Protein 7CFC (pdb70)

Solvent-accessible surface area: 41969 Å² total; per-residue (Å²): 227,122,28,97,82,17,174,27,48,108,91,18,63,87,125,62,2,0,83,118,10,110,33,71,16,87,22,3,66,110,104,55,76,15,63,0,0,0,2,8,17,27,36,74,81,102,10,0,5,0,0,52,6,50,151,82,0,61,88,3,29,73,1,3,48,108,103,42,127,33,115,111,33,108,39,2,29,50,28,32,65,25,2,0,10,38,25,75,170,28,86,1,8,3,0,0,0,0,2,16,56,27,121,83,37,26,26,48,0,0,4,0,1,1,5,46,45,55,97,2,79,3,60,45,48,0,20,102,4,46,80,72,0,73,161,35,33,5,17,0,3,51,0,66,11,16,17,17,61,10,5,47,14,22,56,94,32,5,36,86,20,115,0,58,0,34,101,34,106,112,34,33,0,33,0,6,30,64,231,51,15,97,20,17,144,26,48,110,85,26,84,101,171,62,1,0,61,90,6,15,3,43,1,18,24,3,65,62,80,53,96,19,58,0,0,0,2,10,19,38,72,131,69,98,10,0,5,0,0,52,4,64,156,76,0,54,71,4,32,76,0,3,52,113,105,27,70,26,50,105,27,114,41,2,29,52,30,29,61,30,3,0,10,38,24,84,168,24,86,2,10,4,1,0,0,0,1,19,53,25,93,35,0,4,4,44,1,0,2,0,2,1,5,44,45,50,87,1,66,0,54,46,48,0,21,100,5,22,50,65,0,81,95,34,21,5,19,0,2,57,0,69,19,54,120,42,82,20,52,90,12,94,93,91,29,7,39,86,24,107,0,103,0,44,102,15,76,7,25,35,0,35,0,24,30,100,249,133,26,104,75,20,140,32,49,107,89,29,83,149,155,61,6,4,52,129,13,117,25,74,9,78,12,2,34,68,40,0,7,0,54,0,0,0,3,10,25,44,88,128,86,107,0,0,7,0,0,38,2,38,96,80,2,44,94,2,34,89,2,0,59,132,132,34,126,33,113,106,28,111,57,1,30,48,29,31,66,29,3,0,11,46,19,79,162,39,89,2,10,3,1,0,0,1,2,18,51,25,120,80,40,22,29,44,0,0,4,0,1,2,5,44,61,52,94,2,79,3,68,42,62,0,30,113,6,45,64,72,0,70,168,41,35,5,21,0,3,44,0,56,21,21,17,25,54,18,59,93,12,94,98,84,40,10,47,96,21,64,0,45,0,56,99,33,104,119,29,18,0,29,0,9,38,18,160,238,59,18,86,30,18,180,27,46,107,89,37,76,62,142,60,5,9,74,118,17,116,23,77,7,81,22,3,62,79,121,47,99,27,47,0,0,0,3,10,25,31,13,19,47,94,0,0,7,0,0,95,5,52,142,79,1,28,85,1,16,80,2,1,41,128,67,46,123,37,106,113,34,109,40,2,27,56,29,33,60,33,3,0,11,44,19,65,110,14,59,2,12,3,1,0,0,0,3,16,45,25,77,21,6,6,8,49,0,0,4,1,1,2,3,48,39,47,29,2,66,0,74,42,51,0,24,110,5,44,69,75,0,68,156,40,35,4,21,0,3,65,0,51,20,68,123,42,81,24,61,97,11,55,100,81,36,5,47,41,19,116,0,101,0,59,99,33,105,113,30,28,0,31,0,38,35,46,222,230,140,18,116,84,20,172,31,47,112,97,35,98,49,206,66,2,24,67,108,26,100,13,54,65,58,75,5,69,91,102,47,89,22,64,3,38,0,6,7,27,25,27,52,86,75,4,0,18,0,25,155,62,109,107,16,122,47,0,19,50,26,22,69,28,2,0,8,63,34,95,105,92,134,74,68,13,15,0,0,0,2,20,50,18,68,43,39,23,23,32,0,3,20,1,28,43,6,71,17,47,26,2,56,0,64,45,49,0,3,90,12,102,88,113,96,52,168,87,48,4,103,1,4,52,0,36,12,5,103,41,84,4,16,104,19,47,94,93,43,107,54,164,28,112,0,68,0,22,13,35,52,119,0,33,0,5,0,48,31,104,196,23,47,30,107,1,20,68,30,20,165,180,38,52,31,72,1,39,93,34,16,209,74,51,163,3,39,106,43,45,50,53,18,58,2,34,25,13,2,48

InterPro domains:
  IPR000571 Zinc finger, CCCH-type [PS50103] (511-540)
  IPR002999 Tudor domain [PF00567] (612-675)
  IPR002999 Tudor domain [PS50304] (613-670)
  IPR002999 Tudor domain [SM00333] (612-668)
  IPR035437 SNase-like, OB-fold superfamily [G3DSA:2.40.50.90] (576-742)
  IPR050621 Tudor domain-containing [PTHR22948] (572-661)
  IPR056482 Krimper, first tudor domain [PF24047] (336-426)

Radius of gyration: 34.86 Å; Cα contacts (8 Å, |Δi|>4): 2169; chains: 9; bounding box: 103×78×78 Å

GO terms:
  GO:0043186 P granule (C, IDA)
  GO:0048471 perinuclear region of cytoplasm (C, IDA)
  GO:0140965 secondary piRNA processing (P, IMP)
  GO:0141009 transposable element silencing by piRNA-mediated mRNA destabilization (P, IMP)
  GO:0030717 oocyte karyosome formation (P, IMP)
  GO:0007310 oocyte dorsal/ventral axis specification (P, IMP)
  GO:0007319 negative regulation of oskar mRNA translation (P, IMP)
  GO:0140965 secondary piRNA processing (P, IPI)
  GO:0005737 cytoplasm (C, EXP)

Structure (mmCIF, N/CA/C/O backbone):
data_7CFC
#
_entry.id   7CFC
#
_cell.length_a   88.464
_cell.length_b   88.464
_cell.length_c   181.704
_cell.angle_alpha   90.000
_cell.angle_beta   90.000
_cell.angle_gamma   120.000
#
_symmetry.space_group_name_H-M   'P 31'
#
loop_
_entity.id
_entity.type
_entity.pdbx_description
1 polymer FI20010p1
2 polymer 'Protein argonaute-3'
3 water water
#
loop_
_atom_site.group_PDB
_atom_site.id
_atom_site.type_symbol
_atom_site.label_atom_id
_atom_site.label_alt_id
_atom_site.label_comp_id
_atom_site.label_asym_id
_atom_site.label_entity_id
_atom_site.label_seq_id
_atom_site.pdbx_PDB_ins_code
_atom_site.Cartn_x
_atom_site.Cartn_y
_atom_site.Cartn_z
_atom_site.occupancy
_atom_site.B_iso_or_equiv
_atom_site.auth_seq_id
_atom_site.auth_comp_id
_atom_site.auth_asym_id
_atom_site.auth_atom_id
_atom_site.pdbx_PDB_model_num
ATOM 1 N N . ARG A 1 17 ? 2.962 1.414 6.598 1.00 61.07 287 ARG A N 1
ATOM 2 C CA . ARG A 1 17 ? 4.223 0.991 6.000 1.00 56.26 287 ARG A CA 1
ATOM 3 C C . ARG A 1 17 ? 5.200 2.157 5.888 1.00 51.22 287 ARG A C 1
ATOM 4 O O . ARG A 1 17 ? 6.411 1.956 5.812 1.00 56.00 287 ARG A O 1
ATOM 12 N N . PHE A 1 18 ? 4.669 3.376 5.880 1.00 46.31 288 PHE A N 1
ATOM 13 C CA . PHE A 1 18 ? 5.477 4.585 5.827 1.00 46.53 288 PHE A CA 1
ATOM 14 C C . PHE A 1 18 ? 5.392 5.320 7.157 1.00 48.69 288 PHE A C 1
ATOM 15 O O . PHE A 1 18 ? 4.328 5.377 7.781 1.00 50.05 288 PHE A O 1
ATOM 23 N N . LEU A 1 19 ? 6.520 5.882 7.584 1.00 45.99 289 LEU A N 1
ATOM 24 C CA . LEU A 1 19 ? 6.595 6.523 8.888 1.00 42.91 289 LEU A CA 1
ATOM 25 C C . LEU A 1 19 ? 5.869 7.862 8.880 1.00 51.09 289 LEU A C 1
ATOM 26 O O . LEU A 1 19 ? 5.707 8.505 7.839 1.00 47.88 289 LEU A O 1
ATOM 31 N N . LEU A 1 20 ? 5.428 8.280 10.062 1.00 46.89 290 LEU A N 1
ATOM 32 C CA . LEU A 1 20 ? 4.843 9.602 10.201 1.00 48.85 290 LEU A CA 1
ATOM 33 C C . LEU A 1 20 ? 5.942 10.661 10.133 1.00 49.30 290 LEU A C 1
ATOM 34 O O . LEU A 1 20 ? 7.003 10.495 10.744 1.00 45.94 290 LEU A O 1
ATOM 39 N N . PRO A 1 21 ? 5.721 11.750 9.402 1.00 44.49 291 PRO A N 1
ATOM 40 C CA . PRO A 1 21 ? 6.798 12.719 9.143 1.00 41.01 291 PRO A CA 1
ATOM 41 C C . PRO A 1 21 ? 7.223 13.431 10.415 1.00 48.54 291 PRO A C 1
ATOM 42 O O . PRO A 1 21 ? 6.512 13.385 11.429 1.00 53.11 291 PRO A O 1
ATOM 46 N N . PRO A 1 22 ? 8.382 14.094 10.403 1.00 48.06 292 PRO A N 1
ATOM 47 C CA . PRO A 1 22 ? 8.846 14.790 11.611 1.00 49.35 292 PRO A CA 1
ATOM 48 C C . PRO A 1 22 ? 7.873 15.879 12.036 1.00 51.48 292 PRO A C 1
ATOM 49 O O . PRO A 1 22 ? 7.405 16.675 11.219 1.00 51.94 292 PRO A O 1
ATOM 53 N N . LYS A 1 23 ? 7.571 15.909 13.336 1.00 54.23 293 LYS A N 1
ATOM 54 C CA . LYS A 1 23 ? 6.623 16.891 13.851 1.00 54.83 293 LYS A CA 1
ATOM 55 C C . LYS A 1 23 ? 7.250 18.273 13.969 1.00 55.59 293 LYS A C 1
ATOM 56 O O . LYS A 1 23 ? 6.536 19.281 13.918 1.00 57.23 293 LYS A O 1
ATOM 62 N N . GLY A 1 24 ? 8.569 18.346 14.120 1.00 52.14 294 GLY A N 1
ATOM 63 C CA . GLY A 1 24 ? 9.232 19.629 14.242 1.00 51.51 294 GLY A CA 1
ATOM 64 C C . GLY A 1 24 ? 10.657 19.628 13.730 1.00 53.26 294 GLY A C 1
ATOM 65 O O . GLY A 1 24 ? 11.075 18.702 13.028 1.00 51.82 294 GLY A O 1
ATOM 66 N N . GLY A 1 25 ? 11.408 20.660 14.075 1.00 48.84 295 GLY A N 1
ATOM 67 C CA . GLY A 1 25 ? 12.792 20.772 13.665 1.00 42.87 295 GLY A CA 1
ATOM 68 C C . GLY A 1 25 ? 12.960 21.671 12.456 1.00 46.46 295 GLY A C 1
ATOM 69 O O . GLY A 1 25 ? 12.050 21.840 11.636 1.00 50.51 295 GLY A O 1
ATOM 70 N N . THR A 1 26 ? 14.145 22.263 12.341 1.00 42.56 296 THR A N 1
ATOM 71 C CA . THR A 1 26 ? 14.470 23.146 11.229 1.00 50.98 296 THR A CA 1
ATOM 72 C C . THR A 1 26 ? 15.158 22.342 10.132 1.00 52.29 296 THR A C 1
ATOM 73 O O . THR A 1 26 ? 16.167 21.675 10.385 1.00 52.27 296 THR A O 1
ATOM 77 N N . GLU A 1 27 ? 14.614 22.406 8.920 1.00 52.91 297 GLU A N 1
ATOM 78 C CA . GLU A 1 27 ? 15.240 21.739 7.788 1.00 45.56 297 GLU A CA 1
ATOM 79 C C . GLU A 1 27 ? 16.522 22.462 7.393 1.00 46.62 297 GLU A C 1
ATOM 80 O O . GLU A 1 27 ? 16.575 23.694 7.360 1.00 50.02 297 GLU A O 1
ATOM 86 N N . THR A 1 28 ? 17.562 21.687 7.096 1.00 46.54 298 THR A N 1
ATOM 87 C CA . THR A 1 28 ? 18.871 22.235 6.776 1.00 45.93 298 THR A CA 1
ATOM 88 C C . THR A 1 28 ? 19.434 21.561 5.533 1.00 47.34 298 THR A C 1
ATOM 89 O O . THR A 1 28 ? 18.948 20.519 5.085 1.00 50.30 298 THR A O 1
ATOM 93 N N . THR A 1 29 ? 20.477 22.175 4.986 1.00 46.36 299 THR A N 1
ATOM 94 C CA . THR A 1 29 ? 21.150 21.660 3.807 1.00 50.71 299 THR A CA 1
ATOM 95 C C . THR A 1 29 ? 22.123 20.546 4.191 1.00 50.01 299 THR A C 1
ATOM 96 O O . THR A 1 29 ? 22.320 20.234 5.369 1.00 46.13 299 THR A O 1
ATOM 100 N N . ARG A 1 30 ? 22.737 19.936 3.172 1.00 55.75 300 ARG A N 1
ATOM 101 C CA . ARG A 1 30 ? 23.724 18.889 3.424 1.00 54.88 300 ARG A CA 1
ATOM 102 C C . ARG A 1 30 ? 24.899 19.425 4.228 1.00 53.38 300 ARG A C 1
ATOM 103 O O . ARG A 1 30 ? 25.458 18.722 5.078 1.00 53.07 300 ARG A O 1
ATOM 111 N N . ARG A 1 31 ? 25.341 20.635 3.867 1.00 59.31 301 ARG A N 1
ATOM 112 C CA . ARG A 1 31 ? 26.480 21.333 4.529 1.00 57.94 301 ARG A CA 1
ATOM 113 C C . ARG A 1 31 ? 26.150 21.761 5.968 1.00 52.35 301 ARG A C 1
ATOM 114 O O . ARG A 1 31 ? 27.031 21.614 6.838 1.00 57.05 301 ARG A O 1
ATOM 122 N N . ASP A 1 32 ? 24.934 22.269 6.204 1.00 51.92 302 ASP A N 1
ATOM 123 C CA . ASP A 1 32 ? 24.544 22.797 7.505 1.00 51.47 302 ASP A CA 1
ATOM 124 C C . ASP A 1 32 ? 24.277 21.689 8.517 1.00 47.08 302 ASP A C 1
ATOM 125 O O . ASP A 1 32 ? 24.516 21.882 9.716 1.00 49.35 302 ASP A O 1
ATOM 130 N N . ILE A 1 33 ? 23.793 20.528 8.064 1.00 41.91 303 ILE A N 1
ATOM 131 C CA . ILE A 1 33 ? 23.572 19.429 8.999 1.00 39.31 303 ILE A CA 1
ATOM 132 C C . ILE A 1 33 ? 24.899 18.917 9.545 1.00 37.70 303 ILE A C 1
ATOM 133 O O . ILE A 1 33 ? 24.976 18.497 10.706 1.00 43.65 303 ILE A O 1
ATOM 138 N N . TYR A 1 34 ? 25.962 18.952 8.738 1.00 35.48 304 TYR A N 1
ATOM 139 C CA . TYR A 1 34 ? 27.277 18.590 9.256 1.00 42.64 304 TYR A CA 1
ATOM 140 C C . TYR A 1 34 ? 27.709 19.552 10.352 1.00 42.24 304 TYR A C 1
ATOM 141 O O . TYR A 1 34 ? 28.301 19.139 11.356 1.00 39.69 304 TYR A O 1
ATOM 150 N N . ASN A 1 35 ? 27.414 20.840 10.181 1.00 44.37 305 ASN A N 1
ATOM 151 C CA . ASN A 1 35 ? 27.841 21.846 11.143 1.00 43.56 305 ASN A CA 1
ATOM 152 C C . ASN A 1 35 ? 26.957 21.899 12.380 1.00 42.25 305 ASN A C 1
ATOM 153 O O . ASN A 1 35 ? 27.373 22.474 13.392 1.00 47.72 305 ASN A O 1
ATOM 158 N N . GLN A 1 36 ? 25.755 21.326 12.330 1.00 43.99 306 GLN A N 1
ATOM 159 C CA . GLN A 1 36 ? 24.845 21.410 13.465 1.00 44.99 306 GLN A CA 1
ATOM 160 C C . GLN A 1 36 ? 24.823 20.162 14.341 1.00 45.91 306 GLN A C 1
ATOM 161 O O . GLN A 1 36 ? 24.266 20.215 15.443 1.00 48.67 306 GLN A O 1
ATOM 167 N N . ILE A 1 37 ? 25.406 19.050 13.898 1.00 41.12 307 ILE A N 1
ATOM 168 C CA . ILE A 1 37 ? 25.561 17.903 14.784 1.00 36.14 307 ILE A CA 1
ATOM 169 C C . ILE A 1 37 ? 26.809 18.088 15.640 1.00 41.60 307 ILE A C 1
ATOM 170 O O . ILE A 1 37 ? 27.722 18.849 15.307 1.00 42.77 307 ILE A O 1
ATOM 175 N N . LEU A 1 38 ? 26.847 17.378 16.764 1.00 35.87 308 LEU A N 1
ATOM 176 C CA . LEU A 1 38 ? 27.955 17.501 17.701 1.00 32.08 308 LEU A CA 1
ATOM 177 C C . LEU A 1 38 ? 29.166 16.736 17.179 1.00 41.64 308 LEU A C 1
ATOM 178 O O . LEU A 1 38 ? 29.088 15.526 16.939 1.00 36.75 308 LEU A O 1
ATOM 183 N N . LYS A 1 39 ? 30.279 17.443 16.999 1.00 38.47 309 LYS A N 1
ATOM 184 C CA . LYS A 1 39 ? 31.552 16.841 16.629 1.00 38.41 309 LYS A CA 1
ATOM 185 C C . LYS A 1 39 ? 32.594 17.178 17.685 1.00 42.11 309 LYS A C 1
ATOM 186 O O . LYS A 1 39 ? 32.636 18.303 18.194 1.00 38.85 309 LYS A O 1
ATOM 192 N N . ASP A 1 40 ? 33.433 16.198 18.011 1.00 35.91 310 ASP A N 1
ATOM 193 C CA . ASP A 1 40 ? 34.551 16.385 18.933 1.00 38.74 310 ASP A CA 1
ATOM 194 C C . ASP A 1 40 ? 35.801 16.614 18.090 1.00 39.38 310 ASP A C 1
ATOM 195 O O . ASP A 1 40 ? 36.455 15.661 17.658 1.00 39.81 310 ASP A O 1
ATOM 200 N N . MET A 1 41 ? 36.131 17.884 17.856 1.00 37.61 311 MET A N 1
ATOM 201 C CA . MET A 1 41 ? 37.312 18.228 17.076 1.00 38.40 311 MET A CA 1
ATOM 202 C C . MET A 1 41 ? 38.599 18.165 17.887 1.00 36.76 311 MET A C 1
ATOM 203 O O . MET A 1 41 ? 39.683 18.166 17.294 1.00 39.80 311 MET A O 1
ATOM 208 N N . ALA A 1 42 ? 38.510 18.108 19.218 1.00 34.44 312 ALA A N 1
ATOM 209 C CA . ALA A 1 42 ? 39.702 18.007 20.050 1.00 36.68 312 ALA A CA 1
ATOM 210 C C . ALA A 1 42 ? 40.417 16.672 19.899 1.00 37.65 312 ALA A C 1
ATOM 211 O O . ALA A 1 42 ? 41.565 16.552 20.340 1.00 39.38 312 ALA A O 1
ATOM 213 N N . ALA A 1 43 ? 39.774 15.671 19.293 1.00 38.84 313 ALA A N 1
ATOM 214 C CA . ALA A 1 43 ? 40.412 14.376 19.099 1.00 34.54 313 ALA A CA 1
ATOM 215 C C . ALA A 1 43 ? 41.435 14.386 17.972 1.00 41.25 313 ALA A C 1
ATOM 216 O O . ALA A 1 43 ? 42.156 13.396 17.806 1.00 39.79 313 ALA A O 1
ATOM 218 N N . PHE A 1 44 ? 41.519 15.473 17.201 1.00 38.14 314 PHE A N 1
ATOM 219 C CA . PHE A 1 44 ? 42.452 15.598 16.085 1.00 39.45 314 PHE A CA 1
ATOM 220 C C . PHE A 1 44 ? 43.308 16.840 16.312 1.00 39.73 314 PHE A C 1
ATOM 221 O O . PHE A 1 44 ? 43.066 17.894 15.704 1.00 35.83 314 PHE A O 1
ATOM 229 N N . PRO A 1 45 ? 44.314 16.755 17.181 1.00 37.67 315 PRO A N 1
ATOM 230 C CA . PRO A 1 45 ? 45.176 17.919 17.420 1.00 40.53 315 PRO A CA 1
ATOM 231 C C . PRO A 1 45 ? 46.040 18.215 16.206 1.00 40.05 315 PRO A C 1
ATOM 232 O O . PRO A 1 45 ? 46.516 17.306 15.522 1.00 46.57 315 PRO A O 1
ATOM 236 N N . GLU A 1 46 ? 46.236 19.504 15.940 1.00 46.82 316 GLU A N 1
ATOM 237 C CA . GLU A 1 46 ? 46.989 19.917 14.765 1.00 47.64 316 GLU A CA 1
ATOM 238 C C . GLU A 1 46 ? 48.458 19.529 14.898 1.00 47.47 316 GLU A C 1
ATOM 239 O O . GLU A 1 46 ? 49.005 19.441 16.002 1.00 47.75 316 GLU A O 1
ATOM 245 N N . ASN A 1 47 ? 49.090 19.284 13.750 1.00 48.01 317 ASN A N 1
ATOM 246 C CA . ASN A 1 47 ? 50.492 18.869 13.677 1.00 48.16 317 ASN A CA 1
ATOM 247 C C . ASN A 1 47 ? 50.746 17.644 14.555 1.00 50.30 317 ASN A C 1
ATOM 248 O O . ASN A 1 47 ? 51.711 17.575 15.320 1.00 54.63 317 ASN A O 1
ATOM 253 N N . THR A 1 48 ? 49.851 16.665 14.431 1.00 47.84 318 THR A N 1
ATOM 254 C CA . THR A 1 48 ? 49.912 15.416 15.174 1.00 47.20 318 THR A CA 1
ATOM 255 C C . THR A 1 48 ? 49.431 14.295 14.264 1.00 44.09 318 THR A C 1
ATOM 256 O O . THR A 1 48 ? 48.545 14.495 13.431 1.00 48.22 318 THR A O 1
ATOM 260 N N . ILE A 1 49 ? 50.029 13.118 14.413 1.00 44.82 319 ILE A N 1
ATOM 261 C CA . ILE A 1 49 ? 49.613 11.933 13.672 1.00 44.09 319 ILE A CA 1
ATOM 262 C C . ILE A 1 49 ? 48.674 11.121 14.552 1.00 46.05 319 ILE A C 1
ATOM 263 O O . ILE A 1 49 ? 49.027 10.754 15.680 1.00 51.83 319 ILE A O 1
ATOM 268 N N . VAL A 1 50 ? 47.472 10.849 14.042 1.00 42.97 320 VAL A N 1
ATOM 269 C CA . VAL A 1 50 ? 46.453 10.117 14.780 1.00 42.63 320 VAL A CA 1
ATOM 270 C C . VAL A 1 50 ? 45.958 8.948 13.938 1.00 43.19 320 VAL A C 1
ATOM 271 O O . VAL A 1 50 ? 46.037 8.951 12.707 1.00 43.60 320 VAL A O 1
ATOM 275 N N . THR A 1 51 ? 45.435 7.940 14.631 1.00 42.88 321 THR A N 1
ATOM 276 C CA . THR A 1 51 ? 44.886 6.747 14.004 1.00 46.82 321 THR A CA 1
ATOM 277 C C . THR A 1 51 ? 43.366 6.844 13.982 1.00 47.16 321 THR A C 1
ATOM 278 O O . THR A 1 51 ? 42.742 7.106 15.016 1.00 47.26 321 THR A O 1
ATOM 282 N N . ALA A 1 52 ? 42.776 6.633 12.807 1.00 45.71 322 ALA A N 1
ATOM 283 C CA . ALA A 1 52 ? 41.331 6.746 12.666 1.00 44.49 322 ALA A CA 1
ATOM 284 C C . ALA A 1 52 ? 40.874 5.939 11.460 1.00 41.58 322 ALA A C 1
ATOM 285 O O . ALA A 1 52 ? 41.635 5.722 10.517 1.00 39.66 322 ALA A O 1
ATOM 287 N N . VAL A 1 53 ? 39.621 5.489 11.511 1.00 36.62 323 VAL A N 1
ATOM 288 C CA . VAL A 1 53 ? 39.020 4.789 10.385 1.00 41.14 323 VAL A CA 1
ATOM 289 C C . VAL A 1 53 ? 38.744 5.775 9.259 1.00 42.80 323 VAL A C 1
ATOM 290 O O . VAL A 1 53 ? 38.236 6.881 9.489 1.00 44.03 323 VAL A O 1
ATOM 294 N N . LEU A 1 54 ? 39.084 5.382 8.031 1.00 42.94 324 LEU A N 1
ATOM 295 C CA . LEU A 1 54 ? 38.626 6.122 6.863 1.00 44.23 324 LEU A CA 1
ATOM 296 C C . LEU A 1 54 ? 37.136 5.867 6.681 1.00 49.19 324 LEU A C 1
ATOM 297 O O . LEU A 1 54 ? 36.739 4.892 6.035 1.00 49.72 324 LEU A O 1
ATOM 302 N N . ALA A 1 55 ? 36.310 6.740 7.261 1.00 47.28 325 ALA A N 1
ATOM 303 C CA . ALA A 1 55 ? 34.871 6.502 7.316 1.00 47.89 325 ALA A CA 1
ATOM 304 C C . ALA A 1 55 ? 34.263 6.433 5.921 1.00 45.65 325 ALA A C 1
ATOM 305 O O . ALA A 1 55 ? 33.493 5.515 5.613 1.00 55.00 325 ALA A O 1
ATOM 307 N N . SER A 1 56 ? 34.590 7.397 5.063 1.00 47.06 326 SER A N 1
ATOM 308 C CA . SER A 1 56 ? 34.038 7.414 3.716 1.00 46.60 326 SER A CA 1
ATOM 309 C C . SER A 1 56 ? 34.858 8.350 2.842 1.00 44.25 326 SER A C 1
ATOM 310 O O . SER A 1 56 ? 35.632 9.177 3.333 1.00 48.64 326 SER A O 1
ATOM 313 N N . VAL A 1 57 ? 34.666 8.207 1.534 1.00 47.13 327 VAL A N 1
ATOM 314 C CA . VAL A 1 57 ? 35.344 9.015 0.529 1.00 50.81 327 VAL A CA 1
ATOM 315 C C . VAL A 1 57 ? 34.293 9.618 -0.392 1.00 51.20 327 VAL A C 1
ATOM 316 O O . VAL A 1 57 ? 33.367 8.925 -0.830 1.00 56.62 327 VAL A O 1
ATOM 320 N N . ASP A 1 58 ? 34.434 10.915 -0.683 1.00 51.69 328 ASP A N 1
ATOM 321 C CA . ASP A 1 58 ? 33.492 11.659 -1.524 1.00 55.06 328 ASP A CA 1
ATOM 322 C C . ASP A 1 58 ? 34.302 12.422 -2.574 1.00 57.52 328 ASP A C 1
ATOM 323 O O . ASP A 1 58 ? 34.605 13.605 -2.404 1.00 55.32 328 ASP A O 1
ATOM 328 N N . VAL A 1 59 ? 34.640 11.734 -3.669 1.00 61.11 329 VAL A N 1
ATOM 329 C CA . VAL A 1 59 ? 35.486 12.327 -4.704 1.00 64.49 329 VAL A CA 1
ATOM 330 C C . VAL A 1 59 ? 34.797 13.512 -5.368 1.00 61.79 329 VAL A C 1
ATOM 331 O O . VAL A 1 59 ? 35.459 14.474 -5.777 1.00 68.38 329 VAL A O 1
ATOM 335 N N . THR A 1 60 ? 33.468 13.470 -5.482 1.00 62.67 330 THR A N 1
ATOM 336 C CA . THR A 1 60 ? 32.751 14.561 -6.137 1.00 63.97 330 THR A CA 1
ATOM 337 C C . THR A 1 60 ? 32.873 15.859 -5.348 1.00 62.60 330 THR A C 1
ATOM 338 O O . THR A 1 60 ? 32.952 16.944 -5.937 1.00 63.17 330 THR A O 1
ATOM 342 N N . ASP A 1 61 ? 32.887 15.771 -4.022 1.00 63.58 331 ASP A N 1
ATOM 343 C CA . ASP A 1 61 ? 33.123 16.929 -3.172 1.00 62.99 331 ASP A CA 1
ATOM 344 C C . ASP A 1 61 ? 34.596 17.125 -2.842 1.00 58.95 331 ASP A C 1
ATOM 345 O O . ASP A 1 61 ? 34.935 18.085 -2.143 1.00 59.75 331 ASP A O 1
ATOM 350 N N . ASN A 1 62 ? 35.471 16.241 -3.330 1.00 56.09 332 ASN A N 1
ATOM 351 C CA . ASN A 1 62 ? 36.913 16.322 -3.088 1.00 58.98 332 ASN A CA 1
ATOM 352 C C . ASN A 1 62 ? 37.217 16.368 -1.590 1.00 61.21 332 ASN A C 1
ATOM 353 O O . ASN A 1 62 ? 38.014 17.179 -1.114 1.00 61.48 332 ASN A O 1
ATOM 358 N N . CYS A 1 63 ? 36.565 15.482 -0.842 1.00 56.65 333 CYS A N 1
ATOM 359 C CA . CYS A 1 63 ? 36.745 15.424 0.599 1.00 49.27 333 CYS A CA 1
ATOM 360 C C . CYS A 1 63 ? 36.606 13.981 1.056 1.00 50.10 333 CYS A C 1
ATOM 361 O O . CYS A 1 63 ? 36.075 13.130 0.338 1.00 49.61 333 CYS A O 1
ATOM 364 N N . ALA A 1 64 ? 37.096 13.713 2.263 1.00 48.71 334 ALA A N 1
ATOM 365 C CA . ALA A 1 64 ? 36.950 12.404 2.883 1.00 43.34 334 ALA A CA 1
ATOM 366 C C . ALA A 1 64 ? 36.475 12.594 4.317 1.00 46.45 334 ALA A C 1
ATOM 367 O O . ALA A 1 64 ? 36.251 13.716 4.775 1.00 44.20 334 ALA A O 1
ATOM 369 N N . TYR A 1 65 ? 36.319 11.487 5.035 1.00 38.32 335 TYR A N 1
ATOM 370 C CA . TYR A 1 65 ? 35.898 11.536 6.426 1.00 39.75 335 TYR A CA 1
ATOM 371 C C . TYR A 1 65 ? 36.729 10.555 7.236 1.00 39.33 335 TYR A C 1
ATOM 372 O O . TYR A 1 65 ? 37.037 9.458 6.766 1.00 37.85 335 TYR A O 1
ATOM 381 N N . VAL A 1 66 ? 37.088 10.955 8.453 1.00 37.69 336 VAL A N 1
ATOM 382 C CA . VAL A 1 66 ? 37.828 10.092 9.367 1.00 37.00 336 VAL A CA 1
ATOM 383 C C . VAL A 1 66 ? 37.064 9.996 10.680 1.00 38.69 336 VAL A C 1
ATOM 384 O O . VAL A 1 66 ? 36.373 10.932 11.089 1.00 41.66 336 VAL A O 1
ATOM 388 N N . ALA A 1 67 ? 37.186 8.850 11.343 1.00 38.59 337 ALA A N 1
ATOM 389 C CA . ALA A 1 67 ? 36.440 8.605 12.571 1.00 39.21 337 ALA A CA 1
ATOM 390 C C . ALA A 1 67 ? 37.341 7.949 13.603 1.00 41.93 337 ALA A C 1
ATOM 391 O O . ALA A 1 67 ? 37.947 6.912 13.328 1.00 42.14 337 ALA A O 1
ATOM 393 N N . LYS A 1 68 ? 37.423 8.553 14.791 1.00 43.98 338 LYS A N 1
ATOM 394 C CA . LYS A 1 68 ? 38.274 7.998 15.839 1.00 42.07 338 LYS A CA 1
ATOM 395 C C . LYS A 1 68 ? 37.796 6.617 16.269 1.00 40.39 338 LYS A C 1
ATOM 396 O O . LYS A 1 68 ? 38.606 5.696 16.430 1.00 48.96 338 LYS A O 1
ATOM 402 N N . TRP A 1 69 ? 36.485 6.453 16.443 1.00 38.62 339 TRP A N 1
ATOM 403 C CA . TRP A 1 69 ? 35.888 5.226 16.969 1.00 43.85 339 TRP A CA 1
ATOM 404 C C . TRP A 1 69 ? 36.573 4.818 18.274 1.00 45.82 339 TRP A C 1
ATOM 405 O O . TRP A 1 69 ? 37.109 3.718 18.424 1.00 43.78 339 TRP A O 1
ATOM 416 N N . ASP A 1 70 ? 36.540 5.750 19.223 1.00 48.78 340 ASP A N 1
ATOM 417 C CA . ASP A 1 70 ? 37.221 5.598 20.498 1.00 51.73 340 ASP A CA 1
ATOM 418 C C . ASP A 1 70 ? 36.554 4.516 21.343 1.00 51.12 340 ASP A C 1
ATOM 419 O O . ASP A 1 70 ? 35.541 3.919 20.968 1.00 58.52 340 ASP A O 1
ATOM 424 N N . GLU A 1 71 ? 37.146 4.268 22.513 1.00 54.09 341 GLU A N 1
ATOM 425 C CA . GLU A 1 71 ? 36.474 3.457 23.520 1.00 57.29 341 GLU A CA 1
ATOM 426 C C . GLU A 1 71 ? 35.225 4.156 24.037 1.00 52.92 341 GLU A C 1
ATOM 427 O O . GLU A 1 71 ? 34.283 3.495 24.488 1.00 55.75 341 GLU A O 1
ATOM 433 N N . SER A 1 72 ? 35.197 5.490 23.973 1.00 50.34 342 SER A N 1
ATOM 434 C CA . SER A 1 72 ? 34.015 6.242 24.377 1.00 52.67 342 SER A CA 1
ATOM 435 C C . SER A 1 72 ? 32.849 6.048 23.416 1.00 52.72 342 SER A C 1
ATOM 436 O O . SER A 1 72 ? 31.699 6.282 23.802 1.00 52.38 342 SER A O 1
ATOM 439 N N . SER A 1 73 ? 33.119 5.634 22.178 1.00 45.86 343 SER A N 1
ATOM 440 C CA . SER A 1 73 ? 32.084 5.349 21.195 1.00 45.08 343 SER A CA 1
ATOM 441 C C . SER A 1 73 ? 31.648 3.888 21.213 1.00 46.57 343 SER A C 1
ATOM 442 O O . SER A 1 73 ? 31.044 3.419 20.242 1.00 45.79 343 SER A O 1
ATOM 445 N N . ASP A 1 74 ? 31.935 3.170 22.302 1.00 49.07 344 ASP A N 1
ATOM 446 C CA . ASP A 1 74 ? 31.714 1.726 22.337 1.00 51.97 344 ASP A CA 1
ATOM 447 C C . ASP A 1 74 ? 30.243 1.374 22.156 1.00 45.06 344 ASP A C 1
ATOM 448 O O . ASP A 1 74 ? 29.911 0.380 21.497 1.00 43.52 344 ASP A O 1
ATOM 453 N N . ARG A 1 75 ? 29.347 2.169 22.742 1.00 44.57 345 ARG A N 1
ATOM 454 C CA . ARG A 1 75 ? 27.922 1.880 22.632 1.00 46.23 345 ARG A CA 1
ATOM 455 C C . ARG A 1 75 ? 27.436 1.993 21.191 1.00 44.89 345 ARG A C 1
ATOM 456 O O . ARG A 1 75 ? 26.559 1.227 20.768 1.00 50.17 345 ARG A O 1
ATOM 464 N N . ILE A 1 76 ? 28.001 2.927 20.422 1.00 44.18 346 ILE A N 1
ATOM 465 C CA . ILE A 1 76 ? 27.672 3.013 19.002 1.00 46.60 346 ILE A CA 1
ATOM 466 C C . ILE A 1 76 ? 28.109 1.746 18.280 1.00 43.62 346 ILE A C 1
ATOM 467 O O . ILE A 1 76 ? 27.413 1.256 17.385 1.00 42.87 346 ILE A O 1
ATOM 472 N N . LYS A 1 77 ? 29.269 1.198 18.655 1.00 45.07 347 LYS A N 1
ATOM 473 C CA . LYS A 1 77 ? 29.708 -0.069 18.078 1.00 44.45 347 LYS A CA 1
ATOM 474 C C . LYS A 1 77 ? 28.744 -1.193 18.430 1.00 46.38 347 LYS A C 1
ATOM 475 O O . LYS A 1 77 ? 28.425 -2.036 17.583 1.00 47.47 347 LYS A O 1
ATOM 481 N N . LYS A 1 78 ? 28.285 -1.229 19.684 1.00 46.28 348 LYS A N 1
ATOM 482 C CA . LYS A 1 78 ? 27.311 -2.238 20.092 1.00 45.59 348 LYS A CA 1
ATOM 483 C C . LYS A 1 78 ? 26.050 -2.150 19.244 1.00 49.22 348 LYS A C 1
ATOM 484 O O . LYS A 1 78 ? 25.521 -3.169 18.785 1.00 48.91 348 LYS A O 1
ATOM 490 N N . VAL A 1 79 ? 25.554 -0.930 19.025 1.00 44.88 349 VAL A N 1
ATOM 491 C CA . VAL A 1 79 ? 24.374 -0.750 18.183 1.00 41.13 349 VAL A CA 1
ATOM 492 C C . VAL A 1 79 ? 24.672 -1.176 16.749 1.00 42.90 349 VAL A C 1
ATOM 493 O O . VAL A 1 79 ? 23.827 -1.777 16.073 1.00 43.01 349 VAL A O 1
ATOM 497 N N . LEU A 1 80 ? 25.885 -0.890 16.272 1.00 42.79 350 LEU A N 1
ATOM 498 C CA . LEU A 1 80 ? 26.256 -1.217 14.898 1.00 44.68 350 LEU A CA 1
ATOM 499 C C . LEU A 1 80 ? 26.260 -2.723 14.668 1.00 48.89 350 LEU A C 1
ATOM 500 O O . LEU A 1 80 ? 25.831 -3.198 13.610 1.00 50.26 350 LEU A O 1
ATOM 505 N N . GLN A 1 81 ? 26.741 -3.488 15.644 1.00 49.46 351 GLN A N 1
ATOM 506 C CA . GLN A 1 81 ? 26.801 -4.939 15.547 1.00 49.99 351 GLN A CA 1
ATOM 507 C C . GLN A 1 81 ? 25.498 -5.612 15.960 1.00 50.89 351 GLN A C 1
ATOM 508 O O . GLN A 1 81 ? 25.471 -6.838 16.111 1.00 54.13 351 GLN A O 1
ATOM 514 N N . ARG A 1 82 ? 24.426 -4.839 16.149 1.00 48.70 352 ARG A N 1
ATOM 515 C CA . ARG A 1 82 ? 23.118 -5.364 16.544 1.00 49.51 352 ARG A CA 1
ATOM 516 C C . ARG A 1 82 ? 23.188 -6.146 17.854 1.00 51.72 352 ARG A C 1
ATOM 517 O O . ARG A 1 82 ? 22.443 -7.108 18.056 1.00 54.37 352 ARG A O 1
ATOM 525 N N . GLN A 1 83 ? 24.082 -5.740 18.752 1.00 48.16 353 GLN A N 1
ATOM 526 C CA . GLN A 1 83 ? 24.231 -6.377 20.053 1.00 45.30 353 GLN A CA 1
ATOM 527 C C . GLN A 1 83 ? 23.421 -5.687 21.143 1.00 48.43 353 GLN A C 1
ATOM 528 O O . GLN A 1 83 ? 23.551 -6.050 22.317 1.00 53.34 353 GLN A O 1
ATOM 534 N N . LEU A 1 84 ? 22.594 -4.706 20.786 1.00 44.91 354 LEU A N 1
ATOM 535 C CA . LEU A 1 84 ? 21.823 -3.944 21.756 1.00 46.38 354 LEU A CA 1
ATOM 536 C C . LEU A 1 84 ? 20.380 -3.861 21.299 1.00 46.73 354 LEU A C 1
ATOM 537 O O . LEU A 1 84 ? 20.111 -3.497 20.137 1.00 52.64 354 LEU A O 1
ATOM 542 N N . PRO A 1 85 ? 19.411 -4.188 22.156 1.00 38.77 355 PRO A N 1
ATOM 543 C CA . PRO A 1 85 ? 18.005 -4.037 21.774 1.00 37.66 355 PRO A CA 1
ATOM 544 C C . PRO A 1 85 ? 17.609 -2.570 21.719 1.00 41.69 355 PRO A C 1
ATOM 545 O O . PRO A 1 85 ? 18.028 -1.763 22.552 1.00 45.30 355 PRO A O 1
ATOM 549 N N . LEU A 1 86 ? 16.795 -2.228 20.723 1.00 41.75 356 LEU A N 1
ATOM 550 C CA . LEU A 1 86 ? 16.329 -0.864 20.528 1.00 43.36 356 LEU A CA 1
ATOM 551 C C . LEU A 1 86 ? 14.821 -0.862 20.323 1.00 44.73 356 LEU A C 1
ATOM 552 O O . LEU A 1 86 ? 14.245 -1.832 19.823 1.00 46.87 356 LEU A O 1
ATOM 557 N N . GLN A 1 87 ? 14.186 0.240 20.715 1.00 43.48 357 GLN A N 1
ATOM 558 C CA . GLN A 1 87 ? 12.745 0.388 20.559 1.00 39.87 357 GLN A CA 1
ATOM 559 C C . GLN A 1 87 ? 12.431 0.891 19.156 1.00 43.77 357 GLN A C 1
ATOM 560 O O . GLN A 1 87 ? 12.838 1.995 18.783 1.00 42.48 357 GLN A O 1
ATOM 566 N N . GLU A 1 88 ? 11.703 0.089 18.384 1.00 41.75 358 GLU A N 1
ATOM 567 C CA . GLU A 1 88 ? 11.317 0.496 17.041 1.00 41.89 358 GLU A CA 1
ATOM 568 C C . GLU A 1 88 ? 10.392 1.708 17.095 1.00 47.41 358 GLU A C 1
ATOM 569 O O . GLU A 1 88 ? 9.595 1.868 18.023 1.00 46.72 358 GLU A O 1
ATOM 575 N N . LEU A 1 89 ? 10.509 2.570 16.089 1.00 50.08 359 LEU A N 1
ATOM 576 C CA . LEU A 1 89 ? 9.722 3.792 16.008 1.00 43.01 359 LEU A CA 1
ATOM 577 C C . LEU A 1 89 ? 8.783 3.737 14.811 1.00 48.91 359 LEU A C 1
ATOM 578 O O . LEU A 1 89 ? 9.149 3.232 13.745 1.00 48.46 359 LEU A O 1
ATOM 583 N N . ASP A 1 90 ? 7.571 4.258 14.994 1.00 44.04 360 ASP A N 1
ATOM 584 C CA . ASP A 1 90 ? 6.653 4.487 13.889 1.00 46.09 360 ASP A CA 1
ATOM 585 C C . ASP A 1 90 ? 6.542 5.962 13.531 1.00 46.20 360 ASP A C 1
ATOM 586 O O . ASP A 1 90 ? 5.819 6.308 12.590 1.00 50.43 360 ASP A O 1
ATOM 591 N N . GLN A 1 91 ? 7.240 6.832 14.256 1.00 50.51 361 GLN A N 1
ATOM 592 C CA . GLN A 1 91 ? 7.199 8.271 14.042 1.00 49.42 361 GLN A CA 1
ATOM 593 C C . GLN A 1 91 ? 8.621 8.787 13.889 1.00 44.55 361 GLN A C 1
ATOM 594 O O . GLN A 1 91 ? 9.490 8.472 14.708 1.00 46.45 361 GLN A O 1
ATOM 600 N N . LEU A 1 92 ? 8.854 9.574 12.845 1.00 47.40 362 LEU A N 1
ATOM 601 C CA . LEU A 1 92 ? 10.187 10.100 12.600 1.00 40.90 362 LEU A CA 1
ATOM 602 C C . LEU A 1 92 ? 10.508 11.209 13.600 1.00 47.13 362 LEU A C 1
ATOM 603 O O . LEU A 1 92 ? 9.666 12.074 13.861 1.00 47.20 362 LEU A O 1
ATOM 608 N N . PRO A 1 93 ? 11.707 11.208 14.179 1.00 44.43 363 PRO A N 1
ATOM 609 C CA . PRO A 1 93 ? 12.104 12.314 15.058 1.00 42.13 363 PRO A CA 1
ATOM 610 C C . PRO A 1 93 ? 12.207 13.620 14.285 1.00 44.86 363 PRO A C 1
ATOM 611 O O . PRO A 1 93 ? 12.184 13.657 13.052 1.00 47.15 363 PRO A O 1
ATOM 615 N N . ASP A 1 94 ? 12.318 14.712 15.039 1.00 47.35 364 ASP A N 1
ATOM 616 C CA . ASP A 1 94 ? 12.434 16.034 14.439 1.00 47.90 364 ASP A CA 1
ATOM 617 C C . ASP A 1 94 ? 13.655 16.108 13.529 1.00 44.25 364 ASP A C 1
ATOM 618 O O . ASP A 1 94 ? 14.627 15.366 13.695 1.00 46.32 364 ASP A O 1
ATOM 623 N N . TYR A 1 95 ? 13.592 17.011 12.550 1.00 40.52 365 TYR A N 1
ATOM 624 C CA . TYR A 1 95 ? 14.751 17.275 11.710 1.00 40.29 365 TYR A CA 1
ATOM 625 C C . TYR A 1 95 ? 15.931 17.689 12.579 1.00 45.36 365 TYR A C 1
ATOM 626 O O . TYR A 1 95 ? 15.802 18.556 13.448 1.00 47.37 365 TYR A O 1
ATOM 635 N N . GLY A 1 96 ? 17.081 17.059 12.353 1.00 40.43 366 GLY A N 1
ATOM 636 C CA . GLY A 1 96 ? 18.267 17.340 13.129 1.00 42.97 366 GLY A CA 1
ATOM 637 C C . GLY A 1 96 ? 18.447 16.480 14.360 1.00 43.42 366 GLY A C 1
ATOM 638 O O . GLY A 1 96 ? 19.549 16.460 14.925 1.00 43.07 366 GLY A O 1
ATOM 639 N N . ASP A 1 97 ? 17.406 15.780 14.803 1.00 37.92 367 ASP A N 1
ATOM 640 C CA . ASP A 1 97 ? 17.541 14.847 15.911 1.00 37.48 367 ASP A CA 1
ATOM 641 C C . ASP A 1 97 ? 18.171 13.547 15.427 1.00 38.32 367 ASP A C 1
ATOM 642 O O . ASP A 1 97 ? 18.023 13.152 14.266 1.00 38.46 367 ASP A O 1
ATOM 647 N N . ILE A 1 98 ? 18.879 12.878 16.332 1.00 35.32 368 ILE A N 1
ATOM 648 C CA . ILE A 1 98 ? 19.665 11.696 16.001 1.00 35.42 368 ILE A CA 1
ATOM 649 C C . ILE A 1 98 ? 18.925 10.455 16.479 1.00 34.32 368 ILE A C 1
ATOM 650 O O . ILE A 1 98 ? 18.511 10.377 17.642 1.00 39.66 368 ILE A O 1
ATOM 655 N N . PHE A 1 99 ? 18.753 9.489 15.583 1.00 32.48 369 PHE A N 1
ATOM 656 C CA . PHE A 1 99 ? 18.130 8.214 15.923 1.00 33.58 369 PHE A CA 1
ATOM 657 C C . PHE A 1 99 ? 18.909 7.125 15.192 1.00 36.36 369 PHE A C 1
ATOM 658 O O . PHE A 1 99 ? 20.046 7.334 14.757 1.00 37.03 369 PHE A O 1
ATOM 666 N N . ALA A 1 100 ? 18.314 5.945 15.050 1.00 38.37 370 ALA A N 1
ATOM 667 C CA . ALA A 1 100 ? 18.992 4.819 14.426 1.00 33.34 370 ALA A CA 1
ATOM 668 C C . ALA A 1 100 ? 18.147 4.261 13.291 1.00 36.95 370 ALA A C 1
ATOM 669 O O . ALA A 1 100 ? 16.916 4.327 13.320 1.00 36.74 370 ALA A O 1
ATOM 671 N N . VAL A 1 101 ? 18.826 3.708 12.288 1.00 35.45 371 VAL A N 1
ATOM 672 C CA . VAL A 1 101 ? 18.176 3.098 11.135 1.00 34.19 371 VAL A CA 1
ATOM 673 C C . VAL A 1 101 ? 18.845 1.760 10.847 1.00 38.02 371 VAL A C 1
ATOM 674 O O . VAL A 1 101 ? 20.058 1.603 11.040 1.00 36.78 371 VAL A O 1
ATOM 678 N N . LEU A 1 102 ? 18.048 0.794 10.396 1.00 38.86 372 LEU A N 1
ATOM 679 C CA . LEU A 1 102 ? 18.540 -0.538 10.067 1.00 41.12 372 LEU A CA 1
ATOM 680 C C . LEU A 1 102 ? 18.903 -0.600 8.588 1.00 40.03 372 LEU A C 1
ATOM 681 O O . LEU A 1 102 ? 18.047 -0.394 7.721 1.00 44.81 372 LEU A O 1
ATOM 686 N N . ASP A 1 103 ? 20.176 -0.873 8.308 1.00 39.59 373 ASP A N 1
ATOM 687 C CA . ASP A 1 103 ? 20.682 -1.140 6.964 1.00 47.45 373 ASP A CA 1
ATOM 688 C C . ASP A 1 103 ? 20.809 -2.657 6.861 1.00 52.81 373 ASP A C 1
ATOM 689 O O . ASP A 1 103 ? 21.821 -3.242 7.251 1.00 52.81 373 ASP A O 1
ATOM 694 N N . SER A 1 104 ? 19.764 -3.303 6.338 1.00 53.30 374 SER A N 1
ATOM 695 C CA . SER A 1 104 ? 19.762 -4.758 6.247 1.00 61.17 374 SER A CA 1
ATOM 696 C C . SER A 1 104 ? 20.540 -5.275 5.045 1.00 63.48 374 SER A C 1
ATOM 697 O O . SER A 1 104 ? 20.862 -6.468 5.004 1.00 65.51 374 SER A O 1
ATOM 700 N N . ILE A 1 105 ? 20.839 -4.416 4.068 1.00 60.08 375 ILE A N 1
ATOM 701 C CA . ILE A 1 105 ? 21.791 -4.787 3.024 1.00 59.72 375 ILE A CA 1
ATOM 702 C C . ILE A 1 105 ? 23.120 -5.178 3.657 1.00 59.91 375 ILE A C 1
ATOM 703 O O . ILE A 1 105 ? 23.725 -6.198 3.305 1.00 62.18 375 ILE A O 1
ATOM 708 N N . ASN A 1 106 ? 23.579 -4.380 4.618 1.00 58.49 376 ASN A N 1
ATOM 709 C CA . ASN A 1 106 ? 24.786 -4.664 5.380 1.00 58.81 376 ASN A CA 1
ATOM 710 C C . ASN A 1 106 ? 24.490 -5.257 6.750 1.00 54.19 376 ASN A C 1
ATOM 711 O O . ASN A 1 106 ? 25.427 -5.632 7.462 1.00 54.37 376 ASN A O 1
ATOM 716 N N . ASN A 1 107 ? 23.215 -5.346 7.130 1.00 55.08 377 ASN A N 1
ATOM 717 C CA . ASN A 1 107 ? 22.789 -5.906 8.413 1.00 57.89 377 ASN A CA 1
ATOM 718 C C . ASN A 1 107 ? 23.486 -5.215 9.584 1.00 54.79 377 ASN A C 1
ATOM 719 O O . ASN A 1 107 ? 24.035 -5.854 10.484 1.00 57.17 377 ASN A O 1
ATOM 724 N N . ILE A 1 108 ? 23.461 -3.885 9.563 1.00 51.73 378 ILE A N 1
ATOM 725 C CA . ILE A 1 108 ? 23.954 -3.075 10.666 1.00 48.60 378 ILE A CA 1
ATOM 726 C C . ILE A 1 108 ? 22.851 -2.104 11.061 1.00 44.89 378 ILE A C 1
ATOM 727 O O . ILE A 1 108 ? 21.851 -1.944 10.360 1.00 44.00 378 ILE A O 1
ATOM 732 N N . ILE A 1 109 ? 23.027 -1.473 12.215 1.00 39.66 379 ILE A N 1
ATOM 733 C CA . ILE A 1 109 ? 22.141 -0.407 12.666 1.00 40.65 379 ILE A CA 1
ATOM 734 C C . ILE A 1 109 ? 23.007 0.813 12.924 1.00 39.56 379 ILE A C 1
ATOM 735 O O . ILE A 1 109 ? 23.910 0.772 13.769 1.00 37.75 379 ILE A O 1
ATOM 740 N N . THR A 1 110 ? 22.743 1.890 12.193 1.00 35.36 380 THR A N 1
ATOM 741 C CA . THR A 1 110 ? 23.618 3.051 12.213 1.00 39.82 380 THR A CA 1
ATOM 742 C C . THR A 1 110 ? 22.859 4.299 12.637 1.00 35.16 380 THR A C 1
ATOM 743 O O . THR A 1 110 ? 21.645 4.416 12.437 1.00 37.81 380 THR A O 1
ATOM 747 N N . ARG A 1 111 ? 23.597 5.232 13.232 1.00 35.20 381 ARG A N 1
ATOM 748 C CA . ARG A 1 111 ? 23.013 6.493 13.659 1.00 32.05 381 ARG A CA 1
ATOM 749 C C . ARG A 1 111 ? 22.754 7.386 12.453 1.00 30.15 381 ARG A C 1
ATOM 750 O O . ARG A 1 111 ? 23.554 7.445 11.515 1.00 34.03 381 ARG A O 1
ATOM 758 N N . ILE A 1 112 ? 21.624 8.086 12.488 1.00 34.17 382 ILE A N 1
ATOM 759 C CA . ILE A 1 112 ? 21.100 8.790 11.327 1.00 32.20 382 ILE A CA 1
ATOM 760 C C . ILE A 1 112 ? 20.366 10.030 11.811 1.00 37.77 382 ILE A C 1
ATOM 761 O O . ILE A 1 112 ? 19.854 10.076 12.935 1.00 37.81 382 ILE A O 1
ATOM 766 N N . THR A 1 113 ? 20.338 11.054 10.961 1.00 35.72 383 THR A N 1
ATOM 767 C CA . THR A 1 113 ? 19.479 12.205 11.191 1.00 32.07 383 THR A CA 1
ATOM 768 C C . THR A 1 113 ? 18.846 12.623 9.872 1.00 37.28 383 THR A C 1
ATOM 769 O O . THR A 1 113 ? 19.436 12.461 8.803 1.00 36.21 383 THR A O 1
ATOM 773 N N . ILE A 1 114 ? 17.625 13.138 9.954 1.00 37.16 384 ILE A N 1
ATOM 774 C CA . ILE A 1 114 ? 16.911 13.664 8.796 1.00 37.36 384 ILE A CA 1
ATOM 775 C C . ILE A 1 114 ? 17.137 15.167 8.764 1.00 39.33 384 ILE A C 1
ATOM 776 O O . ILE A 1 114 ? 16.761 15.873 9.707 1.00 43.53 384 ILE A O 1
ATOM 781 N N . ASN A 1 115 ? 17.755 15.673 7.694 1.00 39.50 385 ASN A N 1
ATOM 782 C CA . ASN A 1 115 ? 18.042 17.100 7.658 1.00 42.97 385 ASN A CA 1
ATOM 783 C C . ASN A 1 115 ? 17.068 17.902 6.806 1.00 45.10 385 ASN A C 1
ATOM 784 O O . ASN A 1 115 ? 16.934 19.109 7.033 1.00 46.88 385 ASN A O 1
ATOM 789 N N . SER A 1 116 ? 16.376 17.279 5.855 1.00 44.36 386 SER A N 1
ATOM 790 C CA . SER A 1 116 ? 15.460 18.040 5.016 1.00 50.52 386 SER A CA 1
ATOM 791 C C . SER A 1 116 ? 14.552 17.093 4.247 1.00 47.29 386 SER A C 1
ATOM 792 O O . SER A 1 116 ? 14.860 15.911 4.066 1.00 48.27 386 SER A O 1
ATOM 795 N N . SER A 1 117 ? 13.426 17.640 3.799 1.00 50.53 387 SER A N 1
ATOM 796 C CA . SER A 1 117 ? 12.609 16.978 2.798 1.00 45.04 387 SER A CA 1
ATOM 797 C C . SER A 1 117 ? 13.337 16.979 1.457 1.00 50.10 387 SER A C 1
ATOM 798 O O . SER A 1 117 ? 14.208 17.814 1.192 1.00 47.32 387 SER A O 1
ATOM 801 N N . SER A 1 118 ? 12.973 16.028 0.605 1.00 48.34 388 SER A N 1
ATOM 802 C CA . SER A 1 118 ? 13.578 15.890 -0.711 1.00 44.55 388 SER A CA 1
ATOM 803 C C . SER A 1 118 ? 12.590 16.330 -1.783 1.00 53.20 388 SER A C 1
ATOM 804 O O . SER A 1 118 ? 11.392 16.037 -1.697 1.00 52.59 388 SER A O 1
ATOM 807 N N . ALA A 1 119 ? 13.102 17.034 -2.795 1.00 53.25 389 ALA A N 1
ATOM 808 C CA . ALA A 1 119 ? 12.253 17.571 -3.853 1.00 53.67 389 ALA A CA 1
ATOM 809 C C . ALA A 1 119 ? 11.598 16.481 -4.691 1.00 53.79 389 ALA A C 1
ATOM 810 O O . ALA A 1 119 ? 10.530 16.718 -5.266 1.00 54.19 389 ALA A O 1
ATOM 812 N N . GLY A 1 120 ? 12.208 15.303 -4.782 1.00 47.46 390 GLY A N 1
ATOM 813 C CA . GLY A 1 120 ? 11.606 14.210 -5.518 1.00 49.00 390 GLY A CA 1
ATOM 814 C C . GLY A 1 120 ? 10.877 13.235 -4.619 1.00 46.41 390 GLY A C 1
ATOM 815 O O . GLY A 1 120 ? 10.609 12.098 -5.014 1.00 51.83 390 GLY A O 1
ATOM 816 N N . GLY A 1 121 ? 10.546 13.669 -3.410 1.00 48.26 391 GLY A N 1
ATOM 817 C CA . GLY A 1 121 ? 9.930 12.797 -2.436 1.00 48.28 391 GLY A CA 1
ATOM 818 C C . GLY A 1 121 ? 10.948 12.163 -1.504 1.00 49.40 391 GLY A C 1
ATOM 819 O O . GLY A 1 121 ? 12.131 12.032 -1.814 1.00 45.51 391 GLY A O 1
ATOM 820 N N . GLY A 1 122 ? 10.463 11.760 -0.336 1.00 49.26 392 GLY A N 1
ATOM 821 C CA . GLY A 1 122 ? 11.339 11.227 0.681 1.00 42.18 392 GLY A CA 1
ATOM 822 C C . GLY A 1 122 ? 12.047 12.330 1.449 1.00 45.57 392 GLY A C 1
ATOM 823 O O . GLY A 1 122 ? 11.564 13.460 1.579 1.00 48.05 392 GLY A O 1
ATOM 824 N N . TYR A 1 123 ? 13.230 11.986 1.952 1.00 47.27 393 TYR A N 1
ATOM 825 C CA . TYR A 1 123 ? 13.989 12.867 2.823 1.00 43.67 393 TYR A CA 1
ATOM 826 C C . TYR A 1 123 ? 15.469 12.789 2.482 1.00 39.57 393 TYR A C 1
ATOM 827 O O . TYR A 1 123 ? 15.959 11.770 1.987 1.00 41.03 393 TYR A O 1
ATOM 836 N N . ASP A 1 124 ? 16.175 13.880 2.763 1.00 41.07 394 ASP A N 1
ATOM 837 C CA . ASP A 1 124 ? 17.631 13.886 2.777 1.00 41.64 394 ASP A CA 1
ATOM 838 C C . ASP A 1 124 ? 18.090 13.517 4.183 1.00 43.55 394 ASP A C 1
ATOM 839 O O . ASP A 1 124 ? 17.682 14.159 5.162 1.00 43.65 394 ASP A O 1
ATOM 844 N N . ALA A 1 125 ? 18.911 12.473 4.292 1.00 36.22 395 ALA A N 1
ATOM 845 C CA . ALA A 1 125 ? 19.375 11.998 5.584 1.00 37.83 395 ALA A CA 1
ATOM 846 C C . ALA A 1 125 ? 20.896 11.974 5.602 1.00 42.48 395 ALA A C 1
ATOM 847 O O . ALA A 1 125 ? 21.552 11.917 4.561 1.00 40.10 395 ALA A O 1
ATOM 849 N N . TYR A 1 126 ? 21.447 12.015 6.811 1.00 38.95 396 TYR A N 1
ATOM 850 C CA . TYR A 1 126 ? 22.885 12.023 7.026 1.00 33.84 396 TYR A CA 1
ATOM 851 C C . TYR A 1 126 ? 23.236 10.950 8.045 1.00 33.71 396 TYR A C 1
ATOM 852 O O . TYR A 1 126 ? 22.664 10.920 9.142 1.00 31.29 396 TYR A O 1
ATOM 861 N N . LEU A 1 127 ? 24.156 10.063 7.668 1.00 32.35 397 LEU A N 1
ATOM 862 C CA . LEU A 1 127 ? 24.693 9.047 8.570 1.00 37.78 397 LEU A CA 1
ATOM 863 C C . LEU A 1 127 ? 25.900 9.664 9.265 1.00 36.17 397 LEU A C 1
ATOM 864 O O . LEU A 1 127 ? 26.983 9.764 8.684 1.00 38.63 397 LEU A O 1
ATOM 869 N N . ILE A 1 128 ? 25.710 10.080 10.519 1.00 33.84 398 ILE A N 1
ATOM 870 C CA . ILE A 1 128 ? 26.678 10.947 11.180 1.00 37.45 398 ILE A CA 1
ATOM 871 C C . ILE A 1 128 ? 28.001 10.249 11.468 1.00 36.80 398 ILE A C 1
ATOM 872 O O . ILE A 1 128 ? 29.030 10.920 11.604 1.00 37.57 398 ILE A O 1
ATOM 877 N N . ASP A 1 129 ? 28.012 8.920 11.561 1.00 35.28 399 ASP A N 1
ATOM 878 C CA . ASP A 1 129 ? 29.237 8.192 11.867 1.00 36.15 399 ASP A CA 1
ATOM 879 C C . ASP A 1 129 ? 29.987 7.731 10.625 1.00 38.97 399 ASP A C 1
ATOM 880 O O . ASP A 1 129 ? 31.112 7.232 10.749 1.00 37.78 399 ASP A O 1
ATOM 885 N N . PHE A 1 130 ? 29.399 7.886 9.437 1.00 39.24 400 PHE A N 1
ATOM 886 C CA . PHE A 1 130 ? 30.069 7.559 8.188 1.00 39.96 400 PHE A CA 1
ATOM 887 C C . PHE A 1 130 ? 30.409 8.777 7.345 1.00 41.63 400 PHE A C 1
ATOM 888 O O . PHE A 1 130 ? 31.306 8.689 6.501 1.00 44.36 400 PHE A O 1
ATOM 896 N N . GLY A 1 131 ? 29.730 9.901 7.554 1.00 39.10 401 GLY A N 1
ATOM 897 C CA . GLY A 1 131 ? 29.910 11.048 6.689 1.00 38.14 401 GLY A CA 1
ATOM 898 C C . GLY A 1 131 ? 29.206 10.916 5.360 1.00 40.67 401 GLY A C 1
ATOM 899 O O . GLY A 1 131 ? 29.629 11.533 4.377 1.00 47.09 401 GLY A O 1
ATOM 900 N N . GLU A 1 132 ? 28.139 10.126 5.303 1.00 37.88 402 GLU A N 1
ATOM 901 C CA . GLU A 1 132 ? 27.434 9.828 4.064 1.00 41.01 402 GLU A CA 1
ATOM 902 C C . GLU A 1 132 ? 26.073 10.508 4.061 1.00 42.24 402 GLU A C 1
ATOM 903 O O . GLU A 1 132 ? 25.288 10.349 5.003 1.00 39.20 402 GLU A O 1
ATOM 909 N N . HIS A 1 133 ? 25.794 11.254 2.998 1.00 43.98 403 HIS A N 1
ATOM 910 C CA . HIS A 1 133 ? 24.463 11.796 2.764 1.00 40.82 403 HIS A CA 1
ATOM 911 C C . HIS A 1 133 ? 23.700 10.827 1.870 1.00 42.45 403 HIS A C 1
ATOM 912 O O . HIS A 1 133 ? 24.154 10.502 0.768 1.00 50.66 403 HIS A O 1
ATOM 919 N N . ILE A 1 134 ? 22.552 10.357 2.354 1.00 38.00 404 ILE A N 1
ATOM 920 C CA . ILE A 1 134 ? 21.768 9.333 1.681 1.00 38.89 404 ILE A CA 1
ATOM 921 C C . ILE A 1 134 ? 20.342 9.836 1.498 1.00 41.96 404 ILE A C 1
ATOM 922 O O . ILE A 1 134 ? 19.933 10.856 2.060 1.00 42.31 404 ILE A O 1
ATOM 927 N N . HIS A 1 135 ? 19.585 9.099 0.692 1.00 39.06 405 HIS A N 1
ATOM 928 C CA . HIS A 1 135 ? 18.158 9.329 0.534 1.00 41.27 405 HIS A CA 1
ATOM 929 C C . HIS A 1 135 ? 17.390 8.378 1.441 1.00 38.36 405 HIS A C 1
ATOM 930 O O . HIS A 1 135 ? 17.747 7.203 1.573 1.00 37.75 405 HIS A O 1
ATOM 937 N N . PHE A 1 136 ? 16.335 8.895 2.062 1.00 37.95 406 PHE A N 1
ATOM 938 C CA . PHE A 1 136 ? 15.544 8.169 3.049 1.00 41.28 406 PHE A CA 1
ATOM 939 C C . PHE A 1 136 ? 14.102 8.147 2.557 1.00 43.12 406 PHE A C 1
ATOM 940 O O . PHE A 1 136 ? 13.433 9.184 2.542 1.00 40.88 406 PHE A O 1
ATOM 948 N N . ASP A 1 137 ? 13.624 6.968 2.154 1.00 42.54 407 ASP A N 1
ATOM 949 C CA . ASP A 1 137 ? 12.316 6.890 1.509 1.00 46.16 407 ASP A CA 1
ATOM 950 C C . ASP A 1 137 ? 11.189 7.224 2.479 1.00 44.54 407 ASP A C 1
ATOM 951 O O . ASP A 1 137 ? 10.221 7.896 2.105 1.00 49.44 407 ASP A O 1
ATOM 956 N N . GLY A 1 138 ? 11.295 6.771 3.723 1.00 45.13 408 GLY A N 1
ATOM 957 C CA . GLY A 1 138 ? 10.245 6.943 4.710 1.00 41.13 408 GLY A CA 1
ATOM 958 C C . GLY A 1 138 ? 9.618 5.651 5.184 1.00 39.81 408 GLY A C 1
ATOM 959 O O . GLY A 1 138 ? 8.827 5.677 6.139 1.00 43.36 408 GLY A O 1
ATOM 960 N N . ASN A 1 139 ? 9.931 4.519 4.556 1.00 38.56 409 ASN A N 1
ATOM 961 C CA . ASN A 1 139 ? 9.429 3.218 4.974 1.00 43.65 409 ASN A CA 1
ATOM 962 C C . ASN A 1 139 ? 10.512 2.356 5.609 1.00 43.80 409 ASN A C 1
ATOM 963 O O . ASN A 1 139 ? 10.299 1.155 5.808 1.00 47.43 409 ASN A O 1
ATOM 968 N N . GLU A 1 140 ? 11.665 2.938 5.928 1.00 39.40 410 GLU A N 1
ATOM 969 C CA . GLU A 1 140 ? 12.750 2.187 6.536 1.00 35.56 410 GLU A CA 1
ATOM 970 C C . GLU A 1 140 ? 12.407 1.806 7.973 1.00 39.59 410 GLU A C 1
ATOM 971 O O . GLU A 1 140 ? 11.490 2.355 8.592 1.00 38.83 410 GLU A O 1
ATOM 977 N N . THR A 1 141 ? 13.162 0.848 8.501 1.00 34.43 411 THR A N 1
ATOM 978 C CA . THR A 1 141 ? 13.036 0.433 9.892 1.00 37.52 411 THR A CA 1
ATOM 979 C C . THR A 1 141 ? 13.957 1.298 10.745 1.00 39.11 411 THR A C 1
ATOM 980 O O . THR A 1 141 ? 15.180 1.264 10.574 1.00 39.42 411 THR A O 1
ATOM 984 N N . ILE A 1 142 ? 13.371 2.072 11.656 1.00 40.57 412 ILE A N 1
ATOM 985 C CA . ILE A 1 142 ? 14.121 3.024 12.465 1.00 37.61 412 ILE A CA 1
ATOM 986 C C . ILE A 1 142 ? 13.873 2.748 13.941 1.00 39.49 412 ILE A C 1
ATOM 987 O O . ILE A 1 142 ? 12.817 2.240 14.334 1.00 39.10 412 ILE A O 1
ATOM 992 N N . PHE A 1 143 ? 14.856 3.106 14.765 1.00 38.08 413 PHE A N 1
ATOM 993 C CA . PHE A 1 143 ? 14.805 2.851 16.195 1.00 36.50 413 PHE A CA 1
ATOM 994 C C . PHE A 1 143 ? 15.136 4.113 16.977 1.00 40.79 413 PHE A C 1
ATOM 995 O O . PHE A 1 143 ? 15.834 5.008 16.490 1.00 40.61 413 PHE A O 1
ATOM 1003 N N . LYS A 1 144 ? 14.623 4.165 18.201 1.00 44.30 414 LYS A N 1
ATOM 1004 C CA . LYS A 1 144 ? 14.993 5.194 19.158 1.00 41.04 414 LYS A CA 1
ATOM 1005 C C . LYS A 1 144 ? 16.284 4.798 19.861 1.00 40.23 414 LYS A C 1
ATOM 1006 O O . LYS A 1 144 ? 16.456 3.646 20.270 1.00 41.49 414 LYS A O 1
ATOM 1012 N N . LEU A 1 145 ? 17.190 5.749 19.990 1.00 37.92 415 LEU A N 1
ATOM 1013 C CA . LEU A 1 145 ? 18.418 5.410 20.690 1.00 40.89 415 LEU A CA 1
ATOM 1014 C C . LEU A 1 145 ? 18.307 5.767 22.168 1.00 37.41 415 LEU A C 1
ATOM 1015 O O . LEU A 1 145 ? 17.611 6.720 22.532 1.00 43.23 415 LEU A O 1
ATOM 1020 N N . PRO A 1 146 ? 18.969 5.013 23.044 1.00 40.20 416 PRO A N 1
ATOM 1021 C CA . PRO A 1 146 ? 19.090 5.457 24.435 1.00 45.35 416 PRO A CA 1
ATOM 1022 C C . PRO A 1 146 ? 19.826 6.787 24.498 1.00 45.06 416 PRO A C 1
ATOM 1023 O O . PRO A 1 146 ? 20.645 7.108 23.634 1.00 46.14 416 PRO A O 1
ATOM 1027 N N . ASP A 1 147 ? 19.516 7.566 25.537 1.00 40.56 417 ASP A N 1
ATOM 1028 C CA . ASP A 1 147 ? 19.956 8.957 25.576 1.00 46.03 417 ASP A CA 1
ATOM 1029 C C . ASP A 1 147 ? 21.474 9.085 25.549 1.00 46.30 417 ASP A C 1
ATOM 1030 O O . ASP A 1 147 ? 22.002 10.047 24.980 1.00 44.84 417 ASP A O 1
ATOM 1035 N N . ASP A 1 148 ? 22.195 8.132 26.145 1.00 44.90 418 ASP A N 1
ATOM 1036 C CA . ASP A 1 148 ? 23.651 8.236 26.169 1.00 36.20 418 ASP A CA 1
ATOM 1037 C C . ASP A 1 148 ? 24.261 7.977 24.796 1.00 40.93 418 ASP A C 1
ATOM 1038 O O . ASP A 1 148 ? 25.276 8.590 24.448 1.00 46.10 418 ASP A O 1
ATOM 1043 N N . ILE A 1 149 ? 23.665 7.082 24.006 1.00 45.81 419 ILE A N 1
ATOM 1044 C CA . ILE A 1 149 ? 24.169 6.842 22.658 1.00 41.27 419 ILE A CA 1
ATOM 1045 C C . ILE A 1 149 ? 23.767 7.973 21.720 1.00 42.83 419 ILE A C 1
ATOM 1046 O O . ILE A 1 149 ? 24.516 8.318 20.798 1.00 44.30 419 ILE A O 1
ATOM 1051 N N . LYS A 1 150 ? 22.591 8.565 21.937 1.00 33.75 420 LYS A N 1
ATOM 1052 C CA . LYS A 1 150 ? 22.138 9.667 21.097 1.00 34.93 420 LYS A CA 1
ATOM 1053 C C . LYS A 1 150 ? 23.008 10.906 21.273 1.00 36.18 420 LYS A C 1
ATOM 1054 O O . LYS A 1 15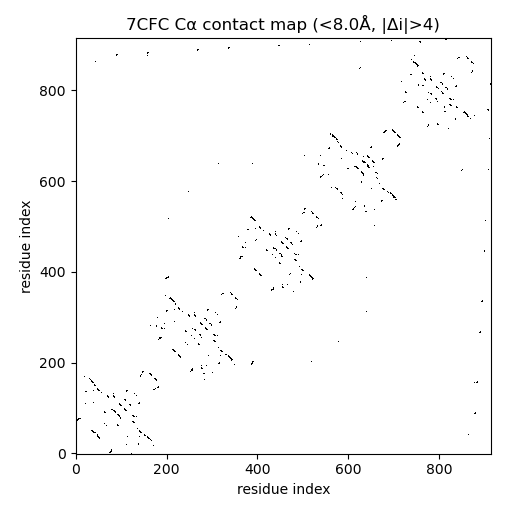0 ? 23.238 11.644 20.308 1.00 36.81 420 LYS A O 1
ATOM 1060 N N . ARG A 1 151 ? 23.511 11.143 22.486 1.00 39.40 421 ARG A N 1
ATOM 1061 C CA . ARG A 1 151 ? 24.291 12.340 22.776 1.00 38.26 421 ARG A CA 1
ATOM 1062 C C . ARG A 1 151 ? 25.757 12.216 22.386 1.00 36.55 421 ARG A C 1
ATOM 1063 O O . ARG A 1 151 ? 26.482 13.215 22.454 1.00 38.08 421 ARG A O 1
ATOM 1071 N N . LEU A 1 152 ? 26.213 11.033 21.993 1.00 39.13 422 LEU A N 1
ATOM 1072 C CA . LEU A 1 152 ? 27.609 10.870 21.623 1.00 34.91 422 LEU A CA 1
ATOM 1073 C C . LEU A 1 152 ? 27.906 11.646 20.341 1.00 38.78 422 LEU A C 1
ATOM 1074 O O . LEU A 1 152 ? 27.067 11.696 19.435 1.00 37.72 422 LEU A O 1
ATOM 1079 N N . PRO A 1 153 ? 29.078 12.267 20.239 1.00 41.63 423 PRO A N 1
ATOM 1080 C CA . PRO A 1 153 ? 29.382 13.073 19.053 1.00 39.06 423 PRO A CA 1
ATOM 1081 C C . PRO A 1 153 ? 29.494 12.220 17.801 1.00 37.29 423 PRO A C 1
ATOM 1082 O O . PRO A 1 153 ? 29.838 11.036 17.851 1.00 35.28 423 PRO A O 1
ATOM 1086 N N . ALA A 1 154 ? 29.186 12.844 16.665 1.00 38.71 424 ALA A N 1
ATOM 1087 C CA . ALA A 1 154 ? 29.316 12.174 15.379 1.00 33.90 424 ALA A CA 1
ATOM 1088 C C . ALA A 1 154 ? 30.769 11.796 15.129 1.00 34.41 424 ALA A C 1
ATOM 1089 O O . ALA A 1 154 ? 31.671 12.631 15.248 1.00 38.95 424 ALA A O 1
ATOM 1091 N N . GLN A 1 155 ? 30.995 10.529 14.779 1.00 38.28 425 GLN A N 1
ATOM 1092 C CA . GLN A 1 155 ? 32.361 10.036 14.646 1.00 34.85 425 GLN A CA 1
ATOM 1093 C C . GLN A 1 155 ? 33.046 10.576 13.397 1.00 35.20 425 GLN A C 1
ATOM 1094 O O . GLN A 1 155 ? 34.270 10.743 13.391 1.00 38.91 425 GLN A O 1
ATOM 1100 N N . ALA A 1 156 ? 32.286 10.868 12.344 1.00 36.09 426 ALA A N 1
ATOM 1101 C CA . ALA A 1 156 ? 32.854 11.209 11.045 1.00 40.25 426 ALA A CA 1
ATOM 1102 C C . ALA A 1 156 ? 33.188 12.696 10.984 1.00 39.03 426 ALA A C 1
ATOM 1103 O O . ALA A 1 156 ? 32.304 13.546 11.143 1.00 38.95 426 ALA A O 1
ATOM 1105 N N . ILE A 1 157 ? 34.459 13.002 10.736 1.00 36.31 427 ILE A N 1
ATOM 1106 C CA . ILE A 1 157 ? 34.959 14.365 10.607 1.00 37.77 427 ILE A CA 1
ATOM 1107 C C . ILE A 1 157 ? 35.433 14.558 9.174 1.00 40.75 427 ILE A C 1
ATOM 1108 O O . ILE A 1 157 ? 36.190 13.731 8.649 1.00 38.93 427 ILE A O 1
ATOM 1113 N N . ARG A 1 158 ? 34.989 15.646 8.547 1.00 37.20 428 ARG A N 1
ATOM 1114 C CA . ARG A 1 158 ? 35.332 15.933 7.161 1.00 42.06 428 ARG A CA 1
ATOM 1115 C C . ARG A 1 158 ? 36.772 16.418 7.055 1.00 43.67 428 ARG A C 1
ATOM 1116 O O . ARG A 1 158 ? 37.268 17.135 7.928 1.00 45.36 428 ARG A O 1
ATOM 1124 N N . CYS A 1 159 ? 37.442 16.024 5.973 1.00 44.98 429 CYS A N 1
ATOM 1125 C CA . CYS A 1 159 ? 38.852 16.335 5.783 1.00 46.56 429 CYS A CA 1
ATOM 1126 C C . CYS A 1 159 ? 39.149 16.629 4.322 1.00 47.21 429 CYS A C 1
ATOM 1127 O O . CYS A 1 159 ? 38.709 15.897 3.428 1.00 52.20 429 CYS A O 1
ATOM 1130 N N . ASP A 1 160 ? 39.892 17.711 4.098 1.00 48.44 430 ASP A N 1
ATOM 1131 C CA . ASP A 1 160 ? 40.633 17.911 2.861 1.00 48.21 430 ASP A CA 1
ATOM 1132 C C . ASP A 1 160 ? 41.924 17.107 2.957 1.00 52.72 430 ASP A C 1
ATOM 1133 O O . ASP A 1 160 ? 42.711 17.300 3.890 1.00 55.73 430 ASP A O 1
ATOM 1138 N N . LEU A 1 161 ? 42.139 16.204 2.008 1.00 53.24 431 LEU A N 1
ATOM 1139 C CA . LEU A 1 161 ? 43.279 15.297 2.044 1.00 56.87 431 LEU A CA 1
ATOM 1140 C C . LEU A 1 161 ? 44.340 15.776 1.061 1.00 59.72 431 LEU A C 1
ATOM 1141 O O . LEU A 1 161 ? 44.060 15.939 -0.132 1.00 67.07 431 LEU A O 1
ATOM 1146 N N . ILE A 1 162 ? 45.549 16.003 1.567 1.00 52.41 432 ILE A N 1
ATOM 1147 C CA . ILE A 1 162 ? 46.660 16.494 0.767 1.00 48.10 432 ILE A CA 1
ATOM 1148 C C . ILE A 1 162 ? 47.695 15.385 0.628 1.00 50.77 432 ILE A C 1
ATOM 1149 O O . ILE A 1 162 ? 47.724 14.423 1.403 1.00 49.08 432 ILE A O 1
ATOM 1154 N N . ASN A 1 163 ? 48.566 15.539 -0.372 1.00 51.92 433 ASN A N 1
ATOM 1155 C CA . ASN A 1 163 ? 49.514 14.495 -0.760 1.00 48.45 433 ASN A CA 1
ATOM 1156 C C . ASN A 1 163 ? 48.781 13.173 -0.961 1.00 48.07 433 ASN A C 1
ATOM 1157 O O . ASN A 1 163 ? 49.214 12.109 -0.513 1.00 47.57 433 ASN A O 1
ATOM 1162 N N . CYS A 1 164 ? 47.645 13.256 -1.647 1.00 53.31 434 CYS A N 1
ATOM 1163 C CA . CYS A 1 164 ? 46.689 12.161 -1.678 1.00 56.22 434 CYS A CA 1
ATOM 1164 C C . CYS A 1 164 ? 45.863 12.231 -2.951 1.00 55.58 434 CYS A C 1
ATOM 1165 O O . CYS A 1 164 ? 45.377 13.304 -3.320 1.00 60.90 434 CYS A O 1
ATOM 1168 N N . ASP A 1 165 ? 45.713 11.089 -3.617 1.00 53.26 435 ASP A N 1
ATOM 1169 C CA . ASP A 1 165 ? 44.717 10.934 -4.674 1.00 61.44 435 ASP A CA 1
ATOM 1170 C C . ASP A 1 165 ? 43.469 10.366 -4.013 1.00 58.73 435 ASP A C 1
ATOM 1171 O O . ASP A 1 165 ? 43.411 9.179 -3.684 1.00 55.58 435 ASP A O 1
ATOM 1176 N N . ILE A 1 166 ? 42.474 11.231 -3.799 1.00 59.00 436 ILE A N 1
ATOM 1177 C CA . ILE A 1 166 ? 41.263 10.831 -3.090 1.00 59.27 436 ILE A CA 1
ATOM 1178 C C . ILE A 1 166 ? 40.571 9.677 -3.804 1.00 60.73 436 ILE A C 1
ATOM 1179 O O . ILE A 1 166 ? 40.016 8.778 -3.157 1.00 60.53 436 ILE A O 1
ATOM 1184 N N . ALA A 1 167 ? 40.619 9.662 -5.139 1.00 58.79 437 ALA A N 1
ATOM 1185 C CA . ALA A 1 167 ? 40.017 8.568 -5.894 1.00 61.68 437 ALA A CA 1
ATOM 1186 C C . ALA A 1 167 ? 40.622 7.223 -5.508 1.00 61.63 437 ALA A C 1
ATOM 1187 O O . ALA A 1 167 ? 39.915 6.211 -5.447 1.00 67.23 437 ALA A O 1
ATOM 1189 N N . ASN A 1 168 ? 41.930 7.192 -5.235 1.00 61.25 438 ASN A N 1
ATOM 1190 C CA . ASN A 1 168 ? 42.576 5.946 -4.840 1.00 59.68 438 ASN A CA 1
ATOM 1191 C C . ASN A 1 168 ? 42.191 5.503 -3.435 1.00 59.85 438 ASN A C 1
ATOM 1192 O O . ASN A 1 168 ? 42.422 4.342 -3.084 1.00 57.30 438 ASN A O 1
ATOM 1197 N N . MET A 1 169 ? 41.611 6.392 -2.627 1.00 56.52 439 MET A N 1
ATOM 1198 C CA . MET A 1 169 ? 41.412 6.103 -1.212 1.00 53.65 439 MET A CA 1
ATOM 1199 C C . MET A 1 169 ? 40.216 5.203 -0.935 1.00 60.28 439 MET A C 1
ATOM 1200 O O . MET A 1 169 ? 40.055 4.760 0.209 1.00 55.50 439 MET A O 1
ATOM 1205 N N . HIS A 1 170 ? 39.385 4.913 -1.940 1.00 58.33 440 HIS A N 1
ATOM 1206 C CA . HIS A 1 170 ? 38.237 4.037 -1.728 1.00 55.85 440 HIS A CA 1
ATOM 1207 C C . HIS A 1 170 ? 38.643 2.666 -1.204 1.00 54.96 440 HIS A C 1
ATOM 1208 O O . HIS A 1 170 ? 37.824 1.988 -0.574 1.00 60.17 440 HIS A O 1
ATOM 1215 N N . CYS A 1 171 ? 39.888 2.248 -1.438 1.00 60.01 441 CYS A N 1
ATOM 1216 C CA . CYS A 1 171 ? 40.341 0.945 -0.968 1.00 54.52 441 CYS A CA 1
ATOM 1217 C C . CYS A 1 171 ? 40.554 0.910 0.540 1.00 57.78 441 CYS A C 1
ATOM 1218 O O . CYS A 1 171 ? 40.666 -0.181 1.109 1.00 58.95 441 CYS A O 1
ATOM 1221 N N . PHE A 1 172 ? 40.610 2.068 1.200 1.00 56.95 442 PHE A N 1
ATOM 1222 C CA . PHE A 1 172 ? 40.863 2.132 2.634 1.00 53.87 442 PHE A CA 1
ATOM 1223 C C . PHE A 1 172 ? 39.619 2.482 3.441 1.00 49.13 442 PHE A C 1
ATOM 1224 O O . PHE A 1 172 ? 39.723 2.701 4.652 1.00 50.61 442 PHE A O 1
ATOM 1232 N N . VAL A 1 173 ? 38.447 2.542 2.803 1.00 47.04 443 VAL A N 1
ATOM 1233 C CA . VAL A 1 173 ? 37.223 2.856 3.530 1.00 52.04 443 VAL A CA 1
ATOM 1234 C C . VAL A 1 173 ? 36.926 1.746 4.529 1.00 53.82 443 VAL A C 1
ATOM 1235 O O . VAL A 1 173 ? 37.159 0.560 4.258 1.00 58.14 443 VAL A O 1
ATOM 1239 N N . ASN A 1 174 ? 36.431 2.135 5.707 1.00 55.87 444 ASN A N 1
ATOM 1240 C CA . ASN A 1 174 ? 36.136 1.227 6.816 1.00 53.70 444 ASN A CA 1
ATOM 1241 C C . ASN A 1 174 ? 37.389 0.541 7.350 1.00 51.49 444 ASN A C 1
ATOM 1242 O O . ASN A 1 174 ? 37.303 -0.526 7.965 1.00 59.67 444 ASN A O 1
ATOM 1247 N N . THR A 1 175 ? 38.555 1.143 7.132 1.00 55.95 445 THR A N 1
ATOM 1248 C CA . THR A 1 175 ? 39.832 0.599 7.568 1.00 56.94 445 THR A CA 1
ATOM 1249 C C . THR A 1 175 ? 40.572 1.647 8.389 1.00 53.23 445 THR A C 1
ATOM 1250 O O . THR A 1 175 ? 40.533 2.839 8.068 1.00 49.35 445 THR A O 1
ATOM 1254 N N . TYR A 1 176 ? 41.226 1.202 9.461 1.00 47.63 446 TYR A N 1
ATOM 1255 C CA . TYR A 1 176 ? 42.066 2.093 10.250 1.00 46.69 446 TYR A CA 1
ATOM 1256 C C . TYR A 1 176 ? 43.264 2.550 9.427 1.00 49.29 446 TYR A C 1
ATOM 1257 O O . TYR A 1 176 ? 43.969 1.731 8.828 1.00 49.80 446 TYR A O 1
ATOM 1266 N N . ILE A 1 177 ? 43.494 3.862 9.396 1.00 49.87 447 ILE A N 1
ATOM 1267 C CA . ILE A 1 177 ? 44.664 4.454 8.770 1.00 45.59 447 ILE A CA 1
ATOM 1268 C C . ILE A 1 177 ? 45.268 5.450 9.751 1.00 46.62 447 ILE A C 1
ATOM 1269 O O . ILE A 1 177 ? 44.709 5.734 10.812 1.00 45.24 447 ILE A O 1
ATOM 1274 N N . LYS A 1 178 ? 46.434 5.972 9.385 1.00 47.66 448 LYS A N 1
ATOM 1275 C CA . LYS A 1 178 ? 47.104 7.022 10.137 1.00 44.26 448 LYS A CA 1
ATOM 1276 C C . LYS A 1 178 ? 47.112 8.291 9.299 1.00 45.71 448 LYS A C 1
ATOM 1277 O O . LYS A 1 178 ? 47.458 8.253 8.114 1.00 43.80 448 LYS A O 1
ATOM 1283 N N . ILE A 1 179 ? 46.721 9.409 9.909 1.00 44.03 449 ILE A N 1
ATOM 1284 C CA . ILE A 1 179 ? 46.696 10.691 9.219 1.00 42.96 449 ILE A CA 1
ATOM 1285 C C . ILE A 1 179 ? 47.466 11.715 10.038 1.00 45.58 449 ILE A C 1
ATOM 1286 O O . ILE A 1 179 ? 47.456 11.691 11.273 1.00 43.27 449 ILE A O 1
ATOM 1291 N N . ARG A 1 180 ? 48.138 12.622 9.338 1.00 42.50 450 ARG A N 1
ATOM 1292 C CA . ARG A 1 180 ? 48.814 13.751 9.960 1.00 45.00 450 ARG A CA 1
ATOM 1293 C C . ARG A 1 180 ? 47.925 14.980 9.823 1.00 40.51 450 ARG A C 1
ATOM 1294 O O . ARG A 1 180 ? 47.641 15.422 8.705 1.00 43.22 450 ARG A O 1
ATOM 1302 N N . VAL A 1 181 ? 47.490 15.527 10.956 1.00 43.66 451 VAL A N 1
ATOM 1303 C CA . VAL A 1 181 ? 46.564 16.656 10.983 1.00 42.80 451 VAL A CA 1
ATOM 1304 C C . VAL A 1 181 ? 47.376 17.924 10.740 1.00 42.59 451 VAL A C 1
ATOM 1305 O O . VAL A 1 181 ? 48.063 18.416 11.636 1.00 46.77 451 VAL A O 1
ATOM 1309 N N . HIS A 1 182 ? 47.301 18.459 9.520 1.00 45.89 452 HIS A N 1
ATOM 1310 C CA . HIS A 1 182 ? 47.975 19.720 9.229 1.00 42.76 452 HIS A CA 1
ATOM 1311 C C . HIS A 1 182 ? 47.218 20.893 9.838 1.00 42.98 452 HIS A C 1
ATOM 1312 O O . HIS A 1 182 ? 47.818 21.777 10.461 1.00 45.42 452 HIS A O 1
ATOM 1319 N N . GLU A 1 183 ? 45.899 20.922 9.661 1.00 42.39 453 GLU A N 1
ATOM 1320 C CA . GLU A 1 183 ? 45.083 22.035 10.129 1.00 40.79 453 GLU A CA 1
ATOM 1321 C C . GLU A 1 183 ? 43.781 21.517 10.721 1.00 45.94 453 GLU A C 1
ATOM 1322 O O . GLU A 1 183 ? 43.212 20.540 10.230 1.00 41.57 453 GLU A O 1
ATOM 1328 N N . ASN A 1 184 ? 43.304 22.198 11.765 1.00 44.12 454 ASN A N 1
ATOM 1329 C CA . ASN A 1 184 ? 42.036 21.871 12.424 1.00 38.48 454 ASN A CA 1
ATOM 1330 C C . ASN A 1 184 ? 41.319 23.192 12.702 1.00 38.40 454 ASN A C 1
ATOM 1331 O O . ASN A 1 184 ? 41.542 23.822 13.739 1.00 38.15 454 ASN A O 1
ATOM 1336 N N . ASN A 1 185 ? 40.455 23.607 11.771 1.00 40.70 455 ASN A N 1
ATOM 1337 C CA . ASN A 1 185 ? 39.664 24.818 11.961 1.00 41.73 455 ASN A CA 1
ATOM 1338 C C . ASN A 1 185 ? 38.421 24.582 12.815 1.00 41.73 455 ASN A C 1
ATOM 1339 O O . ASN A 1 185 ? 37.503 25.411 12.799 1.00 42.40 455 ASN A O 1
ATOM 1344 N N . ASN A 1 186 ? 38.383 23.463 13.541 1.00 44.32 456 ASN A N 1
ATOM 1345 C CA . ASN A 1 186 ? 37.301 23.054 14.432 1.00 43.23 456 ASN A CA 1
ATOM 1346 C C . ASN A 1 186 ? 35.992 22.798 13.697 1.00 41.58 456 ASN A C 1
ATOM 1347 O O . ASN A 1 186 ? 34.936 22.712 14.337 1.00 46.08 456 ASN A O 1
ATOM 1352 N N . SER A 1 187 ? 36.030 22.669 12.372 1.00 40.79 457 SER A N 1
ATOM 1353 C CA . SER A 1 187 ? 34.877 22.222 11.603 1.00 43.16 457 SER A CA 1
ATOM 1354 C C . SER A 1 187 ? 35.304 21.085 10.685 1.00 43.96 457 SER A C 1
ATOM 1355 O O . SER A 1 187 ? 34.708 20.003 10.701 1.00 41.79 457 SER A O 1
ATOM 1358 N N . THR A 1 188 ? 36.341 21.325 9.887 1.00 42.17 458 THR A N 1
ATOM 1359 C CA . THR A 1 188 ? 36.920 20.318 9.013 1.00 41.66 458 THR A CA 1
ATOM 1360 C C . THR A 1 188 ? 38.427 20.281 9.223 1.00 39.29 458 THR A C 1
ATOM 1361 O O . THR A 1 188 ? 39.024 21.214 9.767 1.00 45.21 458 THR A O 1
ATOM 1365 N N . LEU A 1 189 ? 39.043 19.192 8.780 1.00 41.80 459 LEU A N 1
ATOM 1366 C CA . LEU A 1 189 ? 40.478 19.005 8.913 1.00 38.68 459 LEU A CA 1
ATOM 1367 C C . LEU A 1 189 ? 41.171 19.167 7.568 1.00 39.88 459 LEU A C 1
ATOM 1368 O O . LEU A 1 189 ? 40.579 18.949 6.508 1.00 39.68 459 LEU A O 1
ATOM 1373 N N . VAL A 1 190 ? 42.433 19.572 7.631 1.00 40.86 460 VAL A N 1
ATOM 1374 C CA . VAL A 1 190 ? 43.382 19.409 6.539 1.00 38.84 460 VAL A CA 1
ATOM 1375 C C . VAL A 1 190 ? 44.388 18.379 7.024 1.00 41.37 460 VAL A C 1
ATOM 1376 O O . VAL A 1 190 ? 45.186 18.662 7.927 1.00 42.91 460 VAL A O 1
ATOM 1380 N N . ALA A 1 191 ? 44.329 17.179 6.450 1.00 41.13 461 ALA A N 1
ATOM 1381 C CA . ALA A 1 191 ? 45.108 16.050 6.930 1.00 46.63 461 ALA A CA 1
ATOM 1382 C C . ALA A 1 191 ? 45.719 15.310 5.750 1.00 46.71 461 ALA A C 1
ATOM 1383 O O . ALA A 1 191 ? 45.292 15.462 4.603 1.00 50.13 461 ALA A O 1
ATOM 1385 N N . GLU A 1 192 ? 46.728 14.497 6.052 1.00 44.66 462 GLU A N 1
ATOM 1386 C CA . GLU A 1 192 ? 47.440 13.721 5.044 1.00 43.09 462 GLU A CA 1
ATOM 1387 C C . GLU A 1 192 ? 47.564 12.285 5.536 1.00 39.66 462 GLU A C 1
ATOM 1388 O O . GLU A 1 192 ? 48.073 12.058 6.653 1.00 41.40 462 GLU A O 1
ATOM 1394 N N . PRO A 1 193 ? 47.113 11.297 4.767 1.00 44.89 463 PRO A N 1
ATOM 1395 C CA . PRO A 1 193 ? 47.366 9.902 5.147 1.00 46.34 463 PRO A CA 1
ATOM 1396 C C . PRO A 1 193 ? 48.846 9.575 5.045 1.00 50.88 463 PRO A C 1
ATOM 1397 O O . PRO A 1 193 ? 49.521 9.956 4.086 1.00 53.51 463 PRO A O 1
ATOM 1401 N N . VAL A 1 194 ? 49.349 8.870 6.052 1.00 47.02 464 VAL A N 1
ATOM 1402 C CA . VAL A 1 194 ? 50.758 8.501 6.098 1.00 50.49 464 VAL A CA 1
ATOM 1403 C C . VAL A 1 194 ? 50.903 6.989 6.220 1.00 61.86 464 VAL A C 1
ATOM 1404 O O . VAL A 1 194 ? 49.919 6.276 6.413 1.00 58.70 464 VAL A O 1
ATOM 1408 N N . ARG B 1 17 ? 47.618 24.511 -3.702 1.00 54.21 287 ARG B N 1
ATOM 1409 C CA . ARG B 1 17 ? 48.505 24.593 -2.548 1.00 54.00 287 ARG B CA 1
ATOM 1410 C C . ARG B 1 17 ? 49.471 23.414 -2.510 1.00 51.12 287 ARG B C 1
ATOM 1411 O O . ARG B 1 17 ? 50.688 23.598 -2.530 1.00 53.66 287 ARG B O 1
ATOM 1419 N N . PHE B 1 18 ? 48.924 22.203 -2.459 1.00 48.97 288 PHE B N 1
ATOM 1420 C CA . PHE B 1 18 ? 49.715 20.984 -2.390 1.00 46.91 288 PHE B CA 1
ATOM 1421 C C . PHE B 1 18 ? 49.648 20.241 -3.717 1.00 49.44 288 PHE B C 1
ATOM 1422 O O . PHE B 1 18 ? 48.580 20.136 -4.329 1.00 50.95 288 PHE B O 1
ATOM 1430 N N . LEU B 1 19 ? 50.794 19.725 -4.152 1.00 44.25 289 LEU B N 1
ATOM 1431 C CA . LEU B 1 19 ? 50.884 19.061 -5.443 1.00 46.69 289 LEU B CA 1
ATOM 1432 C C . LEU B 1 19 ? 50.164 17.718 -5.417 1.00 53.48 289 LEU B C 1
ATOM 1433 O O . LEU B 1 19 ? 50.003 17.090 -4.367 1.00 53.54 289 LEU B O 1
ATOM 1438 N N . LEU B 1 20 ? 49.730 17.281 -6.594 1.00 48.46 290 LEU B N 1
ATOM 1439 C CA . LEU B 1 20 ? 49.140 15.958 -6.714 1.00 50.32 290 LEU B CA 1
ATOM 1440 C C . LEU B 1 20 ? 50.228 14.895 -6.571 1.00 47.96 290 LEU B C 1
ATOM 1441 O O . LEU B 1 20 ? 51.328 15.055 -7.110 1.00 43.60 290 LEU B O 1
ATOM 1446 N N . PRO B 1 21 ? 49.958 13.811 -5.850 1.00 45.07 291 PRO B N 1
ATOM 1447 C CA . PRO B 1 21 ? 51.003 12.816 -5.567 1.00 46.07 291 PRO B CA 1
ATOM 1448 C C . PRO B 1 21 ? 51.421 12.080 -6.826 1.00 47.94 291 PRO B C 1
ATOM 1449 O O . PRO B 1 21 ? 50.705 12.109 -7.839 1.00 53.48 291 PRO B O 1
ATOM 1453 N N . PRO B 1 22 ? 52.578 11.415 -6.807 1.00 48.65 292 PRO B N 1
ATOM 1454 C CA . PRO B 1 22 ? 53.029 10.688 -8.001 1.00 49.04 292 PRO B CA 1
ATOM 1455 C C . PRO B 1 22 ? 52.049 9.593 -8.395 1.00 51.23 292 PRO B C 1
ATOM 1456 O O . PRO B 1 22 ? 51.552 8.843 -7.553 1.00 50.64 292 PRO B O 1
ATOM 1460 N N . LYS B 1 23 ? 51.775 9.509 -9.697 1.00 53.10 293 LYS B N 1
ATOM 1461 C CA . LYS B 1 23 ? 50.857 8.495 -10.199 1.00 54.66 293 LYS B CA 1
ATOM 1462 C C . LYS B 1 23 ? 51.515 7.126 -10.298 1.00 58.20 293 LYS B C 1
ATOM 1463 O O . LYS B 1 23 ? 50.841 6.105 -10.121 1.00 54.56 293 LYS B O 1
ATOM 1469 N N . GLY B 1 24 ? 52.816 7.081 -10.572 1.00 54.45 294 GLY B N 1
ATOM 1470 C CA . GLY B 1 24 ? 53.510 5.815 -10.699 1.00 49.52 294 GLY B CA 1
ATOM 1471 C C . GLY B 1 24 ? 54.936 5.851 -10.191 1.00 53.79 294 GLY B C 1
ATOM 1472 O O . GLY B 1 24 ? 55.329 6.782 -9.480 1.00 52.09 294 GLY B O 1
ATOM 1473 N N . GLY B 1 25 ? 55.717 4.848 -10.552 1.00 43.54 295 GLY B N 1
ATOM 1474 C CA . GLY B 1 25 ? 57.090 4.752 -10.104 1.00 43.30 295 GLY B CA 1
ATOM 1475 C C . GLY B 1 25 ? 57.227 3.867 -8.881 1.00 48.99 295 GLY B C 1
ATOM 1476 O O . GLY B 1 25 ? 56.296 3.704 -8.084 1.00 50.02 295 GLY B O 1
ATOM 1477 N N . THR B 1 26 ? 58.411 3.280 -8.726 1.00 47.19 296 THR B N 1
ATOM 1478 C CA . THR B 1 26 ? 58.706 2.390 -7.611 1.00 51.04 296 THR B CA 1
ATOM 1479 C C . THR B 1 26 ? 59.404 3.179 -6.511 1.00 51.66 296 THR B C 1
ATOM 1480 O O . THR B 1 26 ? 60.470 3.760 -6.739 1.00 54.43 296 THR B O 1
ATOM 1484 N N . GLU B 1 27 ? 58.800 3.199 -5.324 1.00 48.26 297 GLU B N 1
ATOM 1485 C CA . GLU B 1 27 ? 59.429 3.851 -4.184 1.00 43.87 297 GLU B CA 1
ATOM 1486 C C . GLU B 1 27 ? 60.704 3.112 -3.800 1.00 48.65 297 GLU B C 1
ATOM 1487 O O . GLU B 1 27 ? 60.720 1.882 -3.704 1.00 51.33 297 GLU B O 1
ATOM 1493 N N . THR B 1 28 ? 61.778 3.868 -3.588 1.00 44.35 298 THR B N 1
ATOM 1494 C CA . THR B 1 28 ? 63.078 3.300 -3.273 1.00 43.92 298 THR B CA 1
ATOM 1495 C C . THR B 1 28 ? 63.626 3.941 -2.007 1.00 43.94 298 THR B C 1
ATOM 1496 O O . THR B 1 28 ? 63.156 4.990 -1.560 1.00 48.07 298 THR B O 1
ATOM 1500 N N . THR B 1 29 ? 64.635 3.293 -1.436 1.00 47.55 299 THR B N 1
ATOM 1501 C CA . THR B 1 29 ? 65.283 3.811 -0.245 1.00 45.03 299 THR B CA 1
ATOM 1502 C C . THR B 1 29 ? 66.243 4.941 -0.605 1.00 45.32 299 THR B C 1
ATOM 1503 O O . THR B 1 29 ? 66.592 5.148 -1.771 1.00 42.15 299 THR B O 1
ATOM 1507 N N . ARG B 1 30 ? 66.765 5.596 0.417 1.00 47.94 300 ARG B N 1
ATOM 1508 C CA . ARG B 1 30 ? 67.721 6.701 0.240 1.00 46.12 300 ARG B CA 1
ATOM 1509 C C . ARG B 1 30 ? 68.937 6.114 -0.445 1.00 54.18 300 ARG B C 1
ATOM 1510 O O . ARG B 1 30 ? 69.539 6.756 -1.270 1.00 55.47 300 ARG B O 1
ATOM 1518 N N . ARG B 1 31 ? 69.263 4.896 -0.078 1.00 54.25 301 ARG B N 1
ATOM 1519 C CA . ARG B 1 31 ? 70.464 4.266 -0.598 1.00 59.42 301 ARG B CA 1
ATOM 1520 C C . ARG B 1 31 ? 70.272 3.692 -1.998 1.00 51.86 301 ARG B C 1
ATOM 1521 O O . ARG B 1 31 ? 71.256 3.551 -2.732 1.00 60.42 301 ARG B O 1
ATOM 1529 N N . ASP B 1 32 ? 69.036 3.382 -2.394 1.00 53.09 302 ASP B N 1
ATOM 1530 C CA . ASP B 1 32 ? 68.773 2.819 -3.716 1.00 51.77 302 ASP B CA 1
ATOM 1531 C C . ASP B 1 32 ? 68.562 3.883 -4.787 1.00 46.31 302 ASP B C 1
ATOM 1532 O O . ASP B 1 32 ? 68.868 3.639 -5.964 1.00 48.86 302 ASP B O 1
ATOM 1537 N N . ILE B 1 33 ? 68.037 5.053 -4.412 1.00 44.20 303 ILE B N 1
ATOM 1538 C CA . ILE B 1 33 ? 67.810 6.107 -5.396 1.00 41.88 303 ILE B CA 1
ATOM 1539 C C . ILE B 1 33 ? 69.130 6.596 -5.974 1.00 39.09 303 ILE B C 1
ATOM 1540 O O . ILE B 1 33 ? 69.192 7.002 -7.141 1.00 44.95 303 ILE B O 1
ATOM 1545 N N . TYR B 1 34 ? 70.206 6.557 -5.182 1.00 37.42 304 TYR B N 1
ATOM 1546 C CA . TYR B 1 34 ? 71.518 6.902 -5.717 1.00 44.09 304 TYR B CA 1
ATOM 1547 C C . TYR B 1 34 ? 71.931 5.926 -6.809 1.00 42.62 304 TYR B C 1
ATOM 1548 O O . TYR B 1 34 ? 72.533 6.323 -7.814 1.00 41.45 304 TYR B O 1
ATOM 1557 N N . ASN B 1 35 ? 71.608 4.644 -6.634 1.00 46.41 305 ASN B N 1
ATOM 1558 C CA . ASN B 1 35 ? 71.963 3.631 -7.618 1.00 43.05 305 ASN B CA 1
ATOM 1559 C C . ASN B 1 35 ? 71.042 3.635 -8.829 1.00 46.38 305 ASN B C 1
ATOM 1560 O O . ASN B 1 35 ? 71.432 3.128 -9.887 1.00 45.68 305 ASN B O 1
ATOM 1565 N N . GLN B 1 36 ? 69.833 4.182 -8.703 1.00 43.27 306 GLN B N 1
ATOM 1566 C CA . GLN B 1 36 ? 68.885 4.141 -9.811 1.00 42.35 306 GLN B CA 1
ATOM 1567 C C . GLN B 1 36 ? 69.021 5.317 -10.773 1.00 43.46 306 GLN B C 1
ATOM 1568 O O . GLN B 1 36 ? 68.617 5.198 -11.937 1.00 45.72 306 GLN B O 1
ATOM 1574 N N . ILE B 1 37 ? 69.578 6.444 -10.331 1.00 43.82 307 ILE B N 1
ATOM 1575 C CA . ILE B 1 37 ? 69.756 7.584 -11.222 1.00 38.19 307 ILE B CA 1
ATOM 1576 C C . ILE B 1 37 ? 71.011 7.390 -12.067 1.00 41.69 307 ILE B C 1
ATOM 1577 O O . ILE B 1 37 ? 71.911 6.615 -11.732 1.00 45.00 307 ILE B O 1
ATOM 1582 N N . LEU B 1 38 ? 71.071 8.116 -13.181 1.00 37.61 308 LEU B N 1
ATOM 1583 C CA . LEU B 1 38 ? 72.185 7.998 -14.114 1.00 37.69 308 LEU B CA 1
ATOM 1584 C C . LEU B 1 38 ? 73.384 8.788 -13.601 1.00 43.24 308 LEU B C 1
ATOM 1585 O O . LEU B 1 38 ? 73.281 9.994 -13.349 1.00 38.31 308 LEU B O 1
ATOM 1590 N N . LYS B 1 39 ? 74.519 8.110 -13.452 1.00 41.79 309 LYS B N 1
ATOM 1591 C CA . LYS B 1 39 ? 75.780 8.743 -13.094 1.00 39.20 309 LYS B CA 1
ATOM 1592 C C . LYS B 1 39 ? 76.825 8.433 -14.155 1.00 43.08 309 LYS B C 1
ATOM 1593 O O . LYS B 1 39 ? 76.844 7.335 -14.721 1.00 41.20 309 LYS B O 1
ATOM 1599 N N . ASP B 1 40 ? 77.693 9.407 -14.421 1.00 36.87 310 ASP B N 1
ATOM 1600 C CA . ASP B 1 40 ? 78.804 9.247 -15.359 1.00 39.76 310 ASP B CA 1
ATOM 1601 C C . ASP B 1 40 ? 80.057 8.983 -14.531 1.00 39.87 310 ASP B C 1
ATOM 1602 O O . ASP B 1 40 ? 80.753 9.907 -14.108 1.00 39.73 310 ASP B O 1
ATOM 1607 N N . MET B 1 41 ? 80.344 7.702 -14.299 1.00 38.72 311 MET B N 1
ATOM 1608 C CA . MET B 1 41 ? 81.519 7.326 -13.524 1.00 38.81 311 MET B CA 1
ATOM 1609 C C . MET B 1 41 ? 82.806 7.395 -14.334 1.00 42.27 311 MET B C 1
ATOM 1610 O O . MET B 1 41 ? 83.892 7.377 -13.745 1.00 41.81 311 MET B O 1
ATOM 1615 N N . ALA B 1 42 ? 82.712 7.476 -15.664 1.00 42.63 312 ALA B N 1
ATOM 1616 C CA . ALA B 1 42 ? 83.909 7.549 -16.492 1.00 36.32 312 ALA B CA 1
ATOM 1617 C C . ALA B 1 42 ? 84.654 8.865 -16.322 1.00 38.57 312 ALA B C 1
ATOM 1618 O O . ALA B 1 42 ? 85.822 8.956 -16.715 1.00 42.93 312 ALA B O 1
ATOM 1620 N N . ALA B 1 43 ? 84.011 9.884 -15.750 1.00 41.31 313 ALA B N 1
ATOM 1621 C CA . ALA B 1 43 ? 84.666 11.169 -15.543 1.00 33.48 313 ALA B CA 1
ATOM 1622 C C . ALA B 1 43 ? 85.690 11.135 -14.417 1.00 43.66 313 ALA B C 1
ATOM 1623 O O . ALA B 1 43 ? 86.437 12.106 -14.254 1.00 43.99 313 ALA B O 1
ATOM 1625 N N . PHE B 1 44 ? 85.748 10.047 -13.644 1.00 40.85 314 PHE B N 1
ATOM 1626 C CA . PHE B 1 44 ? 86.669 9.906 -12.518 1.00 40.02 314 PHE B CA 1
ATOM 1627 C C . PHE B 1 44 ? 87.521 8.661 -12.743 1.00 42.18 314 PHE B C 1
ATOM 1628 O O . PHE B 1 44 ? 87.248 7.595 -12.171 1.00 40.23 314 PHE B O 1
ATOM 1636 N N . PRO B 1 45 ? 88.559 8.758 -13.573 1.00 37.78 315 PRO B N 1
ATOM 1637 C CA . PRO B 1 45 ? 89.414 7.591 -13.818 1.00 37.62 315 PRO B CA 1
ATOM 1638 C C . PRO B 1 45 ? 90.274 7.275 -12.604 1.00 41.35 315 PRO B C 1
ATOM 1639 O O . PRO B 1 45 ? 90.729 8.172 -11.892 1.00 43.71 315 PRO B O 1
ATOM 1643 N N . GLU B 1 46 ? 90.494 5.983 -12.376 1.00 47.56 316 GLU B N 1
ATOM 1644 C CA . GLU B 1 46 ? 91.261 5.550 -11.218 1.00 48.01 316 GLU B CA 1
ATOM 1645 C C . GLU B 1 46 ? 92.728 5.946 -11.364 1.00 46.08 316 GLU B C 1
ATOM 1646 O O . GLU B 1 46 ? 93.271 6.015 -12.471 1.00 47.47 316 GLU B O 1
ATOM 1652 N N . ASN B 1 47 ? 93.362 6.224 -10.221 1.00 43.96 317 ASN B N 1
ATOM 1653 C CA . ASN B 1 47 ? 94.764 6.644 -10.163 1.00 43.62 317 ASN B CA 1
ATOM 1654 C C . ASN B 1 47 ? 95.007 7.878 -11.032 1.00 45.14 317 ASN B C 1
ATOM 1655 O O . ASN B 1 47 ? 95.959 7.946 -11.812 1.00 47.86 317 ASN B O 1
ATOM 1660 N N . THR B 1 48 ? 94.125 8.865 -10.884 1.00 42.81 318 THR B N 1
ATOM 1661 C CA . THR B 1 48 ? 94.178 10.105 -11.643 1.00 43.75 318 THR B CA 1
ATOM 1662 C C . THR B 1 48 ? 93.723 11.241 -10.740 1.00 44.57 318 THR B C 1
ATOM 1663 O O . THR B 1 48 ? 92.816 11.064 -9.923 1.00 48.32 318 THR B O 1
ATOM 1667 N N . ILE B 1 49 ? 94.367 12.395 -10.867 1.00 43.00 319 ILE B N 1
ATOM 1668 C CA . ILE B 1 49 ? 93.963 13.588 -10.133 1.00 45.63 319 ILE B CA 1
ATOM 1669 C C . ILE B 1 49 ? 92.993 14.380 -10.997 1.00 45.14 319 ILE B C 1
ATOM 1670 O O . ILE B 1 49 ? 93.304 14.723 -12.144 1.00 48.90 319 ILE B O 1
ATOM 1675 N N . VAL B 1 50 ? 91.814 14.668 -10.451 1.00 46.27 320 VAL B N 1
ATOM 1676 C CA . VAL B 1 50 ? 90.747 15.319 -11.198 1.00 43.14 320 VAL B CA 1
ATOM 1677 C C . VAL B 1 50 ? 90.184 16.475 -10.381 1.00 44.11 320 VAL B C 1
ATOM 1678 O O . VAL B 1 50 ? 90.229 16.477 -9.145 1.00 44.59 320 VAL B O 1
ATOM 1682 N N . THR B 1 51 ? 89.653 17.467 -11.090 1.00 41.77 321 THR B N 1
ATOM 1683 C CA . THR B 1 51 ? 89.110 18.678 -10.489 1.00 44.98 321 THR B CA 1
ATOM 1684 C C . THR B 1 51 ? 87.591 18.590 -10.441 1.00 44.92 321 THR B C 1
ATOM 1685 O O . THR B 1 51 ? 86.948 18.348 -11.468 1.00 45.74 321 THR B O 1
ATOM 1689 N N . ALA B 1 52 ? 87.020 18.799 -9.256 1.00 41.22 322 ALA B N 1
ATOM 1690 C CA . ALA B 1 52 ? 85.576 18.711 -9.096 1.00 42.84 322 ALA B CA 1
ATOM 1691 C C . ALA B 1 52 ? 85.139 19.552 -7.906 1.00 43.84 322 ALA B C 1
ATOM 1692 O O . ALA B 1 52 ? 85.915 19.815 -6.987 1.00 43.67 322 ALA B O 1
ATOM 1694 N N . VAL B 1 53 ? 83.885 19.986 -7.946 1.00 39.86 323 VAL B N 1
ATOM 1695 C CA . VAL B 1 53 ? 83.275 20.714 -6.841 1.00 44.38 323 VAL B CA 1
ATOM 1696 C C . VAL B 1 53 ? 82.941 19.733 -5.726 1.00 42.67 323 VAL B C 1
ATOM 1697 O O . VAL B 1 53 ? 82.375 18.661 -5.976 1.00 42.58 323 VAL B O 1
ATOM 1701 N N . LEU B 1 54 ? 83.292 20.094 -4.494 1.00 44.14 324 LEU B N 1
ATOM 1702 C CA . LEU B 1 54 ? 82.835 19.356 -3.320 1.00 44.07 324 LEU B CA 1
ATOM 1703 C C . LEU B 1 54 ? 81.355 19.655 -3.124 1.00 47.24 324 LEU B C 1
ATOM 1704 O O . LEU B 1 54 ? 80.984 20.661 -2.514 1.00 47.15 324 LEU B O 1
ATOM 1709 N N . ALA B 1 55 ? 80.501 18.775 -3.652 1.00 46.37 325 ALA B N 1
ATOM 1710 C CA . ALA B 1 55 ? 79.066 19.039 -3.684 1.00 42.84 325 ALA B CA 1
ATOM 1711 C C . ALA B 1 55 ? 78.474 19.089 -2.281 1.00 42.70 325 ALA B C 1
ATOM 1712 O O . ALA B 1 55 ? 77.706 20.001 -1.955 1.00 51.15 325 ALA B O 1
ATOM 1714 N N . SER B 1 56 ? 78.811 18.115 -1.440 1.00 45.56 326 SER B N 1
ATOM 1715 C CA . SER B 1 56 ? 78.258 18.065 -0.093 1.00 46.61 326 SER B CA 1
ATOM 1716 C C . SER B 1 56 ? 79.093 17.118 0.754 1.00 42.12 326 SER B C 1
ATOM 1717 O O . SER B 1 56 ? 79.866 16.307 0.237 1.00 44.54 326 SER B O 1
ATOM 1720 N N . VAL B 1 57 ? 78.917 17.235 2.068 1.00 46.55 327 VAL B N 1
ATOM 1721 C CA . VAL B 1 57 ? 79.599 16.403 3.049 1.00 48.33 327 VAL B CA 1
ATOM 1722 C C . VAL B 1 57 ? 78.555 15.843 4.004 1.00 50.71 327 VAL B C 1
ATOM 1723 O O . VAL B 1 57 ? 77.706 16.587 4.508 1.00 55.00 327 VAL B O 1
ATOM 1727 N N . ASP B 1 58 ? 78.615 14.534 4.248 1.00 52.54 328 ASP B N 1
ATOM 1728 C CA . ASP B 1 58 ? 77.686 13.834 5.137 1.00 53.51 328 ASP B CA 1
ATOM 1729 C C . ASP B 1 58 ? 78.534 13.055 6.139 1.00 57.10 328 ASP B C 1
ATOM 1730 O O . ASP B 1 58 ? 78.810 11.868 5.945 1.00 58.06 328 ASP B O 1
ATOM 1735 N N . VAL B 1 59 ? 78.945 13.737 7.211 1.00 56.96 329 VAL B N 1
ATOM 1736 C CA . VAL B 1 59 ? 79.769 13.105 8.235 1.00 61.28 329 VAL B CA 1
ATOM 1737 C C . VAL B 1 59 ? 78.989 12.017 8.963 1.00 64.42 329 VAL B C 1
ATOM 1738 O O . VAL B 1 59 ? 79.572 11.023 9.417 1.00 70.95 329 VAL B O 1
ATOM 1742 N N . THR B 1 60 ? 77.666 12.170 9.073 1.00 61.68 330 THR B N 1
ATOM 1743 C CA . THR B 1 60 ? 76.849 11.135 9.697 1.00 62.73 330 THR B CA 1
ATOM 1744 C C . THR B 1 60 ? 77.031 9.794 8.995 1.00 63.25 330 THR B C 1
ATOM 1745 O O . THR B 1 60 ? 77.146 8.751 9.650 1.00 67.79 330 THR B O 1
ATOM 1749 N N . ASP B 1 61 ? 77.074 9.804 7.665 1.00 61.44 331 ASP B N 1
ATOM 1750 C CA . ASP B 1 61 ? 77.293 8.595 6.882 1.00 63.08 331 ASP B CA 1
ATOM 1751 C C . ASP B 1 61 ? 78.748 8.412 6.469 1.00 61.33 331 ASP B C 1
ATOM 1752 O O . ASP B 1 61 ? 79.051 7.483 5.712 1.00 53.49 331 ASP B O 1
ATOM 1757 N N . ASN B 1 62 ? 79.647 9.280 6.937 1.00 57.10 332 ASN B N 1
ATOM 1758 C CA . ASN B 1 62 ? 81.077 9.188 6.643 1.00 59.58 332 ASN B CA 1
ATOM 1759 C C . ASN B 1 62 ? 81.328 9.158 5.137 1.00 59.45 332 ASN B C 1
ATOM 1760 O O . ASN B 1 62 ? 82.077 8.326 4.619 1.00 57.48 332 ASN B O 1
ATOM 1765 N N . CYS B 1 63 ? 80.684 10.081 4.426 1.00 54.82 333 CYS B N 1
ATOM 1766 C CA . CYS B 1 63 ? 80.782 10.138 2.976 1.00 49.99 333 CYS B CA 1
ATOM 1767 C C . CYS B 1 63 ? 80.815 11.588 2.521 1.00 50.55 333 CYS B C 1
ATOM 1768 O O . CYS B 1 63 ? 80.439 12.506 3.255 1.00 49.29 333 CYS B O 1
ATOM 1771 N N . ALA B 1 64 ? 81.273 11.787 1.287 1.00 43.76 334 ALA B N 1
ATOM 1772 C CA . ALA B 1 64 ? 81.232 13.092 0.647 1.00 39.82 334 ALA B CA 1
ATOM 1773 C C . ALA B 1 64 ? 80.727 12.905 -0.775 1.00 42.07 334 ALA B C 1
ATOM 1774 O O . ALA B 1 64 ? 80.463 11.784 -1.217 1.00 39.27 334 ALA B O 1
ATOM 1776 N N . TYR B 1 65 ? 80.593 14.009 -1.501 1.00 39.83 335 TYR B N 1
ATOM 1777 C CA . TYR B 1 65 ? 80.154 13.956 -2.887 1.00 39.74 335 TYR B CA 1
ATOM 1778 C C . TYR B 1 65 ? 80.971 14.941 -3.706 1.00 41.07 335 TYR B C 1
ATOM 1779 O O . TYR B 1 65 ? 81.263 16.047 -3.248 1.00 37.82 335 TYR B O 1
ATOM 1788 N N . VAL B 1 66 ? 81.334 14.534 -4.919 1.00 39.66 336 VAL B N 1
ATOM 1789 C CA . VAL B 1 66 ? 82.057 15.400 -5.841 1.00 38.15 336 VAL B CA 1
ATOM 1790 C C . VAL B 1 66 ? 81.288 15.480 -7.152 1.00 41.12 336 VAL B C 1
ATOM 1791 O O . VAL B 1 66 ? 80.636 14.523 -7.574 1.00 39.29 336 VAL B O 1
ATOM 1795 N N . ALA B 1 67 ? 81.362 16.641 -7.795 1.00 40.70 337 ALA B N 1
ATOM 1796 C CA . ALA B 1 67 ? 80.644 16.876 -9.042 1.00 40.95 337 ALA B CA 1
ATOM 1797 C C . ALA B 1 67 ? 81.563 17.594 -10.020 1.00 42.12 337 ALA B C 1
ATOM 1798 O O . ALA B 1 67 ? 82.112 18.643 -9.690 1.00 45.47 337 ALA B O 1
ATOM 1800 N N . LYS B 1 68 ? 81.726 17.030 -11.220 1.00 38.90 338 LYS B N 1
ATOM 1801 C CA . LYS B 1 68 ? 82.660 17.617 -12.182 1.00 46.39 338 LYS B CA 1
ATOM 1802 C C . LYS B 1 68 ? 82.150 18.952 -12.703 1.00 43.15 338 LYS B C 1
ATOM 1803 O O . LYS B 1 68 ? 82.929 19.901 -12.879 1.00 51.30 338 LYS B O 1
ATOM 1809 N N . TRP B 1 69 ? 80.847 19.041 -12.977 1.00 41.86 339 TRP B N 1
ATOM 1810 C CA . TRP B 1 69 ? 80.205 20.269 -13.444 1.00 46.27 339 TRP B CA 1
ATOM 1811 C C . TRP B 1 69 ? 80.906 20.826 -14.683 1.00 46.73 339 TRP B C 1
ATOM 1812 O O . TRP B 1 69 ? 81.255 22.005 -14.750 1.00 42.80 339 TRP B O 1
ATOM 1823 N N . ASP B 1 70 ? 81.120 19.965 -15.674 1.00 43.90 340 ASP B N 1
ATOM 1824 C CA . ASP B 1 70 ? 81.868 20.370 -16.855 1.00 47.68 340 ASP B CA 1
ATOM 1825 C C . ASP B 1 70 ? 80.928 21.009 -17.881 1.00 52.07 340 ASP B C 1
ATOM 1826 O O . ASP B 1 70 ? 79.773 21.328 -17.587 1.00 55.98 340 ASP B O 1
ATOM 1831 N N . GLU B 1 71 ? 81.427 21.200 -19.106 1.00 54.46 341 GLU B N 1
ATOM 1832 C CA . GLU B 1 71 ? 80.654 21.895 -20.131 1.00 57.07 341 GLU B CA 1
ATOM 1833 C C . GLU B 1 71 ? 79.363 21.154 -20.457 1.00 53.98 341 GLU B C 1
ATOM 1834 O O . GLU B 1 71 ? 78.330 21.782 -20.723 1.00 56.40 341 GLU B O 1
ATOM 1840 N N . SER B 1 72 ? 79.398 19.819 -20.428 1.00 51.75 342 SER B N 1
ATOM 1841 C CA . SER B 1 72 ? 78.209 19.035 -20.752 1.00 51.18 342 SER B CA 1
ATOM 1842 C C . SER B 1 72 ? 77.049 19.349 -19.817 1.00 48.78 342 SER B C 1
ATOM 1843 O O . SER B 1 72 ? 75.883 19.204 -20.204 1.00 50.06 342 SER B O 1
ATOM 1846 N N . SER B 1 73 ? 77.342 19.783 -18.593 1.00 46.35 343 SER B N 1
ATOM 1847 C CA . SER B 1 73 ? 76.322 20.101 -17.604 1.00 50.68 343 SER B CA 1
ATOM 1848 C C . SER B 1 73 ? 75.877 21.558 -17.658 1.00 44.73 343 SER B C 1
ATOM 1849 O O . SER B 1 73 ? 75.110 21.987 -16.788 1.00 44.48 343 SER B O 1
ATOM 1852 N N . ASP B 1 74 ? 76.328 22.314 -18.665 1.00 49.42 344 ASP B N 1
ATOM 1853 C CA . ASP B 1 74 ? 76.113 23.760 -18.682 1.00 50.17 344 ASP B CA 1
ATOM 1854 C C . ASP B 1 74 ? 74.644 24.125 -18.517 1.00 47.53 344 ASP B C 1
ATOM 1855 O O . ASP B 1 74 ? 74.307 25.053 -17.771 1.00 46.09 344 ASP B O 1
ATOM 1860 N N . ARG B 1 75 ? 73.753 23.404 -19.203 1.00 47.68 345 ARG B N 1
ATOM 1861 C CA . ARG B 1 75 ? 72.332 23.723 -19.129 1.00 44.07 345 ARG B CA 1
ATOM 1862 C C . ARG B 1 75 ? 71.822 23.652 -17.695 1.00 43.21 345 ARG B C 1
ATOM 1863 O O . ARG B 1 75 ? 71.046 24.515 -17.264 1.00 46.34 345 ARG B O 1
ATOM 1871 N N . ILE B 1 76 ? 72.261 22.643 -16.935 1.00 42.20 346 ILE B N 1
ATOM 1872 C CA . ILE B 1 76 ? 71.894 22.567 -15.522 1.00 44.64 346 ILE B CA 1
ATOM 1873 C C . ILE B 1 76 ? 72.284 23.856 -14.814 1.00 43.74 346 ILE B C 1
ATOM 1874 O O . ILE B 1 76 ? 71.488 24.446 -14.072 1.00 42.72 346 ILE B O 1
ATOM 1879 N N . LYS B 1 77 ? 73.512 24.322 -15.058 1.00 41.79 347 LYS B N 1
ATOM 1880 C CA . LYS B 1 77 ? 73.961 25.590 -14.494 1.00 44.42 347 LYS B CA 1
ATOM 1881 C C . LYS B 1 77 ? 72.981 26.708 -14.820 1.00 46.65 347 LYS B C 1
ATOM 1882 O O . LYS B 1 77 ? 72.614 27.504 -13.948 1.00 49.71 347 LYS B O 1
ATOM 1888 N N . LYS B 1 78 ? 72.526 26.766 -16.075 1.00 41.12 348 LYS B N 1
ATOM 1889 C CA . LYS B 1 78 ? 71.596 27.818 -16.470 1.00 42.06 348 LYS B CA 1
ATOM 1890 C C . LYS B 1 78 ? 70.289 27.710 -15.699 1.00 46.93 348 LYS B C 1
ATOM 1891 O O . LYS B 1 78 ? 69.679 28.728 -15.350 1.00 48.59 348 LYS B O 1
ATOM 1897 N N . VAL B 1 79 ? 69.847 26.484 -15.412 1.00 43.75 349 VAL B N 1
ATOM 1898 C CA . VAL B 1 79 ? 68.660 26.312 -14.583 1.00 42.38 349 VAL B CA 1
ATOM 1899 C C . VAL B 1 79 ? 68.968 26.698 -13.143 1.00 43.01 349 VAL B C 1
ATOM 1900 O O . VAL B 1 79 ? 68.119 27.259 -12.439 1.00 41.91 349 VAL B O 1
ATOM 1904 N N . LEU B 1 80 ? 70.196 26.430 -12.693 1.00 45.05 350 LEU B N 1
ATOM 1905 C CA . LEU B 1 80 ? 70.569 26.743 -11.318 1.00 44.40 350 LEU B CA 1
ATOM 1906 C C . LEU B 1 80 ? 70.552 28.246 -11.070 1.00 48.40 350 LEU B C 1
ATOM 1907 O O . LEU B 1 80 ? 70.128 28.702 -10.001 1.00 49.05 350 LEU B O 1
ATOM 1912 N N . GLN B 1 81 ? 71.001 29.029 -12.046 1.00 49.49 351 GLN B N 1
ATOM 1913 C CA . GLN B 1 81 ? 71.035 30.480 -11.937 1.00 50.96 351 GLN B CA 1
ATOM 1914 C C . GLN B 1 81 ? 69.738 31.136 -12.398 1.00 50.62 351 GLN B C 1
ATOM 1915 O O . GLN B 1 81 ? 69.711 32.357 -12.587 1.00 50.88 351 GLN B O 1
ATOM 1921 N N . ARG B 1 82 ? 68.673 30.352 -12.586 1.00 46.98 352 ARG B N 1
ATOM 1922 C CA . ARG B 1 82 ? 67.350 30.869 -12.947 1.00 46.80 352 ARG B CA 1
ATOM 1923 C C . ARG B 1 82 ? 67.384 31.640 -14.265 1.00 48.28 352 ARG B C 1
ATOM 1924 O O . ARG B 1 82 ? 66.667 32.626 -14.446 1.00 59.37 352 ARG B O 1
ATOM 1932 N N . GLN B 1 83 ? 68.219 31.186 -15.197 1.00 44.80 353 GLN B N 1
ATOM 1933 C CA . GLN B 1 83 ? 68.352 31.825 -16.500 1.00 44.48 353 GLN B CA 1
ATOM 1934 C C . GLN B 1 83 ? 67.564 31.122 -17.595 1.00 47.93 353 GLN B C 1
ATOM 1935 O O . GLN B 1 83 ? 67.647 31.531 -18.757 1.00 52.86 353 GLN B O 1
ATOM 1941 N N . LEU B 1 84 ? 66.808 30.078 -17.263 1.00 49.76 354 LEU B N 1
ATOM 1942 C CA . LEU B 1 84 ? 66.018 29.344 -18.247 1.00 46.61 354 LEU B CA 1
ATOM 1943 C C . LEU B 1 84 ? 64.579 29.289 -17.768 1.00 42.03 354 LEU B C 1
ATOM 1944 O O . LEU B 1 84 ? 64.319 28.818 -16.640 1.00 47.51 354 LEU B O 1
ATOM 1949 N N . PRO B 1 85 ? 63.611 29.750 -18.560 1.00 40.78 355 PRO B N 1
ATOM 1950 C CA . PRO B 1 85 ? 62.208 29.621 -18.153 1.00 39.38 355 PRO B CA 1
ATOM 1951 C C . PRO B 1 85 ? 61.809 28.156 -18.105 1.00 41.03 355 PRO B C 1
ATOM 1952 O O . PRO B 1 85 ? 62.260 27.347 -18.917 1.00 43.60 355 PRO B O 1
ATOM 1956 N N . LEU B 1 86 ? 60.969 27.813 -17.133 1.00 42.88 356 LEU B N 1
ATOM 1957 C CA . LEU B 1 86 ? 60.517 26.442 -16.959 1.00 40.14 356 LEU B CA 1
ATOM 1958 C C . LEU B 1 86 ? 59.010 26.417 -16.749 1.00 42.91 356 LEU B C 1
ATOM 1959 O O . LEU B 1 86 ? 58.423 27.365 -16.220 1.00 42.57 356 LEU B O 1
ATOM 1964 N N . GLN B 1 87 ? 58.390 25.319 -17.172 1.00 41.50 357 GLN B N 1
ATOM 1965 C CA . GLN B 1 87 ? 56.950 25.147 -17.032 1.00 41.47 357 GLN B CA 1
ATOM 1966 C C . GLN B 1 87 ? 56.632 24.629 -15.634 1.00 42.60 357 GLN B C 1
ATOM 1967 O O . GLN B 1 87 ? 57.028 23.516 -15.275 1.00 44.27 357 GLN B O 1
ATOM 1973 N N . GLU B 1 88 ? 55.917 25.431 -14.849 1.00 45.59 358 GLU B N 1
ATOM 1974 C CA . GLU B 1 88 ? 55.560 25.024 -13.497 1.00 38.70 358 GLU B CA 1
ATOM 1975 C C . GLU B 1 88 ? 54.655 23.797 -13.530 1.00 47.37 358 GLU B C 1
ATOM 1976 O O . GLU B 1 88 ? 53.858 23.609 -14.453 1.00 46.53 358 GLU B O 1
ATOM 1982 N N . LEU B 1 89 ? 54.787 22.953 -12.510 1.00 48.63 359 LEU B N 1
ATOM 1983 C CA . LEU B 1 89 ? 54.031 21.714 -12.412 1.00 46.99 359 LEU B CA 1
ATOM 1984 C C . LEU B 1 89 ? 53.066 21.772 -11.236 1.00 51.82 359 LEU B C 1
ATOM 1985 O O . LEU B 1 89 ? 53.398 22.302 -10.171 1.00 50.37 359 LEU B O 1
ATOM 1990 N N . ASP B 1 90 ? 51.868 21.227 -11.442 1.00 49.91 360 ASP B N 1
ATOM 1991 C CA . ASP B 1 90 ? 50.913 21.003 -10.367 1.00 50.49 360 ASP B CA 1
ATOM 1992 C C . ASP B 1 90 ? 50.833 19.541 -9.958 1.00 51.29 360 ASP B C 1
ATOM 1993 O O . ASP B 1 90 ? 50.216 19.231 -8.933 1.00 55.00 360 ASP B O 1
ATOM 1998 N N . GLN B 1 91 ? 51.440 18.645 -10.730 1.00 49.54 361 GLN B N 1
ATOM 1999 C CA . GLN B 1 91 ? 51.409 17.212 -10.478 1.00 48.05 361 GLN B CA 1
ATOM 2000 C C . GLN B 1 91 ? 52.835 16.702 -10.334 1.00 47.02 361 GLN B C 1
ATOM 2001 O O . GLN B 1 91 ? 53.680 16.958 -11.199 1.00 48.69 361 GLN B O 1
ATOM 2007 N N . LEU B 1 92 ? 53.098 15.989 -9.245 1.00 43.95 362 LEU B N 1
ATOM 2008 C CA . LEU B 1 92 ? 54.429 15.451 -9.019 1.00 47.04 362 LEU B CA 1
ATOM 2009 C C . LEU B 1 92 ? 54.722 14.335 -10.020 1.00 49.31 362 LEU B C 1
ATOM 2010 O O . LEU B 1 92 ? 53.864 13.481 -10.268 1.00 47.66 362 LEU B O 1
ATOM 2015 N N . PRO B 1 93 ? 55.911 14.319 -10.614 1.00 43.82 363 PRO B N 1
ATOM 2016 C CA . PRO B 1 93 ? 56.276 13.220 -11.514 1.00 41.48 363 PRO B CA 1
ATOM 2017 C C . PRO B 1 93 ? 56.389 11.906 -10.754 1.00 47.36 363 PRO B C 1
ATOM 2018 O O . PRO B 1 93 ? 56.352 11.854 -9.523 1.00 46.25 363 PRO B O 1
ATOM 2022 N N . ASP B 1 94 ? 56.528 10.825 -11.521 1.00 48.56 364 ASP B N 1
ATOM 2023 C CA . ASP B 1 94 ? 56.639 9.497 -10.933 1.00 49.57 364 ASP B CA 1
ATOM 2024 C C . ASP B 1 94 ? 57.851 9.413 -10.013 1.00 45.64 364 ASP B C 1
ATOM 2025 O O . ASP B 1 94 ? 58.826 10.156 -10.162 1.00 42.35 364 ASP B O 1
ATOM 2030 N N . TYR B 1 95 ? 57.775 8.502 -9.044 1.00 44.06 365 TYR B N 1
ATOM 2031 C CA . TYR B 1 95 ? 58.916 8.234 -8.180 1.00 41.99 365 TYR B CA 1
ATOM 2032 C C . TYR B 1 95 ? 60.119 7.831 -9.022 1.00 43.02 365 TYR B C 1
ATOM 2033 O O . TYR B 1 95 ? 60.025 6.943 -9.875 1.00 43.79 365 TYR B O 1
ATOM 2042 N N . GLY B 1 96 ? 61.250 8.492 -8.789 1.00 39.26 366 GLY B N 1
ATOM 2043 C CA . GLY B 1 96 ? 62.463 8.208 -9.521 1.00 40.10 366 GLY B CA 1
ATOM 2044 C C . GLY B 1 96 ? 62.679 9.048 -10.761 1.00 43.83 366 GLY B C 1
ATOM 2045 O O . GLY B 1 96 ? 63.779 9.014 -11.327 1.00 42.46 366 GLY B O 1
ATOM 2046 N N . ASP B 1 97 ? 61.669 9.790 -11.207 1.00 41.61 367 ASP B N 1
ATOM 2047 C CA . ASP B 1 97 ? 61.844 10.695 -12.329 1.00 37.72 367 ASP B CA 1
ATOM 2048 C C . ASP B 1 97 ? 62.461 12.009 -11.856 1.00 40.32 367 ASP B C 1
ATOM 2049 O O . ASP B 1 97 ? 62.379 12.380 -10.682 1.00 40.57 367 ASP B O 1
ATOM 2054 N N . ILE B 1 98 ? 63.085 12.716 -12.793 1.00 37.07 368 ILE B N 1
ATOM 2055 C CA . ILE B 1 98 ? 63.891 13.893 -12.489 1.00 35.98 368 ILE B CA 1
ATOM 2056 C C . ILE B 1 98 ? 63.134 15.135 -12.938 1.00 36.56 368 ILE B C 1
ATOM 2057 O O . ILE B 1 98 ? 62.752 15.250 -14.109 1.00 37.99 368 ILE B O 1
ATOM 2062 N N . PHE B 1 99 ? 62.919 16.063 -12.008 1.00 35.26 369 PHE B N 1
ATOM 2063 C CA . PHE B 1 99 ? 62.295 17.344 -12.314 1.00 33.82 369 PHE B CA 1
ATOM 2064 C C . PHE B 1 99 ? 63.093 18.426 -11.593 1.00 37.53 369 PHE B C 1
ATOM 2065 O O . PHE B 1 99 ? 64.215 18.190 -11.138 1.00 40.60 369 PHE B O 1
ATOM 2073 N N . ALA B 1 100 ? 62.528 19.624 -11.491 1.00 36.67 370 ALA B N 1
ATOM 2074 C CA . ALA B 1 100 ? 63.218 20.746 -10.874 1.00 33.91 370 ALA B CA 1
ATOM 2075 C C . ALA B 1 100 ? 62.386 21.317 -9.735 1.00 34.43 370 ALA B C 1
ATOM 2076 O O . ALA B 1 100 ? 61.153 21.290 -9.772 1.00 37.70 370 ALA B O 1
ATOM 2078 N N . VAL B 1 101 ? 63.075 21.837 -8.720 1.00 36.75 371 VAL B N 1
ATOM 2079 C CA . VAL B 1 101 ? 62.434 22.445 -7.562 1.00 39.10 371 VAL B CA 1
ATOM 2080 C C . VAL B 1 101 ? 63.092 23.790 -7.284 1.00 40.06 371 VAL B C 1
ATOM 2081 O O . VAL B 1 101 ? 64.300 23.962 -7.493 1.00 39.99 371 VAL B O 1
ATOM 2085 N N . LEU B 1 102 ? 62.287 24.745 -6.822 1.00 39.23 372 LEU B N 1
ATOM 2086 C CA . LEU B 1 102 ? 62.760 26.082 -6.491 1.00 39.36 372 LEU B CA 1
ATOM 2087 C C . LEU B 1 102 ? 63.151 26.137 -5.019 1.00 43.67 372 LEU B C 1
ATOM 2088 O O . LEU B 1 102 ? 62.327 25.860 -4.140 1.00 43.92 372 LEU B O 1
ATOM 2093 N N . ASP B 1 103 ? 64.409 26.481 -4.760 1.00 46.55 373 ASP B N 1
ATOM 2094 C CA . ASP B 1 103 ? 64.922 26.758 -3.424 1.00 50.75 373 ASP B CA 1
ATOM 2095 C C . ASP B 1 103 ? 64.968 28.278 -3.295 1.00 56.16 373 ASP B C 1
ATOM 2096 O O . ASP B 1 103 ? 65.906 28.925 -3.770 1.00 54.92 373 ASP B O 1
ATOM 2101 N N . SER B 1 104 ? 63.940 28.850 -2.662 1.00 59.38 374 SER B N 1
ATOM 2102 C CA . SER B 1 104 ? 63.866 30.296 -2.494 1.00 62.41 374 SER B CA 1
ATOM 2103 C C . SER B 1 104 ? 64.746 30.802 -1.359 1.00 65.47 374 SER B C 1
ATOM 2104 O O . SER B 1 104 ? 65.034 32.003 -1.306 1.00 61.61 374 SER B O 1
ATOM 2107 N N . ILE B 1 105 ? 65.169 29.920 -0.450 1.00 63.61 375 ILE B N 1
ATOM 2108 C CA . ILE B 1 105 ? 66.151 30.309 0.559 1.00 60.54 375 ILE B CA 1
ATOM 2109 C C . ILE B 1 105 ? 67.457 30.709 -0.114 1.00 57.73 375 ILE B C 1
ATOM 2110 O O . ILE B 1 105 ? 68.058 31.740 0.211 1.00 63.57 375 ILE B O 1
ATOM 2115 N N . ASN B 1 106 ? 67.907 29.904 -1.074 1.00 57.93 376 ASN B N 1
ATOM 2116 C CA . ASN B 1 106 ? 69.108 30.189 -1.846 1.00 58.78 376 ASN B CA 1
ATOM 2117 C C . ASN B 1 106 ? 68.799 30.780 -3.215 1.00 54.80 376 ASN B C 1
ATOM 2118 O O . ASN B 1 106 ? 69.731 31.125 -3.949 1.00 54.79 376 ASN B O 1
ATOM 2123 N N . ASN B 1 107 ? 67.519 30.902 -3.569 1.00 54.33 377 ASN B N 1
ATOM 2124 C CA . ASN B 1 107 ? 67.081 31.472 -4.844 1.00 56.20 377 ASN B CA 1
ATOM 2125 C C . ASN B 1 107 ? 67.749 30.776 -6.028 1.00 55.25 377 ASN B C 1
ATOM 2126 O O . ASN B 1 107 ? 68.269 31.411 -6.948 1.00 55.42 377 ASN B O 1
ATOM 2131 N N . ILE B 1 108 ? 67.733 29.445 -5.998 1.00 49.80 378 ILE B N 1
ATOM 2132 C CA . ILE B 1 108 ? 68.219 28.636 -7.105 1.00 46.29 378 ILE B CA 1
ATOM 2133 C C . ILE B 1 108 ? 67.120 27.657 -7.492 1.00 44.66 378 ILE B C 1
ATOM 2134 O O . ILE B 1 108 ? 66.120 27.503 -6.794 1.00 45.53 378 ILE B O 1
ATOM 2139 N N . ILE B 1 109 ? 67.296 27.019 -8.642 1.00 42.17 379 ILE B N 1
ATOM 2140 C CA . ILE B 1 109 ? 66.407 25.953 -9.087 1.00 41.73 379 ILE B CA 1
ATOM 2141 C C . ILE B 1 109 ? 67.271 24.732 -9.346 1.00 39.42 379 ILE B C 1
ATOM 2142 O O . ILE B 1 109 ? 68.159 24.764 -10.207 1.00 34.42 379 ILE B O 1
ATOM 2147 N N . THR B 1 110 ? 67.021 23.663 -8.598 1.00 32.99 380 THR B N 1
ATOM 2148 C CA . THR B 1 110 ? 67.889 22.497 -8.627 1.00 39.00 380 THR B CA 1
ATOM 2149 C C . THR B 1 110 ? 67.109 21.252 -9.025 1.00 37.93 380 THR B C 1
ATOM 2150 O O . THR B 1 110 ? 65.897 21.156 -8.810 1.00 39.42 380 THR B O 1
ATOM 2154 N N . ARG B 1 111 ? 67.827 20.298 -9.609 1.00 33.34 381 ARG B N 1
ATOM 2155 C CA . ARG B 1 111 ? 67.221 19.051 -10.043 1.00 33.40 381 ARG B CA 1
ATOM 2156 C C . ARG B 1 111 ? 66.957 18.148 -8.846 1.00 34.10 381 ARG B C 1
ATOM 2157 O O . ARG B 1 111 ? 67.760 18.071 -7.912 1.00 33.61 381 ARG B O 1
ATOM 2165 N N . ILE B 1 112 ? 65.819 17.460 -8.888 1.00 32.90 382 ILE B N 1
ATOM 2166 C CA . ILE B 1 112 ? 65.289 16.744 -7.738 1.00 34.10 382 ILE B CA 1
ATOM 2167 C C . ILE B 1 112 ? 64.570 15.500 -8.238 1.00 39.57 382 ILE B C 1
ATOM 2168 O O . ILE B 1 112 ? 64.037 15.469 -9.353 1.00 36.16 382 ILE B O 1
ATOM 2173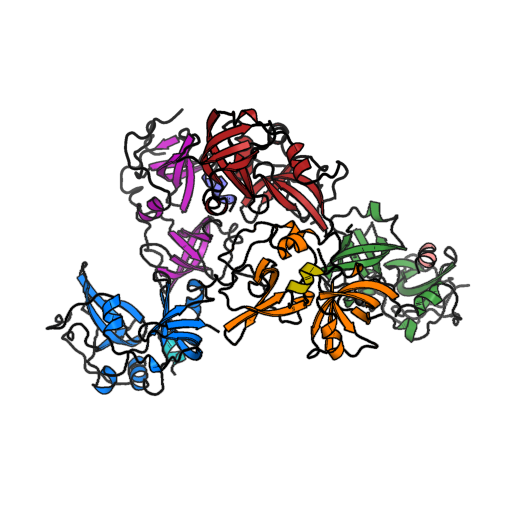 N N . THR B 1 113 ? 64.582 14.457 -7.412 1.00 35.59 383 THR B N 1
ATOM 2174 C CA . THR B 1 113 ? 63.745 13.290 -7.634 1.00 34.46 383 THR B CA 1
ATOM 2175 C C . THR B 1 113 ? 63.085 12.891 -6.322 1.00 37.49 383 THR B C 1
ATOM 2176 O O . THR B 1 113 ? 63.648 13.079 -5.242 1.00 36.93 383 THR B O 1
ATOM 2180 N N . ILE B 1 114 ? 61.868 12.367 -6.422 1.00 40.19 384 ILE B N 1
ATOM 2181 C CA . ILE B 1 114 ? 61.135 11.854 -5.271 1.00 37.66 384 ILE B CA 1
ATOM 2182 C C . ILE B 1 114 ? 61.354 10.351 -5.223 1.00 36.88 384 ILE B C 1
ATOM 2183 O O . ILE B 1 114 ? 60.981 9.637 -6.161 1.00 40.73 384 ILE B O 1
ATOM 2188 N N . ASN B 1 115 ? 61.966 9.856 -4.146 1.00 38.17 385 ASN B N 1
ATOM 2189 C CA . ASN B 1 115 ? 62.254 8.431 -4.082 1.00 38.11 385 ASN B CA 1
ATOM 2190 C C . ASN B 1 115 ? 61.286 7.649 -3.206 1.00 42.97 385 ASN B C 1
ATOM 2191 O O . ASN B 1 115 ? 61.169 6.433 -3.386 1.00 47.54 385 ASN B O 1
ATOM 2196 N N . SER B 1 116 ? 60.580 8.299 -2.284 1.00 44.35 386 SER B N 1
ATOM 2197 C CA . SER B 1 116 ? 59.672 7.556 -1.418 1.00 51.74 386 SER B CA 1
ATOM 2198 C C . SER B 1 116 ? 58.747 8.513 -0.686 1.00 46.93 386 SER B C 1
ATOM 2199 O O . SER B 1 116 ? 59.047 9.699 -0.520 1.00 47.64 386 SER B O 1
ATOM 2202 N N . SER B 1 117 ? 57.611 7.973 -0.253 1.00 47.13 387 SER B N 1
ATOM 2203 C CA . SER B 1 117 ? 56.826 8.613 0.787 1.00 45.95 387 SER B CA 1
ATOM 2204 C C . SER B 1 117 ? 57.561 8.491 2.116 1.00 42.50 387 SER B C 1
ATOM 2205 O O . SER B 1 117 ? 58.349 7.566 2.330 1.00 45.70 387 SER B O 1
ATOM 2208 N N . SER B 1 118 ? 57.305 9.437 3.013 1.00 40.19 388 SER B N 1
ATOM 2209 C CA . SER B 1 118 ? 57.950 9.464 4.316 1.00 43.33 388 SER B CA 1
ATOM 2210 C C . SER B 1 118 ? 56.926 9.179 5.407 1.00 48.22 388 SER B C 1
ATOM 2211 O O . SER B 1 118 ? 55.781 9.637 5.334 1.00 46.38 388 SER B O 1
ATOM 2214 N N . ALA B 1 119 ? 57.354 8.427 6.425 1.00 55.01 389 ALA B N 1
ATOM 2215 C CA . ALA B 1 119 ? 56.440 7.957 7.462 1.00 49.36 389 ALA B CA 1
ATOM 2216 C C . ALA B 1 119 ? 55.810 9.093 8.258 1.00 51.37 389 ALA B C 1
ATOM 2217 O O . ALA B 1 119 ? 54.724 8.912 8.818 1.00 56.04 389 ALA B O 1
ATOM 2219 N N . GLY B 1 120 ? 56.462 10.250 8.333 1.00 48.10 390 GLY B N 1
ATOM 2220 C CA . GLY B 1 120 ? 55.894 11.375 9.048 1.00 50.67 390 GLY B CA 1
ATOM 2221 C C . GLY B 1 120 ? 55.162 12.339 8.138 1.00 49.14 390 GLY B C 1
ATOM 2222 O O . GLY B 1 120 ? 54.971 13.509 8.484 1.00 54.24 390 GLY B O 1
ATOM 2223 N N . GLY B 1 121 ? 54.740 11.858 6.976 1.00 51.73 391 GLY B N 1
ATOM 2224 C CA . GLY B 1 121 ? 54.124 12.707 5.982 1.00 48.89 391 GLY B CA 1
ATOM 2225 C C . GLY B 1 121 ? 55.143 13.312 5.032 1.00 46.53 391 GLY B C 1
ATOM 2226 O O . GLY B 1 121 ? 56.338 13.392 5.315 1.00 47.20 391 GLY B O 1
ATOM 2227 N N . GLY B 1 122 ? 54.647 13.745 3.878 1.00 44.64 392 GLY B N 1
ATOM 2228 C CA . GLY B 1 122 ? 55.529 14.287 2.865 1.00 41.66 392 GLY B CA 1
ATOM 2229 C C . GLY B 1 122 ? 56.227 13.191 2.076 1.00 41.37 392 GLY B C 1
ATOM 2230 O O . GLY B 1 122 ? 55.694 12.101 1.863 1.00 42.00 392 GLY B O 1
ATOM 2231 N N . TYR B 1 123 ? 57.453 13.491 1.655 1.00 45.86 393 TYR B N 1
ATOM 2232 C CA . TYR B 1 123 ? 58.204 12.639 0.748 1.00 45.69 393 TYR B CA 1
ATOM 2233 C C . TYR B 1 123 ? 59.684 12.703 1.088 1.00 42.31 393 TYR B C 1
ATOM 2234 O O . TYR B 1 123 ? 60.175 13.699 1.626 1.00 41.83 393 TYR B O 1
ATOM 2243 N N . ASP B 1 124 ? 60.392 11.629 0.754 1.00 40.34 394 ASP B N 1
ATOM 2244 C CA . ASP B 1 124 ? 61.847 11.632 0.740 1.00 40.98 394 ASP B CA 1
ATOM 2245 C C . ASP B 1 124 ? 62.301 12.025 -0.661 1.00 41.11 394 ASP B C 1
ATOM 2246 O O . ASP B 1 124 ? 61.893 11.397 -1.648 1.00 41.13 394 ASP B O 1
ATOM 2251 N N . ALA B 1 125 ? 63.114 13.074 -0.756 1.00 33.18 395 ALA B N 1
ATOM 2252 C CA . ALA B 1 125 ? 63.592 13.562 -2.037 1.00 37.17 395 ALA B CA 1
ATOM 2253 C C . ALA B 1 125 ? 65.113 13.565 -2.052 1.00 41.33 395 ALA B C 1
ATOM 2254 O O . ALA B 1 125 ? 65.770 13.583 -1.008 1.00 40.65 395 ALA B O 1
ATOM 2256 N N . TYR B 1 126 ? 65.665 13.558 -3.260 1.00 39.06 396 TYR B N 1
ATOM 2257 C CA . TYR B 1 126 ? 67.103 13.531 -3.472 1.00 33.97 396 TYR B CA 1
ATOM 2258 C C . TYR B 1 126 ? 67.468 14.599 -4.491 1.00 35.10 396 TYR B C 1
ATOM 2259 O O . TYR B 1 126 ? 66.886 14.645 -5.582 1.00 34.92 396 TYR B O 1
ATOM 2268 N N . LEU B 1 127 ? 68.415 15.462 -4.125 1.00 34.98 397 LEU B N 1
ATOM 2269 C CA . LEU B 1 127 ? 68.945 16.478 -5.030 1.00 35.10 397 LEU B CA 1
ATOM 2270 C C . LEU B 1 127 ? 70.149 15.866 -5.735 1.00 37.15 397 LEU B C 1
ATOM 2271 O O . LEU B 1 127 ? 71.240 15.780 -5.167 1.00 37.77 397 LEU B O 1
ATOM 2276 N N . ILE B 1 128 ? 69.945 15.442 -6.984 1.00 34.45 398 ILE B N 1
ATOM 2277 C CA . ILE B 1 128 ? 70.913 14.590 -7.663 1.00 37.56 398 ILE B CA 1
ATOM 2278 C C . ILE B 1 128 ? 72.233 15.296 -7.940 1.00 39.26 398 ILE B C 1
ATOM 2279 O O . ILE B 1 128 ? 73.265 14.629 -8.086 1.00 36.87 398 ILE B O 1
ATOM 2284 N N . ASP B 1 129 ? 72.239 16.625 -8.015 1.00 36.39 399 ASP B N 1
ATOM 2285 C CA . ASP B 1 129 ? 73.457 17.362 -8.322 1.00 35.44 399 ASP B CA 1
ATOM 2286 C C . ASP B 1 129 ? 74.207 17.826 -7.081 1.00 39.57 399 ASP B C 1
ATOM 2287 O O . ASP B 1 129 ? 75.324 18.342 -7.207 1.00 38.47 399 ASP B O 1
ATOM 2292 N N . PHE B 1 130 ? 73.628 17.653 -5.891 1.00 38.86 400 PHE B N 1
ATOM 2293 C CA . PHE B 1 130 ? 74.303 17.976 -4.644 1.00 38.57 400 PHE B CA 1
ATOM 2294 C C . PHE B 1 130 ? 74.576 16.762 -3.771 1.00 37.81 400 PHE B C 1
ATOM 2295 O O . PHE B 1 130 ? 75.394 16.857 -2.851 1.00 40.66 400 PHE B O 1
ATOM 2303 N N . GLY B 1 131 ? 73.924 15.633 -4.034 1.00 36.64 401 GLY B N 1
ATOM 2304 C CA . GLY B 1 131 ? 74.071 14.479 -3.173 1.00 38.75 401 GLY B CA 1
ATOM 2305 C C . GLY B 1 131 ? 73.384 14.613 -1.837 1.00 37.74 401 GLY B C 1
ATOM 2306 O O . GLY B 1 131 ? 73.765 13.930 -0.883 1.00 42.85 401 GLY B O 1
ATOM 2307 N N . GLU B 1 132 ? 72.377 15.475 -1.741 1.00 40.02 402 GLU B N 1
ATOM 2308 C CA . GLU B 1 132 ? 71.678 15.733 -0.491 1.00 41.00 402 GLU B CA 1
ATOM 2309 C C . GLU B 1 132 ? 70.323 15.038 -0.493 1.00 39.04 402 GLU B C 1
ATOM 2310 O O . GLU B 1 132 ? 69.546 15.177 -1.446 1.00 35.74 402 GLU B O 1
ATOM 2316 N N . HIS B 1 133 ? 70.043 14.300 0.576 1.00 41.64 403 HIS B N 1
ATOM 2317 C CA . HIS B 1 133 ? 68.725 13.726 0.800 1.00 41.36 403 HIS B CA 1
ATOM 2318 C C . HIS B 1 133 ? 67.928 14.677 1.682 1.00 45.07 403 HIS B C 1
ATOM 2319 O O . HIS B 1 133 ? 68.324 14.957 2.819 1.00 53.13 403 HIS B O 1
ATOM 2326 N N . ILE B 1 134 ? 66.814 15.179 1.156 1.00 36.00 404 ILE B N 1
ATOM 2327 C CA . ILE B 1 134 ? 66.020 16.197 1.823 1.00 40.57 404 ILE B CA 1
ATOM 2328 C C . ILE B 1 134 ? 64.599 15.679 2.017 1.00 41.11 404 ILE B C 1
ATOM 2329 O O . ILE B 1 134 ? 64.197 14.653 1.461 1.00 41.19 404 ILE B O 1
ATOM 2334 N N . HIS B 1 135 ? 63.841 16.407 2.829 1.00 40.75 405 HIS B N 1
ATOM 2335 C CA . HIS B 1 135 ? 62.420 16.159 3.005 1.00 39.39 405 HIS B CA 1
ATOM 2336 C C . HIS B 1 135 ? 61.630 17.096 2.103 1.00 37.29 405 HIS B C 1
ATOM 2337 O O . HIS B 1 135 ? 61.985 18.267 1.941 1.00 36.95 405 HIS B O 1
ATOM 2344 N N . PHE B 1 136 ? 60.557 16.571 1.520 1.00 39.85 406 PHE B N 1
ATOM 2345 C CA . PHE B 1 136 ? 59.732 17.293 0.562 1.00 42.32 406 PHE B CA 1
ATOM 2346 C C . PHE B 1 136 ? 58.315 17.350 1.110 1.00 40.60 406 PHE B C 1
ATOM 2347 O O . PHE B 1 136 ? 57.678 16.310 1.294 1.00 43.24 406 PHE B O 1
ATOM 2355 N N . ASP B 1 137 ? 57.821 18.558 1.374 1.00 43.11 407 ASP B N 1
ATOM 2356 C CA . ASP B 1 137 ? 56.518 18.673 2.021 1.00 41.94 407 ASP B CA 1
ATOM 2357 C C . ASP B 1 137 ? 55.377 18.348 1.064 1.00 42.63 407 ASP B C 1
ATOM 2358 O O . ASP B 1 137 ? 54.376 17.748 1.472 1.00 45.73 407 ASP B O 1
ATOM 2363 N N . GLY B 1 138 ? 55.509 18.724 -0.204 1.00 43.61 408 GLY B N 1
ATOM 2364 C CA . GLY B 1 138 ? 54.461 18.531 -1.186 1.00 41.15 408 GLY B CA 1
ATOM 2365 C C . GLY B 1 138 ? 53.812 19.811 -1.659 1.00 41.75 408 GLY B C 1
ATOM 2366 O O . GLY B 1 138 ? 52.975 19.763 -2.569 1.00 48.32 408 GLY B O 1
ATOM 2367 N N . ASN B 1 139 ? 54.162 20.953 -1.068 1.00 41.07 409 ASN B N 1
ATOM 2368 C CA . ASN B 1 139 ? 53.657 22.249 -1.497 1.00 41.96 409 ASN B CA 1
ATOM 2369 C C . ASN B 1 139 ? 54.754 23.136 -2.070 1.00 42.99 409 ASN B C 1
ATOM 2370 O O . ASN B 1 139 ? 54.535 24.337 -2.255 1.00 46.94 409 ASN B O 1
ATOM 2375 N N . GLU B 1 140 ? 55.927 22.574 -2.349 1.00 41.30 410 GLU B N 1
ATOM 2376 C CA . GLU B 1 140 ? 57.011 23.341 -2.941 1.00 36.05 410 GLU B CA 1
ATOM 2377 C C . GLU B 1 140 ? 56.686 23.697 -4.389 1.00 40.89 410 GLU B C 1
ATOM 2378 O O . GLU B 1 140 ? 55.828 23.088 -5.035 1.00 42.91 410 GLU B O 1
ATOM 2384 N N . THR B 1 141 ? 57.389 24.706 -4.897 1.00 38.36 411 THR B N 1
ATOM 2385 C CA . THR B 1 141 ? 57.263 25.101 -6.295 1.00 39.38 411 THR B CA 1
ATOM 2386 C C . THR B 1 141 ? 58.184 24.232 -7.143 1.00 38.63 411 THR B C 1
ATOM 2387 O O . THR B 1 141 ? 59.403 24.223 -6.935 1.00 39.97 411 THR B O 1
ATOM 2391 N N . ILE B 1 142 ? 57.606 23.497 -8.094 1.00 40.47 412 ILE B N 1
ATOM 2392 C CA . ILE B 1 142 ? 58.352 22.545 -8.903 1.00 41.33 412 ILE B CA 1
ATOM 2393 C C . ILE B 1 142 ? 58.105 22.825 -10.380 1.00 42.33 412 ILE B C 1
ATOM 2394 O O . ILE B 1 142 ? 57.076 23.379 -10.772 1.00 42.72 412 ILE B O 1
ATOM 2399 N N . PHE B 1 143 ? 59.065 22.411 -11.205 1.00 40.02 413 PHE B N 1
ATOM 2400 C CA . PHE B 1 143 ? 59.027 22.673 -12.635 1.00 39.03 413 PHE B CA 1
ATOM 2401 C C . PHE B 1 143 ? 59.338 21.407 -13.421 1.00 41.17 413 PHE B C 1
ATOM 2402 O O . PHE B 1 143 ? 59.984 20.479 -12.928 1.00 41.90 413 PHE B O 1
ATOM 2410 N N . LYS B 1 144 ? 58.864 21.393 -14.663 1.00 43.02 414 LYS B N 1
ATOM 2411 C CA . LYS B 1 144 ? 59.219 20.356 -15.618 1.00 40.25 414 LYS B CA 1
ATOM 2412 C C . LYS B 1 144 ? 60.525 20.719 -16.310 1.00 38.75 414 LYS B C 1
ATOM 2413 O O . LYS B 1 144 ? 60.729 21.865 -16.721 1.00 41.05 414 LYS B O 1
ATOM 2419 N N . LEU B 1 145 ? 61.404 19.750 -16.429 1.00 36.03 415 LEU B N 1
ATOM 2420 C CA . LEU B 1 145 ? 62.642 20.081 -17.115 1.00 38.44 415 LEU B CA 1
ATOM 2421 C C . LEU B 1 145 ? 62.541 19.738 -18.596 1.00 36.49 415 LEU B C 1
ATOM 2422 O O . LEU B 1 145 ? 61.838 18.795 -18.975 1.00 42.04 415 LEU B O 1
ATOM 2427 N N . PRO B 1 146 ? 63.221 20.491 -19.459 1.00 38.46 416 PRO B N 1
ATOM 2428 C CA . PRO B 1 146 ? 63.354 20.055 -20.852 1.00 45.04 416 PRO B CA 1
ATOM 2429 C C . PRO B 1 146 ? 64.082 18.721 -20.913 1.00 46.90 416 PRO B C 1
ATOM 2430 O O . PRO B 1 146 ? 64.900 18.396 -20.049 1.00 45.15 416 PRO B O 1
ATOM 2434 N N . ASP B 1 147 ? 63.764 17.943 -21.950 1.00 44.64 417 ASP B N 1
ATOM 2435 C CA . ASP B 1 147 ? 64.213 16.555 -22.008 1.00 46.20 417 ASP B CA 1
ATOM 2436 C C . ASP B 1 147 ? 65.732 16.434 -21.960 1.00 45.25 417 ASP B C 1
ATOM 2437 O O . ASP B 1 147 ? 66.256 15.460 -21.409 1.00 47.74 417 ASP B O 1
ATOM 2442 N N . ASP B 1 148 ? 66.454 17.408 -22.518 1.00 45.16 418 ASP B N 1
ATOM 2443 C CA . ASP B 1 148 ? 67.910 17.306 -22.557 1.00 41.62 418 ASP B CA 1
ATOM 2444 C C . ASP B 1 148 ? 68.526 17.568 -21.186 1.00 46.57 418 ASP B C 1
ATOM 2445 O O . ASP B 1 148 ? 69.529 16.943 -20.822 1.00 44.94 418 ASP B O 1
ATOM 2450 N N . ILE B 1 149 ? 67.944 18.485 -20.411 1.00 43.01 419 ILE B N 1
ATOM 2451 C CA . ILE B 1 149 ? 68.442 18.724 -19.061 1.00 41.97 419 ILE B CA 1
ATOM 2452 C C . ILE B 1 149 ? 68.010 17.604 -18.123 1.00 43.86 419 ILE B C 1
ATOM 2453 O O . ILE B 1 149 ? 68.725 17.275 -17.169 1.00 44.30 419 ILE B O 1
ATOM 2458 N N . LYS B 1 150 ? 66.848 17.002 -18.379 1.00 34.80 420 LYS B N 1
ATOM 2459 C CA . LYS B 1 150 ? 66.361 15.914 -17.540 1.00 36.73 420 LYS B CA 1
ATOM 2460 C C . LYS B 1 150 ? 67.205 14.655 -17.705 1.00 42.29 420 LYS B C 1
ATOM 2461 O O . LYS B 1 150 ? 67.349 13.876 -16.755 1.00 40.78 420 LYS B O 1
ATOM 2467 N N . ARG B 1 151 ? 67.790 14.452 -18.884 1.00 42.93 421 ARG B N 1
ATOM 2468 C CA . ARG B 1 151 ? 68.556 13.248 -19.173 1.00 42.28 421 ARG B CA 1
ATOM 2469 C C . ARG B 1 151 ? 70.027 13.357 -18.797 1.00 35.24 421 ARG B C 1
ATOM 2470 O O . ARG B 1 151 ? 70.738 12.348 -18.858 1.00 37.34 421 ARG B O 1
ATOM 2478 N N . LEU B 1 152 ? 70.501 14.539 -18.421 1.00 37.06 422 LEU B N 1
ATOM 2479 C CA . LEU B 1 152 ? 71.906 14.691 -18.078 1.00 34.56 422 LEU B CA 1
ATOM 2480 C C . LEU B 1 152 ? 72.222 13.900 -16.807 1.00 38.91 422 LEU B C 1
ATOM 2481 O O . LEU B 1 152 ? 71.374 13.789 -15.918 1.00 39.84 422 LEU B O 1
ATOM 2486 N N . PRO B 1 153 ? 73.424 13.331 -16.706 1.00 39.76 423 PRO B N 1
ATOM 2487 C CA . PRO B 1 153 ? 73.747 12.518 -15.526 1.00 36.41 423 PRO B CA 1
ATOM 2488 C C . PRO B 1 153 ? 73.762 13.355 -14.259 1.00 34.79 423 PRO B C 1
ATOM 2489 O O . PRO B 1 153 ? 74.042 14.555 -14.281 1.00 33.60 423 PRO B O 1
ATOM 2493 N N . ALA B 1 154 ? 73.437 12.702 -13.144 1.00 33.13 424 ALA B N 1
ATOM 2494 C CA . ALA B 1 154 ? 73.539 13.347 -11.843 1.00 30.99 424 ALA B CA 1
ATOM 2495 C C . ALA B 1 154 ? 74.984 13.749 -11.582 1.00 34.83 424 ALA B C 1
ATOM 2496 O O . ALA B 1 154 ? 75.907 12.952 -11.770 1.00 39.00 424 ALA B O 1
ATOM 2498 N N . GLN B 1 155 ? 75.180 14.997 -11.154 1.00 38.01 425 GLN B N 1
ATOM 2499 C CA . GLN B 1 155 ? 76.537 15.514 -11.019 1.00 35.04 425 GLN B CA 1
ATOM 2500 C C . GLN B 1 155 ? 77.241 14.955 -9.789 1.00 36.62 425 GLN B C 1
ATOM 2501 O O . GLN B 1 155 ? 78.459 14.746 -9.819 1.00 38.83 425 GLN B O 1
ATOM 2507 N N . ALA B 1 156 ? 76.501 14.691 -8.716 1.00 34.42 426 ALA B N 1
ATOM 2508 C CA . ALA B 1 156 ? 77.091 14.327 -7.434 1.00 36.69 426 ALA B CA 1
ATOM 2509 C C . ALA B 1 156 ? 77.395 12.833 -7.392 1.00 36.69 426 ALA B C 1
ATOM 2510 O O . ALA B 1 156 ? 76.487 12.002 -7.506 1.00 35.88 426 ALA B O 1
ATOM 2512 N N . ILE B 1 157 ? 78.671 12.501 -7.214 1.00 36.66 427 ILE B N 1
ATOM 2513 C CA . ILE B 1 157 ? 79.146 11.130 -7.083 1.00 34.56 427 ILE B CA 1
ATOM 2514 C C . ILE B 1 157 ? 79.641 10.945 -5.656 1.00 39.26 427 ILE B C 1
ATOM 2515 O O . ILE B 1 157 ? 80.408 11.775 -5.150 1.00 35.33 427 ILE B O 1
ATOM 2520 N N . ARG B 1 158 ? 79.202 9.867 -5.012 1.00 33.67 428 ARG B N 1
ATOM 2521 C CA . ARG B 1 158 ? 79.581 9.598 -3.633 1.00 40.73 428 ARG B CA 1
ATOM 2522 C C . ARG B 1 158 ? 81.034 9.141 -3.553 1.00 39.34 428 ARG B C 1
ATOM 2523 O O . ARG B 1 158 ? 81.555 8.488 -4.462 1.00 40.87 428 ARG B O 1
ATOM 2531 N N . CYS B 1 159 ? 81.686 9.492 -2.445 1.00 43.46 429 CYS B N 1
ATOM 2532 C CA . CYS B 1 159 ? 83.096 9.193 -2.228 1.00 45.87 429 CYS B CA 1
ATOM 2533 C C . CYS B 1 159 ? 83.350 8.869 -0.761 1.00 48.10 429 CYS B C 1
ATOM 2534 O O . CYS B 1 159 ? 82.841 9.555 0.133 1.00 50.95 429 CYS B O 1
ATOM 2537 N N . ASP B 1 160 ? 84.128 7.809 -0.533 1.00 49.68 430 ASP B N 1
ATOM 2538 C CA . ASP B 1 160 ? 84.847 7.603 0.718 1.00 51.11 430 ASP B CA 1
ATOM 2539 C C . ASP B 1 160 ? 86.132 8.419 0.638 1.00 52.02 430 ASP B C 1
ATOM 2540 O O . ASP B 1 160 ? 86.948 8.207 -0.264 1.00 53.78 430 ASP B O 1
ATOM 2545 N N . LEU B 1 161 ? 86.305 9.360 1.562 1.00 50.87 431 LEU B N 1
ATOM 2546 C CA . LEU B 1 161 ? 87.449 10.264 1.548 1.00 53.18 431 LEU B CA 1
ATOM 2547 C C . LEU B 1 161 ? 88.528 9.728 2.481 1.00 58.78 431 LEU B C 1
ATOM 2548 O O . LEU B 1 161 ? 88.263 9.477 3.661 1.00 63.29 431 LEU B O 1
ATOM 2553 N N . ILE B 1 162 ? 89.737 9.555 1.953 1.00 51.43 432 ILE B N 1
ATOM 2554 C CA . ILE B 1 162 ? 90.861 9.047 2.726 1.00 46.93 432 ILE B CA 1
ATOM 2555 C C . ILE B 1 162 ? 91.888 10.159 2.901 1.00 48.43 432 ILE B C 1
ATOM 2556 O O . ILE B 1 162 ? 91.911 11.147 2.159 1.00 45.64 432 ILE B O 1
ATOM 2561 N N . ASN B 1 163 ? 92.757 9.981 3.901 1.00 49.32 433 ASN B N 1
ATOM 2562 C CA . ASN B 1 163 ? 93.731 11.001 4.295 1.00 46.26 433 ASN B CA 1
ATOM 2563 C C . ASN B 1 163 ? 93.038 12.335 4.545 1.00 48.93 433 ASN B C 1
ATOM 2564 O O . ASN B 1 163 ? 93.500 13.395 4.117 1.00 46.02 433 ASN B O 1
ATOM 2569 N N . CYS B 1 164 ? 91.913 12.277 5.252 1.00 50.44 434 CYS B N 1
ATOM 2570 C CA . CYS B 1 164 ? 91.022 13.423 5.335 1.00 52.73 434 CYS B CA 1
ATOM 2571 C C . CYS B 1 164 ? 90.161 13.305 6.581 1.00 54.45 434 CYS B C 1
ATOM 2572 O O . CYS B 1 164 ? 89.603 12.237 6.850 1.00 57.46 434 CYS B O 1
ATOM 2575 N N . ASP B 1 165 ? 90.066 14.395 7.339 1.00 53.76 435 ASP B N 1
ATOM 2576 C CA . ASP B 1 165 ? 89.048 14.531 8.374 1.00 57.01 435 ASP B CA 1
ATOM 2577 C C . ASP B 1 165 ? 87.802 15.093 7.703 1.00 55.64 435 ASP B C 1
ATOM 2578 O O . ASP B 1 165 ? 87.766 16.270 7.326 1.00 51.88 435 ASP B O 1
ATOM 2583 N N . ILE B 1 166 ? 86.789 14.241 7.547 1.00 54.23 436 ILE B N 1
ATOM 2584 C CA . ILE B 1 166 ? 85.610 14.602 6.765 1.00 56.26 436 ILE B CA 1
ATOM 2585 C C . ILE B 1 166 ? 84.868 15.760 7.416 1.00 60.57 436 ILE B C 1
ATOM 2586 O O . ILE B 1 166 ? 84.307 16.628 6.730 1.00 62.59 436 ILE B O 1
ATOM 2591 N N . ALA B 1 167 ? 84.873 15.810 8.751 1.00 57.34 437 ALA B N 1
ATOM 2592 C CA . ALA B 1 167 ? 84.244 16.911 9.468 1.00 59.36 437 ALA B CA 1
ATOM 2593 C C . ALA B 1 167 ? 84.866 18.247 9.085 1.00 58.67 437 ALA B C 1
ATOM 2594 O O . ALA B 1 167 ? 84.170 19.265 9.012 1.00 62.24 437 ALA B O 1
ATOM 2596 N N . ASN B 1 168 ? 86.176 18.262 8.830 1.00 58.79 438 ASN B N 1
ATOM 2597 C CA . ASN B 1 168 ? 86.846 19.494 8.433 1.00 57.08 438 ASN B CA 1
ATOM 2598 C C . ASN B 1 168 ? 86.494 19.936 7.019 1.00 59.53 438 ASN B C 1
ATOM 2599 O O . ASN B 1 168 ? 86.780 21.085 6.663 1.00 60.71 438 ASN B O 1
ATOM 2604 N N . MET B 1 169 ? 85.885 19.067 6.208 1.00 57.39 439 MET B N 1
ATOM 2605 C CA . MET B 1 169 ? 85.698 19.385 4.797 1.00 54.71 439 MET B CA 1
ATOM 2606 C C . MET B 1 169 ? 84.501 20.285 4.529 1.00 56.04 439 MET B C 1
ATOM 2607 O O . MET B 1 169 ? 84.347 20.750 3.394 1.00 53.86 439 MET B O 1
ATOM 2612 N N . HIS B 1 170 ? 83.662 20.546 5.536 1.00 56.59 440 HIS B N 1
ATOM 2613 C CA . HIS B 1 170 ? 82.508 21.417 5.334 1.00 52.02 440 HIS B CA 1
ATOM 2614 C C . HIS B 1 170 ? 82.918 22.781 4.794 1.00 54.33 440 HIS B C 1
ATOM 2615 O O . HIS B 1 170 ? 82.133 23.434 4.096 1.00 56.76 440 HIS B O 1
ATOM 2622 N N . CYS B 1 171 ? 84.143 23.220 5.089 1.00 55.14 441 CYS B N 1
ATOM 2623 C CA . CYS B 1 171 ? 84.601 24.530 4.642 1.00 53.53 441 CYS B CA 1
ATOM 2624 C C . CYS B 1 171 ? 84.803 24.597 3.133 1.00 54.20 441 CYS B C 1
ATOM 2625 O O . CYS B 1 171 ? 84.840 25.700 2.578 1.00 54.57 441 CYS B O 1
ATOM 2628 N N . PHE B 1 172 ? 84.933 23.455 2.459 1.00 59.46 442 PHE B N 1
ATOM 2629 C CA . PHE B 1 172 ? 85.183 23.424 1.024 1.00 55.71 442 PHE B CA 1
ATOM 2630 C C . PHE B 1 172 ? 83.937 23.091 0.212 1.00 52.88 442 PHE B C 1
ATOM 2631 O O . PHE B 1 172 ? 84.037 22.904 -1.005 1.00 55.34 442 PHE B O 1
ATOM 2639 N N . VAL B 1 173 ? 82.769 23.012 0.853 1.00 50.26 443 VAL B N 1
ATOM 2640 C CA . VAL B 1 173 ? 81.547 22.675 0.133 1.00 51.62 443 VAL B CA 1
ATOM 2641 C C . VAL B 1 173 ? 81.213 23.786 -0.856 1.00 49.58 443 VAL B C 1
ATOM 2642 O O . VAL B 1 173 ? 81.429 24.974 -0.583 1.00 55.39 443 VAL B O 1
ATOM 2646 N N . ASN B 1 174 ? 80.706 23.392 -2.028 1.00 52.18 444 ASN B N 1
ATOM 2647 C CA . ASN B 1 174 ? 80.367 24.289 -3.131 1.00 54.69 444 ASN B CA 1
ATOM 2648 C C . ASN B 1 174 ? 81.591 24.982 -3.717 1.00 52.17 444 ASN B C 1
ATOM 2649 O O . ASN B 1 174 ? 81.472 26.070 -4.290 1.00 61.46 444 ASN B O 1
ATOM 2654 N N . THR B 1 175 ? 82.765 24.366 -3.596 1.00 55.74 445 THR B N 1
ATOM 2655 C CA . THR B 1 175 ? 84.024 24.945 -4.043 1.00 55.14 445 THR B CA 1
ATOM 2656 C C . THR B 1 175 ? 84.799 23.906 -4.843 1.00 50.64 445 THR B C 1
ATOM 2657 O O . THR B 1 175 ? 84.775 22.717 -4.513 1.00 48.68 445 THR B O 1
ATOM 2661 N N . TYR B 1 176 ? 85.466 24.355 -5.906 1.00 49.63 446 TYR B N 1
ATOM 2662 C CA . TYR B 1 176 ? 86.309 23.464 -6.696 1.00 47.96 446 TYR B CA 1
ATOM 2663 C C . TYR B 1 176 ? 87.510 23.004 -5.878 1.00 51.90 446 TYR B C 1
ATOM 2664 O O . TYR B 1 176 ? 88.219 23.821 -5.281 1.00 54.54 446 TYR B O 1
ATOM 2673 N N . ILE B 1 177 ? 87.743 21.692 -5.854 1.00 50.35 447 ILE B N 1
ATOM 2674 C CA . ILE B 1 177 ? 88.919 21.099 -5.239 1.00 44.61 447 ILE B CA 1
ATOM 2675 C C . ILE B 1 177 ? 89.496 20.072 -6.205 1.00 45.67 447 ILE B C 1
ATOM 2676 O O . ILE B 1 177 ? 88.926 19.780 -7.259 1.00 47.25 447 ILE B O 1
ATOM 2681 N N . LYS B 1 178 ? 90.651 19.532 -5.832 1.00 49.71 448 LYS B N 1
ATOM 2682 C CA . LYS B 1 178 ? 91.309 18.461 -6.565 1.00 46.41 448 LYS B CA 1
ATOM 2683 C C . LYS B 1 178 ? 91.291 17.196 -5.720 1.00 47.50 448 LYS B C 1
ATOM 2684 O O . LYS B 1 178 ? 91.568 17.242 -4.517 1.00 44.97 448 LYS B O 1
ATOM 2690 N N . ILE B 1 179 ? 90.961 16.068 -6.344 1.00 44.67 449 ILE B N 1
ATOM 2691 C CA . ILE B 1 179 ? 90.944 14.785 -5.654 1.00 46.08 449 ILE B CA 1
ATOM 2692 C C . ILE B 1 179 ? 91.705 13.762 -6.483 1.00 46.25 449 ILE B C 1
ATOM 2693 O O . ILE B 1 179 ? 91.621 13.756 -7.716 1.00 43.96 449 ILE B O 1
ATOM 2698 N N . ARG B 1 180 ? 92.455 12.902 -5.802 1.00 41.71 450 ARG B N 1
ATOM 2699 C CA . ARG B 1 180 ? 93.106 11.764 -6.436 1.00 46.67 450 ARG B CA 1
ATOM 2700 C C . ARG B 1 180 ? 92.192 10.552 -6.307 1.00 41.54 450 ARG B C 1
ATOM 2701 O O . ARG B 1 180 ? 91.891 10.114 -5.192 1.00 44.19 450 ARG B O 1
ATOM 2709 N N . VAL B 1 181 ? 91.749 10.017 -7.443 1.00 44.57 451 VAL B N 1
ATOM 2710 C CA . VAL B 1 181 ? 90.807 8.901 -7.462 1.00 41.43 451 VAL B CA 1
ATOM 2711 C C . VAL B 1 181 ? 91.603 7.621 -7.222 1.00 40.51 451 VAL B C 1
ATOM 2712 O O . VAL B 1 181 ? 92.247 7.096 -8.131 1.00 45.13 451 VAL B O 1
ATOM 2716 N N . HIS B 1 182 ? 91.563 7.115 -5.988 1.00 41.45 452 HIS B N 1
ATOM 2717 C CA . HIS B 1 182 ? 92.236 5.856 -5.687 1.00 42.82 452 HIS B CA 1
ATOM 2718 C C . HIS B 1 182 ? 91.469 4.671 -6.260 1.00 44.13 452 HIS B C 1
ATOM 2719 O O . HIS B 1 182 ? 92.072 3.733 -6.795 1.00 47.59 452 HIS B O 1
ATOM 2726 N N . GLU B 1 183 ? 90.142 4.694 -6.156 1.00 43.12 453 GLU B N 1
ATOM 2727 C CA . GLU B 1 183 ? 89.312 3.575 -6.581 1.00 42.76 453 GLU B CA 1
ATOM 2728 C C . GLU B 1 183 ? 88.015 4.079 -7.194 1.00 44.83 453 GLU B C 1
ATOM 2729 O O . GLU B 1 183 ? 87.439 5.063 -6.723 1.00 39.99 453 GLU B O 1
ATOM 2735 N N . ASN B 1 184 ? 87.546 3.371 -8.221 1.00 44.37 454 ASN B N 1
ATOM 2736 C CA . ASN B 1 184 ? 86.258 3.647 -8.857 1.00 41.55 454 ASN B CA 1
ATOM 2737 C C . ASN B 1 184 ? 85.586 2.302 -9.118 1.00 40.20 454 ASN B C 1
ATOM 2738 O O . ASN B 1 184 ? 85.882 1.644 -10.120 1.00 38.71 454 ASN B O 1
ATOM 2743 N N . ASN B 1 185 ? 84.687 1.895 -8.221 1.00 44.14 455 ASN B N 1
ATOM 2744 C CA . ASN B 1 185 ? 83.919 0.672 -8.429 1.00 45.80 455 ASN B CA 1
ATOM 2745 C C . ASN B 1 185 ? 82.691 0.892 -9.305 1.00 42.80 455 ASN B C 1
ATOM 2746 O O . ASN B 1 185 ? 81.803 0.033 -9.330 1.00 42.97 455 ASN B O 1
ATOM 2751 N N . ASN B 1 186 ? 82.630 2.028 -10.004 1.00 43.19 456 ASN B N 1
ATOM 2752 C CA . ASN B 1 186 ? 81.537 2.411 -10.894 1.00 43.95 456 ASN B CA 1
ATOM 2753 C C . ASN B 1 186 ? 80.227 2.647 -10.153 1.00 42.97 456 ASN B C 1
ATOM 2754 O O . ASN B 1 186 ? 79.158 2.658 -10.770 1.00 46.72 456 ASN B O 1
ATOM 2759 N N . SER B 1 187 ? 80.290 2.844 -8.837 1.00 40.26 457 SER B N 1
ATOM 2760 C CA . SER B 1 187 ? 79.139 3.288 -8.062 1.00 43.05 457 SER B CA 1
ATOM 2761 C C . SER B 1 187 ? 79.567 4.414 -7.131 1.00 45.92 457 SER B C 1
ATOM 2762 O O . SER B 1 187 ? 78.980 5.500 -7.143 1.00 45.17 457 SER B O 1
ATOM 2765 N N . THR B 1 188 ? 80.595 4.159 -6.325 1.00 43.79 458 THR B N 1
ATOM 2766 C CA . THR B 1 188 ? 81.174 5.158 -5.442 1.00 41.72 458 THR B CA 1
ATOM 2767 C C . THR B 1 188 ? 82.677 5.219 -5.672 1.00 42.33 458 THR B C 1
ATOM 2768 O O . THR B 1 188 ? 83.280 4.303 -6.238 1.00 45.25 458 THR B O 1
ATOM 2772 N N . LEU B 1 189 ? 83.280 6.314 -5.224 1.00 43.36 459 LEU B N 1
ATOM 2773 C CA . LEU B 1 189 ? 84.710 6.529 -5.369 1.00 40.28 459 LEU B CA 1
ATOM 2774 C C . LEU B 1 189 ? 85.411 6.383 -4.026 1.00 40.96 459 LEU B C 1
ATOM 2775 O O . LEU B 1 189 ? 84.824 6.612 -2.966 1.00 41.54 459 LEU B O 1
ATOM 2780 N N . VAL B 1 190 ? 86.674 5.983 -4.089 1.00 44.29 460 VAL B N 1
ATOM 2781 C CA . VAL B 1 190 ? 87.619 6.148 -2.993 1.00 40.02 460 VAL B CA 1
ATOM 2782 C C . VAL B 1 190 ? 88.633 7.172 -3.474 1.00 42.07 460 VAL B C 1
ATOM 2783 O O . VAL B 1 190 ? 89.454 6.875 -4.351 1.00 43.06 460 VAL B O 1
ATOM 2787 N N . ALA B 1 191 ? 88.555 8.384 -2.931 1.00 42.21 461 ALA B N 1
ATOM 2788 C CA . ALA B 1 191 ? 89.380 9.491 -3.386 1.00 48.05 461 ALA B CA 1
ATOM 2789 C C . ALA B 1 191 ? 89.909 10.253 -2.182 1.00 50.29 461 ALA B C 1
ATOM 2790 O O . ALA B 1 191 ? 89.399 10.127 -1.067 1.00 52.17 461 ALA B O 1
ATOM 2792 N N . GLU B 1 192 ? 90.946 11.053 -2.423 1.00 46.10 462 GLU B N 1
ATOM 2793 C CA . GLU B 1 192 ? 91.561 11.846 -1.374 1.00 46.78 462 GLU B CA 1
ATOM 2794 C C . GLU B 1 192 ? 91.755 13.279 -1.880 1.00 43.78 462 GLU B C 1
ATOM 2795 O O . GLU B 1 192 ? 92.184 13.476 -3.030 1.00 41.47 462 GLU B O 1
ATOM 2801 N N . PRO B 1 193 ? 91.410 14.282 -1.079 1.00 45.70 463 PRO B N 1
ATOM 2802 C CA . PRO B 1 193 ? 91.650 15.668 -1.502 1.00 46.18 463 PRO B CA 1
ATOM 2803 C C . PRO B 1 193 ? 93.136 15.985 -1.518 1.00 50.33 463 PRO B C 1
ATOM 2804 O O . PRO B 1 193 ? 93.884 15.596 -0.619 1.00 50.37 463 PRO B O 1
ATOM 2808 N N . VAL B 1 194 ? 93.561 16.691 -2.562 1.00 48.39 464 VAL B N 1
ATOM 2809 C CA . VAL B 1 194 ? 94.953 17.105 -2.693 1.00 52.54 464 VAL B CA 1
ATOM 2810 C C . VAL B 1 194 ? 95.027 18.602 -2.966 1.00 55.66 464 VAL B C 1
ATOM 2811 O O . VAL B 1 194 ? 94.591 19.414 -2.150 1.00 60.37 464 VAL B O 1
ATOM 2815 N N . ARG C 1 17 ? 104.554 -34.296 -28.246 1.00 66.11 287 ARG C N 1
ATOM 2816 C CA . ARG C 1 17 ? 104.789 -33.551 -27.015 1.00 59.43 287 ARG C CA 1
ATOM 2817 C C . ARG C 1 17 ? 103.481 -32.987 -26.469 1.00 69.28 287 ARG C C 1
ATOM 2818 O O . ARG C 1 17 ? 103.346 -31.777 -26.284 1.00 68.17 287 ARG C O 1
ATOM 2826 N N . PHE C 1 18 ? 102.521 -33.869 -26.205 1.00 59.60 288 PHE C N 1
ATOM 2827 C CA . PHE C 1 18 ? 101.175 -33.475 -25.816 1.00 55.38 288 PHE C CA 1
ATOM 2828 C C . PHE C 1 18 ? 100.942 -33.744 -24.336 1.00 54.35 288 PHE C C 1
ATOM 2829 O O . PHE C 1 18 ? 101.441 -34.731 -23.786 1.00 54.58 288 PHE C O 1
ATOM 2837 N N . LEU C 1 19 ? 100.178 -32.860 -23.700 1.00 55.95 289 LEU C N 1
ATOM 2838 C CA . LEU C 1 19 ? 99.895 -32.979 -22.279 1.00 53.09 289 LEU C CA 1
ATOM 2839 C C . LEU C 1 19 ? 98.933 -34.135 -22.014 1.00 53.51 289 LEU C C 1
ATOM 2840 O O . LEU C 1 19 ? 98.205 -34.592 -22.899 1.00 57.21 289 LEU C O 1
ATOM 2845 N N . LEU C 1 20 ? 98.937 -34.603 -20.771 1.00 51.12 290 LEU C N 1
ATOM 2846 C CA . LEU C 1 20 ? 98.053 -35.697 -20.400 1.00 55.73 290 LEU C CA 1
ATOM 2847 C C . LEU C 1 20 ? 96.622 -35.184 -20.240 1.00 59.16 290 LEU C C 1
ATOM 2848 O O . LEU C 1 20 ? 96.415 -34.054 -19.790 1.00 56.70 290 LEU C O 1
ATOM 2853 N N . PRO C 1 21 ? 95.626 -35.987 -20.605 1.00 56.81 291 PRO C N 1
ATOM 2854 C CA . PRO C 1 21 ? 94.237 -35.505 -20.622 1.00 49.13 291 PRO C CA 1
ATOM 2855 C C . PRO C 1 21 ? 93.756 -35.149 -19.228 1.00 56.51 291 PRO C C 1
ATOM 2856 O O . PRO C 1 21 ? 94.344 -35.587 -18.227 1.00 61.74 291 PRO C O 1
ATOM 2860 N N . PRO C 1 22 ? 92.696 -34.345 -19.121 1.00 60.42 292 PRO C N 1
ATOM 2861 C CA . PRO C 1 22 ? 92.165 -33.993 -17.798 1.00 58.80 292 PRO C CA 1
ATOM 2862 C C . PRO C 1 22 ? 91.734 -35.229 -17.020 1.00 57.42 292 PRO C C 1
ATOM 2863 O O . PRO C 1 22 ? 91.146 -36.161 -17.572 1.00 57.10 292 PRO C O 1
ATOM 2867 N N . LYS C 1 23 ? 92.035 -35.227 -15.719 1.00 62.57 293 LYS C N 1
ATOM 2868 C CA . LYS C 1 23 ? 91.733 -36.385 -14.885 1.00 60.86 293 LYS C CA 1
ATOM 2869 C C . LYS C 1 23 ? 90.261 -36.460 -14.496 1.00 59.60 293 LYS C C 1
ATOM 2870 O O . LYS C 1 23 ? 89.723 -37.562 -14.350 1.00 65.51 293 LYS C O 1
ATOM 2876 N N . GLY C 1 24 ? 89.599 -35.324 -14.315 1.00 61.36 294 GLY C N 1
ATOM 2877 C CA . GLY C 1 24 ? 88.202 -35.305 -13.897 1.00 64.50 294 GLY C CA 1
ATOM 2878 C C . GLY C 1 24 ? 87.462 -34.124 -14.460 1.00 64.85 294 GLY C C 1
ATOM 2879 O O . GLY C 1 24 ? 87.700 -33.717 -15.603 1.00 67.22 294 GLY C O 1
ATOM 2880 N N . GLY C 1 25 ? 86.561 -33.568 -13.661 1.00 57.06 295 GLY C N 1
ATOM 2881 C CA . GLY C 1 25 ? 85.779 -32.424 -14.072 1.00 56.52 295 GLY C CA 1
ATOM 2882 C C . GLY C 1 25 ? 84.619 -32.804 -14.975 1.00 61.70 295 GLY C C 1
ATOM 2883 O O . GLY C 1 25 ? 84.613 -33.838 -15.643 1.00 71.09 295 GLY C O 1
ATOM 2884 N N . THR C 1 26 ? 83.612 -31.938 -14.985 1.00 59.32 296 THR C N 1
ATOM 2885 C CA . THR C 1 26 ? 82.430 -32.121 -15.815 1.00 65.30 296 THR C CA 1
ATOM 2886 C C . THR C 1 26 ? 82.562 -31.281 -17.077 1.00 64.15 296 THR C C 1
ATOM 2887 O O . THR C 1 26 ? 82.842 -30.080 -17.004 1.00 61.22 296 THR C O 1
ATOM 2891 N N . GLU C 1 27 ? 82.367 -31.916 -18.229 1.00 56.60 297 GLU C N 1
ATOM 2892 C CA . GLU C 1 27 ? 82.376 -31.188 -19.489 1.00 50.44 297 GLU C CA 1
ATOM 2893 C C . GLU C 1 27 ? 81.091 -30.383 -19.634 1.00 55.97 297 GLU C C 1
ATOM 2894 O O . GLU C 1 27 ? 80.000 -30.857 -19.306 1.00 63.72 297 GLU C O 1
ATOM 2900 N N . THR C 1 28 ? 81.227 -29.151 -20.121 1.00 55.27 298 THR C N 1
ATOM 2901 C CA . THR C 1 28 ? 80.126 -28.202 -20.176 1.00 53.58 298 THR C CA 1
ATOM 2902 C C . THR C 1 28 ? 80.063 -27.557 -21.555 1.00 50.05 298 THR C C 1
ATOM 2903 O O . THR C 1 28 ? 81.019 -27.610 -22.332 1.00 50.88 298 THR C O 1
ATOM 2907 N N . THR C 1 29 ? 78.921 -26.937 -21.848 1.00 53.79 299 THR C N 1
ATOM 2908 C CA . THR C 1 29 ? 78.766 -26.201 -23.095 1.00 57.90 299 THR C CA 1
ATOM 2909 C C . THR C 1 29 ? 79.584 -24.910 -23.042 1.00 49.34 299 THR C C 1
ATOM 2910 O O . THR C 1 29 ? 80.245 -24.593 -22.049 1.00 53.19 299 THR C O 1
ATOM 2914 N N . ARG C 1 30 ? 79.539 -24.154 -24.140 1.00 46.09 300 ARG C N 1
ATOM 2915 C CA . ARG C 1 30 ? 80.172 -22.839 -24.165 1.00 50.64 300 ARG C CA 1
ATOM 2916 C C . ARG C 1 30 ? 79.446 -21.876 -23.229 1.00 51.65 300 ARG C C 1
ATOM 2917 O O . ARG C 1 30 ? 80.064 -21.212 -22.380 1.00 50.67 300 ARG C O 1
ATOM 2925 N N . ARG C 1 31 ? 78.120 -21.812 -23.351 1.00 52.59 301 ARG C N 1
ATOM 2926 C CA . ARG C 1 31 ? 77.345 -20.910 -22.511 1.00 56.43 301 ARG C CA 1
ATOM 2927 C C . ARG C 1 31 ? 77.405 -21.320 -21.044 1.00 56.75 301 ARG C C 1
ATOM 2928 O O . ARG C 1 31 ? 77.455 -20.459 -20.161 1.00 61.52 301 ARG C O 1
ATOM 2936 N N . ASP C 1 32 ? 77.411 -22.623 -20.755 1.00 56.84 302 ASP C N 1
ATOM 2937 C CA . ASP C 1 32 ? 77.445 -23.029 -19.355 1.00 54.25 302 ASP C CA 1
ATOM 2938 C C . ASP C 1 32 ? 78.802 -22.743 -18.722 1.00 53.10 302 ASP C C 1
ATOM 2939 O O . ASP C 1 32 ? 78.862 -22.354 -17.549 1.00 54.14 302 ASP C O 1
ATOM 2944 N N . ILE C 1 33 ? 79.898 -22.908 -19.472 1.00 49.99 303 ILE C N 1
ATOM 2945 C CA . ILE C 1 33 ? 81.196 -22.570 -18.896 1.00 49.96 303 ILE C CA 1
ATOM 2946 C C . ILE C 1 33 ? 81.314 -21.065 -18.700 1.00 46.50 303 ILE C C 1
ATOM 2947 O O . ILE C 1 33 ? 81.947 -20.612 -17.738 1.00 45.34 303 ILE C O 1
ATOM 2952 N N . TYR C 1 34 ? 80.701 -20.259 -19.574 1.00 47.26 304 TYR C N 1
ATOM 2953 C CA . TYR C 1 34 ? 80.668 -18.830 -19.276 1.00 51.99 304 TYR C CA 1
ATOM 2954 C C . TYR C 1 34 ? 79.850 -18.548 -18.020 1.00 52.73 304 TYR C C 1
ATOM 2955 O O . TYR C 1 34 ? 80.263 -17.753 -17.168 1.00 54.23 304 TYR C O 1
ATOM 2964 N N . ASN C 1 35 ? 78.689 -19.195 -17.888 1.00 54.19 305 ASN C N 1
ATOM 2965 C CA . ASN C 1 35 ? 77.791 -18.906 -16.775 1.00 57.89 305 ASN C CA 1
ATOM 2966 C C . ASN C 1 35 ? 78.383 -19.320 -15.435 1.00 60.34 305 ASN C C 1
ATOM 2967 O O . ASN C 1 35 ? 78.107 -18.677 -14.416 1.00 66.10 305 ASN C O 1
ATOM 2972 N N . GLN C 1 36 ? 79.188 -20.380 -15.408 1.00 57.25 306 GLN C N 1
ATOM 2973 C CA . GLN C 1 36 ? 79.596 -20.954 -14.132 1.00 61.14 306 GLN C CA 1
ATOM 2974 C C . GLN C 1 36 ? 80.913 -20.406 -13.594 1.00 61.67 306 GLN C C 1
ATOM 2975 O O . GLN C 1 36 ? 81.148 -20.486 -12.381 1.00 67.03 306 GLN C O 1
ATOM 2981 N N . ILE C 1 37 ? 81.775 -19.842 -14.444 1.00 55.79 307 ILE C N 1
ATOM 2982 C CA . ILE C 1 37 ? 82.973 -19.191 -13.930 1.00 54.33 307 ILE C CA 1
ATOM 2983 C C . ILE C 1 37 ? 82.577 -17.903 -13.220 1.00 56.35 307 ILE C C 1
ATOM 2984 O O . ILE C 1 37 ? 81.543 -17.290 -13.519 1.00 59.70 307 ILE C O 1
ATOM 2989 N N . LEU C 1 38 ? 83.404 -17.486 -12.265 1.00 57.40 308 LEU C N 1
ATOM 2990 C CA . LEU C 1 38 ? 83.070 -16.342 -11.428 1.00 55.33 308 LEU C CA 1
ATOM 2991 C C . LEU C 1 38 ? 83.425 -15.037 -12.128 1.00 52.08 308 LEU C C 1
ATOM 2992 O O . LEU C 1 38 ? 84.560 -14.847 -12.578 1.00 47.01 308 LEU C O 1
ATOM 2997 N N . LYS C 1 39 ? 82.448 -14.139 -12.215 1.00 53.04 309 LYS C N 1
ATOM 2998 C CA . LYS C 1 39 ? 82.640 -12.803 -12.756 1.00 51.08 309 LYS C CA 1
ATOM 2999 C C . LYS C 1 39 ? 82.100 -11.785 -11.763 1.00 52.61 309 LYS C C 1
ATOM 3000 O O . LYS C 1 39 ? 81.121 -12.044 -11.058 1.00 50.38 309 LYS C O 1
ATOM 3006 N N . ASP C 1 40 ? 82.749 -10.623 -11.707 1.00 52.25 310 ASP C N 1
ATOM 3007 C CA . ASP C 1 40 ? 82.273 -9.524 -10.868 1.00 53.15 310 ASP C CA 1
ATOM 3008 C C . ASP C 1 40 ? 81.323 -8.681 -11.706 1.00 49.83 310 ASP C C 1
ATOM 3009 O O . ASP C 1 40 ? 81.713 -7.693 -12.330 1.00 48.66 310 ASP C O 1
ATOM 3014 N N . MET C 1 41 ? 80.052 -9.087 -11.724 1.00 46.28 311 MET C N 1
ATOM 3015 C CA . MET C 1 41 ? 79.042 -8.353 -12.475 1.00 50.76 311 MET C CA 1
ATOM 3016 C C . MET C 1 41 ? 78.737 -6.996 -11.857 1.00 47.84 311 MET C C 1
ATOM 3017 O O . MET C 1 41 ? 78.235 -6.110 -12.556 1.00 49.43 311 MET C O 1
ATOM 3022 N N . ALA C 1 42 ? 79.033 -6.813 -10.568 1.00 49.05 312 ALA C N 1
ATOM 3023 C CA . ALA C 1 42 ? 78.749 -5.556 -9.888 1.00 52.57 312 ALA C CA 1
ATOM 3024 C C . ALA C 1 42 ? 79.641 -4.413 -10.352 1.00 50.02 312 ALA C C 1
ATOM 3025 O O . ALA C 1 42 ? 79.377 -3.261 -9.992 1.00 49.37 312 ALA C O 1
ATOM 3027 N N . ALA C 1 43 ? 80.686 -4.697 -11.131 1.00 48.38 313 ALA C N 1
ATOM 3028 C CA . ALA C 1 43 ? 81.526 -3.636 -11.671 1.00 44.58 313 ALA C CA 1
ATOM 3029 C C . ALA C 1 43 ? 80.861 -2.888 -12.818 1.00 46.55 313 ALA C C 1
ATOM 3030 O O . ALA C 1 43 ? 81.396 -1.866 -13.260 1.00 38.91 313 ALA C O 1
ATOM 3032 N N . PHE C 1 44 ? 79.716 -3.366 -13.304 1.00 44.46 314 PHE C N 1
ATOM 3033 C CA . PHE C 1 44 ? 78.981 -2.733 -14.400 1.00 41.37 314 PHE C CA 1
ATOM 3034 C C . PHE C 1 44 ? 77.521 -2.564 -13.993 1.00 42.71 314 PHE C C 1
ATOM 3035 O O . PHE C 1 44 ? 76.637 -3.266 -14.499 1.00 43.52 314 PHE C O 1
ATOM 3043 N N . PRO C 1 45 ? 77.232 -1.637 -13.085 1.00 45.67 315 PRO C N 1
ATOM 3044 C CA . PRO C 1 45 ? 75.854 -1.464 -12.616 1.00 43.77 315 PRO C CA 1
ATOM 3045 C C . PRO C 1 45 ? 74.986 -0.736 -13.633 1.00 37.13 315 PRO C C 1
ATOM 3046 O O . PRO C 1 45 ? 75.468 -0.045 -14.532 1.00 38.73 315 PRO C O 1
ATOM 3050 N N . GLU C 1 46 ? 73.676 -0.904 -13.465 1.00 39.74 316 GLU C N 1
ATOM 3051 C CA . GLU C 1 46 ? 72.708 -0.291 -14.361 1.00 42.88 316 GLU C CA 1
ATOM 3052 C C . GLU C 1 46 ? 72.677 1.225 -14.174 1.00 43.17 316 GLU C C 1
ATOM 3053 O O . GLU C 1 46 ? 73.112 1.762 -13.151 1.00 44.57 316 GLU C O 1
ATOM 3059 N N . ASN C 1 47 ? 72.147 1.914 -15.193 1.00 42.60 317 ASN C N 1
ATOM 3060 C CA . ASN C 1 47 ? 72.007 3.396 -15.174 1.00 49.00 317 ASN C CA 1
ATOM 3061 C C . ASN C 1 47 ? 73.369 4.029 -14.874 1.00 45.18 317 ASN C C 1
ATOM 3062 O O . ASN C 1 47 ? 73.417 4.961 -14.047 1.00 47.10 317 ASN C O 1
ATOM 3067 N N . THR C 1 48 ? 74.429 3.537 -15.523 1.00 43.01 318 THR C N 1
ATOM 3068 C CA . THR C 1 48 ? 75.770 4.035 -15.257 1.00 39.79 318 THR C CA 1
ATOM 3069 C C . THR C 1 48 ? 76.578 4.069 -16.545 1.00 40.03 318 THR C C 1
ATOM 3070 O O . THR C 1 48 ? 76.547 3.121 -17.334 1.00 43.44 318 THR C O 1
ATOM 3074 N N . ILE C 1 49 ? 77.303 5.165 -16.748 1.00 34.48 319 ILE C N 1
ATOM 3075 C CA . ILE C 1 49 ? 78.221 5.315 -17.871 1.00 38.24 319 ILE C CA 1
ATOM 3076 C C . ILE C 1 49 ? 79.629 5.051 -17.357 1.00 38.65 319 ILE C C 1
ATOM 3077 O O . ILE C 1 49 ? 80.106 5.739 -16.446 1.00 43.04 319 ILE C O 1
ATOM 3082 N N . VAL C 1 50 ? 80.296 4.051 -17.933 1.00 38.54 320 VAL C N 1
ATOM 3083 C CA . VAL C 1 50 ? 81.572 3.563 -17.431 1.00 37.50 320 VAL C CA 1
ATOM 3084 C C . VAL C 1 50 ? 82.566 3.445 -18.580 1.00 39.45 320 VAL C C 1
ATOM 3085 O O . VAL C 1 50 ? 82.210 3.488 -19.760 1.00 41.57 320 VAL C O 1
ATOM 3089 N N . THR C 1 51 ? 83.833 3.301 -18.202 1.00 40.02 321 THR C N 1
ATOM 3090 C CA . THR C 1 51 ? 84.929 3.020 -19.117 1.00 45.56 321 THR C CA 1
ATOM 3091 C C . THR C 1 51 ? 85.323 1.555 -18.975 1.00 40.40 321 THR C C 1
ATOM 3092 O O . THR C 1 51 ? 85.399 1.032 -17.860 1.00 38.15 321 THR C O 1
ATOM 3096 N N . ALA C 1 52 ? 85.561 0.891 -20.104 1.00 41.88 322 ALA C N 1
ATOM 3097 C CA . ALA C 1 52 ? 85.913 -0.522 -20.056 1.00 41.59 322 ALA C CA 1
ATOM 3098 C C . ALA C 1 52 ? 86.636 -0.918 -21.334 1.00 40.41 322 ALA C C 1
ATOM 3099 O O . ALA C 1 52 ? 86.371 -0.371 -22.405 1.00 39.31 322 ALA C O 1
ATOM 3101 N N . VAL C 1 53 ? 87.559 -1.869 -21.203 1.00 39.96 323 VAL C N 1
ATOM 3102 C CA . VAL C 1 53 ? 88.228 -2.439 -22.364 1.00 39.58 323 VAL C CA 1
ATOM 3103 C C . VAL C 1 53 ? 87.236 -3.289 -23.144 1.00 35.38 323 VAL C C 1
ATOM 3104 O O . VAL C 1 53 ? 86.495 -4.094 -22.565 1.00 37.13 323 VAL C O 1
ATOM 3108 N N . LEU C 1 54 ? 87.210 -3.110 -24.462 1.00 34.66 324 LEU C N 1
ATOM 3109 C CA . LEU C 1 54 ? 86.470 -4.012 -25.341 1.00 39.77 324 LEU C CA 1
ATOM 3110 C C . LEU C 1 54 ? 87.311 -5.273 -25.498 1.00 43.00 324 LEU C C 1
ATOM 3111 O O . LEU C 1 54 ? 88.208 -5.352 -26.339 1.00 43.05 324 LEU C O 1
ATOM 3116 N N . ALA C 1 55 ? 87.018 -6.270 -24.659 1.00 38.44 325 ALA C N 1
ATOM 3117 C CA . ALA C 1 55 ? 87.828 -7.483 -24.617 1.00 39.99 325 ALA C CA 1
ATOM 3118 C C . ALA C 1 55 ? 87.792 -8.222 -25.948 1.00 38.65 325 ALA C C 1
ATOM 3119 O O . ALA C 1 55 ? 88.834 -8.638 -26.466 1.00 47.27 325 ALA C O 1
ATOM 3121 N N . SER C 1 56 ? 86.601 -8.398 -26.517 1.00 36.78 326 SER C N 1
ATOM 3122 C CA . SER C 1 56 ? 86.470 -9.094 -27.791 1.00 39.10 326 SER C CA 1
ATOM 3123 C C . SER C 1 56 ? 85.084 -8.838 -28.361 1.00 37.25 326 SER C C 1
ATOM 3124 O O . SER C 1 56 ? 84.170 -8.404 -27.654 1.00 40.39 326 SER C O 1
ATOM 3127 N N . VAL C 1 57 ? 84.946 -9.118 -29.655 1.00 39.71 327 VAL C N 1
ATOM 3128 C CA . VAL C 1 57 ? 83.678 -9.027 -30.368 1.00 41.52 327 VAL C CA 1
ATOM 3129 C C . VAL C 1 57 ? 83.366 -10.400 -30.946 1.00 45.25 327 VAL C C 1
ATOM 3130 O O . VAL C 1 57 ? 84.230 -11.025 -31.572 1.00 41.76 327 VAL C O 1
ATOM 3134 N N . ASP C 1 58 ? 82.140 -10.869 -30.727 1.00 43.27 328 ASP C N 1
ATOM 3135 C CA . ASP C 1 58 ? 81.677 -12.168 -31.212 1.00 41.37 328 ASP C CA 1
ATOM 3136 C C . ASP C 1 58 ? 80.518 -11.907 -32.169 1.00 41.59 328 ASP C C 1
ATOM 3137 O O . ASP C 1 58 ? 79.354 -11.888 -31.763 1.00 41.66 328 ASP C O 1
ATOM 3142 N N . VAL C 1 59 ? 80.849 -11.709 -33.446 1.00 43.01 329 VAL C N 1
ATOM 3143 C CA . VAL C 1 59 ? 79.837 -11.359 -34.436 1.00 44.24 329 VAL C CA 1
ATOM 3144 C C . VAL C 1 59 ? 78.854 -12.506 -34.643 1.00 44.95 329 VAL C C 1
ATOM 3145 O O . VAL C 1 59 ? 77.656 -12.275 -34.856 1.00 46.45 329 VAL C O 1
ATOM 3149 N N . THR C 1 60 ? 79.327 -13.753 -34.566 1.00 46.47 330 THR C N 1
ATOM 3150 C CA . THR C 1 60 ? 78.444 -14.893 -34.795 1.00 49.32 330 THR C CA 1
ATOM 3151 C C . THR C 1 60 ? 77.384 -15.000 -33.704 1.00 48.27 330 THR C C 1
ATOM 3152 O O . THR C 1 60 ? 76.227 -15.340 -33.985 1.00 47.86 330 THR C O 1
ATOM 3156 N N . ASP C 1 61 ? 77.751 -14.703 -32.461 1.00 48.33 331 ASP C N 1
ATOM 3157 C CA . ASP C 1 61 ? 76.798 -14.643 -31.362 1.00 48.17 331 ASP C CA 1
ATOM 3158 C C . ASP C 1 61 ? 76.145 -13.274 -31.224 1.00 47.91 331 ASP C C 1
ATOM 3159 O O . ASP C 1 61 ? 75.274 -13.105 -30.365 1.00 53.21 331 ASP C O 1
ATOM 3164 N N . ASN C 1 62 ? 76.544 -12.305 -32.050 1.00 43.30 332 ASN C N 1
ATOM 3165 C CA . ASN C 1 62 ? 76.021 -10.939 -32.004 1.00 46.63 332 ASN C CA 1
ATOM 3166 C C . ASN C 1 62 ? 76.124 -10.355 -30.597 1.00 49.91 332 ASN C C 1
ATOM 3167 O O . ASN C 1 62 ? 75.161 -9.824 -30.038 1.00 53.27 332 ASN C O 1
ATOM 3172 N N . CYS C 1 63 ? 77.318 -10.458 -30.020 1.00 43.83 333 CYS C N 1
ATOM 3173 C CA . CYS C 1 63 ? 77.567 -9.960 -28.677 1.00 42.79 333 CYS C CA 1
ATOM 3174 C C . CYS C 1 63 ? 79.018 -9.515 -28.586 1.00 41.49 333 CYS C C 1
ATOM 3175 O O . CYS C 1 63 ? 79.835 -9.805 -29.464 1.00 36.73 333 CYS C O 1
ATOM 3178 N N . ALA C 1 64 ? 79.333 -8.799 -27.511 1.00 37.89 334 ALA C N 1
ATOM 3179 C CA . ALA C 1 64 ? 80.695 -8.369 -27.241 1.00 37.97 334 ALA C CA 1
ATOM 3180 C C . ALA C 1 64 ? 81.029 -8.697 -25.794 1.00 32.76 334 ALA C C 1
ATOM 3181 O O . ALA C 1 64 ? 80.194 -9.197 -25.037 1.00 35.52 334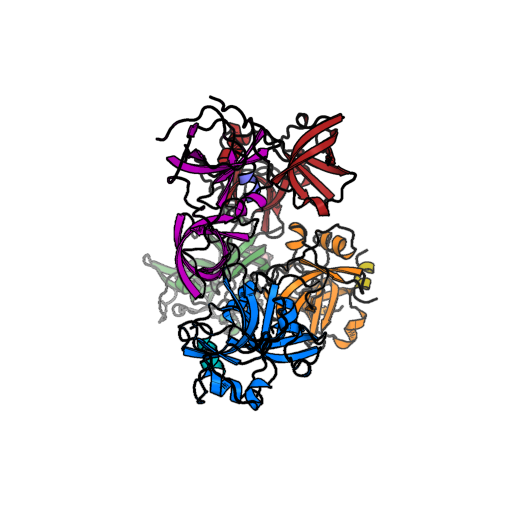 ALA C O 1
ATOM 3183 N N . TYR C 1 65 ? 82.267 -8.416 -25.410 1.00 35.08 335 TYR C N 1
ATOM 3184 C CA . TYR C 1 65 ? 82.718 -8.605 -24.043 1.00 34.06 335 TYR C CA 1
ATOM 3185 C C . TYR C 1 65 ? 83.455 -7.354 -23.597 1.00 32.60 335 TYR C C 1
ATOM 3186 O O . TYR C 1 65 ? 84.223 -6.772 -24.365 1.00 34.88 335 TYR C O 1
ATOM 3195 N N . VAL C 1 66 ? 83.209 -6.937 -22.360 1.00 30.91 336 VAL C N 1
ATOM 3196 C CA . VAL C 1 66 ? 83.867 -5.770 -21.788 1.00 33.13 336 VAL C CA 1
ATOM 3197 C C . VAL C 1 66 ? 84.534 -6.169 -20.479 1.00 39.27 336 VAL C C 1
ATOM 3198 O O . VAL C 1 66 ? 84.035 -7.021 -19.738 1.00 35.77 336 VAL C O 1
ATOM 3202 N N . ALA C 1 67 ? 85.676 -5.545 -20.199 1.00 37.87 337 ALA C N 1
ATOM 3203 C CA . ALA C 1 67 ? 86.482 -5.884 -19.036 1.00 36.68 337 ALA C CA 1
ATOM 3204 C C . ALA C 1 67 ? 86.941 -4.617 -18.333 1.00 40.63 337 ALA C C 1
ATOM 3205 O O . ALA C 1 67 ? 87.368 -3.658 -18.980 1.00 42.24 337 ALA C O 1
ATOM 3207 N N . LYS C 1 68 ? 86.860 -4.618 -17.002 1.00 41.94 338 LYS C N 1
ATOM 3208 C CA . LYS C 1 68 ? 87.278 -3.444 -16.243 1.00 43.48 338 LYS C CA 1
ATOM 3209 C C . LYS C 1 68 ? 88.797 -3.340 -16.173 1.00 48.88 338 LYS C C 1
ATOM 3210 O O . LYS C 1 68 ? 89.358 -2.251 -16.344 1.00 46.47 338 LYS C O 1
ATOM 3216 N N . TRP C 1 69 ? 89.473 -4.461 -15.927 1.00 43.29 339 TRP C N 1
ATOM 3217 C CA . TRP C 1 69 ? 90.923 -4.510 -15.752 1.00 43.51 339 TRP C CA 1
ATOM 3218 C C . TRP C 1 69 ? 91.363 -3.542 -14.652 1.00 51.52 339 TRP C C 1
ATOM 3219 O O . TRP C 1 69 ? 92.157 -2.621 -14.856 1.00 43.28 339 TRP C O 1
ATOM 3230 N N . ASP C 1 70 ? 90.809 -3.787 -13.463 1.00 55.92 340 ASP C N 1
ATOM 3231 C CA . ASP C 1 70 ? 91.082 -3.045 -12.238 1.00 52.78 340 ASP C CA 1
ATOM 3232 C C . ASP C 1 70 ? 92.565 -2.980 -11.901 1.00 57.10 340 ASP C C 1
ATOM 3233 O O . ASP C 1 70 ? 93.393 -3.618 -12.558 1.00 65.09 340 ASP C O 1
ATOM 3238 N N . GLU C 1 71 ? 92.905 -2.219 -10.859 1.00 55.44 341 GLU C N 1
ATOM 3239 C CA . GLU C 1 71 ? 94.174 -2.458 -10.185 1.00 59.94 341 GLU C CA 1
ATOM 3240 C C . GLU C 1 71 ? 94.122 -3.761 -9.395 1.00 57.38 341 GLU C C 1
ATOM 3241 O O . GLU C 1 71 ? 95.151 -4.421 -9.216 1.00 58.41 341 GLU C O 1
ATOM 3247 N N . SER C 1 72 ? 92.929 -4.162 -8.945 1.00 56.88 342 SER C N 1
ATOM 3248 C CA . SER C 1 72 ? 92.776 -5.457 -8.291 1.00 55.81 342 SER C CA 1
ATOM 3249 C C . SER C 1 72 ? 93.090 -6.612 -9.232 1.00 59.69 342 SER C C 1
ATOM 3250 O O . SER C 1 72 ? 93.297 -7.738 -8.768 1.00 62.11 342 SER C O 1
ATOM 3253 N N . SER C 1 73 ? 93.130 -6.359 -10.539 1.00 58.90 343 SER C N 1
ATOM 3254 C CA . SER C 1 73 ? 93.479 -7.363 -11.533 1.00 54.89 343 SER C CA 1
ATOM 3255 C C . SER C 1 73 ? 94.945 -7.303 -11.946 1.00 55.80 343 SER C C 1
ATOM 3256 O O . SER C 1 73 ? 95.322 -7.941 -12.933 1.00 57.31 343 SER C O 1
ATOM 3259 N N . ASP C 1 74 ? 95.778 -6.569 -11.201 1.00 57.81 344 ASP C N 1
ATOM 3260 C CA . ASP C 1 74 ? 97.124 -6.253 -11.673 1.00 58.45 344 ASP C CA 1
ATOM 3261 C C . ASP C 1 74 ? 97.998 -7.494 -11.809 1.00 57.24 344 ASP C C 1
ATOM 3262 O O . ASP C 1 74 ? 98.849 -7.554 -12.705 1.00 59.46 344 ASP C O 1
ATOM 3267 N N . ARG C 1 75 ? 97.819 -8.485 -10.933 1.00 51.40 345 ARG C N 1
ATOM 3268 C CA . ARG C 1 75 ? 98.632 -9.694 -11.028 1.00 64.13 345 ARG C CA 1
ATOM 3269 C C . ARG C 1 75 ? 98.371 -10.428 -12.339 1.00 60.37 345 ARG C C 1
ATOM 3270 O O . ARG C 1 75 ? 99.303 -10.954 -12.964 1.00 57.45 345 ARG C O 1
ATOM 3278 N N . ILE C 1 76 ? 97.110 -10.460 -12.778 1.00 57.58 346 ILE C N 1
ATOM 3279 C CA . ILE C 1 76 ? 96.796 -11.001 -14.097 1.00 50.72 346 ILE C CA 1
ATOM 3280 C C . ILE C 1 76 ? 97.529 -10.217 -15.178 1.00 54.88 346 ILE C C 1
ATOM 3281 O O . ILE C 1 76 ? 98.003 -10.789 -16.167 1.00 59.56 346 ILE C O 1
ATOM 3286 N N . LYS C 1 77 ? 97.636 -8.898 -15.004 1.00 53.63 347 LYS C N 1
ATOM 3287 C CA . LYS C 1 77 ? 98.351 -8.078 -15.977 1.00 57.97 347 LYS C CA 1
ATOM 3288 C C . LYS C 1 77 ? 99.820 -8.472 -16.051 1.00 54.71 347 LYS C C 1
ATOM 3289 O O . LYS C 1 77 ? 100.382 -8.614 -17.143 1.00 54.94 347 LYS C O 1
ATOM 3295 N N . LYS C 1 78 ? 100.459 -8.655 -14.893 1.00 55.17 348 LYS C N 1
ATOM 3296 C CA . LYS C 1 78 ? 101.866 -9.049 -14.892 1.00 65.42 348 LYS C CA 1
ATOM 3297 C C . LYS C 1 78 ? 102.053 -10.436 -15.492 1.00 64.25 348 LYS C C 1
ATOM 3298 O O . LYS C 1 78 ? 103.070 -10.706 -16.144 1.00 64.43 348 LYS C O 1
ATOM 3304 N N . VAL C 1 79 ? 101.085 -11.332 -15.288 1.00 63.71 349 VAL C N 1
ATOM 3305 C CA . VAL C 1 79 ? 101.132 -12.622 -15.972 1.00 56.49 349 VAL C CA 1
ATOM 3306 C C . VAL C 1 79 ? 101.040 -12.426 -17.482 1.00 61.26 349 VAL C C 1
ATOM 3307 O O . VAL C 1 79 ? 101.737 -13.095 -18.255 1.00 63.21 349 VAL C O 1
ATOM 3311 N N . LEU C 1 80 ? 100.186 -11.498 -17.923 1.00 52.27 350 LEU C N 1
ATOM 3312 C CA . LEU C 1 80 ? 100.042 -11.229 -19.351 1.00 58.61 350 LEU C CA 1
ATOM 3313 C C . LEU C 1 80 ? 101.354 -10.749 -19.959 1.00 61.70 350 LEU C C 1
ATOM 3314 O O . LEU C 1 80 ? 101.672 -11.077 -21.108 1.00 63.53 350 LEU C O 1
ATOM 3319 N N . GLN C 1 81 ? 102.126 -9.975 -19.200 1.00 64.65 351 GLN C N 1
ATOM 3320 C CA . GLN C 1 81 ? 103.387 -9.414 -19.665 1.00 66.33 351 GLN C CA 1
ATOM 3321 C C . GLN C 1 81 ? 104.552 -10.386 -19.555 1.00 68.02 351 GLN C C 1
ATOM 3322 O O . GLN C 1 81 ? 105.672 -10.020 -19.930 1.00 69.51 351 GLN C O 1
ATOM 3328 N N . ARG C 1 82 ? 104.315 -11.603 -19.061 1.00 68.39 352 ARG C N 1
ATOM 3329 C CA . ARG C 1 82 ? 105.376 -12.582 -18.814 1.00 68.74 352 ARG C CA 1
ATOM 3330 C C . ARG C 1 82 ? 106.438 -12.016 -17.873 1.00 68.55 352 ARG C C 1
ATOM 3331 O O . ARG C 1 82 ? 107.640 -12.186 -18.086 1.00 63.14 352 ARG C O 1
ATOM 3339 N N . GLN C 1 83 ? 105.986 -11.331 -16.823 1.00 66.16 353 GLN C N 1
ATOM 3340 C CA . GLN C 1 83 ? 106.869 -10.762 -15.813 1.00 67.70 353 GLN C CA 1
ATOM 3341 C C . GLN C 1 83 ? 106.787 -11.502 -14.484 1.00 73.87 353 GLN C C 1
ATOM 3342 O O . GLN C 1 83 ? 107.314 -11.013 -13.480 1.00 77.47 353 GLN C O 1
ATOM 3348 N N . LEU C 1 84 ? 106.143 -12.668 -14.453 1.00 70.44 354 LEU C N 1
ATOM 3349 C CA . LEU C 1 84 ? 105.936 -13.419 -13.219 1.00 70.24 354 LEU C CA 1
ATOM 3350 C C . LEU C 1 84 ? 106.317 -14.873 -13.466 1.00 70.62 354 LEU C C 1
ATOM 3351 O O . LEU C 1 84 ? 105.740 -15.516 -14.368 1.00 70.35 354 LEU C O 1
ATOM 3356 N N . PRO C 1 85 ? 107.264 -15.432 -12.714 1.00 77.94 355 PRO C N 1
ATOM 3357 C CA . PRO C 1 85 ? 107.629 -16.840 -12.914 1.00 72.70 355 PRO C CA 1
ATOM 3358 C C . PRO C 1 85 ? 106.473 -17.767 -12.562 1.00 66.54 355 PRO C C 1
ATOM 3359 O O . PRO C 1 85 ? 105.788 -17.583 -11.553 1.00 64.03 355 PRO C O 1
ATOM 3363 N N . LEU C 1 86 ? 106.263 -18.773 -13.408 1.00 65.24 356 LEU C N 1
ATOM 3364 C CA . LEU C 1 86 ? 105.152 -19.699 -13.259 1.00 58.12 356 LEU C CA 1
ATOM 3365 C C . LEU C 1 86 ? 105.642 -21.133 -13.401 1.00 59.86 356 LEU C C 1
ATOM 3366 O O . LEU C 1 86 ? 106.601 -21.412 -14.126 1.00 53.03 356 LEU C O 1
ATOM 3371 N N . GLN C 1 87 ? 104.966 -22.041 -12.701 1.00 54.96 357 GLN C N 1
ATOM 3372 C CA . GLN C 1 87 ? 105.319 -23.457 -12.707 1.00 57.95 357 GLN C CA 1
ATOM 3373 C C . GLN C 1 87 ? 104.706 -24.126 -13.931 1.00 62.84 357 GLN C C 1
ATOM 3374 O O . GLN C 1 87 ? 103.481 -24.229 -14.042 1.00 57.05 357 GLN C O 1
ATOM 3380 N N . GLU C 1 88 ? 105.551 -24.593 -14.847 1.00 65.35 358 GLU C N 1
ATOM 3381 C CA . GLU C 1 88 ? 105.054 -25.293 -16.024 1.00 61.15 358 GLU C CA 1
ATOM 3382 C C . GLU C 1 88 ? 104.360 -26.588 -15.618 1.00 59.49 358 GLU C C 1
ATOM 3383 O O . GLU C 1 88 ? 104.777 -27.270 -14.678 1.00 63.30 358 GLU C O 1
ATOM 3389 N N . LEU C 1 89 ? 103.288 -26.921 -16.332 1.00 63.80 359 LEU C N 1
ATOM 3390 C CA . LEU C 1 89 ? 102.491 -28.108 -16.066 1.00 57.44 359 LEU C CA 1
ATOM 3391 C C . LEU C 1 89 ? 102.622 -29.090 -17.221 1.00 59.46 359 LEU C C 1
ATOM 3392 O O . LEU C 1 89 ? 102.651 -28.691 -18.389 1.00 53.01 359 LEU C O 1
ATOM 3397 N N . ASP C 1 90 ? 102.707 -30.374 -16.885 1.00 61.13 360 ASP C N 1
ATOM 3398 C CA . ASP C 1 90 ? 102.662 -31.451 -17.863 1.00 62.92 360 ASP C CA 1
ATOM 3399 C C . ASP C 1 90 ? 101.336 -32.193 -17.838 1.00 62.53 360 ASP C C 1
ATOM 3400 O O . ASP C 1 90 ? 101.140 -33.124 -18.626 1.00 61.83 360 ASP C O 1
ATOM 3405 N N . GLN C 1 91 ? 100.422 -31.794 -16.958 1.00 60.23 361 GLN C N 1
ATOM 3406 C CA . GLN C 1 91 ? 99.147 -32.471 -16.775 1.00 56.74 361 GLN C CA 1
ATOM 3407 C C . GLN C 1 91 ? 98.034 -31.437 -16.856 1.00 62.78 361 GLN C C 1
ATOM 3408 O O . GLN C 1 91 ? 98.037 -30.459 -16.100 1.00 58.36 361 GLN C O 1
ATOM 3414 N N . LEU C 1 92 ? 97.097 -31.649 -17.771 1.00 59.40 362 LEU C N 1
ATOM 3415 C CA . LEU C 1 92 ? 95.967 -30.738 -17.906 1.00 55.88 362 LEU C CA 1
ATOM 3416 C C . LEU C 1 92 ? 95.083 -30.823 -16.667 1.00 55.54 362 LEU C C 1
ATOM 3417 O O . LEU C 1 92 ? 94.741 -31.928 -16.232 1.00 57.02 362 LEU C O 1
ATOM 3422 N N . PRO C 1 93 ? 94.699 -29.697 -16.073 1.00 53.10 363 PRO C N 1
ATOM 3423 C CA . PRO C 1 93 ? 93.733 -29.737 -14.970 1.00 48.34 363 PRO C CA 1
ATOM 3424 C C . PRO C 1 93 ? 92.375 -30.214 -15.464 1.00 50.32 363 PRO C C 1
ATOM 3425 O O . PRO C 1 93 ? 92.096 -30.265 -16.664 1.00 54.15 363 PRO C O 1
ATOM 3429 N N . ASP C 1 94 ? 91.521 -30.573 -14.509 1.00 51.33 364 ASP C N 1
ATOM 3430 C CA . ASP C 1 94 ? 90.191 -31.055 -14.845 1.00 57.98 364 ASP C CA 1
ATOM 3431 C C . ASP C 1 94 ? 89.354 -29.947 -15.479 1.00 54.69 364 ASP C C 1
ATOM 3432 O O . ASP C 1 94 ? 89.679 -28.759 -15.401 1.00 52.07 364 ASP C O 1
ATOM 3437 N N . TYR C 1 95 ? 88.259 -30.359 -16.114 1.00 52.31 365 TYR C N 1
ATOM 3438 C CA . TYR C 1 95 ? 87.379 -29.413 -16.785 1.00 53.18 365 TYR C CA 1
ATOM 3439 C C . TYR C 1 95 ? 86.786 -28.432 -15.782 1.00 55.40 365 TYR C C 1
ATOM 3440 O O . TYR C 1 95 ? 86.349 -28.821 -14.695 1.00 53.28 365 TYR C O 1
ATOM 3449 N N . GLY C 1 96 ? 86.782 -27.152 -16.150 1.00 51.34 366 GLY C N 1
ATOM 3450 C CA . GLY C 1 96 ? 86.257 -26.106 -15.302 1.00 47.19 366 GLY C CA 1
ATOM 3451 C C . GLY C 1 96 ? 87.282 -25.398 -14.443 1.00 53.51 366 GLY C C 1
ATOM 3452 O O . GLY C 1 96 ? 86.976 -24.329 -13.900 1.00 60.71 366 GLY C O 1
ATOM 3453 N N . ASP C 1 97 ? 88.482 -25.951 -14.300 1.00 50.47 367 ASP C N 1
ATOM 3454 C CA . ASP C 1 97 ? 89.516 -25.337 -13.483 1.00 50.62 367 ASP C CA 1
ATOM 3455 C C . ASP C 1 97 ? 90.329 -24.344 -14.304 1.00 53.83 367 ASP C C 1
ATOM 3456 O O . ASP C 1 97 ? 90.464 -24.475 -15.524 1.00 48.91 367 ASP C O 1
ATOM 3461 N N . ILE C 1 98 ? 90.876 -23.346 -13.616 1.00 50.19 368 ILE C N 1
ATOM 3462 C CA . ILE C 1 98 ? 91.523 -22.202 -14.248 1.00 49.60 368 ILE C CA 1
ATOM 3463 C C . ILE C 1 98 ? 93.032 -22.380 -14.175 1.00 50.94 368 ILE C C 1
ATOM 3464 O O . ILE C 1 98 ? 93.575 -22.722 -13.116 1.00 59.25 368 ILE C O 1
ATOM 3469 N N . PHE C 1 99 ? 93.711 -22.149 -15.295 1.00 47.63 369 PHE C N 1
ATOM 3470 C CA . PHE C 1 99 ? 95.169 -22.178 -15.328 1.00 46.29 369 PHE C CA 1
ATOM 3471 C C . PHE C 1 99 ? 95.641 -21.172 -16.372 1.00 47.85 369 PHE C C 1
ATOM 3472 O O . PHE C 1 99 ? 94.871 -20.324 -16.831 1.00 49.93 369 PHE C O 1
ATOM 3480 N N . ALA C 1 100 ? 96.915 -21.258 -16.743 1.00 43.79 370 ALA C N 1
ATOM 3481 C CA . ALA C 1 100 ? 97.522 -20.303 -17.658 1.00 46.22 370 ALA C CA 1
ATOM 3482 C C . ALA C 1 100 ? 98.031 -21.007 -18.908 1.00 47.89 370 ALA C C 1
ATOM 3483 O O . ALA C 1 100 ? 98.435 -22.172 -18.864 1.00 49.59 370 ALA C O 1
ATOM 3485 N N . VAL C 1 101 ? 98.009 -20.284 -20.025 1.00 44.53 371 VAL C N 1
ATOM 3486 C CA . VAL C 1 101 ? 98.494 -20.797 -21.303 1.00 44.74 371 VAL C CA 1
ATOM 3487 C C . VAL C 1 101 ? 99.263 -19.686 -22.008 1.00 46.94 371 VAL C C 1
ATOM 3488 O O . VAL C 1 101 ? 98.913 -18.507 -21.893 1.00 54.62 371 VAL C O 1
ATOM 3492 N N . LEU C 1 102 ? 100.317 -20.063 -22.733 1.00 49.23 372 LEU C N 1
ATOM 3493 C CA . LEU C 1 102 ? 101.129 -19.100 -23.469 1.00 51.98 372 LEU C CA 1
ATOM 3494 C C . LEU C 1 102 ? 100.634 -18.990 -24.907 1.00 55.68 372 LEU C C 1
ATOM 3495 O O . LEU C 1 102 ? 100.648 -19.974 -25.656 1.00 52.88 372 LEU C O 1
ATOM 3500 N N . ASP C 1 103 ? 100.189 -17.792 -25.275 1.00 54.46 373 ASP C N 1
ATOM 3501 C CA . ASP C 1 103 ? 99.883 -17.416 -26.651 1.00 48.75 373 ASP C CA 1
ATOM 3502 C C . ASP C 1 103 ? 101.201 -16.989 -27.290 1.00 60.49 373 ASP C C 1
ATOM 3503 O O . ASP C 1 103 ? 101.696 -15.881 -27.047 1.00 62.84 373 ASP C O 1
ATOM 3508 N N . SER C 1 104 ? 101.778 -17.883 -28.102 1.00 62.00 374 SER C N 1
ATOM 3509 C CA . SER C 1 104 ? 103.090 -17.640 -28.694 1.00 57.52 374 SER C CA 1
ATOM 3510 C C . SER C 1 104 ? 103.017 -16.712 -29.898 1.00 55.80 374 SER C C 1
ATOM 3511 O O . SER C 1 104 ? 103.993 -16.016 -30.198 1.00 63.39 374 SER C O 1
ATOM 3514 N N . ILE C 1 105 ? 101.886 -16.698 -30.604 1.00 56.67 375 ILE C N 1
ATOM 3515 C CA . ILE C 1 105 ? 101.714 -15.752 -31.700 1.00 54.51 375 ILE C CA 1
ATOM 3516 C C . ILE C 1 105 ? 101.662 -14.328 -31.163 1.00 63.01 375 ILE C C 1
ATOM 3517 O O . ILE C 1 105 ? 102.222 -13.401 -31.761 1.00 64.72 375 ILE C O 1
ATOM 3522 N N . ASN C 1 106 ? 101.005 -14.135 -30.021 1.00 66.05 376 ASN C N 1
ATOM 3523 C CA . ASN C 1 106 ? 100.867 -12.825 -29.401 1.00 61.06 376 ASN C CA 1
ATOM 3524 C C . ASN C 1 106 ? 101.829 -12.613 -28.239 1.00 62.66 376 ASN C C 1
ATOM 3525 O O . ASN C 1 106 ? 101.873 -11.509 -27.686 1.00 65.14 376 ASN C O 1
ATOM 3530 N N . ASN C 1 107 ? 102.584 -13.644 -27.852 1.00 64.12 377 ASN C N 1
ATOM 3531 C CA . ASN C 1 107 ? 103.651 -13.524 -26.855 1.00 64.80 377 ASN C CA 1
ATOM 3532 C C . ASN C 1 107 ? 103.112 -13.067 -25.500 1.00 59.66 377 ASN C C 1
ATOM 3533 O O . ASN C 1 107 ? 103.669 -12.175 -24.856 1.00 62.21 377 ASN C O 1
ATOM 3538 N N . ILE C 1 108 ? 102.014 -13.684 -25.061 1.00 56.12 378 ILE C N 1
ATOM 3539 C CA . ILE C 1 108 ? 101.426 -13.368 -23.762 1.00 54.93 378 ILE C CA 1
ATOM 3540 C C . ILE C 1 108 ? 101.086 -14.667 -23.043 1.00 55.45 378 ILE C C 1
ATOM 3541 O O . ILE C 1 108 ? 101.179 -15.755 -23.603 1.00 57.66 378 ILE C O 1
ATOM 3546 N N . ILE C 1 109 ? 100.710 -14.541 -21.773 1.00 47.05 379 ILE C N 1
ATOM 3547 C CA . ILE C 1 109 ? 100.235 -15.667 -20.976 1.00 47.64 379 ILE C CA 1
ATOM 3548 C C . ILE C 1 109 ? 98.882 -15.279 -20.403 1.00 55.37 379 ILE C C 1
ATOM 3549 O O . ILE C 1 109 ? 98.770 -14.270 -19.696 1.00 53.83 379 ILE C O 1
ATOM 3554 N N . THR C 1 110 ? 97.861 -16.075 -20.701 1.00 52.81 380 THR C N 1
ATOM 3555 C CA . THR C 1 110 ? 96.491 -15.714 -20.375 1.00 50.53 380 THR C CA 1
ATOM 3556 C C . THR C 1 110 ? 95.799 -16.848 -19.632 1.00 42.81 380 THR C C 1
ATOM 3557 O O . THR C 1 110 ? 96.162 -18.023 -19.764 1.00 48.70 380 THR C O 1
ATOM 3561 N N . ARG C 1 111 ? 94.802 -16.470 -18.833 1.00 38.27 381 ARG C N 1
ATOM 3562 C CA . ARG C 1 111 ? 94.018 -17.437 -18.081 1.00 40.51 381 ARG C CA 1
ATOM 3563 C C . ARG C 1 111 ? 93.079 -18.197 -19.009 1.00 47.29 381 ARG C C 1
ATOM 3564 O O . ARG C 1 111 ? 92.579 -17.662 -20.003 1.00 48.76 381 ARG C O 1
ATOM 3572 N N . ILE C 1 112 ? 92.836 -19.460 -18.667 1.00 43.94 382 ILE C N 1
ATOM 3573 C CA . ILE C 1 112 ? 92.142 -20.378 -19.558 1.00 44.27 382 ILE C CA 1
ATOM 3574 C C . ILE C 1 112 ? 91.487 -21.469 -18.727 1.00 44.55 382 ILE C C 1
ATOM 3575 O O . ILE C 1 112 ? 91.997 -21.869 -17.673 1.00 46.76 382 ILE C O 1
ATOM 3580 N N . THR C 1 113 ? 90.335 -21.940 -19.201 1.00 44.00 383 THR C N 1
ATOM 3581 C CA . THR C 1 113 ? 89.725 -23.154 -18.676 1.00 44.03 383 THR C CA 1
ATOM 3582 C C . THR C 1 113 ? 89.343 -24.066 -19.834 1.00 44.45 383 THR C C 1
ATOM 3583 O O . THR C 1 113 ? 88.888 -23.600 -20.880 1.00 45.32 383 THR C O 1
ATOM 3587 N N . ILE C 1 114 ? 89.552 -25.364 -19.653 1.00 46.00 384 ILE C N 1
ATOM 3588 C CA . ILE C 1 114 ? 89.111 -26.361 -20.623 1.00 40.24 384 ILE C CA 1
ATOM 3589 C C . ILE C 1 114 ? 87.707 -26.794 -20.230 1.00 43.11 384 ILE C C 1
ATOM 3590 O O . ILE C 1 114 ? 87.501 -27.328 -19.135 1.00 48.40 384 ILE C O 1
ATOM 3595 N N . ASN C 1 115 ? 86.732 -26.556 -21.109 1.00 39.71 385 ASN C N 1
ATOM 3596 C CA . ASN C 1 115 ? 85.347 -26.827 -20.748 1.00 44.01 385 ASN C CA 1
ATOM 3597 C C . ASN C 1 115 ? 84.800 -28.117 -21.341 1.00 43.61 385 ASN C C 1
ATOM 3598 O O . ASN C 1 115 ? 83.812 -28.643 -20.819 1.00 47.96 385 ASN C O 1
ATOM 3603 N N . SER C 1 116 ? 85.410 -28.641 -22.400 1.00 39.10 386 SER C N 1
ATOM 3604 C CA . SER C 1 116 ? 84.912 -29.864 -23.010 1.00 45.55 386 SER C CA 1
ATOM 3605 C C . SER C 1 116 ? 85.973 -30.439 -23.934 1.00 47.34 386 SER C C 1
ATOM 3606 O O . SER C 1 116 ? 86.834 -29.716 -24.442 1.00 45.86 386 SER C O 1
ATOM 3609 N N . SER C 1 117 ? 85.898 -31.750 -24.140 1.00 47.73 387 SER C N 1
ATOM 3610 C CA . SER C 1 117 ? 86.667 -32.392 -25.193 1.00 51.83 387 SER C CA 1
ATOM 3611 C C . SER C 1 117 ? 85.981 -32.148 -26.530 1.00 45.57 387 SER C C 1
ATOM 3612 O O . SER C 1 117 ? 84.749 -32.134 -26.616 1.00 50.56 387 SER C O 1
ATOM 3615 N N . SER C 1 118 ? 86.781 -31.945 -27.572 1.00 45.43 388 SER C N 1
ATOM 3616 C CA . SER C 1 118 ? 86.253 -31.609 -28.887 1.00 49.43 388 SER C CA 1
ATOM 3617 C C . SER C 1 118 ? 86.098 -32.867 -29.733 1.00 50.03 388 SER C C 1
ATOM 3618 O O . SER C 1 118 ? 86.965 -33.746 -29.728 1.00 54.36 388 SER C O 1
ATOM 3621 N N . ALA C 1 119 ? 84.985 -32.940 -30.468 1.00 55.39 389 ALA C N 1
ATOM 3622 C CA . ALA C 1 119 ? 84.648 -34.164 -31.190 1.00 52.24 389 ALA C CA 1
ATOM 3623 C C . ALA C 1 119 ? 85.652 -34.476 -32.293 1.00 52.06 389 ALA C C 1
ATOM 3624 O O . ALA C 1 119 ? 85.833 -35.646 -32.651 1.00 47.29 389 ALA C O 1
ATOM 3626 N N . GLY C 1 120 ? 86.306 -33.459 -32.847 1.00 46.87 390 GLY C N 1
ATOM 3627 C CA . GLY C 1 120 ? 87.282 -33.686 -33.895 1.00 39.53 390 GLY C CA 1
ATOM 3628 C C . GLY C 1 120 ? 88.704 -33.755 -33.378 1.00 41.89 390 GLY C C 1
ATOM 3629 O O . GLY C 1 120 ? 89.660 -33.565 -34.137 1.00 41.04 390 GLY C O 1
ATOM 3630 N N . GLY C 1 121 ? 88.856 -34.037 -32.094 1.00 46.43 391 GLY C N 1
ATOM 3631 C CA . GLY C 1 121 ? 90.171 -34.001 -31.476 1.00 40.21 391 GLY C CA 1
ATOM 3632 C C . GLY C 1 121 ? 90.449 -32.668 -30.813 1.00 47.03 391 GLY C C 1
ATOM 3633 O O . GLY C 1 121 ? 89.910 -31.626 -31.183 1.00 45.92 391 GLY C O 1
ATOM 3634 N N . GLY C 1 122 ? 91.313 -32.705 -29.806 1.00 40.99 392 GLY C N 1
ATOM 3635 C CA . GLY C 1 122 ? 91.609 -31.507 -29.053 1.00 37.66 392 GLY C CA 1
ATOM 3636 C C . GLY C 1 122 ? 90.545 -31.220 -28.008 1.00 46.71 392 GLY C C 1
ATOM 3637 O O . GLY C 1 122 ? 89.792 -32.100 -27.577 1.00 45.31 392 GLY C O 1
ATOM 3638 N N . TYR C 1 123 ? 90.480 -29.953 -27.605 1.00 43.36 393 TYR C N 1
ATOM 3639 C CA . TYR C 1 123 ? 89.577 -29.532 -26.545 1.00 43.01 393 TYR C CA 1
ATOM 3640 C C . TYR C 1 123 ? 88.965 -28.182 -26.888 1.00 41.00 393 TYR C C 1
ATOM 3641 O O . TYR C 1 123 ? 89.524 -27.397 -27.658 1.00 39.85 393 TYR C O 1
ATOM 3650 N N . ASP C 1 124 ? 87.805 -27.920 -26.293 1.00 43.18 394 ASP C N 1
ATOM 3651 C CA . ASP C 1 124 ? 87.209 -26.593 -26.304 1.00 40.78 394 ASP C CA 1
ATOM 3652 C C . ASP C 1 124 ? 87.660 -25.847 -25.055 1.00 38.67 394 ASP C C 1
ATOM 3653 O O . ASP C 1 124 ? 87.502 -26.347 -23.935 1.00 42.59 394 ASP C O 1
ATOM 3658 N N . ALA C 1 125 ? 88.238 -24.663 -25.248 1.00 35.99 395 ALA C N 1
ATOM 3659 C CA . ALA C 1 125 ? 88.759 -23.875 -24.145 1.00 40.84 395 ALA C CA 1
ATOM 3660 C C . ALA C 1 125 ? 88.120 -22.495 -24.160 1.00 39.03 395 ALA C C 1
ATOM 3661 O O . ALA C 1 125 ? 87.600 -22.037 -25.178 1.00 39.07 395 ALA C O 1
ATOM 3663 N N . TYR C 1 126 ? 88.169 -21.835 -23.009 1.00 38.53 396 TYR C N 1
ATOM 3664 C CA . TYR C 1 126 ? 87.626 -20.497 -22.839 1.00 37.47 396 TYR C CA 1
ATOM 3665 C C . TYR C 1 126 ? 88.687 -19.621 -22.197 1.00 36.69 396 TYR C C 1
ATOM 3666 O O . TYR C 1 126 ? 89.242 -19.979 -21.149 1.00 39.23 396 TYR C O 1
ATOM 3675 N N . LEU C 1 127 ? 88.982 -18.489 -22.839 1.00 37.07 397 LEU C N 1
ATOM 3676 C CA . LEU C 1 127 ? 89.900 -17.492 -22.293 1.00 37.77 397 LEU C CA 1
ATOM 3677 C C . LEU C 1 127 ? 89.064 -16.527 -21.462 1.00 39.16 397 LEU C C 1
ATOM 3678 O O . LEU C 1 127 ? 88.431 -15.613 -21.996 1.00 40.24 397 LEU C O 1
ATOM 3683 N N . ILE C 1 128 ? 89.066 -16.735 -20.143 1.00 37.75 398 ILE C N 1
ATOM 3684 C CA . ILE C 1 128 ? 88.086 -16.097 -19.272 1.00 38.28 398 ILE C CA 1
ATOM 3685 C C . ILE C 1 128 ? 88.261 -14.586 -19.194 1.00 38.93 398 ILE C C 1
ATOM 3686 O O . ILE C 1 128 ? 87.307 -13.877 -18.854 1.00 44.24 398 ILE C O 1
ATOM 3691 N N . ASP C 1 129 ? 89.450 -14.068 -19.495 1.00 33.24 399 ASP C N 1
ATOM 3692 C CA . ASP C 1 129 ? 89.677 -12.630 -19.485 1.00 41.91 399 ASP C CA 1
ATOM 3693 C C . ASP C 1 129 ? 89.480 -11.987 -20.852 1.00 42.67 399 ASP C C 1
ATOM 3694 O O . ASP C 1 129 ? 89.517 -10.756 -20.952 1.00 37.11 399 ASP C O 1
ATOM 3699 N N . PHE C 1 130 ? 89.271 -12.786 -21.899 1.00 40.10 400 PHE C N 1
ATOM 3700 C CA . PHE C 1 130 ? 89.057 -12.269 -23.242 1.00 39.47 400 PHE C CA 1
ATOM 3701 C C . PHE C 1 130 ? 87.667 -12.547 -23.789 1.00 37.87 400 PHE C C 1
ATOM 3702 O O . PHE C 1 130 ? 87.270 -11.909 -24.769 1.00 37.69 400 PHE C O 1
ATOM 3710 N N . GLY C 1 131 ? 86.924 -13.475 -23.191 1.00 40.80 401 GLY C N 1
ATOM 3711 C CA . GLY C 1 131 ? 85.610 -13.808 -23.701 1.00 38.68 401 GLY C CA 1
ATOM 3712 C C . GLY C 1 131 ? 85.626 -14.585 -24.993 1.00 40.09 401 GLY C C 1
ATOM 3713 O O . GLY C 1 131 ? 84.628 -14.583 -25.719 1.00 42.23 401 GLY C O 1
ATOM 3714 N N . GLU C 1 132 ? 86.733 -15.250 -25.305 1.00 40.48 402 GLU C N 1
ATOM 3715 C CA . GLU C 1 132 ? 86.877 -16.009 -26.537 1.00 44.98 402 GLU C CA 1
ATOM 3716 C C . GLU C 1 132 ? 86.833 -17.499 -26.239 1.00 42.14 402 GLU C C 1
ATOM 3717 O O . GLU C 1 132 ? 87.561 -17.989 -25.365 1.00 41.99 402 GLU C O 1
ATOM 3723 N N . HIS C 1 133 ? 85.981 -18.212 -26.967 1.00 39.08 403 HIS C N 1
ATOM 3724 C CA . HIS C 1 133 ? 85.991 -19.667 -26.973 1.00 39.54 403 HIS C CA 1
ATOM 3725 C C . HIS C 1 133 ? 86.883 -20.129 -28.118 1.00 41.07 403 HIS C C 1
ATOM 3726 O O . HIS C 1 133 ? 86.633 -19.798 -29.282 1.00 43.22 403 HIS C O 1
ATOM 3733 N N . ILE C 1 134 ? 87.928 -20.881 -27.781 1.00 36.31 404 ILE C N 1
ATOM 3734 C CA . ILE C 1 134 ? 88.992 -21.230 -28.708 1.00 38.32 404 ILE C CA 1
ATOM 3735 C C . ILE C 1 134 ? 89.183 -22.742 -28.701 1.00 43.57 404 ILE C C 1
ATOM 3736 O O . ILE C 1 134 ? 88.595 -23.469 -27.898 1.00 39.85 404 ILE C O 1
ATOM 3741 N N . HIS C 1 135 ? 90.027 -23.205 -29.616 1.00 43.95 405 HIS C N 1
ATOM 3742 C CA . HIS C 1 135 ? 90.426 -24.601 -29.675 1.00 45.47 405 HIS C CA 1
ATOM 3743 C C . HIS C 1 135 ? 91.777 -24.776 -28.996 1.00 42.18 405 HIS C C 1
ATOM 3744 O O . HIS C 1 135 ? 92.681 -23.952 -29.164 1.00 40.52 405 HIS C O 1
ATOM 3751 N N . PHE C 1 136 ? 91.904 -25.853 -28.227 1.00 39.79 406 PHE C N 1
ATOM 3752 C CA . PHE C 1 136 ? 93.113 -26.168 -27.475 1.00 40.16 406 PHE C CA 1
ATOM 3753 C C . PHE C 1 136 ? 93.624 -27.512 -27.977 1.00 43.17 406 PHE C C 1
ATOM 3754 O O . PHE C 1 136 ? 93.009 -28.551 -27.714 1.00 43.22 406 PHE C O 1
ATOM 3762 N N . ASP C 1 137 ? 94.744 -27.491 -28.703 1.00 42.78 407 ASP C N 1
ATOM 3763 C CA . ASP C 1 137 ? 95.211 -28.700 -29.376 1.00 44.59 407 ASP C CA 1
ATOM 3764 C C . ASP C 1 137 ? 95.683 -29.762 -28.390 1.00 43.73 407 ASP C C 1
ATOM 3765 O O . ASP C 1 137 ? 95.520 -30.959 -28.649 1.00 44.72 407 ASP C O 1
ATOM 3770 N N . GLY C 1 138 ? 96.262 -29.353 -27.265 1.00 47.30 408 GLY C N 1
ATOM 3771 C CA . GLY C 1 138 ? 96.785 -30.277 -26.279 1.00 42.08 408 GLY C CA 1
ATOM 3772 C C . GLY C 1 138 ? 98.292 -30.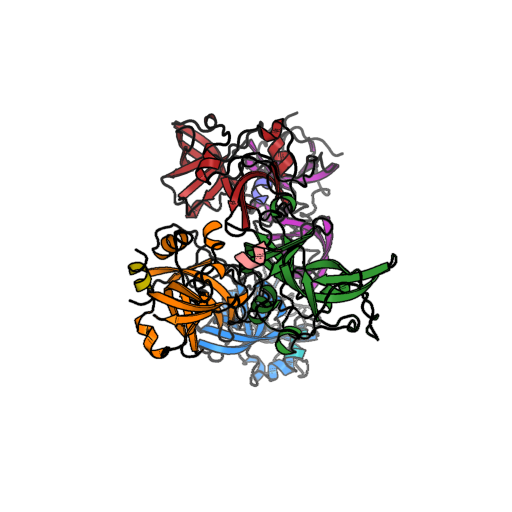281 -26.165 1.00 49.62 408 GLY C C 1
ATOM 3773 O O . GLY C 1 138 ? 98.822 -30.861 -25.208 1.00 50.11 408 GLY C O 1
ATOM 3774 N N . ASN C 1 139 ? 99.000 -29.663 -27.107 1.00 46.70 409 ASN C N 1
ATOM 3775 C CA . ASN C 1 139 ? 100.451 -29.553 -27.056 1.00 50.44 409 ASN C CA 1
ATOM 3776 C C . ASN C 1 139 ? 100.919 -28.181 -26.596 1.00 54.63 409 ASN C C 1
ATOM 3777 O O . ASN C 1 139 ? 102.128 -27.929 -26.571 1.00 51.76 409 ASN C O 1
ATOM 3782 N N . GLU C 1 140 ? 99.997 -27.291 -26.238 1.00 53.00 410 GLU C N 1
ATOM 3783 C CA . GLU C 1 140 ? 100.366 -25.967 -25.761 1.00 51.49 410 GLU C CA 1
ATOM 3784 C C . GLU C 1 140 ? 101.114 -26.063 -24.436 1.00 51.36 410 GLU C C 1
ATOM 3785 O O . GLU C 1 140 ? 100.867 -26.953 -23.618 1.00 51.06 410 GLU C O 1
ATOM 3791 N N . THR C 1 141 ? 102.041 -25.131 -24.230 1.00 56.36 411 THR C N 1
ATOM 3792 C CA . THR C 1 141 ? 102.763 -25.046 -22.967 1.00 55.68 411 THR C CA 1
ATOM 3793 C C . THR C 1 141 ? 101.920 -24.261 -21.969 1.00 52.26 411 THR C C 1
ATOM 3794 O O . THR C 1 141 ? 101.556 -23.108 -22.225 1.00 49.23 411 THR C O 1
ATOM 3798 N N . ILE C 1 142 ? 101.605 -24.888 -20.835 1.00 52.93 412 ILE C N 1
ATOM 3799 C CA . ILE C 1 142 ? 100.666 -24.337 -19.871 1.00 49.28 412 ILE C CA 1
ATOM 3800 C C . ILE C 1 142 ? 101.316 -24.299 -18.494 1.00 57.81 412 ILE C C 1
ATOM 3801 O O . ILE C 1 142 ? 102.314 -24.972 -18.231 1.00 56.04 412 ILE C O 1
ATOM 3806 N N . PHE C 1 143 ? 100.721 -23.507 -17.604 1.00 56.68 413 PHE C N 1
ATOM 3807 C CA . PHE C 1 143 ? 101.281 -23.276 -16.282 1.00 54.76 413 PHE C CA 1
ATOM 3808 C C . PHE C 1 143 ? 100.204 -23.392 -15.212 1.00 55.71 413 PHE C C 1
ATOM 3809 O O . PHE C 1 143 ? 99.011 -23.214 -15.469 1.00 55.01 413 PHE C O 1
ATOM 3817 N N . LYS C 1 144 ? 100.657 -23.697 -13.999 1.00 55.68 414 LYS C N 1
ATOM 3818 C CA . LYS C 1 144 ? 99.816 -23.632 -12.816 1.00 57.96 414 LYS C CA 1
ATOM 3819 C C . LYS C 1 144 ? 99.737 -22.192 -12.329 1.00 62.64 414 LYS C C 1
ATOM 3820 O O . LYS C 1 144 ? 100.708 -21.437 -12.421 1.00 60.92 414 LYS C O 1
ATOM 3826 N N . LEU C 1 145 ? 98.573 -21.811 -11.821 1.00 60.33 415 LEU C N 1
ATOM 3827 C CA . LEU C 1 145 ? 98.425 -20.445 -11.354 1.00 60.71 415 LEU C CA 1
ATOM 3828 C C . LEU C 1 145 ? 98.423 -20.391 -9.833 1.00 59.77 415 LEU C C 1
ATOM 3829 O O . LEU C 1 145 ? 97.883 -21.293 -9.182 1.00 58.94 415 LEU C O 1
ATOM 3834 N N . PRO C 1 146 ? 99.025 -19.361 -9.240 1.00 58.40 416 PRO C N 1
ATOM 3835 C CA . PRO C 1 146 ? 98.834 -19.134 -7.804 1.00 52.83 416 PRO C CA 1
ATOM 3836 C C . PRO C 1 146 ? 97.361 -18.906 -7.509 1.00 60.94 416 PRO C C 1
ATOM 3837 O O . PRO C 1 146 ? 96.605 -18.421 -8.353 1.00 62.31 416 PRO C O 1
ATOM 3841 N N . ASP C 1 147 ? 96.953 -19.270 -6.293 1.00 65.05 417 ASP C N 1
ATOM 3842 C CA . ASP C 1 147 ? 95.527 -19.305 -5.990 1.00 67.25 417 ASP C CA 1
ATOM 3843 C C . ASP C 1 147 ? 94.901 -17.917 -5.995 1.00 67.28 417 ASP C C 1
ATOM 3844 O O . ASP C 1 147 ? 93.722 -17.778 -6.335 1.00 72.13 417 ASP C O 1
ATOM 3849 N N . ASP C 1 148 ? 95.661 -16.879 -5.640 1.00 67.81 418 ASP C N 1
ATOM 3850 C CA . ASP C 1 148 ? 95.092 -15.535 -5.671 1.00 71.36 418 ASP C CA 1
ATOM 3851 C C . ASP C 1 148 ? 94.772 -15.107 -7.098 1.00 65.90 418 ASP C C 1
ATOM 3852 O O . ASP C 1 148 ? 93.725 -14.500 -7.347 1.00 68.16 418 ASP C O 1
ATOM 3857 N N . ILE C 1 149 ? 95.650 -15.426 -8.052 1.00 60.92 419 ILE C N 1
ATOM 3858 C CA . ILE C 1 149 ? 95.344 -15.160 -9.455 1.00 60.37 419 ILE C CA 1
ATOM 3859 C C . ILE C 1 149 ? 94.269 -16.116 -9.954 1.00 62.12 419 ILE C C 1
ATOM 3860 O O . ILE C 1 149 ? 93.373 -15.724 -10.712 1.00 58.62 419 ILE C O 1
ATOM 3865 N N . LYS C 1 150 ? 94.340 -17.381 -9.535 1.00 62.72 420 LYS C N 1
ATOM 3866 C CA . LYS C 1 150 ? 93.394 -18.385 -10.011 1.00 56.53 420 LYS C CA 1
ATOM 3867 C C . LYS C 1 150 ? 91.969 -18.060 -9.578 1.00 59.53 420 LYS C C 1
ATOM 3868 O O . LYS C 1 150 ? 91.017 -18.282 -10.336 1.00 55.67 420 LYS C O 1
ATOM 3874 N N . ARG C 1 151 ? 91.802 -17.528 -8.370 1.00 60.34 421 ARG C N 1
ATOM 3875 C CA . ARG C 1 151 ? 90.481 -17.222 -7.836 1.00 62.56 421 ARG C CA 1
ATOM 3876 C C . ARG C 1 151 ? 89.989 -15.829 -8.209 1.00 60.26 421 ARG C C 1
ATOM 3877 O O . ARG C 1 151 ? 88.854 -15.481 -7.865 1.00 55.82 421 ARG C O 1
ATOM 3885 N N . LEU C 1 152 ? 90.802 -15.029 -8.891 1.00 59.26 422 LEU C N 1
ATOM 3886 C CA . LEU C 1 152 ? 90.353 -13.708 -9.305 1.00 56.65 422 LEU C CA 1
ATOM 3887 C C . LEU C 1 152 ? 89.217 -13.843 -10.316 1.00 53.65 422 LEU C C 1
ATOM 3888 O O . LEU C 1 152 ? 89.226 -14.765 -11.142 1.00 56.99 422 LEU C O 1
ATOM 3893 N N . PRO C 1 153 ? 88.224 -12.957 -10.278 1.00 55.55 423 PRO C N 1
ATOM 3894 C CA . PRO C 1 153 ? 87.089 -13.086 -11.198 1.00 53.25 423 PRO C CA 1
ATOM 3895 C C . PRO C 1 153 ? 87.510 -12.882 -12.643 1.00 48.20 423 PRO C C 1
ATOM 3896 O O . PRO C 1 153 ? 88.476 -12.176 -12.944 1.00 44.59 423 PRO C O 1
ATOM 3900 N N . ALA C 1 154 ? 86.768 -13.522 -13.543 1.00 45.29 424 ALA C N 1
ATOM 3901 C CA . ALA C 1 154 ? 87.024 -13.370 -14.968 1.00 42.90 424 ALA C CA 1
ATOM 3902 C C . ALA C 1 154 ? 86.732 -11.942 -15.406 1.00 43.43 424 ALA C C 1
ATOM 3903 O O . ALA C 1 154 ? 85.734 -11.340 -14.999 1.00 44.83 424 ALA C O 1
ATOM 3905 N N . GLN C 1 155 ? 87.614 -11.397 -16.243 1.00 42.25 425 GLN C N 1
ATOM 3906 C CA . GLN C 1 155 ? 87.494 -9.998 -16.634 1.00 39.95 425 GLN C CA 1
ATOM 3907 C C . GLN C 1 155 ? 86.442 -9.785 -17.715 1.00 39.92 425 GLN C C 1
ATOM 3908 O O . GLN C 1 155 ? 85.781 -8.741 -17.729 1.00 41.85 425 GLN C O 1
ATOM 3914 N N . ALA C 1 156 ? 86.265 -10.750 -18.612 1.00 40.46 426 ALA C N 1
ATOM 3915 C CA . ALA C 1 156 ? 85.390 -10.571 -19.764 1.00 36.14 426 ALA C CA 1
ATOM 3916 C C . ALA C 1 156 ? 83.935 -10.783 -19.364 1.00 39.40 426 ALA C C 1
ATOM 3917 O O . ALA C 1 156 ? 83.555 -11.874 -18.924 1.00 36.19 426 ALA C O 1
ATOM 3919 N N . ILE C 1 157 ? 83.123 -9.741 -19.527 1.00 36.71 427 ILE C N 1
ATOM 3920 C CA . ILE C 1 157 ? 81.693 -9.778 -19.247 1.00 35.20 427 ILE C CA 1
ATOM 3921 C C . ILE C 1 157 ? 80.952 -9.691 -20.572 1.00 36.04 427 ILE C C 1
ATOM 3922 O O . ILE C 1 157 ? 81.181 -8.761 -21.354 1.00 39.38 427 ILE C O 1
ATOM 3927 N N . ARG C 1 158 ? 80.073 -10.659 -20.824 1.00 36.87 428 ARG C N 1
ATOM 3928 C CA . ARG C 1 158 ? 79.300 -10.667 -22.059 1.00 37.68 428 ARG C CA 1
ATOM 3929 C C . ARG C 1 158 ? 78.241 -9.573 -22.031 1.00 34.98 428 ARG C C 1
ATOM 3930 O O . ARG C 1 158 ? 77.649 -9.286 -20.987 1.00 42.24 428 ARG C O 1
ATOM 3938 N N . CYS C 1 159 ? 77.999 -8.963 -23.189 1.00 35.38 429 CYS C N 1
ATOM 3939 C CA . CYS C 1 159 ? 77.035 -7.879 -23.269 1.00 41.24 429 CYS C CA 1
ATOM 3940 C C . CYS C 1 159 ? 76.491 -7.750 -24.684 1.00 37.22 429 CYS C C 1
ATOM 3941 O O . CYS C 1 159 ? 77.219 -7.931 -25.667 1.00 44.77 429 CYS C O 1
ATOM 3944 N N . ASP C 1 160 ? 75.198 -7.442 -24.771 1.00 38.71 430 ASP C N 1
ATOM 3945 C CA . ASP C 1 160 ? 74.590 -7.022 -26.023 1.00 45.36 430 ASP C CA 1
ATOM 3946 C C . ASP C 1 160 ? 74.833 -5.532 -26.219 1.00 38.92 430 ASP C C 1
ATOM 3947 O O . ASP C 1 160 ? 74.536 -4.726 -25.332 1.00 45.25 430 ASP C O 1
ATOM 3952 N N . LEU C 1 161 ? 75.378 -5.167 -27.375 1.00 40.83 431 LEU C N 1
ATOM 3953 C CA . LEU C 1 161 ? 75.611 -3.771 -27.724 1.00 42.36 431 LEU C CA 1
ATOM 3954 C C . LEU C 1 161 ? 74.442 -3.290 -28.576 1.00 45.49 431 LEU C C 1
ATOM 3955 O O . LEU C 1 161 ? 74.296 -3.703 -29.731 1.00 52.06 431 LEU C O 1
ATOM 3960 N N . ILE C 1 162 ? 73.609 -2.425 -28.005 1.00 40.97 432 ILE C N 1
ATOM 3961 C CA . ILE C 1 162 ? 72.442 -1.898 -28.691 1.00 36.47 432 ILE C CA 1
ATOM 3962 C C . ILE C 1 162 ? 72.796 -0.554 -29.311 1.00 42.60 432 ILE C C 1
ATOM 3963 O O . ILE C 1 162 ? 73.764 0.106 -28.922 1.00 42.37 432 ILE C O 1
ATOM 3968 N N . ASN C 1 163 ? 71.985 -0.139 -30.288 1.00 43.82 433 ASN C N 1
ATOM 3969 C CA . ASN C 1 163 ? 72.219 1.093 -31.043 1.00 42.46 433 ASN C CA 1
ATOM 3970 C C . ASN C 1 163 ? 73.647 1.133 -31.578 1.00 44.01 433 ASN C C 1
ATOM 3971 O O . ASN C 1 163 ? 74.333 2.155 -31.515 1.00 45.98 433 ASN C O 1
ATOM 3976 N N . CYS C 1 164 ? 74.098 -0.001 -32.107 1.00 47.72 434 CYS C N 1
ATOM 3977 C CA . CYS C 1 164 ? 75.499 -0.164 -32.466 1.00 48.75 434 CYS C CA 1
ATOM 3978 C C . CYS C 1 164 ? 75.620 -1.267 -33.503 1.00 49.62 434 CYS C C 1
ATOM 3979 O O . CYS C 1 164 ? 74.991 -2.321 -33.367 1.00 45.38 434 CYS C O 1
ATOM 3982 N N . ASP C 1 165 ? 76.417 -1.017 -34.538 1.00 48.03 435 ASP C N 1
ATOM 3983 C CA . ASP C 1 165 ? 76.747 -2.031 -35.532 1.00 52.81 435 ASP C CA 1
ATOM 3984 C C . ASP C 1 165 ? 78.017 -2.735 -35.071 1.00 48.40 435 ASP C C 1
ATOM 3985 O O . ASP C 1 165 ? 79.098 -2.138 -35.064 1.00 48.82 435 ASP C O 1
ATOM 3990 N N . ILE C 1 166 ? 77.882 -4.005 -34.680 1.00 52.76 436 ILE C N 1
ATOM 3991 C CA . ILE C 1 166 ? 79.008 -4.742 -34.112 1.00 50.65 436 ILE C CA 1
ATOM 3992 C C . ILE C 1 166 ? 80.165 -4.823 -35.100 1.00 55.03 436 ILE C C 1
ATOM 3993 O O . ILE C 1 166 ? 81.335 -4.859 -34.696 1.00 53.96 436 ILE C O 1
ATOM 3998 N N . ALA C 1 167 ? 79.869 -4.808 -36.404 1.00 56.44 437 ALA C N 1
ATOM 3999 C CA . ALA C 1 167 ? 80.924 -4.916 -37.406 1.00 52.35 437 ALA C CA 1
ATOM 4000 C C . ALA C 1 167 ? 81.866 -3.721 -37.364 1.00 54.32 437 ALA C C 1
ATOM 4001 O O . ALA C 1 167 ? 83.027 -3.832 -37.775 1.00 60.08 437 ALA C O 1
ATOM 4003 N N . ASN C 1 168 ? 81.394 -2.581 -36.869 1.00 55.90 438 ASN C N 1
ATOM 4004 C CA . ASN C 1 168 ? 82.220 -1.388 -36.749 1.00 56.13 438 ASN C CA 1
ATOM 4005 C C . ASN C 1 168 ? 83.004 -1.339 -35.445 1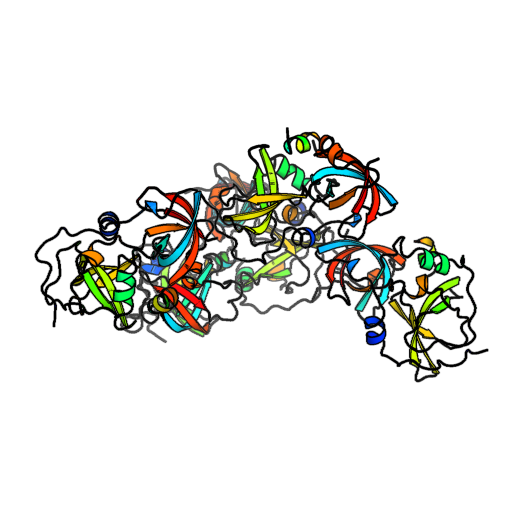.00 53.49 438 ASN C C 1
ATOM 4006 O O . ASN C 1 168 ? 83.707 -0.353 -35.202 1.00 50.74 438 ASN C O 1
ATOM 4011 N N . MET C 1 169 ? 82.910 -2.373 -34.605 1.00 48.81 439 MET C N 1
ATOM 4012 C CA . MET C 1 169 ? 83.554 -2.352 -33.298 1.00 48.56 439 MET C CA 1
ATOM 4013 C C . MET C 1 169 ? 84.896 -3.074 -33.266 1.00 44.35 439 MET C C 1
ATOM 4014 O O . MET C 1 169 ? 85.614 -2.961 -32.266 1.00 42.21 439 MET C O 1
ATOM 4019 N N . HIS C 1 170 ? 85.252 -3.802 -34.330 1.00 46.32 440 HIS C N 1
ATOM 4020 C CA . HIS C 1 170 ? 86.478 -4.595 -34.317 1.00 44.19 440 HIS C CA 1
ATOM 4021 C C . HIS C 1 170 ? 87.714 -3.736 -34.088 1.00 45.29 440 HIS C C 1
ATOM 4022 O O . HIS C 1 170 ? 88.672 -4.187 -33.450 1.00 45.79 440 HIS C O 1
ATOM 4029 N N . CYS C 1 171 ? 87.714 -2.499 -34.591 1.00 44.09 441 CYS C N 1
ATOM 4030 C CA . CYS C 1 171 ? 88.868 -1.626 -34.415 1.00 46.38 441 CYS C CA 1
ATOM 4031 C C . CYS C 1 171 ? 89.061 -1.200 -32.965 1.00 49.26 441 CYS C C 1
ATOM 4032 O O . CYS C 1 171 ? 90.141 -0.709 -32.618 1.00 52.02 441 CYS C O 1
ATOM 4035 N N . PHE C 1 172 ? 88.051 -1.379 -32.115 1.00 43.18 442 PHE C N 1
ATOM 4036 C CA . PHE C 1 172 ? 88.128 -0.983 -30.715 1.00 45.06 442 PHE C CA 1
ATOM 4037 C C . PHE C 1 172 ? 88.399 -2.153 -29.780 1.00 46.91 442 PHE C C 1
ATOM 4038 O O . PHE C 1 172 ? 88.235 -2.006 -28.565 1.00 51.46 442 PHE C O 1
ATOM 4046 N N . VAL C 1 173 ? 88.789 -3.315 -30.306 1.00 44.49 443 VAL C N 1
ATOM 4047 C CA . VAL C 1 173 ? 89.119 -4.433 -29.433 1.00 43.04 443 VAL C CA 1
ATOM 4048 C C . VAL C 1 173 ? 90.463 -4.164 -28.771 1.00 42.63 443 VAL C C 1
ATOM 4049 O O . VAL C 1 173 ? 91.397 -3.651 -29.405 1.00 43.57 443 VAL C O 1
ATOM 4053 N N . ASN C 1 174 ? 90.556 -4.487 -27.478 1.00 41.17 444 ASN C N 1
ATOM 4054 C CA . ASN C 1 174 ? 91.691 -4.156 -26.620 1.00 48.17 444 ASN C CA 1
ATOM 4055 C C . ASN C 1 174 ? 91.832 -2.654 -26.416 1.00 44.56 444 ASN C C 1
ATOM 4056 O O . ASN C 1 174 ? 92.909 -2.167 -26.064 1.00 53.44 444 ASN C O 1
ATOM 4061 N N . THR C 1 175 ? 90.750 -1.914 -26.624 1.00 49.87 445 THR C N 1
ATOM 4062 C CA . THR C 1 175 ? 90.711 -0.470 -26.470 1.00 48.30 445 THR C CA 1
ATOM 4063 C C . THR C 1 175 ? 89.734 -0.105 -25.359 1.00 46.06 445 THR C C 1
ATOM 4064 O O . THR C 1 175 ? 88.734 -0.796 -25.139 1.00 47.88 445 THR C O 1
ATOM 4068 N N . TYR C 1 176 ? 90.038 0.973 -24.641 1.00 46.50 446 TYR C N 1
ATOM 4069 C CA . TYR C 1 176 ? 89.085 1.515 -23.684 1.00 43.49 446 TYR C CA 1
ATOM 4070 C C . TYR C 1 176 ? 87.973 2.255 -24.416 1.00 44.79 446 TYR C C 1
ATOM 4071 O O . TYR C 1 176 ? 88.236 3.125 -25.253 1.00 44.33 446 TYR C O 1
ATOM 4080 N N . ILE C 1 177 ? 86.727 1.905 -24.101 1.00 41.49 447 ILE C N 1
ATOM 4081 C CA . ILE C 1 177 ? 85.557 2.545 -24.677 1.00 37.66 447 ILE C CA 1
ATOM 4082 C C . ILE C 1 177 ? 84.608 2.937 -23.553 1.00 38.52 447 ILE C C 1
ATOM 4083 O O . ILE C 1 177 ? 84.637 2.381 -22.451 1.00 41.00 447 ILE C O 1
ATOM 4088 N N . LYS C 1 178 ? 83.758 3.913 -23.854 1.00 39.02 448 LYS C N 1
ATOM 4089 C CA . LYS C 1 178 ? 82.758 4.415 -22.923 1.00 42.15 448 LYS C CA 1
ATOM 4090 C C . LYS C 1 178 ? 81.406 3.811 -23.275 1.00 39.50 448 LYS C C 1
ATOM 4091 O O . LYS C 1 178 ? 80.975 3.878 -24.431 1.00 40.50 448 LYS C O 1
ATOM 4097 N N . ILE C 1 179 ? 80.743 3.218 -22.286 1.00 34.26 449 ILE C N 1
ATOM 4098 C CA . ILE C 1 179 ? 79.467 2.548 -22.512 1.00 37.21 449 ILE C CA 1
ATOM 4099 C C . ILE C 1 179 ? 78.491 2.930 -21.410 1.00 34.57 449 ILE C C 1
ATOM 4100 O O . ILE C 1 179 ? 78.877 3.078 -20.246 1.00 37.78 449 ILE C O 1
ATOM 4105 N N . ARG C 1 180 ? 77.223 3.090 -21.778 1.00 33.94 450 ARG C N 1
ATOM 4106 C CA . ARG C 1 180 ? 76.144 3.185 -20.804 1.00 36.42 450 ARG C CA 1
ATOM 4107 C C . ARG C 1 180 ? 75.549 1.797 -20.604 1.00 39.29 450 ARG C C 1
ATOM 4108 O O . ARG C 1 180 ? 75.076 1.178 -21.563 1.00 39.15 450 ARG C O 1
ATOM 4116 N N . VAL C 1 181 ? 75.575 1.312 -19.368 1.00 40.75 451 VAL C N 1
ATOM 4117 C CA . VAL C 1 181 ? 75.041 -0.003 -19.035 1.00 40.32 451 VAL C CA 1
ATOM 4118 C C . VAL C 1 181 ? 73.545 0.148 -18.790 1.00 37.19 451 VAL C C 1
ATOM 4119 O O . VAL C 1 181 ? 73.125 0.796 -17.829 1.00 42.01 451 VAL C O 1
ATOM 4123 N N . HIS C 1 182 ? 72.737 -0.451 -19.663 1.00 41.35 452 HIS C N 1
ATOM 4124 C CA . HIS C 1 182 ? 71.289 -0.392 -19.523 1.00 36.80 452 HIS C CA 1
ATOM 4125 C C . HIS C 1 182 ? 70.760 -1.500 -18.619 1.00 40.64 452 HIS C C 1
ATOM 4126 O O . HIS C 1 182 ? 69.925 -1.247 -17.746 1.00 44.03 452 HIS C O 1
ATOM 4133 N N . GLU C 1 183 ? 71.238 -2.727 -18.808 1.00 39.00 453 GLU C N 1
ATOM 4134 C CA . GLU C 1 183 ? 70.739 -3.866 -18.048 1.00 42.81 453 GLU C CA 1
ATOM 4135 C C . GLU C 1 183 ? 71.890 -4.726 -17.547 1.00 45.94 453 GLU C C 1
ATOM 4136 O O . GLU C 1 183 ? 72.879 -4.926 -18.255 1.00 46.33 453 GLU C O 1
ATOM 4142 N N . ASN C 1 184 ? 71.738 -5.245 -16.328 1.00 45.41 454 ASN C N 1
ATOM 4143 C CA . ASN C 1 184 ? 72.700 -6.165 -15.718 1.00 46.26 454 ASN C CA 1
ATOM 4144 C C . ASN C 1 184 ? 71.882 -7.231 -14.993 1.00 49.53 454 ASN C C 1
ATOM 4145 O O . ASN C 1 184 ? 71.331 -6.970 -13.920 1.00 51.75 454 ASN C O 1
ATOM 4150 N N . ASN C 1 185 ? 71.804 -8.427 -15.579 1.00 51.83 455 ASN C N 1
ATOM 4151 C CA . ASN C 1 185 ? 71.003 -9.514 -15.030 1.00 52.81 455 ASN C CA 1
ATOM 4152 C C . ASN C 1 185 ? 71.829 -10.500 -14.211 1.00 55.81 455 ASN C C 1
ATOM 4153 O O . ASN C 1 185 ? 71.393 -11.640 -14.012 1.00 60.63 455 ASN C O 1
ATOM 4158 N N . ASN C 1 186 ? 73.009 -10.085 -13.747 1.00 58.31 456 ASN C N 1
ATOM 4159 C CA . ASN C 1 186 ? 73.976 -10.901 -13.013 1.00 59.78 456 ASN C CA 1
ATOM 4160 C C . ASN C 1 186 ? 74.677 -11.926 -13.897 1.00 58.83 456 ASN C C 1
ATOM 4161 O O . ASN C 1 186 ? 75.441 -12.754 -13.385 1.00 59.66 456 ASN C O 1
ATOM 4166 N N . SER C 1 187 ? 74.448 -11.894 -15.209 1.00 51.52 457 SER C N 1
ATOM 4167 C CA . SER C 1 187 ? 75.099 -12.834 -16.114 1.00 48.02 457 SER C CA 1
ATOM 4168 C C . SER C 1 187 ? 75.664 -12.112 -17.330 1.00 46.06 457 SER C C 1
ATOM 4169 O O . SER C 1 187 ? 76.863 -12.204 -17.614 1.00 45.39 457 SER C O 1
ATOM 4172 N N . THR C 1 188 ? 74.809 -11.397 -18.055 1.00 45.54 458 THR C N 1
ATOM 4173 C CA . THR C 1 188 ? 75.212 -10.634 -19.226 1.00 46.83 458 THR C CA 1
ATOM 4174 C C . THR C 1 188 ? 74.718 -9.202 -19.080 1.00 42.40 458 THR C C 1
ATOM 4175 O O . THR C 1 188 ? 73.912 -8.884 -18.201 1.00 43.39 458 THR C O 1
ATOM 4179 N N . LEU C 1 189 ? 75.207 -8.330 -19.956 1.00 43.69 459 LEU C N 1
ATOM 4180 C CA . LEU C 1 189 ? 74.849 -6.923 -19.916 1.00 39.19 459 LEU C CA 1
ATOM 4181 C C . LEU C 1 189 ? 74.100 -6.519 -21.177 1.00 38.88 459 LEU C C 1
ATOM 4182 O O . LEU C 1 189 ? 74.175 -7.174 -22.220 1.00 40.32 459 LEU C O 1
ATOM 4187 N N . VAL C 1 190 ? 73.357 -5.428 -21.049 1.00 41.26 460 VAL C N 1
ATOM 4188 C CA . VAL C 1 190 ? 72.827 -4.675 -22.176 1.00 39.13 460 VAL C CA 1
ATOM 4189 C C . VAL C 1 190 ? 73.408 -3.279 -22.047 1.00 43.04 460 VAL C C 1
ATOM 4190 O O . VAL C 1 190 ? 73.070 -2.549 -21.104 1.00 44.04 460 VAL C O 1
ATOM 4194 N N . ALA C 1 191 ? 74.296 -2.916 -22.971 1.00 37.50 461 ALA C N 1
ATOM 4195 C CA . ALA C 1 191 ? 75.052 -1.678 -22.892 1.00 35.87 461 ALA C CA 1
ATOM 4196 C C . ALA C 1 191 ? 75.085 -1.013 -24.260 1.00 39.34 461 ALA C C 1
ATOM 4197 O O . ALA C 1 191 ? 74.752 -1.620 -25.282 1.00 38.11 461 ALA C O 1
ATOM 4199 N N . GLU C 1 192 ? 75.509 0.248 -24.267 1.00 36.78 462 GLU C N 1
ATOM 4200 C CA . GLU C 1 192 ? 75.506 1.075 -25.465 1.00 42.77 462 GLU C CA 1
ATOM 4201 C C . GLU C 1 192 ? 76.742 1.967 -25.497 1.00 42.82 462 GLU C C 1
ATOM 4202 O O . GLU C 1 192 ? 76.967 2.748 -24.564 1.00 39.14 462 GLU C O 1
ATOM 4208 N N . PRO C 1 193 ? 77.565 1.878 -26.542 1.00 41.07 463 PRO C N 1
ATOM 4209 C CA . PRO C 1 193 ? 78.703 2.798 -26.658 1.00 42.38 463 PRO C CA 1
ATOM 4210 C C . PRO C 1 193 ? 78.224 4.235 -26.801 1.00 43.67 463 PRO C C 1
ATOM 4211 O O . PRO C 1 193 ? 77.237 4.514 -27.483 1.00 44.64 463 PRO C O 1
ATOM 4215 N N . VAL C 1 194 ? 78.933 5.150 -26.142 1.00 45.48 464 VAL C N 1
ATOM 4216 C CA . VAL C 1 194 ? 78.535 6.545 -26.056 1.00 52.33 464 VAL C CA 1
ATOM 4217 C C . VAL C 1 194 ? 79.708 7.426 -26.479 1.00 57.89 464 VAL C C 1
ATOM 4218 O O . VAL C 1 194 ? 80.753 6.938 -26.908 1.00 58.86 464 VAL C O 1
ATOM 4222 N N . ILE C 1 195 ? 79.518 8.739 -26.334 1.00 70.27 465 ILE C N 1
ATOM 4223 C CA . ILE C 1 195 ? 80.389 9.779 -26.896 1.00 76.21 465 ILE C CA 1
ATOM 4224 C C . ILE C 1 195 ? 80.522 9.578 -28.402 1.00 80.50 465 ILE C C 1
ATOM 4225 O O . ILE C 1 195 ? 79.535 9.651 -29.134 1.00 81.69 465 ILE C O 1
ATOM 4230 N N . ARG D 1 17 ? 64.996 -5.995 -31.520 1.00 58.37 287 ARG D N 1
ATOM 4231 C CA . ARG D 1 17 ? 64.713 -5.013 -30.447 1.00 61.52 287 ARG D CA 1
ATOM 4232 C C . ARG D 1 17 ? 65.206 -3.648 -30.908 1.00 65.60 287 ARG D C 1
ATOM 4233 O O . ARG D 1 17 ? 64.383 -2.846 -31.320 1.00 66.33 287 ARG D O 1
ATOM 4241 N N . PHE D 1 18 ? 66.505 -3.419 -30.858 1.00 49.29 288 PHE D N 1
ATOM 4242 C CA . PHE D 1 18 ? 67.027 -2.101 -31.261 1.00 51.41 288 PHE D CA 1
ATOM 4243 C C . PHE D 1 18 ? 67.300 -2.100 -32.746 1.00 53.47 288 PHE D C 1
ATOM 4244 O O . PHE D 1 18 ? 67.666 -3.112 -33.241 1.00 54.33 288 PHE D O 1
ATOM 4252 N N . LEU D 1 19 ? 67.064 -0.972 -33.397 1.00 54.15 289 LEU D N 1
ATOM 4253 C CA . LEU D 1 19 ? 67.264 -0.836 -34.850 1.00 50.22 289 LEU D CA 1
ATOM 4254 C C . LEU D 1 19 ? 68.728 -0.605 -35.158 1.00 52.49 289 LEU D C 1
ATOM 4255 O O . LEU D 1 19 ? 69.469 -0.295 -34.282 1.00 50.47 289 LEU D O 1
ATOM 4260 N N . LEU D 1 20 ? 69.095 -0.787 -36.406 1.00 53.12 290 LEU D N 1
ATOM 4261 C CA . LEU D 1 20 ? 70.491 -0.570 -36.801 1.00 54.96 290 LEU D CA 1
ATOM 4262 C C . LEU D 1 20 ? 70.728 0.921 -36.846 1.00 58.86 290 LEU D C 1
ATOM 4263 O O . LEU D 1 20 ? 69.884 1.634 -37.310 1.00 60.97 290 LEU D O 1
ATOM 4268 N N . PRO D 1 21 ? 71.891 1.408 -36.434 1.00 57.55 291 PRO D N 1
ATOM 4269 C CA . PRO D 1 21 ? 72.144 2.854 -36.426 1.00 51.19 291 PRO D CA 1
ATOM 4270 C C . PRO D 1 21 ? 72.079 3.429 -37.830 1.00 56.91 291 PRO D C 1
ATOM 4271 O O . PRO D 1 21 ? 72.163 2.686 -38.819 1.00 62.28 291 PRO D O 1
ATOM 4275 N N . PRO D 1 22 ? 71.915 4.746 -37.957 1.00 60.21 292 PRO D N 1
ATOM 4276 C CA . PRO D 1 22 ? 71.908 5.357 -39.292 1.00 58.68 292 PRO D CA 1
ATOM 4277 C C . PRO D 1 22 ? 73.234 5.139 -40.006 1.00 60.05 292 PRO D C 1
ATOM 4278 O O . PRO D 1 22 ? 74.310 5.301 -39.425 1.00 62.81 292 PRO D O 1
ATOM 4282 N N . LYS D 1 23 ? 73.145 4.759 -41.283 1.00 61.82 293 LYS D N 1
ATOM 4283 C CA . LYS D 1 23 ? 74.351 4.538 -42.072 1.00 64.05 293 LYS D CA 1
ATOM 4284 C C . LYS D 1 23 ? 75.017 5.851 -42.460 1.00 66.18 293 LYS D C 1
ATOM 4285 O O . LYS D 1 23 ? 76.250 5.928 -42.507 1.00 71.67 293 LYS D O 1
ATOM 4291 N N . GLY D 1 24 ? 74.229 6.884 -42.744 1.00 63.06 294 GLY D N 1
ATOM 4292 C CA . GLY D 1 24 ? 74.789 8.155 -43.155 1.00 62.66 294 GLY D CA 1
ATOM 4293 C C . GLY D 1 24 ? 74.011 9.364 -42.678 1.00 62.62 294 GLY D C 1
ATOM 4294 O O . GLY D 1 24 ? 73.290 9.300 -41.678 1.00 61.30 294 GLY D O 1
ATOM 4295 N N . GLY D 1 25 ? 74.145 10.470 -43.399 1.00 59.40 295 GLY D N 1
ATOM 4296 C CA . GLY D 1 25 ? 73.573 11.730 -42.981 1.00 56.71 295 GLY D CA 1
ATOM 4297 C C . GLY D 1 25 ? 74.507 12.507 -42.068 1.00 61.86 295 GLY D C 1
ATOM 4298 O O . GLY D 1 25 ? 75.383 11.956 -41.403 1.00 69.45 295 GLY D O 1
ATOM 4299 N N . THR D 1 26 ? 74.314 13.820 -42.054 1.00 59.53 296 THR D N 1
ATOM 4300 C CA . THR D 1 26 ? 75.110 14.715 -41.227 1.00 63.13 296 THR D CA 1
ATOM 4301 C C . THR D 1 26 ? 74.347 15.035 -39.951 1.00 63.50 296 THR D C 1
ATOM 4302 O O . THR D 1 26 ? 73.189 15.462 -40.003 1.00 66.07 296 THR D O 1
ATOM 4306 N N . GLU D 1 27 ? 74.993 14.813 -38.811 1.00 59.72 297 GLU D N 1
ATOM 4307 C CA . GLU D 1 27 ? 74.382 15.162 -37.539 1.00 55.40 297 GLU D CA 1
ATOM 4308 C C . GLU D 1 27 ? 74.319 16.676 -37.396 1.00 57.31 297 GLU D C 1
ATOM 4309 O O . GLU D 1 27 ? 75.285 17.383 -37.692 1.00 61.87 297 GLU D O 1
ATOM 4315 N N . THR D 1 28 ? 73.168 17.175 -36.958 1.00 59.91 298 THR D N 1
ATOM 4316 C CA . THR D 1 28 ? 72.956 18.607 -36.839 1.00 57.83 298 THR D CA 1
ATOM 4317 C C . THR D 1 28 ? 72.308 18.914 -35.500 1.00 50.07 298 THR D C 1
ATOM 4318 O O . THR D 1 28 ? 71.796 18.031 -34.811 1.00 51.48 298 THR D O 1
ATOM 4322 N N . THR D 1 29 ? 72.326 20.192 -35.154 1.00 50.70 299 THR D N 1
ATOM 4323 C CA . THR D 1 29 ? 71.784 20.694 -33.908 1.00 55.04 299 THR D CA 1
ATOM 4324 C C . THR D 1 29 ? 70.252 20.803 -34.016 1.00 52.77 299 THR D C 1
ATOM 4325 O O . THR D 1 29 ? 69.657 20.551 -35.071 1.00 52.21 299 THR D O 1
ATOM 4329 N N . ARG D 1 30 ? 69.601 21.105 -32.886 1.00 48.33 300 ARG D N 1
ATOM 4330 C CA . ARG D 1 30 ? 68.141 21.232 -32.858 1.00 54.84 300 ARG D CA 1
ATOM 4331 C C . ARG D 1 30 ? 67.669 22.309 -33.827 1.00 56.64 300 ARG D C 1
ATOM 4332 O O . ARG D 1 30 ? 66.871 22.054 -34.739 1.00 54.45 300 ARG D O 1
ATOM 4340 N N . ARG D 1 31 ? 68.139 23.540 -33.615 1.00 57.66 301 ARG D N 1
ATOM 4341 C CA . ARG D 1 31 ? 67.713 24.652 -34.453 1.00 62.31 301 ARG D CA 1
ATOM 4342 C C . ARG D 1 31 ? 68.155 24.467 -35.898 1.00 58.84 301 ARG D C 1
ATOM 4343 O O . ARG D 1 31 ? 67.464 24.912 -36.824 1.00 64.53 301 ARG D O 1
ATOM 4351 N N . ASP D 1 32 ? 69.271 23.779 -36.119 1.00 57.10 302 ASP D N 1
ATOM 4352 C CA . ASP D 1 32 ? 69.636 23.459 -37.489 1.00 55.53 302 ASP D CA 1
ATOM 4353 C C . ASP D 1 32 ? 68.676 22.449 -38.094 1.00 53.94 302 ASP D C 1
ATOM 4354 O O . ASP D 1 32 ? 68.183 22.677 -39.213 1.00 54.03 302 ASP D O 1
ATOM 4359 N N . ILE D 1 33 ? 68.357 21.360 -37.367 1.00 53.58 30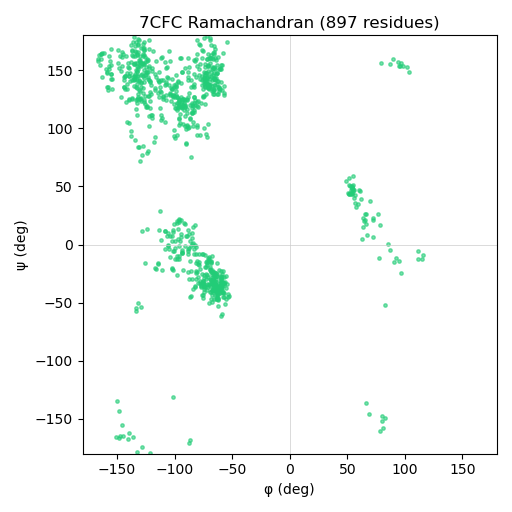3 ILE D N 1
ATOM 4360 C CA . ILE D 1 33 ? 67.408 20.416 -37.960 1.00 50.12 303 ILE D CA 1
ATOM 4361 C C . ILE D 1 33 ? 66.077 21.096 -38.254 1.00 49.28 303 ILE D C 1
ATOM 4362 O O . ILE D 1 33 ? 65.387 20.733 -39.220 1.00 50.97 303 ILE D O 1
ATOM 4367 N N . TYR D 1 34 ? 65.705 22.113 -37.474 1.00 50.46 304 TYR D N 1
ATOM 4368 C CA . TYR D 1 34 ? 64.496 22.852 -37.826 1.00 53.02 304 TYR D CA 1
ATOM 4369 C C . TYR D 1 34 ? 64.700 23.682 -39.088 1.00 53.04 304 TYR D C 1
ATOM 4370 O O . TYR D 1 34 ? 63.867 23.645 -40.000 1.00 54.51 304 TYR D O 1
ATOM 4379 N N . ASN D 1 35 ? 65.783 24.467 -39.146 1.00 54.41 305 ASN D N 1
ATOM 4380 C CA . ASN D 1 35 ? 66.011 25.341 -40.297 1.00 58.06 305 ASN D CA 1
ATOM 4381 C C . ASN D 1 35 ? 66.125 24.553 -41.590 1.00 59.74 305 ASN D C 1
ATOM 4382 O O . ASN D 1 35 ? 65.809 25.069 -42.669 1.00 63.74 305 ASN D O 1
ATOM 4387 N N . GLN D 1 36 ? 66.575 23.305 -41.499 1.00 59.93 306 GLN D N 1
ATOM 4388 C CA . GLN D 1 36 ? 66.939 22.541 -42.681 1.00 62.54 306 GLN D CA 1
ATOM 4389 C C . GLN D 1 36 ? 65.721 21.898 -43.350 1.00 61.14 306 GLN D C 1
ATOM 4390 O O . GLN D 1 36 ? 65.647 21.856 -44.583 1.00 64.89 306 GLN D O 1
ATOM 4396 N N . ILE D 1 37 ? 64.739 21.427 -42.571 1.00 58.51 307 ILE D N 1
ATOM 4397 C CA . ILE D 1 37 ? 63.583 20.747 -43.169 1.00 54.01 307 ILE D CA 1
ATOM 4398 C C . ILE D 1 37 ? 62.687 21.750 -43.894 1.00 55.82 307 ILE D C 1
ATOM 4399 O O . ILE D 1 37 ? 62.703 22.959 -43.631 1.00 59.12 307 ILE D O 1
ATOM 4404 N N . LEU D 1 38 ? 61.876 21.226 -44.813 1.00 51.06 308 LEU D N 1
ATOM 4405 C CA . LEU D 1 38 ? 61.026 22.057 -45.660 1.00 51.41 308 LEU D CA 1
ATOM 4406 C C . LEU D 1 38 ? 59.749 22.438 -44.918 1.00 51.94 308 LEU D C 1
ATOM 4407 O O . LEU D 1 38 ? 58.978 21.565 -44.502 1.00 46.08 308 LEU D O 1
ATOM 4412 N N . LYS D 1 39 ? 59.509 23.729 -44.827 1.00 48.68 309 LYS D N 1
ATOM 4413 C CA . LYS D 1 39 ? 58.281 24.253 -44.207 1.00 46.06 309 LYS D CA 1
ATOM 4414 C C . LYS D 1 39 ? 57.644 25.196 -45.210 1.00 48.31 309 LYS D C 1
ATOM 4415 O O . LYS D 1 39 ? 58.358 25.849 -45.917 1.00 48.93 309 LYS D O 1
ATOM 4421 N N . ASP D 1 40 ? 56.330 25.202 -45.270 1.00 47.62 310 ASP D N 1
ATOM 4422 C CA . ASP D 1 40 ? 55.593 26.129 -46.128 1.00 47.89 310 ASP D CA 1
ATOM 4423 C C . ASP D 1 40 ? 55.307 27.382 -45.313 1.00 47.61 310 ASP D C 1
ATOM 4424 O O . ASP D 1 40 ? 54.263 27.513 -44.672 1.00 46.82 310 ASP D O 1
ATOM 4429 N N . MET D 1 41 ? 56.256 28.318 -45.339 1.00 47.52 311 MET D N 1
ATOM 4430 C CA . MET D 1 41 ? 56.106 29.559 -44.591 1.00 47.04 311 MET D CA 1
ATOM 4431 C C . MET D 1 41 ? 55.062 30.483 -45.202 1.00 48.81 311 MET D C 1
ATOM 4432 O O . MET D 1 41 ? 54.585 31.394 -44.517 1.00 51.80 311 MET D O 1
ATOM 4437 N N . ALA D 1 42 ? 54.694 30.269 -46.467 1.00 51.33 312 ALA D N 1
ATOM 4438 C CA . ALA D 1 42 ? 53.727 31.144 -47.119 1.00 50.02 312 ALA D CA 1
ATOM 4439 C C . ALA D 1 42 ? 52.322 30.982 -46.556 1.00 49.32 312 ALA D C 1
ATOM 4440 O O . ALA D 1 42 ? 51.465 31.834 -46.812 1.00 49.43 312 ALA D O 1
ATOM 4442 N N . ALA D 1 43 ? 52.065 29.915 -45.797 1.00 45.66 313 ALA D N 1
ATOM 4443 C CA . ALA D 1 43 ? 50.751 29.713 -45.201 1.00 40.78 313 ALA D CA 1
ATOM 4444 C C . ALA D 1 43 ? 50.443 30.712 -44.094 1.00 42.63 313 ALA D C 1
ATOM 4445 O O . ALA D 1 43 ? 49.284 30.805 -43.675 1.00 38.17 313 ALA D O 1
ATOM 4447 N N . PHE D 1 44 ? 51.438 31.457 -43.615 1.00 43.48 314 PHE D N 1
ATOM 4448 C CA . PHE D 1 44 ? 51.263 32.435 -42.542 1.00 38.55 314 PHE D CA 1
ATOM 4449 C C . PHE D 1 44 ? 51.838 33.770 -42.996 1.00 41.46 314 PHE D C 1
ATOM 4450 O O . PHE D 1 44 ? 52.940 34.158 -42.586 1.00 41.66 314 PHE D O 1
ATOM 4458 N N . PRO D 1 45 ? 51.118 34.501 -43.842 1.00 43.09 315 PRO D N 1
ATOM 4459 C CA . PRO D 1 45 ? 51.632 35.782 -44.335 1.00 41.85 315 PRO D CA 1
ATOM 4460 C C . PRO D 1 45 ? 51.492 36.888 -43.301 1.00 35.00 315 PRO D C 1
ATOM 4461 O O . PRO D 1 45 ? 50.644 36.839 -42.407 1.00 40.85 315 PRO D O 1
ATOM 4465 N N . GLU D 1 46 ? 52.347 37.899 -43.440 1.00 37.58 316 GLU D N 1
ATOM 4466 C CA . GLU D 1 46 ? 52.305 39.046 -42.547 1.00 36.16 316 GLU D CA 1
ATOM 4467 C C . GLU D 1 46 ? 51.025 39.850 -42.761 1.00 40.08 316 GLU D C 1
ATOM 4468 O O . GLU D 1 46 ? 50.366 39.756 -43.801 1.00 41.92 316 GLU D O 1
ATOM 4474 N N . ASN D 1 47 ? 50.685 40.657 -41.752 1.00 46.48 317 ASN D N 1
ATOM 4475 C CA . ASN D 1 47 ? 49.470 41.477 -41.759 1.00 46.67 317 ASN D CA 1
ATOM 4476 C C . ASN D 1 47 ? 48.238 40.640 -42.088 1.00 40.33 317 ASN D C 1
ATOM 4477 O O . ASN D 1 47 ? 47.378 41.042 -42.873 1.00 47.83 317 ASN D O 1
ATOM 4482 N N . THR D 1 48 ? 48.153 39.458 -41.483 1.00 41.19 318 THR D N 1
ATOM 4483 C CA . THR D 1 48 ? 47.057 38.540 -41.753 1.00 37.83 318 THR D CA 1
ATOM 4484 C C . THR D 1 48 ? 46.627 37.863 -40.463 1.00 39.26 318 THR D C 1
ATOM 4485 O O . THR D 1 48 ? 47.470 37.396 -39.693 1.00 42.96 318 THR D O 1
ATOM 4489 N N . ILE D 1 49 ? 45.319 37.816 -40.230 1.00 35.17 319 ILE D N 1
ATOM 4490 C CA . ILE D 1 49 ? 44.741 37.061 -39.125 1.00 35.32 319 ILE D CA 1
ATOM 4491 C C . ILE D 1 49 ? 44.301 35.711 -39.672 1.00 38.41 319 ILE D C 1
ATOM 4492 O O . ILE D 1 49 ? 43.515 35.644 -40.624 1.00 42.72 319 ILE D O 1
ATOM 4497 N N . VAL D 1 50 ? 44.819 34.634 -39.081 1.00 36.07 320 VAL D N 1
ATOM 4498 C CA . VAL D 1 50 ? 44.612 33.287 -39.588 1.00 36.02 320 VAL D CA 1
ATOM 4499 C C . VAL D 1 50 ? 44.211 32.356 -38.452 1.00 35.70 320 VAL D C 1
ATOM 4500 O O . VAL D 1 50 ? 44.386 32.653 -37.266 1.00 37.71 320 VAL D O 1
ATOM 4504 N N . THR D 1 51 ? 43.660 31.213 -38.849 1.00 39.01 321 THR D N 1
ATOM 4505 C CA . THR D 1 51 ? 43.333 30.110 -37.959 1.00 42.72 321 THR D CA 1
ATOM 4506 C C . THR D 1 51 ? 44.423 29.051 -38.072 1.00 41.34 321 THR D C 1
ATOM 4507 O O . THR D 1 51 ? 44.866 28.725 -39.177 1.00 40.52 321 THR D O 1
ATOM 4511 N N . ALA D 1 52 ? 44.872 28.528 -36.930 1.00 42.06 322 ALA D N 1
ATOM 4512 C CA . ALA D 1 52 ? 45.941 27.538 -36.965 1.00 39.18 322 ALA D CA 1
ATOM 4513 C C . ALA D 1 52 ? 45.933 26.710 -35.689 1.00 40.90 322 ALA D C 1
ATOM 4514 O O . ALA D 1 52 ? 45.566 27.198 -34.620 1.00 38.10 322 ALA D O 1
ATOM 4516 N N . VAL D 1 53 ? 46.341 25.448 -35.819 1.00 40.26 323 VAL D N 1
ATOM 4517 C CA . VAL D 1 53 ? 46.510 24.575 -34.665 1.00 41.78 323 VAL D CA 1
ATOM 4518 C C . VAL D 1 53 ? 47.730 25.020 -33.871 1.00 34.15 323 VAL D C 1
ATOM 4519 O O . VAL D 1 53 ? 48.791 25.299 -34.442 1.00 33.19 323 VAL D O 1
ATOM 4523 N N . LEU D 1 54 ? 47.587 25.089 -32.550 1.00 35.26 324 LEU D N 1
ATOM 4524 C CA . LEU D 1 54 ? 48.738 25.258 -31.665 1.00 37.18 324 LEU D CA 1
ATOM 4525 C C . LEU D 1 54 ? 49.382 23.888 -31.495 1.00 40.11 324 LEU D C 1
ATOM 4526 O O . LEU D 1 54 ? 48.988 23.089 -30.644 1.00 39.64 324 LEU D O 1
ATOM 4531 N N . ALA D 1 55 ? 50.385 23.613 -32.332 1.00 36.71 325 ALA D N 1
ATOM 4532 C CA . ALA D 1 55 ? 51.003 22.291 -32.360 1.00 36.41 325 ALA D CA 1
ATOM 4533 C C . ALA D 1 55 ? 51.680 21.965 -31.036 1.00 35.81 325 ALA D C 1
ATOM 4534 O O . ALA D 1 55 ? 51.509 20.867 -30.493 1.00 41.94 325 ALA D O 1
ATOM 4536 N N . SER D 1 56 ? 52.455 22.904 -30.501 1.00 36.77 326 SER D N 1
ATOM 4537 C CA . SER D 1 56 ? 53.155 22.669 -29.246 1.00 39.09 326 SER D CA 1
ATOM 4538 C C . SER D 1 56 ? 53.611 23.999 -28.672 1.00 39.45 326 SER D C 1
ATOM 4539 O O . SER D 1 56 ? 53.643 25.022 -29.363 1.00 39.58 326 SER D O 1
ATOM 4542 N N . VAL D 1 57 ? 53.973 23.962 -27.393 1.00 37.06 327 VAL D N 1
ATOM 4543 C CA . VAL D 1 57 ? 54.471 25.117 -26.660 1.00 39.89 327 VAL D CA 1
ATOM 4544 C C . VAL D 1 57 ? 55.809 24.738 -26.042 1.00 42.85 327 VAL D C 1
ATOM 4545 O O . VAL D 1 57 ? 55.911 23.718 -25.351 1.00 41.59 327 VAL D O 1
ATOM 4549 N N . ASP D 1 58 ? 56.828 25.555 -26.293 1.00 38.38 328 ASP D N 1
ATOM 4550 C CA . ASP D 1 58 ? 58.187 25.324 -25.808 1.00 38.38 328 ASP D CA 1
ATOM 4551 C C . ASP D 1 58 ? 58.547 26.482 -24.880 1.00 40.60 328 ASP D C 1
ATOM 4552 O O . ASP D 1 58 ? 59.049 27.514 -25.328 1.00 45.60 328 ASP D O 1
ATOM 4557 N N . VAL D 1 59 ? 58.301 26.301 -23.579 1.00 41.00 329 VAL D N 1
ATOM 4558 C CA . VAL D 1 59 ? 58.420 27.418 -22.645 1.00 48.47 329 VAL D CA 1
ATOM 4559 C C . VAL D 1 59 ? 59.878 27.765 -22.367 1.00 44.45 329 VAL D C 1
ATOM 4560 O O . VAL D 1 59 ? 60.211 28.939 -22.162 1.00 49.54 329 VAL D O 1
ATOM 4564 N N . THR D 1 60 ? 60.772 26.771 -22.356 1.00 45.05 330 THR D N 1
ATOM 4565 C CA . THR D 1 60 ? 62.172 27.062 -22.070 1.00 51.51 330 THR D CA 1
ATOM 4566 C C . THR D 1 60 ? 62.849 27.740 -23.253 1.00 51.60 330 THR D C 1
ATOM 4567 O O . THR D 1 60 ? 63.829 28.472 -23.073 1.00 49.90 330 THR D O 1
ATOM 4571 N N . ASP D 1 61 ? 62.345 27.508 -24.462 1.00 49.97 331 ASP D N 1
ATOM 4572 C CA . ASP D 1 61 ? 62.728 28.286 -25.628 1.00 49.61 331 ASP D CA 1
ATOM 4573 C C . ASP D 1 61 ? 61.857 29.521 -25.806 1.00 49.99 331 ASP D C 1
ATOM 4574 O O . ASP D 1 61 ? 62.137 30.334 -26.693 1.00 57.42 331 ASP D O 1
ATOM 4579 N N . ASN D 1 62 ? 60.819 29.676 -24.980 1.00 47.28 332 ASN D N 1
ATOM 4580 C CA . ASN D 1 62 ? 59.907 30.820 -25.045 1.00 48.02 332 ASN D CA 1
ATOM 4581 C C . ASN D 1 62 ? 59.326 30.984 -26.446 1.00 50.02 332 ASN D C 1
ATOM 4582 O O . ASN D 1 62 ? 59.241 32.089 -26.986 1.00 53.34 332 ASN D O 1
ATOM 4587 N N . CYS D 1 63 ? 58.928 29.869 -27.048 1.00 51.36 333 CYS D N 1
ATOM 4588 C CA . CYS D 1 63 ? 58.347 29.900 -28.378 1.00 45.24 333 CYS D CA 1
ATOM 4589 C C . CYS D 1 63 ? 57.129 28.993 -28.409 1.00 42.80 333 CYS D C 1
ATOM 4590 O O . CYS D 1 63 ? 56.812 28.303 -27.437 1.00 37.91 333 CYS D O 1
ATOM 4593 N N . ALA D 1 64 ? 56.436 29.015 -29.542 1.00 39.09 334 ALA D N 1
ATOM 4594 C CA . ALA D 1 64 ? 55.334 28.110 -29.806 1.00 37.82 334 ALA D CA 1
ATOM 4595 C C . ALA D 1 64 ? 55.451 27.637 -31.244 1.00 33.18 334 ALA D C 1
ATOM 4596 O O . ALA D 1 64 ? 56.283 28.123 -32.014 1.00 34.64 334 ALA D O 1
ATOM 4598 N N . TYR D 1 65 ? 54.616 26.674 -31.602 1.00 32.72 335 TYR D N 1
ATOM 4599 C CA . TYR D 1 65 ? 54.560 26.171 -32.963 1.00 30.20 335 TYR D CA 1
ATOM 4600 C C . TYR D 1 65 ? 53.111 26.176 -33.419 1.00 31.70 335 TYR D C 1
ATOM 4601 O O . TYR D 1 65 ? 52.218 25.775 -32.670 1.00 32.58 335 TYR D O 1
ATOM 4610 N N . VAL D 1 66 ? 52.882 26.646 -34.640 1.00 32.15 336 VAL D N 1
ATOM 4611 C CA . VAL D 1 66 ? 51.548 26.691 -35.226 1.00 31.96 336 VAL D CA 1
ATOM 4612 C C . VAL D 1 66 ? 51.560 25.907 -36.531 1.00 38.80 336 VAL D C 1
ATOM 4613 O O . VAL D 1 66 ? 52.545 25.934 -37.277 1.00 36.25 336 VAL D O 1
ATOM 4617 N N . ALA D 1 67 ? 50.462 25.202 -36.797 1.00 36.35 337 ALA D N 1
ATOM 4618 C CA . ALA D 1 67 ? 50.357 24.321 -37.954 1.00 38.95 337 ALA D CA 1
ATOM 4619 C C . ALA D 1 67 ? 49.037 24.566 -38.665 1.00 42.72 337 ALA D C 1
ATOM 4620 O O . ALA D 1 67 ? 47.992 24.671 -38.019 1.00 40.25 337 ALA D O 1
ATOM 4622 N N . LYS D 1 68 ? 49.081 24.653 -39.995 1.00 39.33 338 LYS D N 1
ATOM 4623 C CA . LYS D 1 68 ? 47.851 24.881 -40.745 1.00 45.84 338 LYS D CA 1
ATOM 4624 C C . LYS D 1 68 ? 47.005 23.616 -40.817 1.00 51.22 338 LYS D C 1
ATOM 4625 O O . LYS D 1 68 ? 45.775 23.678 -40.704 1.00 45.83 338 LYS D O 1
ATOM 4631 N N . TRP D 1 69 ? 47.646 22.485 -41.073 1.00 44.24 339 TRP D N 1
ATOM 4632 C CA . TRP D 1 69 ? 46.955 21.182 -41.199 1.00 46.24 339 TRP D CA 1
ATOM 4633 C C . TRP D 1 69 ? 45.841 21.293 -42.228 1.00 53.18 339 TRP D C 1
ATOM 4634 O O . TRP D 1 69 ? 44.743 20.854 -41.951 1.00 52.94 339 TRP D O 1
ATOM 4645 N N . ASP D 1 70 ? 46.152 21.848 -43.404 1.00 56.15 340 ASP D N 1
ATOM 4646 C CA . ASP D 1 70 ? 45.146 22.042 -44.486 1.00 55.87 340 ASP D CA 1
ATOM 4647 C C . ASP D 1 70 ? 44.815 20.704 -45.162 1.00 54.69 340 ASP D C 1
ATOM 4648 O O . ASP D 1 70 ? 45.424 19.681 -44.792 1.00 56.96 340 ASP D O 1
ATOM 4653 N N . GLU D 1 71 ? 43.878 20.733 -46.119 1.00 54.82 341 GLU D N 1
ATOM 4654 C CA . GLU D 1 71 ? 43.439 19.545 -46.871 1.00 57.97 341 GLU D CA 1
ATOM 4655 C C . GLU D 1 71 ? 44.619 18.840 -47.532 1.00 58.58 341 GLU D C 1
ATOM 4656 O O . GLU D 1 71 ? 44.589 17.621 -47.580 1.00 57.26 341 GLU D O 1
ATOM 4662 N N . SER D 1 72 ? 45.596 19.594 -48.025 1.00 51.23 342 SER D N 1
ATOM 4663 C CA . SER D 1 72 ? 46.735 18.993 -48.708 1.00 54.73 342 SER D CA 1
ATOM 4664 C C . SER D 1 72 ? 47.627 18.182 -47.777 1.00 60.17 342 SER D C 1
ATOM 4665 O O . SER D 1 72 ? 48.525 17.484 -48.261 1.00 58.16 342 SER D O 1
ATOM 4668 N N . SER D 1 73 ? 47.408 18.260 -46.464 1.00 60.29 343 SER D N 1
ATOM 4669 C CA . SER D 1 73 ? 48.166 17.490 -45.489 1.00 57.93 343 SER D CA 1
ATOM 4670 C C . SER D 1 73 ? 47.406 16.259 -45.010 1.00 57.75 343 SER D C 1
ATOM 4671 O O . SER D 1 73 ? 47.762 15.682 -43.977 1.00 58.51 343 SER D O 1
ATOM 4674 N N . ASP D 1 74 ? 46.380 15.833 -45.750 1.00 60.52 344 ASP D N 1
ATOM 4675 C CA . ASP D 1 74 ? 45.458 14.830 -45.231 1.00 58.80 344 ASP D CA 1
ATOM 4676 C C . ASP D 1 74 ? 46.059 13.429 -45.209 1.00 57.04 344 ASP D C 1
ATOM 4677 O O . ASP D 1 74 ? 45.668 12.612 -44.369 1.00 58.66 344 ASP D O 1
ATOM 4682 N N . ARG D 1 75 ? 46.996 13.122 -46.111 1.00 56.08 345 ARG D N 1
ATOM 4683 C CA . ARG D 1 75 ? 47.696 11.843 -46.024 1.00 62.11 345 ARG D CA 1
ATOM 4684 C C . ARG D 1 75 ? 48.396 11.702 -44.676 1.00 61.62 345 ARG D C 1
ATOM 4685 O O . ARG D 1 75 ? 48.368 10.629 -44.053 1.00 59.82 345 ARG D O 1
ATOM 4693 N N . ILE D 1 76 ? 49.016 12.787 -44.205 1.00 56.30 346 ILE D N 1
ATOM 4694 C CA . ILE D 1 76 ? 49.597 12.804 -42.867 1.00 50.75 346 ILE D CA 1
ATOM 4695 C C . ILE D 1 76 ? 48.525 12.541 -41.820 1.00 53.78 346 ILE D C 1
ATOM 4696 O O . ILE D 1 76 ? 48.770 11.862 -40.817 1.00 63.59 346 ILE D O 1
ATOM 4701 N N . LYS D 1 77 ? 47.319 13.072 -42.037 1.00 55.52 347 LYS D N 1
ATOM 4702 C CA . LYS D 1 77 ? 46.235 12.861 -41.082 1.00 60.44 347 LYS D CA 1
ATOM 4703 C C . LYS D 1 77 ? 45.838 11.391 -41.013 1.00 58.00 347 LYS D C 1
ATOM 4704 O O . LYS D 1 77 ? 45.568 10.866 -39.926 1.00 52.96 347 LYS D O 1
ATOM 4710 N N . LYS D 1 78 ? 45.799 10.711 -42.162 1.00 60.76 348 LYS D N 1
ATOM 4711 C CA . LYS D 1 78 ? 45.463 9.289 -42.156 1.00 66.62 348 LYS D CA 1
ATOM 4712 C C . LYS D 1 78 ? 46.570 8.460 -41.520 1.00 63.48 348 LYS D C 1
ATOM 4713 O O . LYS D 1 78 ? 46.294 7.459 -40.849 1.00 59.62 348 LYS D O 1
ATOM 4719 N N . VAL D 1 79 ? 47.830 8.854 -41.720 1.00 62.32 349 VAL D N 1
ATOM 4720 C CA . VAL D 1 79 ? 48.918 8.202 -40.993 1.00 54.78 349 VAL D CA 1
ATOM 4721 C C . VAL D 1 79 ? 48.740 8.399 -39.491 1.00 59.58 349 VAL D C 1
ATOM 4722 O O . VAL D 1 79 ? 48.955 7.476 -38.696 1.00 53.88 349 VAL D O 1
ATOM 4726 N N . LEU D 1 80 ? 48.330 9.604 -39.086 1.00 53.60 350 LEU D N 1
ATOM 4727 C CA . LEU D 1 80 ? 48.154 9.911 -37.670 1.00 57.29 350 LEU D CA 1
ATOM 4728 C C . LEU D 1 80 ? 47.106 9.011 -37.028 1.00 61.37 350 LEU D C 1
ATOM 4729 O O . LEU D 1 80 ? 47.257 8.594 -35.874 1.00 61.61 350 LEU D O 1
ATOM 4734 N N . GLN D 1 81 ? 46.038 8.704 -37.757 1.00 66.04 351 GLN D N 1
ATOM 4735 C CA . GLN D 1 81 ? 44.941 7.913 -37.217 1.00 67.88 351 GLN D CA 1
ATOM 4736 C C . GLN D 1 81 ? 45.180 6.417 -37.313 1.00 66.68 351 GLN D C 1
ATOM 4737 O O . GLN D 1 81 ? 44.275 5.647 -36.976 1.00 63.91 351 GLN D O 1
ATOM 4743 N N . ARG D 1 82 ? 46.363 5.993 -37.760 1.00 68.04 352 ARG D N 1
ATOM 4744 C CA . ARG D 1 82 ? 46.660 4.579 -37.972 1.00 64.40 352 ARG D CA 1
ATOM 4745 C C . ARG D 1 82 ? 45.630 3.950 -38.908 1.00 62.97 352 ARG D C 1
ATOM 4746 O O . ARG D 1 82 ? 45.026 2.917 -38.609 1.00 58.91 352 ARG D O 1
ATOM 4754 N N . GLN D 1 83 ? 45.425 4.599 -40.058 1.00 60.90 353 GLN D N 1
ATOM 4755 C CA . GLN D 1 83 ? 44.427 4.166 -41.025 1.00 64.30 353 GLN D CA 1
ATOM 4756 C C . GLN D 1 83 ? 45.009 3.916 -42.412 1.00 66.68 353 GLN D C 1
ATOM 4757 O O . GLN D 1 83 ? 44.242 3.792 -43.375 1.00 68.50 353 GLN D O 1
ATOM 4763 N N . LEU D 1 84 ? 46.336 3.842 -42.549 1.00 62.21 354 LEU D N 1
ATOM 4764 C CA . LEU D 1 84 ? 46.931 3.590 -43.857 1.00 64.28 354 LEU D CA 1
ATOM 4765 C C . LEU D 1 84 ? 48.102 2.624 -43.712 1.00 66.21 354 LEU D C 1
ATOM 4766 O O . LEU D 1 84 ? 49.032 2.890 -42.939 1.00 64.01 354 LEU D O 1
ATOM 4771 N N . PRO D 1 85 ? 48.090 1.502 -44.435 1.00 72.14 355 PRO D N 1
ATOM 4772 C CA . PRO D 1 85 ? 49.163 0.507 -44.281 1.00 67.86 355 PRO D CA 1
ATOM 4773 C C . PRO D 1 85 ? 50.542 1.099 -44.539 1.00 61.22 355 PRO D C 1
ATOM 4774 O O . PRO D 1 85 ? 50.751 1.845 -45.498 1.00 61.50 355 PRO D O 1
ATOM 4778 N N . LEU D 1 86 ? 51.490 0.746 -43.671 1.00 63.48 356 LEU D N 1
ATOM 4779 C CA . LEU D 1 86 ? 52.856 1.240 -43.746 1.00 59.00 356 LEU D CA 1
ATOM 4780 C C . LEU D 1 86 ? 53.834 0.081 -43.609 1.00 60.42 356 LEU D C 1
ATOM 4781 O O . LEU D 1 86 ? 53.558 -0.909 -42.926 1.00 53.61 356 LEU D O 1
ATOM 4786 N N . GLN D 1 87 ? 54.985 0.220 -44.263 1.00 59.72 357 GLN D N 1
ATOM 4787 C CA . GLN D 1 87 ? 56.026 -0.800 -44.240 1.00 56.26 357 GLN D CA 1
ATOM 4788 C C . GLN D 1 87 ? 56.921 -0.589 -43.024 1.00 63.62 357 GLN D C 1
ATOM 4789 O O . GLN D 1 87 ? 57.547 0.467 -42.882 1.00 60.08 357 GLN D O 1
ATOM 4795 N N . GLU D 1 88 ? 56.987 -1.594 -42.155 1.00 62.02 358 GLU D N 1
ATOM 4796 C CA . GLU D 1 88 ? 57.834 -1.510 -40.974 1.00 60.34 358 GLU D CA 1
ATOM 4797 C C . GLU D 1 88 ? 59.308 -1.526 -41.367 1.00 60.40 358 GLU D C 1
ATOM 4798 O O . GLU D 1 88 ? 59.714 -2.190 -42.325 1.00 67.32 358 GLU D O 1
ATOM 4804 N N . LEU D 1 89 ? 60.112 -0.780 -40.613 1.00 62.52 359 LEU D N 1
ATOM 4805 C CA . LEU D 1 89 ? 61.546 -0.677 -40.842 1.00 57.67 359 LEU D CA 1
ATOM 4806 C C . LEU D 1 89 ? 62.286 -1.237 -39.637 1.00 56.29 359 LEU D C 1
ATOM 4807 O O . LEU D 1 89 ? 61.938 -0.926 -38.493 1.00 54.79 359 LEU D O 1
ATOM 4812 N N . ASP D 1 90 ? 63.302 -2.058 -39.892 1.00 60.30 360 ASP D N 1
ATOM 4813 C CA . ASP D 1 90 ? 64.221 -2.494 -38.850 1.00 60.36 360 ASP D CA 1
ATOM 4814 C C . ASP D 1 90 ? 65.557 -1.768 -38.922 1.00 58.89 360 ASP D C 1
ATOM 4815 O O . ASP D 1 90 ? 66.489 -2.127 -38.196 1.00 60.63 360 ASP D O 1
ATOM 4820 N N . GLN D 1 91 ? 65.669 -0.758 -39.783 1.00 58.06 361 GLN D N 1
ATOM 4821 C CA . GLN D 1 91 ? 66.918 -0.041 -40.005 1.00 55.26 361 GLN D CA 1
ATOM 4822 C C . GLN D 1 91 ? 66.639 1.453 -39.954 1.00 62.37 361 GLN D C 1
ATOM 4823 O O . GLN D 1 91 ? 65.768 1.949 -40.678 1.00 60.07 361 GLN D O 1
ATOM 4829 N N . LEU D 1 92 ? 67.369 2.161 -39.101 1.00 60.85 362 LEU D N 1
ATOM 4830 C CA . LEU D 1 92 ? 67.175 3.600 -38.968 1.00 56.59 362 LEU D CA 1
ATOM 4831 C C . LEU D 1 92 ? 67.610 4.305 -40.247 1.00 54.81 362 LEU D C 1
ATOM 4832 O O . LEU D 1 92 ? 68.695 4.020 -40.769 1.00 53.45 362 LEU D O 1
ATOM 4837 N N . PRO D 1 93 ? 66.803 5.216 -40.782 1.00 52.29 363 PRO D N 1
ATOM 4838 C CA . PRO D 1 93 ? 67.215 5.964 -41.975 1.00 44.07 363 PRO D CA 1
ATOM 4839 C C . PRO D 1 93 ? 68.343 6.936 -41.656 1.00 47.35 363 PRO D C 1
ATOM 4840 O O . PRO D 1 93 ? 68.764 7.103 -40.510 1.00 52.99 363 PRO D O 1
ATOM 4844 N N . ASP D 1 94 ? 68.832 7.585 -42.710 1.00 50.77 364 ASP D N 1
ATOM 4845 C CA . ASP D 1 94 ? 69.924 8.538 -42.569 1.00 57.07 364 ASP D CA 1
ATOM 4846 C C . ASP D 1 94 ? 69.508 9.712 -41.690 1.00 56.57 364 ASP D C 1
ATOM 4847 O O . ASP D 1 94 ? 68.324 10.044 -41.574 1.00 53.49 364 ASP D O 1
ATOM 4852 N N . TYR D 1 95 ? 70.500 10.341 -41.062 1.00 52.27 365 TYR D N 1
ATOM 4853 C CA . TYR D 1 95 ? 70.251 11.567 -40.317 1.00 52.79 365 TYR D CA 1
ATOM 4854 C C . TYR D 1 95 ? 69.666 12.624 -41.245 1.00 56.91 365 TYR D C 1
ATOM 4855 O O . TYR D 1 95 ? 70.167 12.843 -42.351 1.00 57.25 365 TYR D O 1
ATOM 4864 N N . GLY D 1 96 ? 68.596 13.274 -40.796 1.00 52.25 366 GLY D N 1
ATOM 4865 C CA . GLY D 1 96 ? 67.933 14.281 -41.594 1.00 50.79 366 GLY D CA 1
ATOM 4866 C C . GLY D 1 96 ? 66.869 13.759 -42.534 1.00 53.50 366 GLY D C 1
ATOM 4867 O O . GLY D 1 96 ? 66.201 14.566 -43.193 1.00 62.73 366 GLY D O 1
ATOM 4868 N N . ASP D 1 97 ? 66.693 12.446 -42.626 1.00 50.74 367 ASP D N 1
ATOM 4869 C CA . ASP D 1 97 ? 65.643 11.866 -43.448 1.00 50.27 367 ASP D CA 1
ATOM 4870 C C . ASP D 1 97 ? 64.356 11.737 -42.643 1.00 51.27 367 ASP D C 1
ATOM 4871 O O . ASP D 1 97 ? 64.378 11.535 -41.426 1.00 50.03 367 ASP D O 1
ATOM 4876 N N . ILE D 1 98 ? 63.229 11.854 -43.338 1.00 47.18 368 ILE D N 1
ATOM 4877 C CA . ILE D 1 98 ? 61.911 11.856 -42.715 1.00 49.48 368 ILE D CA 1
ATOM 4878 C C . ILE D 1 98 ? 61.309 10.463 -42.827 1.00 47.64 368 ILE D C 1
ATOM 4879 O O . ILE D 1 98 ? 61.328 9.854 -43.904 1.00 56.84 368 ILE D O 1
ATOM 4884 N N . PHE D 1 99 ? 60.781 9.957 -41.716 1.00 45.05 369 PHE D N 1
ATOM 4885 C CA . PHE D 1 99 ? 60.088 8.673 -41.699 1.00 45.93 369 PHE D CA 1
ATOM 4886 C C . PHE D 1 99 ? 58.988 8.745 -40.646 1.00 44.66 369 PHE D C 1
ATOM 4887 O O . PHE D 1 99 ? 58.618 9.829 -40.188 1.00 49.81 369 PHE D O 1
ATOM 4895 N N . ALA D 1 100 ? 58.454 7.588 -40.263 1.00 41.95 370 ALA D N 1
ATOM 4896 C CA . ALA D 1 100 ? 57.326 7.518 -39.346 1.00 48.75 370 ALA D CA 1
ATOM 4897 C C . ALA D 1 100 ? 57.707 6.751 -38.087 1.00 49.68 370 ALA D C 1
ATOM 4898 O O . ALA D 1 100 ? 58.576 5.875 -38.113 1.00 51.13 370 ALA D O 1
ATOM 4900 N N . VAL D 1 101 ? 57.043 7.089 -36.980 1.00 42.65 371 VAL D N 1
ATOM 4901 C CA . VAL D 1 101 ? 57.274 6.431 -35.698 1.00 44.86 371 VAL D CA 1
ATOM 4902 C C . VAL D 1 101 ? 55.944 6.303 -34.966 1.00 50.74 371 VAL D C 1
ATOM 4903 O O . VAL D 1 101 ? 55.076 7.177 -35.056 1.00 53.38 371 VAL D O 1
ATOM 4907 N N . LEU D 1 102 ? 55.790 5.199 -34.234 1.00 48.33 372 LEU D N 1
ATOM 4908 C CA . LEU D 1 102 ? 54.577 4.932 -33.471 1.00 50.57 372 LEU D CA 1
ATOM 4909 C C . LEU D 1 102 ? 54.710 5.492 -32.058 1.00 52.10 372 LEU D C 1
ATOM 4910 O O . LEU D 1 102 ? 55.601 5.087 -31.301 1.00 55.94 372 LEU D O 1
ATOM 4915 N N . ASP D 1 103 ? 53.827 6.426 -31.716 1.00 53.69 373 ASP D N 1
ATOM 4916 C CA . ASP D 1 103 ? 53.645 6.932 -30.359 1.00 52.72 373 ASP D CA 1
ATOM 4917 C C . ASP D 1 103 ? 52.604 6.036 -29.694 1.00 61.66 373 ASP D C 1
ATOM 4918 O O . ASP D 1 103 ? 51.402 6.159 -29.954 1.00 66.10 373 ASP D O 1
ATOM 4923 N N . SER D 1 104 ? 53.072 5.122 -28.838 1.00 64.18 374 SER D N 1
ATOM 4924 C CA . SER D 1 104 ? 52.193 4.122 -28.242 1.00 60.14 374 SER D CA 1
ATOM 4925 C C . SER D 1 104 ? 51.426 4.665 -27.044 1.00 62.38 374 SER D C 1
ATOM 4926 O O . SER D 1 104 ? 50.318 4.194 -26.761 1.00 70.71 374 SER D O 1
ATOM 4929 N N . ILE D 1 105 ? 51.997 5.633 -26.325 1.00 63.68 375 ILE D N 1
ATOM 4930 C CA . ILE D 1 105 ? 51.266 6.271 -25.234 1.00 62.67 375 ILE D CA 1
ATOM 4931 C C . ILE D 1 105 ? 50.044 6.998 -25.777 1.00 65.89 375 ILE D C 1
ATOM 4932 O O . ILE D 1 105 ? 48.967 6.980 -25.167 1.00 69.38 375 ILE D O 1
ATOM 4937 N N . ASN D 1 106 ? 50.185 7.633 -26.939 1.00 66.75 376 ASN D N 1
ATOM 4938 C CA . ASN D 1 106 ? 49.102 8.368 -27.575 1.00 62.61 376 ASN D CA 1
ATOM 4939 C C . ASN D 1 106 ? 48.504 7.630 -28.766 1.00 63.19 376 ASN D C 1
ATOM 4940 O O . ASN D 1 106 ? 47.534 8.119 -29.356 1.00 69.22 376 ASN D O 1
ATOM 4945 N N . ASN D 1 107 ? 49.067 6.478 -29.137 1.00 62.88 377 ASN D N 1
ATOM 4946 C CA . ASN D 1 107 ? 48.476 5.579 -30.131 1.00 69.20 377 ASN D CA 1
ATOM 4947 C C . ASN D 1 107 ? 48.305 6.264 -31.487 1.00 61.99 377 ASN D C 1
ATOM 4948 O O . ASN D 1 107 ? 47.253 6.181 -32.123 1.00 65.54 377 ASN D O 1
ATOM 4953 N N . ILE D 1 108 ? 49.357 6.949 -31.933 1.00 57.99 378 ILE D N 1
ATOM 4954 C CA . ILE D 1 108 ? 49.362 7.591 -33.241 1.00 53.09 378 ILE D CA 1
ATOM 4955 C C . ILE D 1 108 ? 50.658 7.225 -33.951 1.00 56.90 378 ILE D C 1
ATOM 4956 O O . ILE D 1 108 ? 51.553 6.611 -33.377 1.00 57.86 378 ILE D O 1
ATOM 4961 N N . ILE D 1 109 ? 50.741 7.583 -35.228 1.00 49.70 379 ILE D N 1
ATOM 4962 C CA . ILE D 1 109 ? 51.965 7.425 -36.005 1.00 47.03 379 ILE D CA 1
ATOM 4963 C C . ILE D 1 109 ? 52.299 8.779 -36.607 1.00 53.62 379 ILE D C 1
ATOM 4964 O O . ILE D 1 109 ? 51.494 9.347 -37.356 1.00 53.00 379 ILE D O 1
ATOM 4969 N N . THR D 1 110 ? 53.479 9.294 -36.280 1.00 47.46 380 THR D N 1
ATOM 4970 C CA . THR D 1 110 ? 53.834 10.663 -36.615 1.00 47.81 380 THR D CA 1
ATOM 4971 C C . THR D 1 110 ? 55.161 10.706 -37.360 1.00 44.05 380 THR D C 1
ATOM 4972 O O . THR D 1 110 ? 55.996 9.804 -37.240 1.00 50.66 380 THR D O 1
ATOM 4976 N N . ARG D 1 111 ? 55.333 11.768 -38.143 1.00 35.43 381 ARG D N 1
ATOM 4977 C CA . ARG D 1 111 ? 56.558 11.962 -38.902 1.00 40.32 381 ARG D CA 1
ATOM 4978 C C . ARG D 1 111 ? 57.689 12.402 -37.982 1.00 44.31 381 ARG D C 1
ATOM 4979 O O . ARG D 1 111 ? 57.478 13.087 -36.977 1.00 46.17 381 ARG D O 1
ATOM 4987 N N . ILE D 1 112 ? 58.908 12.006 -38.343 1.00 44.96 382 ILE D N 1
ATOM 4988 C CA . ILE D 1 112 ? 60.049 12.132 -37.449 1.00 42.19 382 ILE D CA 1
ATOM 4989 C C . ILE D 1 112 ? 61.312 12.194 -38.292 1.00 40.91 382 ILE D C 1
ATOM 4990 O O . ILE D 1 112 ? 61.392 11.588 -39.365 1.00 45.77 382 ILE D O 1
ATOM 4995 N N . THR D 1 113 ? 62.298 12.943 -37.807 1.00 46.40 383 THR D N 1
ATOM 4996 C CA . THR D 1 113 ? 63.653 12.864 -38.332 1.00 42.48 383 THR D CA 1
ATOM 4997 C C . THR D 1 113 ? 64.633 12.759 -37.172 1.00 46.78 383 THR D C 1
ATOM 4998 O O . THR D 1 113 ? 64.414 13.324 -36.102 1.00 47.81 383 THR D O 1
ATOM 5002 N N . ILE D 1 114 ? 65.710 12.010 -37.380 1.00 46.29 384 ILE D N 1
ATOM 5003 C CA . ILE D 1 114 ? 66.771 11.878 -36.387 1.00 38.03 384 ILE D CA 1
ATOM 5004 C C . ILE D 1 114 ? 67.876 12.853 -36.763 1.00 42.14 384 ILE D C 1
ATOM 5005 O O . ILE D 1 114 ? 68.475 12.734 -37.838 1.00 46.95 384 ILE D O 1
ATOM 5010 N N . ASN D 1 115 ? 68.153 13.822 -35.891 1.00 42.45 385 ASN D N 1
ATOM 5011 C CA . ASN D 1 115 ? 69.115 14.855 -36.253 1.00 46.63 385 ASN D CA 1
ATOM 5012 C C . ASN D 1 115 ? 70.513 14.607 -35.713 1.00 46.74 385 ASN D C 1
ATOM 5013 O O . ASN D 1 115 ? 71.481 15.081 -36.315 1.00 50.67 385 ASN D O 1
ATOM 5018 N N . SER D 1 116 ? 70.656 13.881 -34.608 1.00 43.26 386 SER D N 1
ATOM 5019 C CA . SER D 1 116 ? 71.985 13.614 -34.078 1.00 48.29 386 SER D CA 1
ATOM 5020 C C . SER D 1 116 ? 71.911 12.476 -33.074 1.00 49.34 386 SER D C 1
ATOM 5021 O O . SER D 1 116 ? 70.846 12.161 -32.536 1.00 47.51 386 SER D O 1
ATOM 5024 N N . SER D 1 117 ? 73.064 11.864 -32.835 1.00 47.95 387 SER D N 1
ATOM 5025 C CA . SER D 1 117 ? 73.201 10.922 -31.739 1.00 49.54 387 SER D CA 1
ATOM 5026 C C . SER D 1 117 ? 73.372 11.683 -30.431 1.00 45.21 387 SER D C 1
ATOM 5027 O O . SER D 1 117 ? 73.965 12.765 -30.389 1.00 58.61 387 SER D O 1
ATOM 5030 N N . SER D 1 118 ? 72.835 11.112 -29.358 1.00 42.36 388 SER D N 1
ATOM 5031 C CA . SER D 1 118 ? 72.854 11.751 -28.051 1.00 51.85 388 SER D CA 1
ATOM 5032 C C . SER D 1 118 ? 73.970 11.162 -27.198 1.00 48.86 388 SER D C 1
ATOM 5033 O O . SER D 1 118 ? 74.173 9.944 -27.174 1.00 55.81 388 SER D O 1
ATOM 5036 N N . ALA D 1 119 ? 74.682 12.040 -26.486 1.00 59.01 389 ALA D N 1
ATOM 5037 C CA . ALA D 1 119 ? 75.886 11.640 -25.765 1.00 56.76 389 ALA D CA 1
ATOM 5038 C C . ALA D 1 119 ? 75.605 10.647 -24.644 1.00 53.55 389 ALA D C 1
ATOM 5039 O O . ALA D 1 119 ? 76.510 9.901 -24.255 1.00 51.46 389 ALA D O 1
ATOM 5041 N N . GLY D 1 120 ? 74.387 10.620 -24.111 1.00 47.79 390 GLY D N 1
ATOM 5042 C CA . GLY D 1 120 ? 74.057 9.674 -23.062 1.00 42.22 390 GLY D CA 1
ATOM 5043 C C . GLY D 1 120 ? 73.388 8.418 -23.582 1.00 48.92 390 GLY D C 1
ATOM 5044 O O . GLY D 1 120 ? 72.748 7.687 -22.820 1.00 45.04 390 GLY D O 1
ATOM 5045 N N . GLY D 1 121 ? 73.535 8.153 -24.873 1.00 43.90 391 GLY D N 1
ATOM 5046 C CA . GLY D 1 121 ? 72.852 7.050 -25.510 1.00 41.33 391 GLY D CA 1
ATOM 5047 C C . GLY D 1 121 ? 71.572 7.497 -26.199 1.00 47.67 391 GLY D C 1
ATOM 5048 O O . GLY D 1 121 ? 70.967 8.517 -25.863 1.00 48.11 391 GLY D O 1
ATOM 5049 N N . GLY D 1 122 ? 71.158 6.712 -27.187 1.00 42.51 392 GLY D N 1
ATOM 5050 C CA . GLY D 1 122 ? 69.977 7.056 -27.950 1.00 39.58 392 GLY D CA 1
ATOM 5051 C C . GLY D 1 122 ? 70.262 8.127 -28.989 1.00 46.29 392 GLY D C 1
ATOM 5052 O O . GLY D 1 122 ? 71.406 8.374 -29.386 1.00 45.54 392 GLY D O 1
ATOM 5053 N N . TYR D 1 123 ? 69.188 8.779 -29.428 1.00 45.31 393 TYR D N 1
ATOM 5054 C CA . TYR D 1 123 ? 69.263 9.775 -30.485 1.00 46.81 393 TYR D CA 1
ATOM 5055 C C . TYR D 1 123 ? 68.387 10.969 -30.137 1.00 41.82 393 TYR D C 1
ATOM 5056 O O . TYR D 1 123 ? 67.431 10.863 -29.365 1.00 39.69 393 TYR D O 1
ATOM 5065 N N . ASP D 1 124 ? 68.721 12.109 -30.734 1.00 46.18 394 ASP D N 1
ATOM 5066 C CA . ASP D 1 124 ? 67.855 13.279 -30.713 1.00 42.25 394 ASP D CA 1
ATOM 5067 C C . ASP D 1 124 ? 67.004 13.279 -31.975 1.00 44.25 394 ASP D C 1
ATOM 5068 O O . ASP D 1 124 ? 67.535 13.178 -33.089 1.00 45.42 394 ASP D O 1
ATOM 5073 N N . ALA D 1 125 ? 65.688 13.374 -31.803 1.00 36.89 395 ALA D N 1
ATOM 5074 C CA . ALA D 1 125 ? 64.765 13.344 -32.924 1.00 40.80 395 ALA D CA 1
ATOM 5075 C C . ALA D 1 125 ? 63.875 14.577 -32.884 1.00 38.83 395 ALA D C 1
ATOM 5076 O O . ALA D 1 125 ? 63.740 15.242 -31.856 1.00 39.83 395 ALA D O 1
ATOM 5078 N N . TYR D 1 126 ? 63.266 14.870 -34.026 1.00 38.23 396 TYR D N 1
ATOM 5079 C CA . TYR D 1 126 ? 62.385 16.014 -34.192 1.00 37.77 396 TYR D CA 1
ATOM 5080 C C . TYR D 1 126 ? 61.094 15.538 -34.836 1.00 39.27 396 TYR D C 1
ATOM 5081 O O . TYR D 1 126 ? 61.126 14.889 -35.890 1.00 41.67 396 TYR D O 1
ATOM 5090 N N . LEU D 1 127 ? 59.969 15.837 -34.185 1.00 36.86 397 LEU D N 1
ATOM 5091 C CA . LEU D 1 127 ? 58.644 15.546 -34.728 1.00 37.73 397 LEU D CA 1
ATOM 5092 C C . LEU D 1 127 ? 58.233 16.752 -35.564 1.00 38.90 397 LEU D C 1
ATOM 5093 O O . LEU D 1 127 ? 57.786 17.770 -35.031 1.00 41.18 397 LEU D O 1
ATOM 5098 N N . ILE D 1 128 ? 58.387 16.634 -36.886 1.00 36.97 398 ILE D N 1
ATOM 5099 C CA . ILE D 1 128 ? 58.323 17.800 -37.759 1.00 37.54 398 ILE D CA 1
ATOM 5100 C C . ILE D 1 128 ? 56.926 18.402 -37.839 1.00 42.11 398 ILE D C 1
ATOM 5101 O O . ILE D 1 128 ? 56.788 19.586 -38.170 1.00 41.82 398 ILE D O 1
ATOM 5106 N N . ASP D 1 129 ? 55.884 17.630 -37.547 1.00 36.24 399 ASP D N 1
ATOM 5107 C CA . ASP D 1 129 ? 54.521 18.144 -37.569 1.00 40.96 399 ASP D CA 1
ATOM 5108 C C . ASP D 1 129 ? 54.051 18.629 -36.205 1.00 44.69 399 ASP D C 1
ATOM 5109 O O . ASP D 1 129 ? 52.947 19.174 -36.103 1.00 37.25 399 ASP D O 1
ATOM 5114 N N . PHE D 1 130 ? 54.859 18.448 -35.160 1.00 42.43 400 PHE D N 1
ATOM 5115 C CA . PHE D 1 130 ? 54.523 18.917 -33.825 1.00 36.67 400 PHE D CA 1
ATOM 5116 C C . PHE D 1 130 ? 55.465 19.984 -33.294 1.00 39.11 400 PHE D C 1
ATOM 5117 O O . PHE D 1 130 ? 55.078 20.718 -32.379 1.00 37.42 400 PHE D O 1
ATOM 5125 N N . GLY D 1 131 ? 56.676 20.096 -33.834 1.00 39.19 401 GLY D N 1
ATOM 5126 C CA . GLY D 1 131 ? 57.626 21.068 -33.336 1.00 40.75 401 GLY D CA 1
ATOM 5127 C C . GLY D 1 131 ? 58.322 20.667 -32.060 1.00 41.01 401 GLY D C 1
ATOM 5128 O O . GLY D 1 131 ? 58.903 21.524 -31.387 1.00 42.53 401 GLY D O 1
ATOM 5129 N N . GLU D 1 132 ? 58.287 19.387 -31.705 1.00 39.60 402 GLU D N 1
ATOM 5130 C CA . GLU D 1 132 ? 58.891 18.897 -30.475 1.00 39.19 402 GLU D CA 1
ATOM 5131 C C . GLU D 1 132 ? 60.198 18.177 -30.780 1.00 39.76 402 GLU D C 1
ATOM 5132 O O . GLU D 1 132 ? 60.245 17.296 -31.648 1.00 39.22 402 GLU D O 1
ATOM 5138 N N . HIS D 1 133 ? 61.250 18.556 -30.062 1.00 38.19 403 HIS D N 1
ATOM 5139 C CA . HIS D 1 133 ? 62.497 17.806 -30.052 1.00 39.43 403 HIS D CA 1
ATOM 5140 C C . HIS D 1 133 ? 62.427 16.788 -28.920 1.00 39.02 403 HIS D C 1
ATOM 5141 O O . HIS D 1 133 ? 62.253 17.158 -27.754 1.00 40.81 403 HIS D O 1
ATOM 5148 N N . ILE D 1 134 ? 62.544 15.510 -29.271 1.00 37.51 404 ILE D N 1
ATOM 5149 C CA . ILE D 1 134 ? 62.311 14.405 -28.355 1.00 38.06 404 ILE D CA 1
ATOM 5150 C C . ILE D 1 134 ? 63.524 13.484 -28.370 1.00 44.29 404 ILE D C 1
ATOM 5151 O O . ILE D 1 134 ? 64.457 13.648 -29.159 1.00 40.28 404 ILE D O 1
ATOM 5156 N N . HIS D 1 135 ? 63.493 12.497 -27.480 1.00 40.53 405 HIS D N 1
ATOM 5157 C CA . HIS D 1 135 ? 64.529 11.479 -27.407 1.00 47.27 405 HIS D CA 1
ATOM 5158 C C . HIS D 1 135 ? 64.029 10.195 -28.054 1.00 44.02 405 HIS D C 1
ATOM 5159 O O . HIS D 1 135 ? 62.900 9.762 -27.800 1.00 45.20 405 HIS D O 1
ATOM 5166 N N . PHE D 1 136 ? 64.873 9.597 -28.888 1.00 38.11 406 PHE D N 1
ATOM 5167 C CA . PHE D 1 136 ? 64.575 8.358 -29.596 1.00 41.62 406 PHE D CA 1
ATOM 5168 C C . PHE D 1 136 ? 65.485 7.279 -29.024 1.00 43.23 406 PHE D C 1
ATOM 5169 O O . PHE D 1 136 ? 66.704 7.327 -29.212 1.00 40.74 406 PHE D O 1
ATOM 5177 N N . ASP D 1 137 ? 64.896 6.312 -28.316 1.00 44.42 407 ASP D N 1
ATOM 5178 C CA . ASP D 1 137 ? 65.708 5.321 -27.617 1.00 41.10 407 ASP D CA 1
ATOM 5179 C C . ASP D 1 137 ? 66.405 4.370 -28.582 1.00 41.54 407 ASP D C 1
ATOM 5180 O O . ASP D 1 137 ? 67.525 3.925 -28.308 1.00 46.18 407 ASP D O 1
ATOM 5185 N N . GLY D 1 138 ? 65.769 4.049 -29.705 1.00 45.42 408 GLY D N 1
ATOM 5186 C CA . GLY D 1 138 ? 66.331 3.144 -30.687 1.00 38.12 408 GLY D CA 1
ATOM 5187 C C . GLY D 1 138 ? 65.559 1.856 -30.865 1.00 46.19 408 GLY D C 1
ATOM 5188 O O . GLY D 1 138 ? 65.816 1.129 -31.833 1.00 50.66 408 GLY D O 1
ATOM 5189 N N . ASN D 1 139 ? 64.626 1.548 -29.965 1.00 43.20 409 ASN D N 1
ATOM 5190 C CA . ASN D 1 139 ? 63.800 0.352 -30.063 1.00 48.94 409 ASN D CA 1
ATOM 5191 C C . ASN D 1 139 ? 62.372 0.665 -30.491 1.00 55.36 409 ASN D C 1
ATOM 5192 O O . ASN D 1 139 ? 61.510 -0.218 -30.435 1.00 54.42 409 ASN D O 1
ATOM 5197 N N . GLU D 1 140 ? 62.103 1.896 -30.918 1.00 49.72 410 GLU D N 1
ATOM 5198 C CA . GLU D 1 140 ? 60.753 2.285 -31.294 1.00 50.08 410 GLU D CA 1
ATOM 5199 C C . GLU D 1 140 ? 60.332 1.614 -32.597 1.00 47.92 410 GLU D C 1
ATOM 5200 O O . GLU D 1 140 ? 61.152 1.335 -33.476 1.00 47.42 410 GLU D O 1
ATOM 5206 N N . THR D 1 141 ? 59.031 1.356 -32.710 1.00 47.49 411 THR D N 1
ATOM 5207 C CA . THR D 1 141 ? 58.457 0.853 -33.952 1.00 53.37 411 THR D CA 1
ATOM 5208 C C . THR D 1 141 ? 58.413 1.981 -34.976 1.00 50.77 411 THR D C 1
ATOM 5209 O O . THR D 1 141 ? 57.792 3.021 -34.733 1.00 50.64 411 THR D O 1
ATOM 5213 N N . ILE D 1 142 ? 59.079 1.789 -36.117 1.00 47.35 412 ILE D N 1
ATOM 5214 C CA . ILE D 1 142 ? 59.173 2.827 -37.135 1.00 51.16 412 ILE D CA 1
ATOM 5215 C C . ILE D 1 142 ? 58.792 2.254 -38.494 1.00 57.95 412 ILE D C 1
ATOM 5216 O O . ILE D 1 142 ? 58.859 1.046 -38.734 1.00 55.61 412 ILE D O 1
ATOM 5221 N N . PHE D 1 143 ? 58.407 3.154 -39.397 1.00 56.04 413 PHE D N 1
ATOM 5222 C CA . PHE D 1 143 ? 57.936 2.774 -40.720 1.00 53.81 413 PHE D CA 1
ATOM 5223 C C . PHE D 1 143 ? 58.570 3.668 -41.776 1.00 55.91 413 PHE D C 1
ATOM 5224 O O . PHE D 1 143 ? 58.973 4.801 -41.497 1.00 58.88 413 PHE D O 1
ATOM 52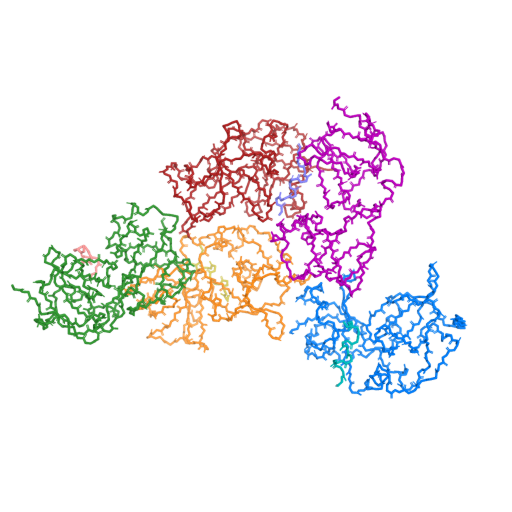32 N N . LYS D 1 144 ? 58.647 3.143 -42.995 1.00 58.14 414 LYS D N 1
ATOM 5233 C CA . LYS D 1 144 ? 59.067 3.933 -44.143 1.00 59.85 414 LYS D CA 1
ATOM 5234 C C . LYS D 1 144 ? 57.867 4.667 -44.723 1.00 63.05 414 LYS D C 1
ATOM 5235 O O . LYS D 1 144 ? 56.758 4.128 -44.779 1.00 60.77 414 LYS D O 1
ATOM 5241 N N . L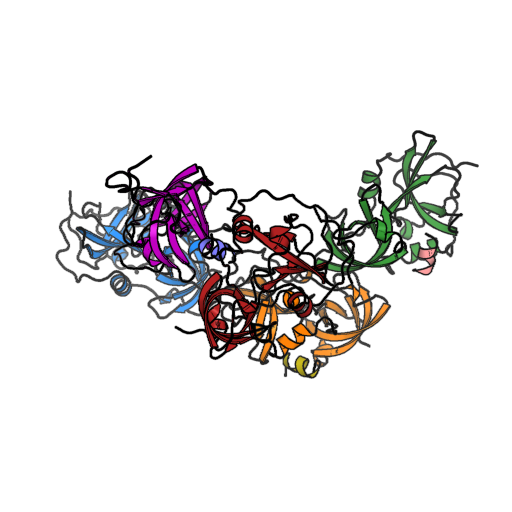EU D 1 145 ? 58.090 5.903 -45.147 1.00 59.45 415 LEU D N 1
ATOM 5242 C CA . LEU D 1 145 ? 56.945 6.656 -45.627 1.00 61.85 415 LEU D CA 1
ATOM 5243 C C . LEU D 1 145 ? 56.864 6.619 -47.147 1.00 63.61 415 LEU D C 1
ATOM 5244 O O . LEU D 1 145 ? 57.892 6.590 -47.831 1.00 61.83 415 LEU D O 1
ATOM 5249 N N . PRO D 1 146 ? 55.651 6.607 -47.699 1.00 57.70 416 PRO D N 1
ATOM 5250 C CA . PRO D 1 146 ? 55.502 6.852 -49.136 1.00 57.45 416 PRO D CA 1
ATOM 5251 C C . PRO D 1 146 ? 56.060 8.221 -49.486 1.00 61.03 416 PRO D C 1
ATOM 5252 O O . PRO D 1 146 ? 56.071 9.139 -48.664 1.00 62.47 416 PRO D O 1
ATOM 5256 N N . ASP D 1 147 ? 56.536 8.349 -50.725 1.00 65.04 417 ASP D N 1
ATOM 5257 C CA . ASP D 1 147 ? 57.251 9.561 -51.105 1.00 65.63 417 ASP D CA 1
ATOM 5258 C C . ASP D 1 147 ? 56.350 10.788 -51.040 1.00 68.26 417 ASP D C 1
ATOM 5259 O O . ASP D 1 147 ? 56.790 11.863 -50.620 1.00 69.11 417 ASP D O 1
ATOM 5264 N N . ASP D 1 148 ? 55.078 10.647 -51.423 1.00 67.86 418 ASP D N 1
ATOM 5265 C CA . ASP D 1 148 ? 54.185 11.802 -51.406 1.00 69.97 418 ASP D CA 1
ATOM 5266 C C . ASP D 1 148 ? 54.014 12.354 -49.994 1.00 66.65 418 ASP D C 1
ATOM 5267 O O . ASP D 1 148 ? 53.939 13.573 -49.803 1.00 70.12 418 ASP D O 1
ATOM 5272 N N . ILE D 1 149 ? 53.968 11.476 -48.990 1.00 59.18 419 ILE D N 1
ATOM 5273 C CA . ILE D 1 149 ? 53.860 11.940 -47.610 1.00 60.76 419 ILE D CA 1
ATOM 5274 C C . ILE D 1 149 ? 55.205 12.443 -47.102 1.00 62.26 419 ILE D C 1
ATOM 5275 O O . ILE D 1 149 ? 55.270 13.420 -46.347 1.00 63.09 419 ILE D O 1
ATOM 5280 N N . LYS D 1 150 ? 56.297 11.790 -47.508 1.00 62.32 420 LYS D N 1
ATOM 5281 C CA . LYS D 1 150 ? 57.614 12.145 -46.988 1.00 58.33 420 LYS D CA 1
ATOM 5282 C C . LYS D 1 150 ? 58.031 13.546 -47.423 1.00 59.04 420 LYS D C 1
ATOM 5283 O O . LYS D 1 150 ? 58.624 14.293 -46.637 1.00 58.78 420 LYS D O 1
ATOM 5289 N N . ARG D 1 151 ? 57.726 13.924 -48.664 1.00 60.20 421 ARG D N 1
ATOM 5290 C CA . ARG D 1 151 ? 58.113 15.233 -49.175 1.00 61.40 421 ARG D CA 1
ATOM 5291 C C . ARG D 1 151 ? 57.141 16.340 -48.787 1.00 55.13 421 ARG D C 1
ATOM 5292 O O . ARG D 1 151 ? 57.405 17.506 -49.100 1.00 53.53 421 ARG D O 1
ATOM 5300 N N . LEU D 1 152 ? 56.037 16.013 -48.120 1.00 51.84 422 LEU D N 1
ATOM 5301 C CA . LEU D 1 152 ? 55.111 17.044 -47.677 1.00 51.83 422 LEU D CA 1
ATOM 5302 C C . LEU D 1 152 ? 55.781 17.935 -46.635 1.00 51.69 422 LEU D C 1
ATOM 5303 O O . LEU D 1 152 ? 56.550 17.445 -45.800 1.00 54.72 422 LEU D O 1
ATOM 5308 N N . PRO D 1 153 ? 55.518 19.239 -46.655 1.00 55.83 423 PRO D N 1
ATOM 5309 C CA . PRO D 1 153 ? 56.211 20.147 -45.737 1.00 50.40 423 PRO D CA 1
ATOM 5310 C C . PRO D 1 153 ? 55.837 19.885 -44.287 1.00 46.21 423 PRO D C 1
ATOM 5311 O O . PRO D 1 153 ? 54.751 19.389 -43.977 1.00 40.25 423 PRO D O 1
ATOM 5315 N N . ALA D 1 154 ? 56.765 20.224 -43.396 1.00 43.50 424 ALA D N 1
ATOM 5316 C CA . ALA D 1 154 ? 56.520 20.093 -41.967 1.00 41.00 424 ALA D CA 1
ATOM 5317 C C . ALA D 1 154 ? 55.420 21.055 -41.539 1.00 43.25 424 ALA D C 1
ATOM 5318 O O . ALA D 1 154 ? 55.429 22.232 -41.913 1.00 43.28 424 ALA D O 1
ATOM 5320 N N . GLN D 1 155 ? 54.468 20.552 -40.753 1.00 40.79 425 GLN D N 1
ATOM 5321 C CA . GLN D 1 155 ? 53.323 21.371 -40.378 1.00 37.16 425 GLN D CA 1
ATOM 5322 C C . GLN D 1 155 ? 53.682 22.400 -39.314 1.00 40.02 425 GLN D C 1
ATOM 5323 O O . GLN D 1 155 ? 53.137 23.509 -39.320 1.00 42.45 425 GLN D O 1
ATOM 5329 N N . ALA D 1 156 ? 54.600 22.065 -38.411 1.00 39.86 426 ALA D N 1
ATOM 5330 C CA . ALA D 1 156 ? 54.903 22.926 -37.275 1.00 37.52 426 ALA D CA 1
ATOM 5331 C C . ALA D 1 156 ? 55.828 24.061 -37.701 1.00 39.44 426 ALA D C 1
ATOM 5332 O O . ALA D 1 156 ? 56.962 23.823 -38.132 1.00 37.16 426 ALA D O 1
ATOM 5334 N N . ILE D 1 157 ? 55.343 25.292 -37.571 1.00 34.58 427 ILE D N 1
ATOM 5335 C CA . ILE D 1 157 ? 56.113 26.498 -37.845 1.00 35.30 427 ILE D CA 1
ATOM 5336 C C . ILE D 1 157 ? 56.389 27.183 -36.516 1.00 33.89 427 ILE D C 1
ATOM 5337 O O . ILE D 1 157 ? 55.457 27.432 -35.741 1.00 40.15 427 ILE D O 1
ATOM 5342 N N . ARG D 1 158 ? 57.658 27.480 -36.246 1.00 36.48 428 ARG D N 1
ATOM 5343 C CA . ARG D 1 158 ? 57.990 28.161 -35.004 1.00 39.21 428 ARG D CA 1
ATOM 5344 C C . ARG D 1 158 ? 57.541 29.614 -35.051 1.00 38.22 428 ARG D C 1
ATOM 5345 O O . ARG D 1 158 ? 57.542 30.260 -36.103 1.00 38.54 428 ARG D O 1
ATOM 5353 N N . CYS D 1 159 ? 57.159 30.127 -33.886 1.00 37.26 429 CYS D N 1
ATOM 5354 C CA . CYS D 1 159 ? 56.649 31.481 -33.779 1.00 38.49 429 CYS D CA 1
ATOM 5355 C C . CYS D 1 159 ? 56.892 32.005 -32.373 1.00 38.30 429 CYS D C 1
ATOM 5356 O O . CYS D 1 159 ? 56.794 31.260 -31.391 1.00 42.02 429 CYS D O 1
ATOM 5359 N N . ASP D 1 160 ? 57.231 33.286 -32.290 1.00 37.30 430 ASP D N 1
ATOM 5360 C CA . ASP D 1 160 ? 57.233 34.005 -31.027 1.00 41.47 430 ASP D CA 1
ATOM 5361 C C . ASP D 1 160 ? 55.850 34.601 -30.815 1.00 41.08 430 ASP D C 1
ATOM 5362 O O . ASP D 1 160 ? 55.339 35.319 -31.680 1.00 47.59 430 ASP D O 1
ATOM 5367 N N . LEU D 1 161 ? 55.239 34.285 -29.678 1.00 39.69 431 LEU D N 1
ATOM 5368 C CA . LEU D 1 161 ? 53.905 34.770 -29.342 1.00 40.72 431 LEU D CA 1
ATOM 5369 C C . LEU D 1 161 ? 54.052 36.004 -28.458 1.00 44.36 431 LEU D C 1
ATOM 5370 O O . LEU D 1 161 ? 54.428 35.896 -27.287 1.00 50.69 431 LEU D O 1
ATOM 5375 N N . ILE D 1 162 ? 53.757 37.173 -29.021 1.00 39.94 432 ILE D N 1
ATOM 5376 C CA . ILE D 1 162 ? 53.887 38.435 -28.312 1.00 37.53 432 ILE D CA 1
ATOM 5377 C C . ILE D 1 162 ? 52.543 38.804 -27.702 1.00 43.85 432 ILE D C 1
ATOM 5378 O O . ILE D 1 162 ? 51.485 38.319 -28.116 1.00 44.49 432 ILE D O 1
ATOM 5383 N N . ASN D 1 163 ? 52.588 39.692 -26.705 1.00 44.41 433 ASN D N 1
ATOM 5384 C CA . ASN D 1 163 ? 51.399 40.109 -25.959 1.00 44.25 433 ASN D CA 1
ATOM 5385 C C . ASN D 1 163 ? 50.649 38.896 -25.420 1.00 44.69 433 ASN D C 1
ATOM 5386 O O . ASN D 1 163 ? 49.421 38.811 -25.489 1.00 46.56 433 ASN D O 1
ATOM 5391 N N . CYS D 1 164 ? 51.404 37.946 -24.875 1.00 49.44 434 CYS D N 1
ATOM 5392 C CA . CYS D 1 164 ? 50.853 36.655 -24.501 1.00 48.54 434 CYS D CA 1
ATOM 5393 C C . CYS D 1 164 ? 51.759 36.006 -23.467 1.00 49.84 434 CYS D C 1
ATOM 5394 O O . CYS D 1 164 ? 52.984 36.021 -23.612 1.00 46.40 434 CYS D O 1
ATOM 5397 N N . ASP D 1 165 ? 51.150 35.444 -22.426 1.00 45.65 435 ASP D N 1
ATOM 5398 C CA . ASP D 1 165 ? 51.871 34.627 -21.457 1.00 49.07 435 ASP D CA 1
ATOM 5399 C C . ASP D 1 165 ? 51.855 33.188 -21.958 1.00 49.48 435 ASP D C 1
ATOM 5400 O O . ASP D 1 165 ? 50.795 32.556 -22.022 1.00 48.97 435 ASP D O 1
ATOM 5405 N N . ILE D 1 166 ? 53.036 32.676 -22.315 1.00 48.79 436 ILE D N 1
ATOM 5406 C CA . ILE D 1 166 ? 53.142 31.333 -22.883 1.00 48.09 436 ILE D CA 1
ATOM 5407 C C . ILE D 1 166 ? 52.590 30.295 -21.915 1.00 55.82 436 ILE D C 1
ATOM 5408 O O . ILE D 1 166 ? 52.022 29.272 -22.327 1.00 53.78 436 ILE D O 1
ATOM 5413 N N . ALA D 1 167 ? 52.708 30.559 -20.610 1.00 53.95 437 ALA D N 1
ATOM 5414 C CA . ALA D 1 167 ? 52.240 29.614 -19.604 1.00 52.25 437 ALA D CA 1
ATOM 5415 C C . ALA D 1 167 ? 50.733 29.409 -19.677 1.00 52.37 437 ALA D C 1
ATOM 5416 O O . ALA D 1 167 ? 50.234 28.347 -19.292 1.00 60.68 437 ALA D O 1
ATOM 5418 N N . ASN D 1 168 ? 49.996 30.404 -20.166 1.00 50.72 438 ASN D N 1
ATOM 5419 C CA . ASN D 1 168 ? 48.551 30.284 -20.298 1.00 52.58 438 ASN D CA 1
ATOM 5420 C C . ASN D 1 168 ? 48.124 29.601 -21.590 1.00 51.87 438 ASN D C 1
ATOM 5421 O O . ASN D 1 168 ? 46.919 29.447 -21.816 1.00 53.92 438 ASN D O 1
ATOM 5426 N N . MET D 1 169 ? 49.068 29.185 -22.438 1.00 51.05 439 MET D N 1
ATOM 5427 C CA . MET D 1 169 ? 48.723 28.643 -23.746 1.00 49.34 439 MET D CA 1
ATOM 5428 C C . MET D 1 169 ? 48.659 27.121 -23.783 1.00 46.02 439 MET D C 1
ATOM 5429 O O . MET D 1 169 ? 48.186 26.565 -24.781 1.00 41.39 439 MET D O 1
ATOM 5434 N N . HIS D 1 170 ? 49.109 26.441 -22.725 1.00 46.05 440 HIS D N 1
ATOM 5435 C CA . HIS D 1 170 ? 49.199 24.983 -22.753 1.00 44.39 440 HIS D CA 1
ATOM 5436 C C . HIS D 1 170 ? 47.846 24.326 -22.989 1.00 45.94 440 HIS D C 1
ATOM 5437 O O . HIS D 1 170 ? 47.777 23.260 -23.610 1.00 45.24 440 HIS D O 1
ATOM 5444 N N . CYS D 1 171 ? 46.764 24.938 -22.506 1.00 45.50 441 CYS D N 1
ATOM 5445 C CA . CYS D 1 171 ? 45.444 24.348 -22.688 1.00 47.12 441 CYS D CA 1
ATOM 5446 C C . CYS D 1 171 ? 44.962 24.413 -24.132 1.00 51.30 441 CYS D C 1
ATOM 5447 O O . CYS D 1 171 ? 43.972 23.752 -24.462 1.00 51.18 441 CYS D O 1
ATOM 5450 N N . PHE D 1 172 ? 45.630 25.179 -24.995 1.00 46.68 442 PHE D N 1
ATOM 5451 C CA . PHE D 1 172 ? 45.243 25.293 -26.394 1.00 45.94 442 PHE D CA 1
ATOM 5452 C C . PHE D 1 172 ? 46.114 24.456 -27.322 1.00 45.06 442 PHE D C 1
ATOM 5453 O O . PHE D 1 172 ? 46.031 24.622 -28.542 1.00 49.84 442 PHE D O 1
ATOM 5461 N N . VAL D 1 173 ? 46.956 23.575 -26.783 1.00 44.78 443 VAL D N 1
ATOM 5462 C CA . VAL D 1 173 ? 47.757 22.712 -27.641 1.00 43.87 443 VAL D CA 1
ATOM 5463 C C . VAL D 1 173 ? 46.846 21.690 -28.307 1.00 42.33 443 VAL D C 1
ATOM 5464 O O . VAL D 1 173 ? 45.942 21.130 -27.671 1.00 46.08 443 VAL D O 1
ATOM 5468 N N . ASN D 1 174 ? 47.070 21.462 -29.604 1.00 42.33 444 ASN D N 1
ATOM 5469 C CA . ASN D 1 174 ? 46.209 20.654 -30.463 1.00 51.84 444 ASN D CA 1
ATOM 5470 C C . ASN D 1 174 ? 44.827 21.270 -30.634 1.00 47.04 444 ASN D C 1
ATOM 5471 O O . ASN D 1 174 ? 43.876 20.580 -31.012 1.00 54.38 444 ASN D O 1
ATOM 5476 N N . THR D 1 175 ? 44.705 22.566 -30.369 1.00 52.04 445 THR D N 1
ATOM 5477 C CA . THR D 1 175 ? 43.463 23.308 -30.512 1.00 50.92 445 THR D CA 1
ATOM 5478 C C . THR D 1 175 ? 43.641 24.368 -31.592 1.00 48.15 445 THR D C 1
ATOM 5479 O O . THR D 1 175 ? 44.729 24.931 -31.746 1.00 46.13 445 THR D O 1
ATOM 5483 N N . TYR D 1 176 ? 42.581 24.620 -32.356 1.00 46.88 446 TYR D N 1
ATOM 5484 C CA . TYR D 1 176 ? 42.597 25.721 -33.308 1.00 43.24 446 TYR D CA 1
ATOM 5485 C C . TYR D 1 176 ? 42.513 27.051 -32.569 1.00 44.35 446 TYR D C 1
ATOM 5486 O O . TYR D 1 176 ? 41.644 27.244 -31.712 1.00 43.99 446 TYR D O 1
ATOM 5495 N N . ILE D 1 177 ? 43.418 27.970 -32.901 1.00 41.26 447 ILE D N 1
ATOM 5496 C CA . ILE D 1 177 ? 43.439 29.303 -32.322 1.00 40.60 447 ILE D CA 1
ATOM 5497 C C . ILE D 1 177 ? 43.550 30.327 -33.444 1.00 39.67 447 ILE D C 1
ATOM 5498 O O . ILE D 1 177 ? 43.981 30.027 -34.562 1.00 41.65 447 ILE D O 1
ATOM 5503 N N . LYS D 1 178 ? 43.148 31.552 -33.121 1.00 37.25 448 LYS D N 1
ATOM 5504 C CA . LYS D 1 178 ? 43.213 32.686 -34.030 1.00 41.95 448 LYS D CA 1
ATOM 5505 C C . LYS D 1 178 ? 44.442 33.518 -33.695 1.00 38.91 448 LYS D C 1
ATOM 5506 O O . LYS D 1 178 ? 44.629 33.914 -32.539 1.00 39.26 448 LYS D O 1
ATOM 5512 N N . ILE D 1 179 ? 45.281 33.780 -34.696 1.00 38.20 449 ILE D N 1
ATOM 5513 C CA . ILE D 1 179 ? 46.504 34.545 -34.482 1.00 37.49 449 ILE D CA 1
ATOM 5514 C C . ILE D 1 179 ? 46.675 35.563 -35.598 1.00 33.27 449 ILE D C 1
ATOM 5515 O O . ILE D 1 179 ? 46.354 35.302 -36.760 1.00 37.04 449 ILE D O 1
ATOM 5520 N N . ARG D 1 180 ? 47.197 36.731 -35.239 1.00 37.12 450 ARG D N 1
ATOM 5521 C CA . ARG D 1 180 ? 47.621 37.728 -36.212 1.00 35.76 450 ARG D CA 1
ATOM 5522 C C . ARG D 1 180 ? 49.123 37.586 -36.424 1.00 38.01 450 ARG D C 1
ATOM 5523 O O . ARG D 1 180 ? 49.898 37.691 -35.468 1.00 39.02 450 ARG D O 1
ATOM 5531 N N . VAL D 1 181 ? 49.527 37.345 -37.667 1.00 36.29 451 VAL D N 1
ATOM 5532 C CA . VAL D 1 181 ? 50.933 37.180 -38.013 1.00 35.61 451 VAL D CA 1
ATOM 5533 C C . VAL D 1 181 ? 51.526 38.565 -38.244 1.00 37.54 451 VAL D C 1
ATOM 5534 O O . VAL D 1 181 ? 51.156 39.259 -39.195 1.00 41.07 451 VAL D O 1
ATOM 5538 N N . HIS D 1 182 ? 52.447 38.969 -37.372 1.00 37.22 452 HIS D N 1
ATOM 5539 C CA . HIS D 1 182 ? 53.126 40.250 -37.519 1.00 34.21 452 HIS D CA 1
ATOM 5540 C C . HIS D 1 182 ? 54.342 40.152 -38.431 1.00 39.73 452 HIS D C 1
ATOM 5541 O O . HIS D 1 182 ? 54.540 41.014 -39.293 1.00 45.68 452 HIS D O 1
ATOM 5548 N N . GLU D 1 183 ? 55.157 39.114 -38.261 1.00 40.11 453 GLU D N 1
ATOM 5549 C CA . GLU D 1 183 ? 56.385 38.960 -39.029 1.00 40.61 453 GLU D CA 1
ATOM 5550 C C . GLU D 1 183 ? 56.531 37.530 -39.527 1.00 44.90 453 GLU D C 1
ATOM 5551 O O . GLU D 1 183 ? 56.171 36.575 -38.836 1.00 47.01 453 GLU D O 1
ATOM 5557 N N . ASN D 1 184 ? 57.100 37.401 -40.726 1.00 42.47 454 ASN D N 1
ATOM 5558 C CA . ASN D 1 184 ? 57.454 36.109 -41.309 1.00 43.48 454 ASN D CA 1
ATOM 5559 C C . ASN D 1 184 ? 58.785 36.283 -42.027 1.00 50.52 454 ASN D C 1
ATOM 5560 O O . ASN D 1 184 ? 58.831 36.872 -43.111 1.00 51.15 454 ASN D O 1
ATOM 5565 N N . ASN D 1 185 ? 59.865 35.773 -41.431 1.00 48.51 455 ASN D N 1
ATOM 5566 C CA . ASN D 1 185 ? 61.184 35.831 -42.045 1.00 52.38 455 ASN D CA 1
ATOM 5567 C C . ASN D 1 185 ? 61.528 34.565 -42.827 1.00 55.35 455 ASN D C 1
ATOM 5568 O O . ASN D 1 185 ? 62.713 34.295 -43.056 1.00 58.85 455 ASN D O 1
ATOM 5573 N N . ASN D 1 186 ? 60.520 33.784 -43.222 1.00 57.44 456 ASN D N 1
ATOM 5574 C CA . ASN D 1 186 ? 60.644 32.511 -43.931 1.00 59.70 456 ASN D CA 1
ATOM 5575 C C . ASN D 1 186 ? 61.272 31.417 -43.074 1.00 58.69 456 ASN D C 1
ATOM 5576 O O . ASN D 1 186 ? 61.562 30.329 -43.583 1.00 59.20 456 ASN D O 1
ATOM 5581 N N . SER D 1 187 ? 61.477 31.654 -41.781 1.00 55.60 457 SER D N 1
ATOM 5582 C CA . SER D 1 187 ? 61.910 30.565 -40.914 1.00 50.03 457 SER D CA 1
ATOM 5583 C C . SER D 1 187 ? 61.064 30.518 -39.649 1.00 49.04 457 SER D C 1
ATOM 5584 O O . SER D 1 187 ? 60.546 29.459 -39.280 1.00 47.89 457 SER D O 1
ATOM 5587 N N . THR D 1 188 ? 60.913 31.658 -38.980 1.00 44.55 458 THR D N 1
ATOM 5588 C CA . THR D 1 188 ? 60.086 31.753 -37.790 1.00 48.10 458 THR D CA 1
ATOM 5589 C C . THR D 1 188 ? 59.117 32.915 -37.939 1.00 44.54 458 THR D C 1
ATOM 5590 O O . THR D 1 188 ? 59.355 33.862 -38.694 1.00 48.70 458 THR D O 1
ATOM 5594 N N . LEU D 1 189 ? 58.016 32.828 -37.207 1.00 38.68 459 LEU D N 1
ATOM 5595 C CA . LEU D 1 189 ? 56.991 33.856 -37.213 1.00 37.80 459 LEU D CA 1
ATOM 5596 C C . LEU D 1 189 ? 57.060 34.693 -35.944 1.00 38.05 459 LEU D C 1
ATOM 5597 O O . LEU D 1 189 ? 57.601 34.277 -34.917 1.00 34.92 459 LEU D O 1
ATOM 5602 N N . VAL D 1 190 ? 56.509 35.895 -36.040 1.00 35.94 460 VAL D N 1
ATOM 5603 C CA . VAL D 1 190 ? 56.143 36.700 -34.884 1.00 35.93 460 VAL D CA 1
ATOM 5604 C C . VAL D 1 190 ? 54.647 36.932 -35.007 1.00 37.07 460 VAL D C 1
ATOM 5605 O O . VAL D 1 190 ? 54.198 37.622 -35.931 1.00 40.75 460 VAL D O 1
ATOM 5609 N N . ALA D 1 191 ? 53.876 36.331 -34.102 1.00 34.52 461 ALA D N 1
ATOM 5610 C CA . ALA D 1 191 ? 52.425 36.360 -34.172 1.00 36.79 461 ALA D CA 1
ATOM 5611 C C . ALA D 1 191 ? 51.856 36.618 -32.784 1.00 40.45 461 ALA D C 1
ATOM 5612 O O . ALA D 1 191 ? 52.556 36.525 -31.772 1.00 36.76 461 ALA D O 1
ATOM 5614 N N . GLU D 1 192 ? 50.561 36.941 -32.747 1.00 35.64 462 GLU D N 1
ATOM 5615 C CA . GLU D 1 192 ? 49.884 37.298 -31.513 1.00 37.51 462 GLU D CA 1
ATOM 5616 C C . GLU D 1 192 ? 48.491 36.677 -31.502 1.00 40.05 462 GLU D C 1
ATOM 5617 O O . GLU D 1 192 ? 47.716 36.884 -32.454 1.00 38.11 462 GLU D O 1
ATOM 5623 N N . PRO D 1 193 ? 48.151 35.900 -30.472 1.00 39.56 463 PRO D N 1
ATOM 5624 C CA . PRO D 1 193 ? 46.840 35.335 -30.350 1.00 40.17 463 PRO D CA 1
ATOM 5625 C C . PRO D 1 193 ? 45.801 36.448 -30.196 1.00 40.39 463 PRO D C 1
ATOM 5626 O O . PRO D 1 193 ? 46.026 37.350 -29.512 1.00 42.52 463 PRO D O 1
ATOM 5630 N N . VAL D 1 194 ? 44.677 36.315 -30.870 1.00 41.88 464 VAL D N 1
ATOM 5631 C CA . VAL D 1 194 ? 43.625 37.358 -30.800 1.00 45.93 464 VAL D CA 1
ATOM 5632 C C . VAL D 1 194 ? 42.310 36.673 -30.468 1.00 50.03 464 VAL D C 1
ATOM 5633 O O . VAL D 1 194 ? 42.149 35.562 -30.868 1.00 51.86 464 VAL D O 1
ATOM 5637 N N . ILE D 1 195 ? 41.436 37.313 -29.711 1.00 57.58 465 ILE D N 1
ATOM 5638 C CA . ILE D 1 195 ? 40.104 36.694 -29.449 1.00 68.96 465 ILE D CA 1
ATOM 5639 C C . ILE D 1 195 ? 39.108 37.796 -29.111 1.00 68.73 465 ILE D C 1
ATOM 5640 O O . ILE D 1 195 ? 38.889 38.607 -30.002 1.00 71.75 465 ILE D O 1
ATOM 5645 N N . ARG E 1 17 ? 27.047 15.734 -52.407 1.00 72.88 287 ARG E N 1
ATOM 5646 C CA . ARG E 1 17 ? 28.323 15.242 -51.899 1.00 77.16 287 ARG E CA 1
ATOM 5647 C C . ARG E 1 17 ? 28.723 15.957 -50.614 1.00 84.82 287 ARG E C 1
ATOM 5648 O O . ARG E 1 17 ? 29.479 15.419 -49.806 1.00 88.62 287 ARG E O 1
ATOM 5656 N N . PHE E 1 18 ? 28.217 17.174 -50.430 1.00 80.96 288 PHE E N 1
ATOM 5657 C CA . PHE E 1 18 ? 28.507 17.973 -49.246 1.00 86.33 288 PHE E CA 1
ATOM 5658 C C . PHE E 1 18 ? 27.205 18.341 -48.551 1.00 85.01 288 PHE E C 1
ATOM 5659 O O . PHE E 1 18 ? 26.290 18.883 -49.180 1.00 80.53 288 PHE E O 1
ATOM 5667 N N . LEU E 1 19 ? 27.131 18.052 -47.254 1.00 87.53 289 LEU E N 1
ATOM 5668 C CA . LEU E 1 19 ? 25.918 18.301 -46.491 1.00 86.58 289 LEU E CA 1
ATOM 5669 C C . LEU E 1 19 ? 25.738 19.790 -46.222 1.00 82.02 289 LEU E C 1
ATOM 5670 O O . LEU E 1 19 ? 26.705 20.534 -46.035 1.00 82.97 289 LEU E O 1
ATOM 5675 N N . LEU E 1 20 ? 24.481 20.218 -46.197 1.00 84.92 290 LEU E N 1
ATOM 5676 C CA . LEU E 1 20 ? 24.180 21.606 -45.889 1.00 83.90 290 LEU E CA 1
ATOM 5677 C C . LEU E 1 20 ? 24.402 21.867 -44.400 1.00 86.79 290 LEU E C 1
ATOM 5678 O O . LEU E 1 20 ? 24.087 21.012 -43.566 1.00 86.97 290 LEU E O 1
ATOM 5683 N N . PRO E 1 21 ? 24.944 23.028 -44.040 1.00 85.68 291 PRO E N 1
ATOM 5684 C CA . PRO E 1 21 ? 25.248 23.306 -42.630 1.00 88.32 291 PRO E CA 1
ATOM 5685 C C . PRO E 1 21 ? 23.986 23.348 -41.793 1.00 90.52 291 PRO E C 1
ATOM 5686 O O . PRO E 1 21 ? 22.883 23.557 -42.326 1.00 86.72 291 PRO E O 1
ATOM 5690 N N . PRO E 1 22 ? 24.097 23.153 -40.479 1.00 93.42 292 PRO E N 1
ATOM 5691 C CA . PRO E 1 22 ? 22.901 23.168 -39.630 1.00 88.56 292 PRO E CA 1
ATOM 5692 C C . PRO E 1 22 ? 22.218 24.528 -39.671 1.00 89.14 292 PRO E C 1
ATOM 5693 O O . PRO E 1 22 ? 22.873 25.572 -39.690 1.00 87.14 292 PRO E O 1
ATOM 5697 N N . LYS E 1 23 ? 20.882 24.502 -39.693 1.00 89.11 293 LYS E N 1
ATOM 5698 C CA . LYS E 1 23 ? 20.112 25.743 -39.694 1.00 91.61 293 LYS E CA 1
ATOM 5699 C C . LYS E 1 23 ? 20.061 26.369 -38.305 1.00 95.66 293 LYS E C 1
ATOM 5700 O O . LYS E 1 23 ? 20.084 27.599 -38.170 1.00 97.87 293 LYS E O 1
ATOM 5706 N N . GLY E 1 24 ? 19.992 25.543 -37.262 1.00 89.29 294 GLY E N 1
ATOM 5707 C CA . GLY E 1 24 ? 19.878 26.052 -35.907 1.00 87.82 294 GLY E CA 1
ATOM 5708 C C . GLY E 1 24 ? 20.693 25.284 -34.886 1.00 93.96 294 GLY E C 1
ATOM 5709 O O . GLY E 1 24 ? 21.556 24.477 -35.245 1.00 91.48 294 GLY E O 1
ATOM 5710 N N . GLY E 1 25 ? 20.431 25.531 -33.614 1.00 95.77 295 GLY E N 1
ATOM 5711 C CA . GLY E 1 25 ? 21.130 24.875 -32.528 1.00 90.57 295 GLY E CA 1
ATOM 5712 C C . GLY E 1 25 ? 22.187 25.768 -31.902 1.00 92.30 295 GLY E C 1
ATOM 5713 O O . GLY E 1 25 ? 22.741 26.669 -32.541 1.00 93.48 295 GLY E O 1
ATOM 5714 N N . THR E 1 26 ? 22.473 25.516 -30.627 1.00 94.11 296 THR E N 1
ATOM 5715 C CA . THR E 1 26 ? 23.458 26.285 -29.876 1.00 90.86 296 THR E CA 1
ATOM 5716 C C . THR E 1 26 ? 24.778 25.528 -29.839 1.00 91.53 296 THR E C 1
ATOM 5717 O O . THR E 1 26 ? 24.798 24.315 -29.599 1.00 92.00 296 THR E O 1
ATOM 5721 N N . GLU E 1 27 ? 25.872 26.246 -30.066 1.00 93.51 297 GLU E N 1
ATOM 5722 C CA . GLU E 1 27 ? 27.187 25.627 -30.101 1.00 92.33 297 GLU E CA 1
ATOM 5723 C C . GLU E 1 27 ? 27.753 25.496 -28.691 1.00 91.20 297 GLU E C 1
ATOM 5724 O O . GLU E 1 27 ? 27.659 26.421 -27.878 1.00 84.73 297 GLU E O 1
ATOM 5730 N N . THR E 1 28 ? 28.333 24.330 -28.399 1.00 95.43 298 THR E N 1
ATOM 5731 C CA . THR E 1 28 ? 28.825 24.003 -27.067 1.00 95.13 298 THR E CA 1
ATOM 5732 C C . THR E 1 28 ? 30.265 23.504 -27.153 1.00 93.53 298 THR E C 1
ATOM 5733 O O . THR E 1 28 ? 30.785 23.221 -28.235 1.00 91.41 298 THR E O 1
ATOM 5737 N N . THR E 1 29 ? 30.906 23.377 -25.988 1.00 97.31 299 THR E N 1
ATOM 5738 C CA . THR E 1 29 ? 32.363 23.304 -25.893 1.00 101.13 299 THR E CA 1
ATOM 5739 C C . THR E 1 29 ? 32.932 21.889 -25.867 1.00 102.55 299 THR E C 1
ATOM 5740 O O . THR E 1 29 ? 34.134 21.752 -25.617 1.00 100.56 299 THR E O 1
ATOM 5744 N N . ARG E 1 30 ? 32.115 20.857 -26.116 1.00 100.75 300 ARG E N 1
ATOM 5745 C CA . ARG E 1 30 ? 32.453 19.436 -25.964 1.00 101.03 300 ARG E CA 1
ATOM 5746 C C . ARG E 1 30 ? 32.302 18.975 -24.518 1.00 101.81 300 ARG E C 1
ATOM 5747 O O . ARG E 1 30 ? 31.654 17.957 -24.251 1.00 101.74 300 ARG E O 1
ATOM 5755 N N . ARG E 1 31 ? 32.918 19.690 -23.575 1.00 102.32 301 ARG E N 1
ATOM 5756 C CA . ARG E 1 31 ? 32.702 19.361 -22.172 1.00 105.20 301 ARG E CA 1
ATOM 5757 C C . ARG E 1 31 ? 31.243 19.568 -21.791 1.00 106.27 301 ARG E C 1
ATOM 5758 O O . ARG E 1 31 ? 30.678 18.790 -21.013 1.00 101.98 301 ARG E O 1
ATOM 5766 N N . ASP E 1 32 ? 30.604 20.596 -22.356 1.00 103.61 302 ASP E N 1
ATOM 5767 C CA . ASP E 1 32 ? 29.203 20.854 -22.046 1.00 101.27 302 ASP E CA 1
ATOM 5768 C C . ASP E 1 32 ? 28.297 19.763 -22.602 1.00 97.80 302 ASP E C 1
ATOM 5769 O O . ASP E 1 32 ? 27.246 19.479 -22.017 1.00 90.00 302 ASP E O 1
ATOM 5774 N N . ILE E 1 33 ? 28.683 19.140 -23.723 1.00 96.84 303 ILE E N 1
ATOM 5775 C CA . ILE E 1 33 ? 27.820 18.146 -24.362 1.00 98.05 303 ILE E CA 1
ATOM 5776 C C . ILE E 1 33 ? 28.011 16.744 -23.803 1.00 94.41 303 ILE E C 1
ATOM 5777 O O . ILE E 1 33 ? 27.155 15.881 -24.034 1.00 88.86 303 ILE E O 1
ATOM 5782 N N . TYR E 1 34 ? 29.081 16.474 -23.048 1.00 94.46 304 TYR E N 1
ATOM 5783 C CA . TYR E 1 34 ? 29.134 15.190 -22.351 1.00 96.04 304 TYR E CA 1
ATOM 5784 C C . TYR E 1 34 ? 27.881 14.969 -21.508 1.00 92.13 304 TYR E C 1
ATOM 5785 O O . TYR E 1 34 ? 27.305 13.881 -21.508 1.00 87.23 304 TYR E O 1
ATOM 5794 N N . ASN E 1 35 ? 27.451 15.982 -20.766 1.00 94.55 305 ASN E N 1
ATOM 5795 C CA . ASN E 1 35 ? 26.371 15.853 -19.784 1.00 93.92 305 ASN E CA 1
ATOM 5796 C C . ASN E 1 35 ? 25.063 16.531 -20.212 1.00 89.41 305 ASN E C 1
ATOM 5797 O O . ASN E 1 35 ? 24.088 16.519 -19.445 1.00 92.33 305 ASN E O 1
ATOM 5802 N N . GLN E 1 36 ? 25.107 17.192 -21.355 1.00 91.92 306 GLN E N 1
ATOM 5803 C CA . GLN E 1 36 ? 23.860 17.736 -21.931 1.00 97.44 306 GLN E CA 1
ATOM 5804 C C . GLN E 1 36 ? 23.011 16.529 -22.351 1.00 94.45 306 GLN E C 1
ATOM 5805 O O . GLN E 1 36 ? 21.835 16.497 -22.030 1.00 94.59 306 GLN E O 1
ATOM 5811 N N . ILE E 1 37 ? 23.632 15.533 -22.977 1.00 90.54 307 ILE E N 1
ATOM 5812 C CA . ILE E 1 37 ? 22.896 14.337 -23.460 1.00 85.61 307 ILE E CA 1
ATOM 5813 C C . ILE E 1 37 ? 22.874 13.361 -22.304 1.00 86.59 307 ILE E C 1
ATOM 5814 O O . ILE E 1 37 ? 23.918 13.031 -21.832 1.00 87.46 307 ILE E O 1
ATOM 5819 N N . LEU E 1 38 ? 21.724 12.819 -21.954 1.00 88.03 308 LEU E N 1
ATOM 5820 C CA . LEU E 1 38 ? 21.749 12.073 -20.679 1.00 90.10 308 LEU E CA 1
ATOM 5821 C C . LEU E 1 38 ? 22.535 10.776 -20.803 1.00 93.42 308 LEU E C 1
ATOM 5822 O O . LEU E 1 38 ? 22.037 9.774 -21.361 1.00 89.36 308 LEU E O 1
ATOM 5827 N N . LYS E 1 39 ? 23.761 10.805 -20.268 1.00 88.07 309 LYS E N 1
ATOM 5828 C CA . LYS E 1 39 ? 24.550 9.557 -20.130 1.00 85.96 309 LYS E CA 1
ATOM 5829 C C . LYS E 1 39 ? 23.800 8.791 -19.037 1.00 87.75 309 LYS E C 1
ATOM 5830 O O . LYS E 1 39 ? 23.417 9.436 -18.040 1.00 86.79 309 LYS E O 1
ATOM 5836 N N . ASP E 1 40 ? 23.596 7.485 -19.196 1.00 83.82 310 ASP E N 1
ATOM 5837 C CA . ASP E 1 40 ? 22.769 6.763 -18.197 1.00 82.97 310 ASP E CA 1
ATOM 5838 C C . ASP E 1 40 ? 23.648 6.186 -17.088 1.00 81.74 310 ASP E C 1
ATOM 5839 O O . ASP E 1 40 ? 24.401 5.269 -17.377 1.00 74.12 310 ASP E O 1
ATOM 5844 N N . MET E 1 41 ? 23.464 6.661 -15.852 1.00 82.58 311 MET E N 1
ATOM 5845 C CA . MET E 1 41 ? 24.295 6.204 -14.722 1.00 83.27 311 MET E CA 1
ATOM 5846 C C . MET E 1 41 ? 23.968 4.734 -14.525 1.00 81.59 311 MET E C 1
ATOM 5847 O O . MET E 1 41 ? 24.836 3.964 -14.144 1.00 77.66 311 MET E O 1
ATOM 5852 N N . ALA E 1 42 ? 22.728 4.383 -14.820 1.00 84.72 312 ALA E N 1
ATOM 5853 C CA . ALA E 1 42 ? 22.303 3.013 -14.583 1.00 79.04 312 ALA E CA 1
ATOM 5854 C C . ALA E 1 42 ? 23.193 2.041 -15.352 1.00 79.60 312 ALA E C 1
ATOM 5855 O O . ALA E 1 42 ? 23.946 2.423 -16.253 1.00 81.77 312 ALA E O 1
ATOM 5857 N N . ALA E 1 43 ? 23.101 0.766 -14.971 1.00 83.39 313 ALA E N 1
ATOM 5858 C CA . ALA E 1 43 ? 23.943 -0.348 -15.388 1.00 78.47 313 ALA E CA 1
ATOM 5859 C C . ALA E 1 43 ? 25.285 -0.328 -14.659 1.00 80.40 313 ALA E C 1
ATOM 5860 O O . ALA E 1 43 ? 26.022 -1.315 -14.725 1.00 86.87 313 ALA E O 1
ATOM 5862 N N . PHE E 1 44 ? 25.625 0.754 -13.960 1.00 87.12 314 PHE E N 1
ATOM 5863 C CA . PHE E 1 44 ? 26.866 0.868 -13.194 1.00 88.83 314 PHE E CA 1
ATOM 5864 C C . PHE E 1 44 ? 26.537 1.458 -11.832 1.00 90.80 314 PHE E C 1
ATOM 5865 O O . PHE E 1 44 ? 26.530 2.686 -11.659 1.00 86.25 314 PHE E O 1
ATOM 5873 N N . PRO E 1 45 ? 26.241 0.617 -10.839 1.00 93.14 315 PRO E N 1
ATOM 5874 C CA . PRO E 1 45 ? 25.957 1.134 -9.495 1.00 89.67 315 PRO E CA 1
ATOM 5875 C C . PRO E 1 45 ? 27.104 0.921 -8.517 1.00 91.16 315 PRO E C 1
ATOM 5876 O O . PRO E 1 45 ? 28.027 0.147 -8.785 1.00 90.56 315 PRO E O 1
ATOM 5880 N N . GLU E 1 46 ? 27.042 1.598 -7.373 1.00 93.19 316 GLU E N 1
ATOM 5881 C CA . GLU E 1 46 ? 28.124 1.548 -6.399 1.00 94.94 316 GLU E CA 1
ATOM 5882 C C . GLU E 1 46 ? 28.241 0.163 -5.772 1.00 96.18 316 GLU E C 1
ATOM 5883 O O . GLU E 1 46 ? 27.265 -0.587 -5.674 1.00 100.06 316 GLU E O 1
ATOM 5889 N N . ASN E 1 47 ? 29.462 -0.167 -5.342 1.00 98.57 317 ASN E N 1
ATOM 5890 C CA . ASN E 1 47 ? 29.763 -1.440 -4.685 1.00 98.27 317 ASN E CA 1
ATOM 5891 C C . ASN E 1 47 ? 29.360 -2.625 -5.560 1.00 96.36 317 ASN E C 1
ATOM 5892 O O . ASN E 1 47 ? 28.915 -3.664 -5.068 1.00 99.65 317 ASN E O 1
ATOM 5897 N N . THR E 1 48 ? 29.524 -2.467 -6.871 1.00 96.93 318 THR E N 1
ATOM 5898 C CA . THR E 1 48 ? 29.160 -3.490 -7.838 1.00 94.55 318 THR E CA 1
ATOM 5899 C C . THR E 1 48 ? 30.328 -3.757 -8.776 1.00 93.54 318 THR E C 1
ATOM 5900 O O . THR E 1 48 ? 31.014 -2.824 -9.214 1.00 91.10 318 THR E O 1
ATOM 5904 N N . ILE E 1 49 ? 30.549 -5.036 -9.075 1.00 92.60 319 ILE E N 1
ATOM 5905 C CA . ILE E 1 49 ? 31.463 -5.460 -10.129 1.00 91.22 319 ILE E CA 1
ATOM 5906 C C . ILE E 1 49 ? 30.613 -5.708 -11.369 1.00 90.02 319 ILE E C 1
ATOM 5907 O O . ILE E 1 49 ? 29.944 -6.737 -11.496 1.00 91.04 319 ILE E O 1
ATOM 5912 N N . VAL E 1 50 ? 30.653 -4.755 -12.289 1.00 89.78 320 VAL E N 1
ATOM 5913 C CA . VAL E 1 50 ? 29.891 -4.795 -13.528 1.00 86.17 320 VAL E CA 1
ATOM 5914 C C . VAL E 1 50 ? 30.853 -5.042 -14.683 1.00 90.24 320 VAL E C 1
ATOM 5915 O O . VAL E 1 50 ? 31.943 -4.463 -14.727 1.00 89.18 320 VAL E O 1
ATOM 5919 N N . THR E 1 51 ? 30.449 -5.911 -15.607 1.00 87.86 321 THR E N 1
ATOM 5920 C CA . THR E 1 51 ? 31.239 -6.191 -16.799 1.00 87.76 321 THR E CA 1
ATOM 5921 C C . THR E 1 51 ? 30.643 -5.408 -17.967 1.00 87.31 321 THR E C 1
ATOM 5922 O O . THR E 1 51 ? 29.432 -5.459 -18.204 1.00 90.50 321 THR E O 1
ATOM 5926 N N . ALA E 1 52 ? 31.496 -4.670 -18.675 1.00 84.59 322 ALA E N 1
ATOM 5927 C CA . ALA E 1 52 ? 31.082 -3.690 -19.670 1.00 85.03 322 ALA E CA 1
ATOM 5928 C C . ALA E 1 52 ? 32.219 -3.484 -20.659 1.00 78.81 322 ALA E C 1
ATOM 5929 O O . ALA E 1 52 ? 33.378 -3.755 -20.349 1.00 73.68 322 ALA E O 1
ATOM 5931 N N . VAL E 1 53 ? 31.884 -3.004 -21.850 1.00 76.48 323 VAL E N 1
ATOM 5932 C CA . VAL E 1 53 ? 32.896 -2.806 -22.882 1.00 77.21 323 VAL E CA 1
ATOM 5933 C C . VAL E 1 53 ? 33.587 -1.465 -22.666 1.00 78.38 323 VAL E C 1
ATOM 5934 O O . VAL E 1 53 ? 32.942 -0.463 -22.336 1.00 75.62 323 VAL E O 1
ATOM 5938 N N . LEU E 1 54 ? 34.910 -1.445 -22.827 1.00 77.19 324 LEU E N 1
ATOM 5939 C CA . LEU E 1 54 ? 35.679 -0.205 -22.727 1.00 76.45 324 LEU E CA 1
ATOM 5940 C C . LEU E 1 54 ? 35.429 0.606 -23.993 1.00 73.20 324 LEU E C 1
ATOM 5941 O O . LEU E 1 54 ? 36.027 0.352 -25.041 1.00 70.35 324 LEU E O 1
ATOM 5946 N N . ALA E 1 55 ? 34.537 1.593 -23.885 1.00 74.52 325 ALA E N 1
ATOM 5947 C CA . ALA E 1 55 ? 34.142 2.403 -25.032 1.00 75.62 325 ALA E CA 1
ATOM 5948 C C . ALA E 1 55 ? 35.334 3.133 -25.640 1.00 67.61 325 ALA E C 1
ATOM 5949 O O . ALA E 1 55 ? 35.673 2.925 -26.811 1.00 62.09 325 ALA E O 1
ATOM 5951 N N . SER E 1 56 ? 35.980 4.003 -24.866 1.00 72.21 326 SER E N 1
ATOM 5952 C CA . SER E 1 56 ? 37.125 4.735 -25.391 1.00 79.02 326 SER E CA 1
ATOM 5953 C C . SER E 1 56 ? 38.031 5.165 -24.248 1.00 80.45 326 SER E C 1
ATOM 5954 O O . SER E 1 56 ? 37.665 5.109 -23.071 1.00 78.95 326 SER E O 1
ATOM 5957 N N . VAL E 1 57 ? 39.220 5.622 -24.631 1.00 79.54 327 VAL E N 1
ATOM 5958 C CA . VAL E 1 57 ? 40.301 5.970 -23.719 1.00 77.53 327 VAL E CA 1
ATOM 5959 C C . VAL E 1 57 ? 40.863 7.315 -24.161 1.00 72.85 327 VAL E C 1
ATOM 5960 O O . VAL E 1 57 ? 41.254 7.474 -25.324 1.00 77.96 327 VAL E O 1
ATOM 5964 N N . ASP E 1 58 ? 40.883 8.285 -23.249 1.00 71.00 328 ASP E N 1
ATOM 5965 C CA . ASP E 1 58 ? 41.418 9.618 -23.527 1.00 76.47 328 ASP E CA 1
ATOM 5966 C C . ASP E 1 58 ? 42.538 9.896 -22.530 1.00 73.51 328 ASP E C 1
ATOM 5967 O O . ASP E 1 58 ? 42.281 10.233 -21.370 1.00 71.39 328 ASP E O 1
ATOM 5972 N N . VAL E 1 59 ? 43.784 9.761 -22.991 1.00 70.76 329 VAL E N 1
ATOM 5973 C CA . VAL E 1 59 ? 44.927 9.952 -22.106 1.00 76.03 329 VAL E CA 1
ATOM 5974 C C . VAL E 1 59 ? 45.110 11.423 -21.758 1.00 73.22 329 VAL E C 1
ATOM 5975 O O . VAL E 1 59 ? 45.662 11.752 -20.701 1.00 75.38 329 VAL E O 1
ATOM 5979 N N . THR E 1 60 ? 44.658 12.330 -22.627 1.00 74.79 330 THR E N 1
ATOM 5980 C CA . THR E 1 60 ? 44.781 13.757 -22.341 1.00 73.70 330 THR E CA 1
ATOM 5981 C C . THR E 1 60 ? 43.963 14.140 -21.114 1.00 74.70 330 THR E C 1
ATOM 5982 O O . THR E 1 60 ? 44.451 14.839 -20.220 1.00 74.49 330 THR E O 1
ATOM 5986 N N . ASP E 1 61 ? 42.712 13.687 -21.054 1.00 74.47 331 ASP E N 1
ATOM 5987 C CA . ASP E 1 61 ? 41.880 13.887 -19.875 1.00 76.81 331 ASP E CA 1
ATOM 5988 C C . ASP E 1 61 ? 42.158 12.863 -18.781 1.00 74.18 331 ASP E C 1
ATOM 5989 O O . ASP E 1 61 ? 41.549 12.952 -17.709 1.00 74.35 331 ASP E O 1
ATOM 5994 N N . ASN E 1 62 ? 43.064 11.914 -19.026 1.00 68.12 332 ASN E N 1
ATOM 5995 C CA . ASN E 1 62 ? 43.372 10.828 -18.093 1.00 76.17 332 ASN E CA 1
ATOM 5996 C C . ASN E 1 62 ? 42.095 10.158 -17.593 1.00 77.14 332 ASN E C 1
ATOM 5997 O O . ASN E 1 62 ? 41.837 10.053 -16.392 1.00 78.17 332 ASN E O 1
ATOM 6002 N N . CYS E 1 63 ? 41.284 9.706 -18.542 1.00 77.76 333 CYS E N 1
ATOM 6003 C CA . CYS E 1 63 ? 40.008 9.085 -18.239 1.00 80.53 333 CYS E CA 1
ATOM 6004 C C . CYS E 1 63 ? 39.738 7.996 -19.261 1.00 79.70 333 CYS E C 1
ATOM 6005 O O . CYS E 1 63 ? 40.333 7.968 -20.341 1.00 76.03 333 CYS E O 1
ATOM 6008 N N . ALA E 1 64 ? 38.830 7.093 -18.911 1.00 81.77 334 ALA E N 1
ATOM 6009 C CA . ALA E 1 64 ? 38.360 6.100 -19.859 1.00 77.87 334 ALA E CA 1
ATOM 6010 C C . ALA E 1 64 ? 36.851 6.226 -19.997 1.00 80.39 334 ALA E C 1
ATOM 6011 O O . ALA E 1 64 ? 36.206 7.032 -19.326 1.00 83.24 334 ALA E O 1
ATOM 6013 N N . TYR E 1 65 ? 36.289 5.432 -20.893 1.00 76.73 335 TYR E N 1
ATOM 6014 C CA . TYR E 1 65 ? 34.847 5.355 -21.053 1.00 76.01 335 TYR E CA 1
ATOM 6015 C C . TYR E 1 65 ? 34.448 3.891 -21.008 1.00 79.84 335 TYR E C 1
ATOM 6016 O O . TYR E 1 65 ? 35.148 3.040 -21.556 1.00 72.86 335 TYR E O 1
ATOM 6025 N N . VAL E 1 66 ? 33.335 3.594 -20.344 1.00 76.57 336 VAL E N 1
ATOM 6026 C CA . VAL E 1 66 ? 32.836 2.226 -20.253 1.00 74.15 336 VAL E CA 1
ATOM 6027 C C . VAL E 1 66 ? 31.349 2.224 -20.578 1.00 78.35 336 VAL E C 1
ATOM 6028 O O . VAL E 1 66 ? 30.654 3.224 -20.385 1.00 80.10 336 VAL E O 1
ATOM 6032 N N . ALA E 1 67 ? 30.855 1.089 -21.071 1.00 83.67 337 ALA E N 1
ATOM 6033 C CA . ALA E 1 67 ? 29.491 1.043 -21.579 1.00 80.32 337 ALA E CA 1
ATOM 6034 C C . ALA E 1 67 ? 28.888 -0.342 -21.400 1.00 68.98 337 ALA E C 1
ATOM 6035 O O . ALA E 1 67 ? 29.537 -1.349 -21.685 1.00 75.25 337 ALA E O 1
ATOM 6037 N N . PRO E 1 85 ? 20.157 0.449 -44.382 1.00 76.96 355 PRO E N 1
ATOM 6038 C CA . PRO E 1 85 ? 20.296 1.697 -43.609 1.00 86.31 355 PRO E CA 1
ATOM 6039 C C . PRO E 1 85 ? 19.027 2.538 -43.383 1.00 87.99 355 PRO E C 1
ATOM 6040 O O . PRO E 1 85 ? 17.960 2.174 -43.814 1.00 83.61 355 PRO E O 1
ATOM 6044 N N . LEU E 1 86 ? 19.192 3.659 -42.693 1.00 84.96 356 LEU E N 1
ATOM 6045 C CA . LEU E 1 86 ? 18.071 4.505 -42.224 1.00 82.51 356 LEU E CA 1
ATOM 6046 C C . LEU E 1 86 ? 17.654 5.534 -43.277 1.00 90.47 356 LEU E C 1
ATOM 6047 O O . LEU E 1 86 ? 18.079 5.411 -44.427 1.00 93.86 356 LEU E O 1
ATOM 6052 N N . GLN E 1 87 ? 16.790 6.477 -42.892 1.00 87.20 357 GLN E N 1
ATOM 6053 C CA . GLN E 1 87 ? 16.408 7.603 -43.779 1.00 92.57 357 GLN E CA 1
ATOM 6054 C C . GLN E 1 87 ? 17.667 8.460 -43.966 1.00 95.86 357 GLN E C 1
ATOM 6055 O O . GLN E 1 87 ? 18.341 8.748 -42.969 1.00 91.99 357 GLN E O 1
ATOM 6061 N N . GLU E 1 88 ? 17.974 8.862 -45.195 1.00 91.80 358 GLU E N 1
ATOM 6062 C CA . GLU E 1 88 ? 19.215 9.641 -45.386 1.00 90.72 358 GLU E CA 1
ATOM 6063 C C . GLU E 1 88 ? 18.875 11.116 -45.256 1.00 93.40 358 GLU E C 1
ATOM 6064 O O . GLU E 1 88 ? 17.722 11.475 -45.464 1.00 95.73 358 GLU E O 1
ATOM 6070 N N . LEU E 1 89 ? 19.858 11.899 -44.833 1.00 95.13 359 LEU E N 1
ATOM 6071 C CA . LEU E 1 89 ? 19.737 13.339 -44.653 1.00 96.19 359 LEU E CA 1
ATOM 6072 C C . LEU E 1 89 ? 20.682 14.052 -45.606 1.00 93.29 359 LEU E C 1
ATOM 6073 O O . LEU E 1 89 ? 21.856 13.684 -45.716 1.00 93.41 359 LEU E O 1
ATOM 6078 N N . ASP E 1 90 ? 20.164 15.069 -46.293 1.00 95.35 360 ASP E N 1
ATOM 6079 C CA . ASP E 1 90 ? 20.981 15.948 -47.116 1.00 95.80 360 ASP E CA 1
ATOM 6080 C C . ASP E 1 90 ? 21.390 17.221 -46.388 1.00 96.40 360 ASP E C 1
ATOM 6081 O O . ASP E 1 90 ? 22.266 17.942 -46.876 1.00 91.73 360 ASP E O 1
ATOM 6086 N N . GLN E 1 91 ? 20.778 17.513 -45.243 1.00 100.83 361 GLN E N 1
ATOM 6087 C CA . GLN E 1 91 ? 21.126 18.671 -44.433 1.00 95.01 361 GLN E CA 1
ATOM 6088 C C . GLN E 1 91 ? 21.521 18.192 -43.044 1.00 95.01 361 GLN E C 1
ATOM 6089 O O . GLN E 1 91 ? 20.934 17.240 -42.522 1.00 97.70 361 GLN E O 1
ATOM 6095 N N . LEU E 1 92 ? 22.525 18.835 -42.462 1.00 94.72 362 LEU E N 1
ATOM 6096 C CA . LEU E 1 92 ? 22.973 18.434 -41.140 1.00 92.27 362 LEU E CA 1
ATOM 6097 C C . LEU E 1 92 ? 21.989 18.933 -40.084 1.00 91.21 362 LEU E C 1
ATOM 6098 O O . LEU E 1 92 ? 21.517 20.071 -40.163 1.00 90.08 362 LEU E O 1
ATOM 6103 N N . PRO E 1 93 ? 21.654 18.105 -39.099 1.00 89.85 363 PRO E N 1
ATOM 6104 C CA . PRO E 1 93 ? 20.701 18.530 -38.067 1.00 89.62 363 PRO E CA 1
ATOM 6105 C C . PRO E 1 93 ? 21.292 19.617 -37.182 1.00 90.97 363 PRO E C 1
ATOM 6106 O O . PRO E 1 93 ? 22.479 19.945 -37.242 1.00 86.60 363 PRO E O 1
ATOM 6110 N N . ASP E 1 94 ? 20.427 20.177 -36.340 1.00 92.09 364 ASP E N 1
ATOM 6111 C CA . ASP E 1 94 ? 20.817 21.272 -35.467 1.00 92.75 364 ASP E CA 1
ATOM 6112 C C . ASP E 1 94 ? 21.828 20.806 -34.423 1.00 93.81 364 ASP E C 1
ATOM 6113 O O . ASP E 1 94 ? 21.955 19.615 -34.124 1.00 94.04 364 ASP E O 1
ATOM 6118 N N . TYR E 1 95 ? 22.553 21.774 -33.866 1.00 92.01 365 TYR E N 1
ATOM 6119 C CA . TYR E 1 95 ? 23.546 21.477 -32.843 1.00 93.69 365 TYR E CA 1
ATOM 6120 C C . TYR E 1 95 ? 22.876 20.891 -31.606 1.00 93.42 365 TYR E C 1
ATOM 6121 O O . TYR E 1 95 ? 21.903 21.447 -31.088 1.00 94.70 365 TYR E O 1
ATOM 6130 N N . GLY E 1 96 ? 23.399 19.759 -31.136 1.00 89.86 366 GLY E N 1
ATOM 6131 C CA . GLY E 1 96 ? 22.873 19.076 -29.977 1.00 90.08 366 GLY E CA 1
ATOM 6132 C C . GLY E 1 96 ? 21.921 17.940 -30.291 1.00 91.97 366 GLY E C 1
ATOM 6133 O O . GLY E 1 96 ? 21.769 17.033 -29.464 1.00 91.68 366 GLY E O 1
ATOM 6134 N N . ASP E 1 97 ? 21.277 17.966 -31.454 1.00 90.94 367 ASP E N 1
ATOM 6135 C CA . ASP E 1 97 ? 20.371 16.892 -31.831 1.00 93.61 367 ASP E CA 1
ATOM 6136 C C . ASP E 1 97 ? 21.157 15.642 -32.211 1.00 89.31 367 ASP E C 1
ATOM 6137 O O . ASP E 1 97 ? 22.304 15.713 -32.661 1.00 88.50 367 ASP E O 1
ATOM 6142 N N . ILE E 1 98 ? 20.528 14.487 -32.025 1.00 88.55 368 ILE E N 1
ATOM 6143 C CA . ILE E 1 98 ? 21.184 13.194 -32.194 1.00 91.13 368 ILE E CA 1
ATOM 6144 C C . ILE E 1 98 ? 20.834 12.632 -33.565 1.00 85.79 368 ILE E C 1
ATOM 6145 O O . ILE E 1 98 ? 19.674 12.688 -33.996 1.00 82.24 368 ILE E O 1
ATOM 6150 N N . PHE E 1 99 ? 21.837 12.094 -34.258 1.00 86.11 369 PHE E N 1
ATOM 6151 C CA . PHE E 1 99 ? 21.636 11.509 -35.577 1.00 82.91 369 PHE E CA 1
ATOM 6152 C C . PHE E 1 99 ? 22.768 10.527 -35.829 1.00 86.81 369 PHE E C 1
ATOM 6153 O O . PHE E 1 99 ? 23.801 10.576 -35.168 1.00 89.74 369 PHE E O 1
ATOM 6161 N N . ALA E 1 100 ? 22.572 9.640 -36.794 1.00 84.17 370 ALA E N 1
ATOM 6162 C CA . ALA E 1 100 ? 23.604 8.656 -37.079 1.00 82.61 370 ALA E CA 1
ATOM 6163 C C . ALA E 1 100 ? 24.599 9.191 -38.105 1.00 87.21 370 ALA E C 1
ATOM 6164 O O . ALA E 1 100 ? 24.325 10.145 -38.837 1.00 86.88 370 ALA E O 1
ATOM 6166 N N . VAL E 1 101 ? 25.775 8.568 -38.138 1.00 80.01 371 VAL E N 1
ATOM 6167 C CA . VAL E 1 101 ? 26.792 8.865 -39.142 1.00 79.62 371 VAL E CA 1
ATOM 6168 C C . VAL E 1 101 ? 27.350 7.550 -39.667 1.00 77.47 371 VAL E C 1
ATOM 6169 O O . VAL E 1 101 ? 27.524 6.589 -38.910 1.00 77.83 371 VAL E O 1
ATOM 6173 N N . LEU E 1 102 ? 27.615 7.501 -40.971 1.00 74.36 372 LEU E N 1
ATOM 6174 C CA . LEU E 1 102 ? 28.205 6.317 -41.587 1.00 77.74 372 LEU E CA 1
ATOM 6175 C C . LEU E 1 102 ? 29.720 6.383 -41.434 1.00 80.38 372 LEU E C 1
ATOM 6176 O O . LEU E 1 102 ? 30.373 7.258 -42.014 1.00 77.12 372 LEU E O 1
ATOM 6181 N N . ASP E 1 103 ? 30.280 5.465 -40.647 1.00 83.43 373 ASP E N 1
ATOM 6182 C CA . ASP E 1 103 ? 31.722 5.286 -40.548 1.00 79.42 373 ASP E CA 1
ATOM 6183 C C . ASP E 1 103 ? 32.132 4.332 -41.661 1.00 80.71 373 ASP E C 1
ATOM 6184 O O . ASP E 1 103 ? 31.831 3.128 -41.603 1.00 83.23 373 ASP E O 1
ATOM 6189 N N . SER E 1 104 ? 32.820 4.877 -42.669 1.00 86.99 374 SER E N 1
ATOM 6190 C CA . SER E 1 104 ? 33.215 4.090 -43.826 1.00 87.44 374 SER E CA 1
ATOM 6191 C C . SER E 1 104 ? 34.365 3.151 -43.491 1.00 90.54 374 SER E C 1
ATOM 6192 O O . SER E 1 104 ? 34.396 2.020 -43.985 1.00 91.08 374 SER E O 1
ATOM 6195 N N . ILE E 1 105 ? 35.317 3.600 -42.667 1.00 90.25 375 ILE E N 1
ATOM 6196 C CA . ILE E 1 105 ? 36.521 2.810 -42.421 1.00 89.80 375 ILE E CA 1
ATOM 6197 C C . ILE E 1 105 ? 36.237 1.662 -41.455 1.00 89.69 375 ILE E C 1
ATOM 6198 O O . ILE E 1 105 ? 36.805 0.569 -41.584 1.00 92.92 375 ILE E O 1
ATOM 6203 N N . ASN E 1 106 ? 35.353 1.881 -40.483 1.00 84.84 376 ASN E N 1
ATOM 6204 C CA . ASN E 1 106 ? 34.962 0.846 -39.536 1.00 84.20 376 ASN E CA 1
ATOM 6205 C C . ASN E 1 106 ? 33.679 0.136 -39.941 1.00 84.30 376 ASN E C 1
ATOM 6206 O O . ASN E 1 106 ? 33.240 -0.774 -39.231 1.00 84.33 376 ASN E O 1
ATOM 6211 N N . ASN E 1 107 ? 33.068 0.543 -41.057 1.00 82.35 377 ASN E N 1
ATOM 6212 C CA . ASN E 1 107 ? 31.931 -0.165 -41.647 1.00 82.15 377 ASN E CA 1
ATOM 6213 C C . ASN E 1 107 ? 30.733 -0.192 -40.704 1.00 83.88 377 ASN E C 1
ATOM 6214 O O . ASN E 1 107 ? 30.028 -1.198 -40.602 1.00 77.71 377 ASN E O 1
ATOM 6219 N N . ILE E 1 108 ? 30.486 0.914 -40.001 1.00 82.90 378 ILE E N 1
ATOM 6220 C CA . ILE E 1 108 ? 29.449 0.888 -38.977 1.00 70.18 378 ILE E CA 1
ATOM 6221 C C . ILE E 1 108 ? 28.566 2.123 -39.077 1.00 74.62 378 ILE E C 1
ATOM 6222 O O . ILE E 1 108 ? 28.906 3.119 -39.717 1.00 73.54 378 ILE E O 1
ATOM 6227 N N . ILE E 1 109 ? 27.392 2.022 -38.461 1.00 79.33 379 ILE E N 1
ATOM 6228 C CA . ILE E 1 109 ? 26.511 3.159 -38.230 1.00 77.59 379 ILE E CA 1
ATOM 6229 C C . ILE E 1 109 ? 26.449 3.383 -36.730 1.00 82.25 379 ILE E C 1
ATOM 6230 O O . ILE E 1 109 ? 26.173 2.447 -35.968 1.00 84.42 379 ILE E O 1
ATOM 6235 N N . THR E 1 110 ? 26.720 4.609 -36.300 1.00 79.27 380 THR E N 1
ATOM 6236 C CA . THR E 1 110 ? 26.609 4.911 -34.885 1.00 77.10 380 THR E CA 1
ATOM 6237 C C . THR E 1 110 ? 26.118 6.334 -34.687 1.00 73.99 380 THR E C 1
ATOM 6238 O O . THR E 1 110 ? 26.145 7.168 -35.598 1.00 79.61 380 THR E O 1
ATOM 6242 N N . ARG E 1 111 ? 25.704 6.600 -33.455 1.00 70.54 381 ARG E N 1
ATOM 6243 C CA . ARG E 1 111 ? 25.063 7.851 -33.100 1.00 73.04 381 ARG E CA 1
ATOM 6244 C C . ARG E 1 111 ? 26.099 8.930 -32.816 1.00 75.27 381 ARG E C 1
ATOM 6245 O O . ARG E 1 111 ? 27.190 8.666 -32.302 1.00 74.19 381 ARG E O 1
ATOM 6253 N N . ILE E 1 112 ? 25.727 10.167 -33.150 1.00 81.28 382 ILE E N 1
ATOM 6254 C CA . ILE E 1 112 ? 26.629 11.305 -33.100 1.00 82.46 382 ILE E CA 1
ATOM 6255 C C . ILE E 1 112 ? 25.780 12.563 -32.977 1.00 83.33 382 ILE E C 1
ATOM 6256 O O . ILE E 1 112 ? 24.632 12.607 -33.432 1.00 85.98 382 ILE E O 1
ATOM 6261 N N . THR E 1 113 ? 26.352 13.579 -32.340 1.00 80.61 383 THR E N 1
ATOM 6262 C CA . THR E 1 113 ? 25.777 14.914 -32.294 1.00 84.31 383 THR E CA 1
ATOM 6263 C C . THR E 1 113 ? 26.861 15.910 -32.682 1.00 88.06 383 THR E C 1
ATOM 6264 O O . THR E 1 113 ? 28.056 15.624 -32.586 1.00 83.38 383 THR E O 1
ATOM 6268 N N . ILE E 1 114 ? 26.437 17.082 -33.142 1.00 83.36 384 ILE E N 1
ATOM 6269 C CA . ILE E 1 114 ? 27.354 18.147 -33.531 1.00 83.70 384 ILE E CA 1
ATOM 6270 C C . ILE E 1 114 ? 27.249 19.234 -32.472 1.00 85.87 384 ILE E C 1
ATOM 6271 O O . ILE E 1 114 ? 26.254 19.967 -32.418 1.00 86.63 384 ILE E O 1
ATOM 6276 N N . ASN E 1 115 ? 28.267 19.336 -31.615 1.00 90.44 385 ASN E N 1
ATOM 6277 C CA . ASN E 1 115 ? 28.201 20.319 -30.542 1.00 88.65 385 ASN E CA 1
ATOM 6278 C C . ASN E 1 115 ? 28.616 21.710 -31.007 1.00 88.40 385 ASN E C 1
ATOM 6279 O O . ASN E 1 115 ? 28.035 22.697 -30.547 1.00 87.68 385 ASN E O 1
ATOM 6284 N N . SER E 1 116 ? 29.590 21.822 -31.912 1.00 88.25 386 SER E N 1
ATOM 6285 C CA . SER E 1 116 ? 29.997 23.139 -32.390 1.00 89.20 386 SER E CA 1
ATOM 6286 C C . SER E 1 116 ? 30.752 23.010 -33.708 1.00 86.24 386 SER E C 1
ATOM 6287 O O . SER E 1 116 ? 31.202 21.928 -34.095 1.00 82.18 386 SER E O 1
ATOM 6290 N N . SER E 1 117 ? 30.886 24.148 -34.388 1.00 84.75 387 SER E N 1
ATOM 6291 C CA . SER E 1 117 ? 31.690 24.286 -35.592 1.00 82.09 387 SER E CA 1
ATOM 6292 C C . SER E 1 117 ? 33.177 24.338 -35.241 1.00 79.79 387 SER E C 1
ATOM 6293 O O . SER E 1 117 ? 33.567 24.506 -34.083 1.00 78.78 387 SER E O 1
ATOM 6296 N N . SER E 1 118 ? 34.017 24.203 -36.267 1.00 74.90 388 SER E N 1
ATOM 6297 C CA . SER E 1 118 ? 35.465 24.178 -36.104 1.00 71.46 388 SER E CA 1
ATOM 6298 C C . SER E 1 118 ? 36.100 25.306 -36.908 1.00 72.51 388 SER E C 1
ATOM 6299 O O . SER E 1 118 ? 35.682 25.590 -38.035 1.00 71.40 388 SER E O 1
ATOM 6302 N N . ALA E 1 119 ? 37.122 25.938 -36.324 1.00 70.59 389 ALA E N 1
ATOM 6303 C CA . ALA E 1 119 ? 37.729 27.108 -36.952 1.00 66.76 389 ALA E CA 1
ATOM 6304 C C . ALA E 1 119 ? 38.472 26.754 -38.234 1.00 64.11 389 ALA E C 1
ATOM 6305 O O . ALA E 1 119 ? 38.551 27.581 -39.149 1.00 61.67 389 ALA E O 1
ATOM 6307 N N . GLY E 1 120 ? 39.026 25.550 -38.322 1.00 61.71 390 GLY E N 1
ATOM 6308 C CA . GLY E 1 120 ? 39.742 25.130 -39.506 1.00 60.09 390 GLY E CA 1
ATOM 6309 C C . GLY E 1 120 ? 38.888 24.497 -40.581 1.00 63.92 390 GLY E C 1
ATOM 6310 O O . GLY E 1 120 ? 39.431 23.963 -41.554 1.00 61.52 390 GLY E O 1
ATOM 6311 N N . GLY E 1 121 ? 37.575 24.549 -40.446 1.00 64.82 391 GLY E N 1
ATOM 6312 C CA . GLY E 1 121 ? 36.695 23.858 -41.362 1.00 60.48 391 GLY E CA 1
ATOM 6313 C C . GLY E 1 121 ? 36.137 22.589 -40.748 1.00 66.57 391 GLY E C 1
ATOM 6314 O O . GLY E 1 121 ? 36.773 21.930 -39.917 1.00 62.82 391 GLY E O 1
ATOM 6315 N N . GLY E 1 122 ? 34.920 22.240 -41.156 1.00 71.82 392 GLY E N 1
ATOM 6316 C CA . GLY E 1 122 ? 34.260 21.085 -40.582 1.00 69.78 392 GLY E CA 1
ATOM 6317 C C . GLY E 1 122 ? 33.580 21.415 -39.262 1.00 74.02 392 GLY E C 1
ATOM 6318 O O . GLY E 1 122 ? 33.122 22.534 -39.027 1.00 68.23 392 GLY E O 1
ATOM 6319 N N . TYR E 1 123 ? 33.526 20.413 -38.387 1.00 76.42 393 TYR E N 1
ATOM 6320 C CA . TYR E 1 123 ? 32.821 20.509 -37.119 1.00 79.27 393 TYR E CA 1
ATOM 6321 C C . TYR E 1 123 ? 33.524 19.634 -36.092 1.00 75.09 393 TYR E C 1
ATOM 6322 O O . TYR E 1 123 ? 34.209 18.667 -36.435 1.00 75.31 393 TYR E O 1
ATOM 6331 N N . ASP E 1 124 ? 33.325 19.975 -34.822 1.00 78.37 394 ASP E N 1
ATOM 6332 C CA . ASP E 1 124 ? 33.723 19.127 -33.704 1.00 82.33 394 ASP E CA 1
ATOM 6333 C C . ASP E 1 124 ? 32.491 18.351 -33.260 1.00 80.82 394 ASP E C 1
ATOM 6334 O O . ASP E 1 124 ? 31.513 18.943 -32.791 1.00 81.70 394 ASP E O 1
ATOM 6339 N N . ALA E 1 125 ? 32.534 17.031 -33.411 1.00 79.46 395 ALA E N 1
ATOM 6340 C CA . ALA E 1 125 ? 31.373 16.184 -33.204 1.00 80.76 395 ALA E CA 1
ATOM 6341 C C . ALA E 1 125 ? 31.634 15.199 -32.072 1.00 80.74 395 ALA E C 1
ATOM 6342 O O . ALA E 1 125 ? 32.770 15.001 -31.639 1.00 75.92 395 ALA E O 1
ATOM 6344 N N . TYR E 1 126 ? 30.561 14.561 -31.608 1.00 79.29 396 TYR E N 1
ATOM 6345 C CA . TYR E 1 126 ? 30.611 13.662 -30.460 1.00 78.49 396 TYR E CA 1
ATOM 6346 C C . TYR E 1 126 ? 29.868 12.377 -30.794 1.00 80.93 396 TYR E C 1
ATOM 6347 O O . TYR E 1 126 ? 28.656 12.407 -31.031 1.00 77.81 396 TYR E O 1
ATOM 6356 N N . LEU E 1 127 ? 30.593 11.253 -30.805 1.00 78.35 397 LEU E N 1
ATOM 6357 C CA . LEU E 1 127 ? 29.994 9.927 -30.970 1.00 79.22 397 LEU E CA 1
ATOM 6358 C C . LEU E 1 127 ? 29.589 9.418 -29.592 1.00 81.14 397 LEU E C 1
ATOM 6359 O O . LEU E 1 127 ? 30.417 8.909 -28.831 1.00 76.09 397 LEU E O 1
ATOM 6364 N N . ILE E 1 128 ? 28.293 9.524 -29.289 1.00 75.12 398 ILE E N 1
ATOM 6365 C CA . ILE E 1 128 ? 27.832 9.426 -27.911 1.00 68.45 398 ILE E CA 1
ATOM 6366 C C . ILE E 1 128 ? 27.878 8.005 -27.362 1.00 78.22 398 ILE E C 1
ATOM 6367 O O . ILE E 1 128 ? 27.861 7.823 -26.140 1.00 74.03 398 ILE E O 1
ATOM 6372 N N . ASP E 1 129 ? 27.934 6.992 -28.222 1.00 73.40 399 ASP E N 1
ATOM 6373 C CA . ASP E 1 129 ? 28.001 5.608 -27.773 1.00 68.99 399 ASP E CA 1
ATOM 6374 C C . ASP E 1 129 ? 29.423 5.141 -27.489 1.00 75.00 399 ASP E C 1
ATOM 6375 O O . ASP E 1 129 ? 29.608 3.992 -27.076 1.00 72.80 399 ASP E O 1
ATOM 6380 N N . PHE E 1 130 ? 30.426 5.998 -27.691 1.00 76.67 400 PHE E N 1
ATOM 6381 C CA . PHE E 1 130 ? 31.816 5.630 -27.452 1.00 76.41 400 PHE E CA 1
ATOM 6382 C C . PHE E 1 130 ? 32.552 6.569 -26.511 1.00 75.13 400 PHE E C 1
ATOM 6383 O O . PHE E 1 130 ? 33.620 6.196 -26.016 1.00 73.25 400 PHE E O 1
ATOM 6391 N N . GLY E 1 131 ? 32.029 7.761 -26.246 1.00 72.32 401 GLY E N 1
ATOM 6392 C CA . GLY E 1 131 ? 32.793 8.735 -25.490 1.00 76.20 401 GLY E CA 1
ATOM 6393 C C . GLY E 1 131 ? 33.966 9.279 -26.274 1.00 75.81 401 GLY E C 1
ATOM 6394 O O . GLY E 1 131 ? 35.044 9.496 -25.705 1.00 74.74 401 GLY E O 1
ATOM 6395 N N . GLU E 1 132 ? 33.787 9.490 -27.576 1.00 77.71 402 GLU E N 1
ATOM 6396 C CA . GLU E 1 132 ? 34.832 10.006 -28.447 1.00 78.79 402 GLU E CA 1
ATOM 6397 C C . GLU E 1 132 ? 34.379 11.308 -29.084 1.00 77.92 402 GLU E C 1
ATOM 6398 O O . GLU E 1 132 ? 33.297 11.379 -29.679 1.00 75.37 402 GLU E O 1
ATOM 6404 N N . HIS E 1 133 ? 35.222 12.326 -28.982 1.00 84.08 403 HIS E N 1
ATOM 6405 C CA . HIS E 1 133 ? 35.037 13.553 -29.735 1.00 81.13 403 HIS E CA 1
ATOM 6406 C C . HIS E 1 133 ? 35.919 13.494 -30.972 1.00 70.66 403 HIS E C 1
ATOM 6407 O O . HIS E 1 133 ? 37.119 13.216 -30.878 1.00 72.61 403 HIS E O 1
ATOM 6414 N N . ILE E 1 134 ? 35.304 13.715 -32.131 1.00 71.02 404 ILE E N 1
ATOM 6415 C CA . ILE E 1 134 ? 35.920 13.474 -33.424 1.00 71.83 404 ILE E CA 1
ATOM 6416 C C . ILE E 1 134 ? 35.723 14.708 -34.294 1.00 72.75 404 ILE E C 1
ATOM 6417 O O . ILE E 1 134 ? 35.060 15.673 -33.908 1.00 72.79 404 ILE E O 1
ATOM 6422 N N . HIS E 1 135 ? 36.313 14.666 -35.483 1.00 69.80 405 HIS E N 1
ATOM 6423 C CA . HIS E 1 135 ? 36.154 15.729 -36.464 1.00 74.59 405 HIS E CA 1
ATOM 6424 C C . HIS E 1 135 ? 35.186 15.281 -37.549 1.00 74.27 405 HIS E C 1
ATOM 6425 O O . HIS E 1 135 ? 35.279 14.155 -38.050 1.00 71.32 405 HIS E O 1
ATOM 6432 N N . PHE E 1 136 ? 34.263 16.168 -37.907 1.00 78.02 406 PHE E N 1
ATOM 6433 C CA . PHE E 1 136 ? 33.249 15.920 -38.921 1.00 78.21 406 PHE E CA 1
ATOM 6434 C C . PHE E 1 136 ? 33.530 16.831 -40.107 1.00 79.01 406 PHE E C 1
ATOM 6435 O O . PHE E 1 136 ? 33.491 18.055 -39.972 1.00 81.56 406 PHE E O 1
ATOM 6443 N N . ASP E 1 137 ? 33.815 16.241 -41.268 1.00 83.96 407 ASP E N 1
ATOM 6444 C CA . ASP E 1 137 ? 34.151 17.069 -42.421 1.00 86.06 407 ASP E CA 1
ATOM 6445 C C . ASP E 1 137 ? 32.930 17.787 -42.983 1.00 87.42 407 ASP E C 1
ATOM 6446 O O . ASP E 1 137 ? 33.069 18.850 -43.599 1.00 87.24 407 ASP E O 1
ATOM 6451 N N . GLY E 1 138 ? 31.735 17.244 -42.765 1.00 83.54 408 GLY E N 1
ATOM 6452 C CA . GLY E 1 138 ? 30.567 17.654 -43.512 1.00 90.37 408 GLY E CA 1
ATOM 6453 C C . GLY E 1 138 ? 30.407 16.936 -44.833 1.00 90.71 408 GLY E C 1
ATOM 6454 O O . GLY E 1 138 ? 29.450 17.221 -45.565 1.00 86.97 408 GLY E O 1
ATOM 6455 N N . ASN E 1 139 ? 31.320 16.018 -45.155 1.00 89.29 409 ASN E N 1
ATOM 6456 C CA . ASN E 1 139 ? 31.313 15.219 -46.373 1.00 90.55 409 ASN E CA 1
ATOM 6457 C C . ASN E 1 139 ? 30.710 13.834 -46.157 1.00 90.37 409 ASN E C 1
ATOM 6458 O O . ASN E 1 139 ? 30.406 13.143 -47.135 1.00 91.29 409 ASN E O 1
ATOM 6463 N N . GLU E 1 140 ? 30.510 13.427 -44.906 1.00 90.16 410 GLU E N 1
ATOM 6464 C CA . GLU E 1 140 ? 30.076 12.074 -44.594 1.00 90.04 410 GLU E CA 1
ATOM 6465 C C . GLU E 1 140 ? 28.590 11.883 -44.899 1.00 89.42 410 GLU E C 1
ATOM 6466 O O . GLU E 1 140 ? 27.836 12.838 -45.100 1.00 86.28 410 GLU E O 1
ATOM 6472 N N . THR E 1 141 ? 28.174 10.619 -44.918 1.00 84.36 411 THR E N 1
ATOM 6473 C CA . THR E 1 141 ? 26.799 10.239 -45.222 1.00 86.39 411 THR E CA 1
ATOM 6474 C C . THR E 1 141 ? 26.047 10.011 -43.915 1.00 85.53 411 THR E C 1
ATOM 6475 O O . THR E 1 141 ? 26.441 9.162 -43.108 1.00 83.63 411 THR E O 1
ATOM 6479 N N . ILE E 1 142 ? 24.961 10.762 -43.712 1.00 87.43 412 ILE E N 1
ATOM 6480 C CA . ILE E 1 142 ? 24.258 10.791 -42.436 1.00 87.18 412 ILE E CA 1
ATOM 6481 C C . ILE E 1 142 ? 22.781 10.472 -42.639 1.00 85.97 412 ILE E C 1
ATOM 6482 O O . ILE E 1 142 ? 22.228 10.617 -43.731 1.00 89.68 412 ILE E O 1
ATOM 6487 N N . PHE E 1 143 ? 22.103 9.996 -41.591 1.00 87.67 413 PHE E N 1
ATOM 6488 C CA . PHE E 1 143 ? 20.656 9.653 -41.700 1.00 91.14 413 PHE E CA 1
ATOM 6489 C C . PHE E 1 143 ? 19.866 10.082 -40.460 1.00 91.68 413 PHE E C 1
ATOM 6490 O O . PHE E 1 143 ? 20.426 10.123 -39.383 1.00 88.24 413 PHE E O 1
ATOM 6498 N N . LYS E 1 144 ? 18.578 10.369 -40.646 1.00 92.62 414 LYS E N 1
ATOM 6499 C CA . LYS E 1 144 ? 17.670 10.750 -39.538 1.00 96.85 414 LYS E CA 1
ATOM 6500 C C . LYS E 1 144 ? 17.370 9.499 -38.719 1.00 101.28 414 LYS E C 1
ATOM 6501 O O . LYS E 1 144 ? 17.336 8.442 -39.341 1.00 97.23 414 LYS E O 1
ATOM 6507 N N . LEU E 1 145 ? 17.253 9.667 -37.396 1.00 102.37 415 LEU E N 1
ATOM 6508 C CA . LEU E 1 145 ? 16.899 8.627 -36.392 1.00 99.60 415 LEU E CA 1
ATOM 6509 C C . LEU E 1 145 ? 15.805 9.247 -35.516 1.00 105.39 415 LEU E C 1
ATOM 6510 O O . LEU E 1 145 ? 16.139 9.759 -34.429 1.00 107.25 415 LEU E O 1
ATOM 6515 N N . PRO E 1 146 ? 14.519 9.199 -35.935 1.00 108.44 416 PRO E N 1
ATOM 6516 C CA . PRO E 1 146 ? 13.423 9.899 -35.239 1.00 112.32 416 PRO E CA 1
ATOM 6517 C C . PRO E 1 146 ? 13.050 9.560 -33.786 1.00 111.12 416 PRO E C 1
ATOM 6518 O O . PRO E 1 146 ? 12.813 10.493 -33.041 1.00 108.52 416 PRO E O 1
ATOM 6522 N N . ASP E 1 147 ? 12.802 8.295 -33.477 1.00 111.37 417 ASP E N 1
ATOM 6523 C CA . ASP E 1 147 ? 12.442 8.065 -32.061 1.00 109.08 417 ASP E CA 1
ATOM 6524 C C . ASP E 1 147 ? 12.659 6.610 -31.666 1.00 106.90 417 ASP E C 1
ATOM 6525 O O . ASP E 1 147 ? 12.552 5.713 -32.525 1.00 109.17 417 ASP E O 1
ATOM 6530 N N . ASP E 1 148 ? 12.950 6.435 -30.383 1.00 105.45 418 ASP E N 1
ATOM 6531 C CA . ASP E 1 148 ? 13.032 5.093 -29.732 1.00 103.30 418 ASP E CA 1
ATOM 6532 C C . ASP E 1 148 ? 14.137 4.197 -30.311 1.00 94.59 418 ASP E C 1
ATOM 6533 O O . ASP E 1 148 ? 14.193 3.014 -29.921 1.00 91.36 418 ASP E O 1
ATOM 6538 N N . ILE E 1 149 ? 14.956 4.728 -31.232 1.00 94.47 419 ILE E N 1
ATOM 6539 C CA . ILE E 1 149 ? 16.130 3.995 -31.810 1.00 101.89 419 ILE E CA 1
ATOM 6540 C C . ILE E 1 149 ? 17.400 4.764 -31.413 1.00 96.51 419 ILE E C 1
ATOM 6541 O O . ILE E 1 149 ? 18.497 4.172 -31.386 1.00 84.59 419 ILE E O 1
ATOM 6546 N N . LYS E 1 150 ? 17.193 6.032 -31.064 1.00 96.57 420 LYS E N 1
ATOM 6547 C CA . LYS E 1 150 ? 18.257 6.931 -30.563 1.00 91.94 420 LYS E CA 1
ATOM 6548 C C . LYS E 1 150 ? 17.726 7.532 -29.260 1.00 97.00 420 LYS E C 1
ATOM 6549 O O . LYS E 1 150 ? 18.344 8.493 -28.760 1.00 103.85 420 LYS E O 1
ATOM 6555 N N . ARG E 1 151 ? 16.622 6.981 -28.732 1.00 92.86 421 ARG E N 1
ATOM 6556 C CA . ARG E 1 151 ? 16.073 7.567 -27.483 1.00 92.76 421 ARG E CA 1
ATOM 6557 C C . ARG E 1 151 ? 16.821 6.966 -26.294 1.00 84.17 421 ARG E C 1
ATOM 6558 O O . ARG E 1 151 ? 16.503 7.317 -25.165 1.00 84.83 421 ARG E O 1
ATOM 6566 N N . LEU E 1 152 ? 17.790 6.100 -26.568 1.00 77.40 422 LEU E N 1
ATOM 6567 C CA . LEU E 1 152 ? 18.651 5.530 -25.524 1.00 80.21 422 LEU E CA 1
ATOM 6568 C C . LEU E 1 152 ? 19.550 6.641 -25.016 1.00 83.58 422 LEU E C 1
ATOM 6569 O O . LEU E 1 152 ? 19.936 7.480 -25.827 1.00 82.68 422 LEU E O 1
ATOM 6574 N N . PRO E 1 153 ? 19.912 6.687 -23.721 1.00 86.00 423 PRO E N 1
ATOM 6575 C CA . PRO E 1 153 ? 20.957 7.619 -23.283 1.00 78.13 423 PRO E CA 1
ATOM 6576 C C . PRO E 1 153 ? 22.293 7.122 -23.862 1.00 76.67 423 PRO E C 1
ATOM 6577 O O . PRO E 1 153 ? 22.401 5.978 -24.204 1.00 77.03 423 PRO E O 1
ATOM 6581 N N . ALA E 1 154 ? 23.298 7.969 -23.940 1.00 73.89 424 ALA E N 1
ATOM 6582 C CA . ALA E 1 154 ? 24.536 7.440 -24.532 1.00 71.98 424 ALA E CA 1
ATOM 6583 C C . ALA E 1 154 ? 25.055 6.266 -23.713 1.00 70.33 424 ALA E C 1
ATOM 6584 O O . ALA E 1 154 ? 25.182 6.356 -22.502 1.00 67.70 424 ALA E O 1
ATOM 6586 N N . GLN E 1 155 ? 25.413 5.209 -24.420 1.00 76.32 425 GLN E N 1
ATOM 6587 C CA . GLN E 1 155 ? 25.876 3.969 -23.781 1.00 72.66 425 GLN E CA 1
ATOM 6588 C C . GLN E 1 155 ? 27.143 4.331 -23.021 1.00 78.22 425 GLN E C 1
ATOM 6589 O O . GLN E 1 155 ? 27.175 4.020 -21.842 1.00 79.22 425 GLN E O 1
ATOM 6595 N N . ALA E 1 156 ? 28.027 5.142 -23.625 1.00 79.62 426 ALA E N 1
ATOM 6596 C CA . ALA E 1 156 ? 29.352 5.414 -23.084 1.00 77.63 426 ALA E CA 1
ATOM 6597 C C . ALA E 1 156 ? 29.283 6.358 -21.887 1.00 78.62 426 ALA E C 1
ATOM 6598 O O . ALA E 1 156 ? 28.693 7.440 -21.968 1.00 81.65 426 ALA E O 1
ATOM 6600 N N . ILE E 1 157 ? 29.909 5.949 -20.783 1.00 80.13 427 ILE E N 1
ATOM 6601 C CA . ILE E 1 157 ? 29.955 6.716 -19.544 1.00 80.42 427 ILE E CA 1
ATOM 6602 C C . ILE E 1 157 ? 31.409 7.005 -19.202 1.00 80.00 427 ILE E C 1
ATOM 6603 O O . ILE E 1 157 ? 32.272 6.126 -19.321 1.00 75.45 427 ILE E O 1
ATOM 6608 N N . ARG E 1 158 ? 31.669 8.240 -18.777 1.00 83.72 428 ARG E N 1
ATOM 6609 C CA . ARG E 1 158 ? 32.994 8.646 -18.334 1.00 83.01 428 ARG E CA 1
ATOM 6610 C C . ARG E 1 158 ? 33.405 7.860 -17.093 1.00 80.04 428 ARG E C 1
ATOM 6611 O O . ARG E 1 158 ? 32.574 7.495 -16.256 1.00 79.02 428 ARG E O 1
ATOM 6619 N N . CYS E 1 159 ? 34.707 7.611 -16.972 1.00 78.16 429 CYS E N 1
ATOM 6620 C CA . CYS E 1 159 ? 35.220 6.744 -15.924 1.00 79.56 429 CYS E CA 1
ATOM 6621 C C . CYS E 1 159 ? 36.584 7.232 -15.462 1.00 81.22 429 CYS E C 1
ATOM 6622 O O . CYS E 1 159 ? 37.491 7.437 -16.279 1.00 77.87 429 CYS E O 1
ATOM 6625 N N . ASP E 1 160 ? 36.704 7.423 -14.148 1.00 80.20 430 ASP E N 1
ATOM 6626 C CA . ASP E 1 160 ? 37.973 7.657 -13.470 1.00 79.29 430 ASP E CA 1
ATOM 6627 C C . ASP E 1 160 ? 38.454 6.306 -12.953 1.00 77.22 430 ASP E C 1
ATOM 6628 O O . ASP E 1 160 ? 37.923 5.788 -11.965 1.00 79.63 430 ASP E O 1
ATOM 6633 N N . LEU E 1 161 ? 39.451 5.733 -13.622 1.00 79.01 431 LEU E N 1
ATOM 6634 C CA . LEU E 1 161 ? 39.930 4.389 -13.319 1.00 83.94 431 LEU E CA 1
ATOM 6635 C C . LEU E 1 161 ? 41.131 4.475 -12.384 1.00 85.65 431 LEU E C 1
ATOM 6636 O O . LEU E 1 161 ? 42.208 4.930 -12.782 1.00 85.19 431 LEU E O 1
ATOM 6641 N N . ILE E 1 162 ? 40.943 4.018 -11.150 1.00 87.29 432 ILE E N 1
ATOM 6642 C CA . ILE E 1 162 ? 41.980 4.082 -10.129 1.00 84.99 432 ILE E CA 1
ATOM 6643 C C . ILE E 1 162 ? 42.968 2.937 -10.312 1.00 88.17 432 ILE E C 1
ATOM 6644 O O . ILE E 1 162 ? 42.637 1.879 -10.860 1.00 89.00 432 ILE E O 1
ATOM 6649 N N . ASN E 1 163 ? 44.202 3.164 -9.852 1.00 88.83 433 ASN E N 1
ATOM 6650 C CA . ASN E 1 163 ? 45.217 2.116 -9.705 1.00 90.91 433 ASN E CA 1
ATOM 6651 C C . ASN E 1 163 ? 45.474 1.373 -11.015 1.00 87.22 433 ASN E C 1
ATOM 6652 O O . ASN E 1 163 ? 45.646 0.153 -11.035 1.00 92.62 433 ASN E O 1
ATOM 6657 N N . CYS E 1 164 ? 45.501 2.119 -12.115 1.00 87.97 434 CYS E N 1
ATOM 6658 C CA . CYS E 1 164 ? 45.874 1.588 -13.418 1.00 91.33 434 CYS E CA 1
ATOM 6659 C C . CYS E 1 164 ? 46.191 2.768 -14.322 1.00 85.93 434 CYS E C 1
ATOM 6660 O O . CYS E 1 164 ? 45.564 3.826 -14.216 1.00 85.04 434 CYS E O 1
ATOM 6663 N N . ASP E 1 165 ? 47.183 2.591 -15.194 1.00 83.62 435 ASP E N 1
ATOM 6664 C CA . ASP E 1 165 ? 47.529 3.632 -16.152 1.00 83.15 435 ASP E CA 1
ATOM 6665 C C . ASP E 1 165 ? 46.689 3.454 -17.407 1.00 83.52 435 ASP E C 1
ATOM 6666 O O . ASP E 1 165 ? 46.656 2.370 -18.001 1.00 82.84 435 ASP E O 1
ATOM 6671 N N . ILE E 1 166 ? 46.012 4.533 -17.795 1.00 82.78 436 ILE E N 1
ATOM 6672 C CA . ILE E 1 166 ? 45.130 4.527 -18.954 1.00 82.67 436 ILE E CA 1
ATOM 6673 C C . ILE E 1 166 ? 45.893 4.182 -20.229 1.00 81.51 436 ILE E C 1
ATOM 6674 O O . ILE E 1 166 ? 45.347 3.541 -21.139 1.00 77.78 436 ILE E O 1
ATOM 6679 N N . ALA E 1 167 ? 47.175 4.554 -20.301 1.00 82.07 437 ALA E N 1
ATOM 6680 C CA . ALA E 1 167 ? 47.937 4.391 -21.536 1.00 84.77 437 ALA E CA 1
ATOM 6681 C C . ALA E 1 167 ? 48.172 2.927 -21.887 1.00 82.22 437 ALA E C 1
ATOM 6682 O O . ALA E 1 167 ? 48.349 2.599 -23.065 1.00 83.87 437 ALA E O 1
ATOM 6684 N N . ASN E 1 168 ? 48.190 2.037 -20.897 1.00 83.39 438 ASN E N 1
ATOM 6685 C CA . ASN E 1 168 ? 48.326 0.610 -21.151 1.00 87.50 438 ASN E CA 1
ATOM 6686 C C . ASN E 1 168 ? 46.985 -0.085 -21.351 1.00 86.40 438 ASN E C 1
ATOM 6687 O O . ASN E 1 168 ? 46.948 -1.315 -21.447 1.00 81.76 438 ASN E O 1
ATOM 6692 N N . MET E 1 169 ? 45.890 0.669 -21.421 1.00 88.57 439 MET E N 1
ATOM 6693 C CA . MET E 1 169 ? 44.569 0.089 -21.626 1.00 87.45 439 MET E CA 1
ATOM 6694 C C . MET E 1 169 ? 44.145 0.083 -23.089 1.00 85.40 439 MET E C 1
ATOM 6695 O O . MET E 1 169 ? 43.024 -0.341 -23.391 1.00 87.09 439 MET E O 1
ATOM 6700 N N . HIS E 1 170 ? 45.019 0.527 -24.000 1.00 82.98 440 HIS E N 1
ATOM 6701 C CA . HIS E 1 170 ? 44.628 0.698 -25.397 1.00 83.37 440 HIS E CA 1
ATOM 6702 C C . HIS E 1 170 ? 44.195 -0.620 -26.027 1.00 81.13 440 HIS E C 1
ATOM 6703 O O . HIS E 1 170 ? 43.258 -0.652 -26.833 1.00 78.24 440 HIS E O 1
ATOM 6710 N N . CYS E 1 171 ? 44.866 -1.719 -25.674 1.00 81.92 441 CYS E N 1
ATOM 6711 C CA . CYS E 1 171 ? 44.491 -3.016 -26.225 1.00 83.22 441 CYS E CA 1
ATOM 6712 C C . CYS E 1 171 ? 43.092 -3.430 -25.788 1.00 83.01 441 CYS E C 1
ATOM 6713 O O . CYS E 1 171 ? 42.413 -4.174 -26.505 1.00 85.29 441 CYS E O 1
ATOM 6716 N N . PHE E 1 172 ? 42.638 -2.949 -24.631 1.00 82.99 442 PHE E N 1
ATOM 6717 C CA . PHE E 1 172 ? 41.376 -3.384 -24.049 1.00 85.43 442 PHE E CA 1
ATOM 6718 C C . PHE E 1 172 ? 40.186 -2.533 -24.485 1.00 83.91 442 PHE E C 1
ATOM 6719 O O . PHE E 1 172 ? 39.140 -2.575 -23.829 1.00 83.13 442 PHE E O 1
ATOM 6727 N N . VAL E 1 173 ? 40.310 -1.774 -25.565 1.00 79.62 443 VAL E N 1
ATOM 6728 C CA . VAL E 1 173 ? 39.189 -0.994 -26.079 1.00 79.39 443 VAL E CA 1
ATOM 6729 C C . VAL E 1 173 ? 38.395 -1.869 -27.039 1.00 75.33 443 VAL E C 1
ATOM 6730 O O . VAL E 1 173 ? 38.968 -2.672 -27.786 1.00 76.22 443 VAL E O 1
ATOM 6734 N N . ASN E 1 174 ? 37.065 -1.732 -26.995 1.00 74.86 444 ASN E N 1
ATOM 6735 C CA . ASN E 1 174 ? 36.111 -2.586 -27.700 1.00 75.17 444 ASN E CA 1
ATOM 6736 C C . ASN E 1 174 ? 36.112 -4.014 -27.167 1.00 78.54 444 ASN E C 1
ATOM 6737 O O . ASN E 1 174 ? 35.770 -4.952 -27.896 1.00 73.71 444 ASN E O 1
ATOM 6742 N N . THR E 1 175 ? 36.497 -4.192 -25.905 1.00 82.45 445 THR E N 1
ATOM 6743 C CA . THR E 1 175 ? 36.481 -5.481 -25.233 1.00 82.49 445 THR E CA 1
ATOM 6744 C C . THR E 1 175 ? 35.630 -5.387 -23.977 1.00 77.28 445 THR E C 1
ATOM 6745 O O . THR E 1 175 ? 35.564 -4.335 -23.334 1.00 74.28 445 THR E O 1
ATOM 6749 N N . TYR E 1 176 ? 34.994 -6.498 -23.620 1.00 74.80 446 TYR E N 1
ATOM 6750 C CA . TYR E 1 176 ? 34.307 -6.587 -22.340 1.00 80.74 446 TYR E CA 1
ATOM 6751 C C . TYR E 1 176 ? 35.329 -6.764 -21.222 1.00 85.31 446 TYR E C 1
ATOM 6752 O O . TYR E 1 176 ? 36.190 -7.647 -21.289 1.00 85.20 446 TYR E O 1
ATOM 6761 N N . ILE E 1 177 ? 35.248 -5.901 -20.206 1.00 85.49 447 ILE E N 1
ATOM 6762 C CA . ILE E 1 177 ? 36.103 -5.949 -19.028 1.00 85.92 447 ILE E CA 1
ATOM 6763 C C . ILE E 1 177 ? 35.214 -5.751 -17.810 1.00 86.46 447 ILE E C 1
ATOM 6764 O O . ILE E 1 177 ? 34.142 -5.154 -17.890 1.00 83.57 447 ILE E O 1
ATOM 6769 N N . LYS E 1 178 ? 35.670 -6.239 -16.668 1.00 90.67 448 LYS E N 1
ATOM 6770 C CA . LYS E 1 178 ? 34.918 -6.078 -15.433 1.00 93.24 448 LYS E CA 1
ATOM 6771 C C . LYS E 1 178 ? 35.536 -4.959 -14.601 1.00 93.64 448 LYS E C 1
ATOM 6772 O O . LYS E 1 178 ? 36.759 -4.790 -14.584 1.00 94.31 448 LYS E O 1
ATOM 6778 N N . ILE E 1 179 ? 34.683 -4.171 -13.939 1.00 92.75 449 ILE E N 1
ATOM 6779 C CA . ILE E 1 179 ? 35.119 -3.020 -13.155 1.00 90.90 449 ILE E CA 1
ATOM 6780 C C . ILE E 1 179 ? 34.284 -2.910 -11.886 1.00 88.49 449 ILE E C 1
ATOM 6781 O O . ILE E 1 179 ? 33.106 -3.279 -11.854 1.00 89.61 449 ILE E O 1
ATOM 6786 N N . ARG E 1 180 ? 34.913 -2.415 -10.821 1.00 89.29 450 ARG E N 1
ATOM 6787 C CA . ARG E 1 180 ? 34.201 -2.176 -9.543 1.00 88.97 450 ARG E CA 1
ATOM 6788 C C . ARG E 1 180 ? 33.866 -0.692 -9.515 1.00 89.59 450 ARG E C 1
ATOM 6789 O O . ARG E 1 180 ? 34.788 0.093 -9.538 1.00 91.30 450 ARG E O 1
ATOM 6797 N N . VAL E 1 181 ? 32.585 -0.351 -9.488 1.00 88.77 451 VAL E N 1
ATOM 6798 C CA . VAL E 1 181 ? 32.117 1.035 -9.482 1.00 89.83 451 VAL E CA 1
ATOM 6799 C C . VAL E 1 181 ? 32.145 1.550 -8.044 1.00 87.63 451 VAL E C 1
ATOM 6800 O O . VAL E 1 181 ? 31.293 1.192 -7.230 1.00 92.07 451 VAL E O 1
ATOM 6804 N N . HIS E 1 182 ? 33.126 2.402 -7.737 1.00 86.27 452 HIS E N 1
ATOM 6805 C CA . HIS E 1 182 ? 33.264 2.974 -6.402 1.00 85.56 452 HIS E CA 1
ATOM 6806 C C . HIS E 1 182 ? 32.392 4.208 -6.199 1.00 83.51 452 HIS E C 1
ATOM 6807 O O . HIS E 1 182 ? 31.854 4.409 -5.104 1.00 82.60 452 HIS E O 1
ATOM 6814 N N . GLU E 1 183 ? 32.249 5.066 -7.209 1.00 84.33 453 GLU E N 1
ATOM 6815 C CA . GLU E 1 183 ? 31.431 6.298 -7.005 1.00 85.22 453 GLU E CA 1
ATOM 6816 C C . GLU E 1 183 ? 30.590 6.632 -8.247 1.00 83.79 453 GLU E C 1
ATOM 6817 O O . GLU E 1 183 ? 31.111 6.508 -9.333 1.00 87.14 453 GLU E O 1
ATOM 6823 N N . ASN E 1 184 ? 29.327 7.027 -8.068 1.00 82.66 454 ASN E N 1
ATOM 6824 C CA . ASN E 1 184 ? 28.420 7.421 -9.185 1.00 85.12 454 ASN E CA 1
ATOM 6825 C C . ASN E 1 184 ? 27.713 8.734 -8.830 1.00 83.57 454 ASN E C 1
ATOM 6826 O O . ASN E 1 184 ? 26.831 8.695 -8.007 1.00 86.84 454 ASN E O 1
ATOM 6831 N N . ASN E 1 185 ? 28.023 9.833 -9.508 1.00 85.06 455 ASN E N 1
ATOM 6832 C CA . ASN E 1 185 ? 27.466 11.174 -9.189 1.00 88.28 455 ASN E CA 1
ATOM 6833 C C . ASN E 1 185 ? 26.351 11.491 -10.187 1.00 90.79 455 ASN E C 1
ATOM 6834 O O . ASN E 1 185 ? 25.433 10.699 -10.280 1.00 90.81 455 ASN E O 1
ATOM 6839 N N . ASN E 1 186 ? 26.363 12.675 -10.804 1.00 91.83 456 ASN E N 1
ATOM 6840 C CA . ASN E 1 186 ? 25.486 12.961 -11.971 1.00 99.18 456 ASN E CA 1
ATOM 6841 C C . ASN E 1 186 ? 26.250 12.448 -13.221 1.00 97.92 456 ASN E C 1
ATOM 6842 O O . ASN E 1 186 ? 26.860 13.253 -13.943 1.00 92.46 456 ASN E O 1
ATOM 6847 N N . SER E 1 187 ? 26.259 11.123 -13.386 1.00 93.12 457 SER E N 1
ATOM 6848 C CA . SER E 1 187 ? 26.903 10.288 -14.431 1.00 90.87 457 SER E CA 1
ATOM 6849 C C . SER E 1 187 ? 28.392 10.489 -14.729 1.00 91.14 457 SER E C 1
ATOM 6850 O O . SER E 1 187 ? 28.708 10.675 -15.881 1.00 92.53 457 SER E O 1
ATOM 6853 N N . THR E 1 188 ? 29.257 10.471 -13.721 1.00 90.41 458 THR E N 1
ATOM 6854 C CA . THR E 1 188 ? 30.730 10.428 -13.906 1.00 85.01 458 THR E CA 1
ATOM 6855 C C . THR E 1 188 ? 31.188 9.302 -12.993 1.00 83.81 458 THR E C 1
ATOM 6856 O O . THR E 1 188 ? 30.800 9.331 -11.848 1.00 86.81 458 THR E O 1
ATOM 6860 N N . LEU E 1 189 ? 32.025 8.382 -13.439 1.00 81.45 459 LEU E N 1
ATOM 6861 C CA . LEU E 1 189 ? 32.332 7.241 -12.544 1.00 79.74 459 LEU E CA 1
ATOM 6862 C C . LEU E 1 189 ? 33.738 7.279 -11.963 1.00 80.03 459 LEU E C 1
ATOM 6863 O O . LEU E 1 189 ? 34.586 7.956 -12.505 1.00 78.40 459 LEU E O 1
ATOM 6868 N N . VAL E 1 190 ? 33.886 6.586 -10.837 1.00 81.99 460 VAL E N 1
ATOM 6869 C CA . VAL E 1 190 ? 35.182 6.251 -10.198 1.00 82.12 460 VAL E CA 1
ATOM 6870 C C . VAL E 1 190 ? 35.075 4.740 -10.085 1.00 81.91 460 VAL E C 1
ATOM 6871 O O . VAL E 1 190 ? 34.180 4.295 -9.409 1.00 82.30 460 VAL E O 1
ATOM 6875 N N . ALA E 1 191 ? 35.967 4.010 -10.738 1.00 84.41 461 ALA E N 1
ATOM 6876 C CA . ALA E 1 191 ? 35.893 2.558 -10.815 1.00 83.76 461 ALA E CA 1
ATOM 6877 C C . ALA E 1 191 ? 37.288 1.944 -10.803 1.00 85.57 461 ALA E C 1
ATOM 6878 O O . ALA E 1 191 ? 38.293 2.619 -11.039 1.00 81.60 461 ALA E O 1
ATOM 6880 N N . GLU E 1 192 ? 37.329 0.637 -10.541 1.00 89.33 462 GLU E N 1
ATOM 6881 C CA . GLU E 1 192 ? 38.568 -0.131 -10.449 1.00 89.24 462 GLU E CA 1
ATOM 6882 C C . GLU E 1 192 ? 38.552 -1.268 -11.463 1.00 89.54 462 GLU E C 1
ATOM 6883 O O . GLU E 1 192 ? 37.628 -2.099 -11.434 1.00 92.21 462 GLU E O 1
ATOM 6889 N N . PRO E 1 193 ? 39.530 -1.360 -12.363 1.00 92.50 463 PRO E N 1
ATOM 6890 C CA . PRO E 1 193 ? 39.587 -2.516 -13.267 1.00 96.80 463 PRO E CA 1
ATOM 6891 C C . PRO E 1 193 ? 40.023 -3.764 -12.514 1.00 96.35 463 PRO E C 1
ATOM 6892 O O . PRO E 1 193 ? 40.907 -3.714 -11.657 1.00 92.81 463 PRO E O 1
ATOM 6896 N N . VAL E 1 194 ? 39.401 -4.893 -12.838 1.00 96.45 464 VAL E N 1
ATOM 6897 C CA . VAL E 1 194 ? 39.681 -6.103 -12.072 1.00 99.34 464 VAL E CA 1
ATOM 6898 C C . VAL E 1 194 ? 40.747 -6.987 -12.739 1.00 101.30 464 VAL E C 1
ATOM 6899 O O . VAL E 1 194 ? 40.552 -7.592 -13.795 1.00 101.57 464 VAL E O 1
ATOM 6903 N N . ARG F 2 6 ? 31.716 -6.111 0.677 1.00 81.98 4 ARG F N 1
ATOM 6904 C CA . ARG F 2 6 ? 31.148 -6.032 2.018 1.00 81.25 4 ARG F CA 1
ATOM 6905 C C . ARG F 2 6 ? 30.614 -4.635 2.309 1.00 80.66 4 ARG F C 1
ATOM 6906 O O . ARG F 2 6 ? 29.590 -4.481 2.971 1.00 77.22 4 ARG F O 1
ATOM 6914 N N . GLY F 2 7 ? 31.317 -3.621 1.812 1.00 81.77 5 GLY F N 1
ATOM 6915 C CA . GLY F 2 7 ? 30.899 -2.252 2.065 1.00 75.62 5 GLY F CA 1
ATOM 6916 C C . GLY F 2 7 ? 31.019 -1.913 3.537 1.00 72.82 5 GLY F C 1
ATOM 6917 O O . GLY F 2 7 ? 32.009 -2.249 4.199 1.00 70.11 5 GLY F O 1
ATOM 6918 N N . ARG F 2 8 ? 29.986 -1.247 4.064 1.00 68.17 6 ARG F N 1
ATOM 6919 C CA . ARG F 2 8 ? 29.982 -0.843 5.466 1.00 63.72 6 ARG F CA 1
ATOM 6920 C C . ARG F 2 8 ? 30.115 -2.026 6.414 1.00 67.63 6 ARG F C 1
ATOM 6921 O O . ARG F 2 8 ? 30.591 -1.849 7.542 1.00 67.08 6 ARG F O 1
ATOM 6929 N N . ALA F 2 9 ? 29.707 -3.225 5.986 1.00 67.48 7 ALA F N 1
ATOM 6930 C CA . ALA F 2 9 ? 29.880 -4.410 6.821 1.00 67.33 7 ALA F CA 1
ATOM 6931 C C . ALA F 2 9 ? 31.339 -4.616 7.205 1.00 71.57 7 ALA F C 1
ATOM 6932 O O . ALA F 2 9 ? 31.627 -5.104 8.305 1.00 75.22 7 ALA F O 1
ATOM 6934 N N . ARG F 2 10 ? 32.269 -4.240 6.320 1.00 71.27 8 ARG F N 1
ATOM 6935 C CA . ARG F 2 10 ? 33.689 -4.353 6.636 1.00 67.88 8 ARG F CA 1
ATOM 6936 C C . ARG F 2 10 ? 34.033 -3.631 7.931 1.00 66.00 8 ARG F C 1
ATOM 6937 O O . ARG F 2 10 ? 34.896 -4.092 8.689 1.00 68.15 8 ARG F O 1
ATOM 6945 N N . LEU F 2 11 ? 33.353 -2.514 8.212 1.00 62.54 9 LEU F N 1
ATOM 6946 C CA . LEU F 2 11 ? 33.625 -1.766 9.435 1.00 61.90 9 LEU F CA 1
ATOM 6947 C C . LEU F 2 11 ? 33.457 -2.632 10.676 1.00 59.45 9 LEU F C 1
ATOM 6948 O O . LEU F 2 11 ? 34.176 -2.439 11.664 1.00 62.05 9 LEU F O 1
ATOM 6953 N N . ILE F 2 12 ? 32.524 -3.588 10.646 1.00 64.31 10 ILE F N 1
ATOM 6954 C CA . ILE F 2 12 ? 32.379 -4.512 11.768 1.00 69.46 10 ILE F CA 1
ATOM 6955 C C . ILE F 2 12 ? 33.700 -5.221 12.033 1.00 68.55 10 ILE F C 1
ATOM 6956 O O . ILE F 2 12 ? 34.213 -5.221 13.159 1.00 68.76 10 ILE F O 1
ATOM 6961 N N . ASP F 2 13 ? 34.288 -5.805 10.985 1.00 66.36 11 ASP F N 1
ATOM 6962 C CA . ASP F 2 13 ? 35.580 -6.464 11.127 1.00 70.46 11 ASP F CA 1
ATOM 6963 C C . ASP F 2 13 ? 36.670 -5.494 11.558 1.00 66.77 11 ASP F C 1
ATOM 6964 O O . ASP F 2 13 ? 37.687 -5.925 12.113 1.00 65.56 11 ASP F O 1
ATOM 6969 N N . THR F 2 14 ? 36.477 -4.197 11.322 1.00 67.11 12 THR F N 1
ATOM 6970 C CA . THR F 2 14 ? 37.451 -3.209 11.760 1.00 61.20 12 THR F CA 1
ATOM 6971 C C . THR F 2 14 ? 37.274 -2.852 13.231 1.00 59.26 12 THR F C 1
ATOM 6972 O O . THR F 2 14 ? 38.239 -2.443 13.886 1.00 62.11 12 THR F O 1
ATOM 6976 N N . LEU F 2 15 ? 36.069 -3.026 13.775 1.00 62.32 13 LEU F N 1
ATOM 6977 C CA . LEU F 2 15 ? 35.779 -2.628 15.146 1.00 63.30 13 LEU F CA 1
ATOM 6978 C C . LEU F 2 15 ? 35.537 -3.804 16.082 1.00 67.85 13 LEU F C 1
ATOM 6979 O O . LEU F 2 15 ? 35.226 -3.583 17.258 1.00 70.29 13 LEU F O 1
ATOM 6984 N N . LYS F 2 16 ? 35.680 -5.038 15.607 1.00 69.03 14 LYS F N 1
ATOM 6985 C CA . LYS F 2 16 ? 35.496 -6.208 16.463 1.00 76.03 14 LYS F CA 1
ATOM 6986 C C . LYS F 2 16 ? 36.722 -6.442 17.340 1.00 75.10 14 LYS F C 1
ATOM 6987 O O . LYS F 2 16 ? 37.498 -5.523 17.599 1.00 74.86 14 LYS F O 1
ATOM 6993 N N . ARG G 2 6 ? 75.972 31.641 3.029 1.00 84.95 4 ARG G N 1
ATOM 6994 C CA . ARG G 2 6 ? 75.578 31.717 1.598 1.00 85.59 4 ARG G CA 1
ATOM 6995 C C . ARG G 2 6 ? 74.832 30.440 1.218 1.00 87.53 4 ARG G C 1
ATOM 6996 O O . ARG G 2 6 ? 73.867 30.532 0.460 1.00 83.51 4 ARG G O 1
ATOM 7004 N N . GLY G 2 7 ? 75.286 29.305 1.746 1.00 85.75 5 GLY G N 1
ATOM 7005 C CA . GLY G 2 7 ? 74.723 27.998 1.478 1.00 79.39 5 GLY G CA 1
ATOM 7006 C C . GLY G 2 7 ? 74.991 27.557 0.049 1.00 76.79 5 GLY G C 1
ATOM 7007 O O . GLY G 2 7 ? 76.027 27.871 -0.550 1.00 73.20 5 GLY G O 1
ATOM 7008 N N . ARG G 2 8 ? 74.026 26.823 -0.512 1.00 71.36 6 ARG G N 1
ATOM 7009 C CA . ARG G 2 8 ? 74.149 26.344 -1.884 1.00 65.35 6 ARG G CA 1
ATOM 7010 C C . ARG G 2 8 ? 74.292 27.482 -2.885 1.00 67.84 6 ARG G C 1
ATOM 7011 O O . ARG G 2 8 ? 74.825 27.266 -3.980 1.00 67.69 6 ARG G O 1
ATOM 7019 N N . ALA G 2 9 ? 73.834 28.688 -2.533 1.00 70.12 7 ALA G N 1
ATOM 7020 C CA . ALA G 2 9 ? 74.011 29.837 -3.414 1.00 71.86 7 ALA G CA 1
ATOM 7021 C C . ALA G 2 9 ? 75.482 30.098 -3.706 1.00 73.97 7 ALA G C 1
ATOM 7022 O O . ALA G 2 9 ? 75.816 30.634 -4.770 1.00 75.55 7 ALA G O 1
ATOM 7024 N N . ARG G 2 10 ? 76.373 29.721 -2.782 1.00 74.06 8 ARG G N 1
ATOM 7025 C CA . ARG G 2 10 ? 77.804 29.869 -3.028 1.00 74.86 8 ARG G CA 1
ATOM 7026 C C . ARG G 2 10 ? 78.229 29.147 -4.300 1.00 68.25 8 ARG G C 1
ATOM 7027 O O . ARG G 2 10 ? 79.144 29.604 -4.997 1.00 70.01 8 ARG G O 1
ATOM 7035 N N . LEU G 2 11 ? 77.567 28.032 -4.627 1.00 63.24 9 LEU G N 1
ATOM 7036 C CA . LEU G 2 11 ? 77.898 27.307 -5.848 1.00 62.94 9 LEU G CA 1
ATOM 7037 C C . LEU G 2 11 ? 77.746 28.186 -7.083 1.00 63.05 9 LEU G C 1
ATOM 7038 O O . LEU G 2 11 ? 78.510 28.039 -8.045 1.00 66.39 9 LEU G O 1
ATOM 7043 N N . ILE G 2 12 ? 76.782 29.113 -7.069 1.00 63.17 10 ILE G N 1
ATOM 7044 C CA . ILE G 2 12 ? 76.622 30.037 -8.190 1.00 67.53 10 ILE G CA 1
ATOM 7045 C C . ILE G 2 12 ? 77.902 30.830 -8.411 1.00 66.85 10 ILE G C 1
ATOM 7046 O O . ILE G 2 12 ? 78.331 31.043 -9.552 1.00 68.26 10 ILE G O 1
ATOM 7051 N N . ASP G 2 13 ? 78.541 31.271 -7.323 1.00 67.31 11 ASP G N 1
ATOM 7052 C CA . ASP G 2 13 ? 79.796 32.001 -7.446 1.00 69.41 11 ASP G CA 1
ATOM 7053 C C . ASP G 2 13 ? 80.921 31.123 -7.972 1.00 68.28 11 ASP G C 1
ATOM 7054 O O . ASP G 2 13 ? 81.884 31.644 -8.545 1.00 70.92 11 ASP G O 1
ATOM 7059 N N . THR G 2 14 ? 80.819 29.808 -7.792 1.00 65.90 12 THR G N 1
ATOM 7060 C CA . THR G 2 14 ? 81.834 28.880 -8.267 1.00 61.96 12 THR G CA 1
ATOM 7061 C C . THR G 2 14 ? 81.615 28.469 -9.720 1.00 61.81 12 THR G C 1
ATOM 7062 O O . THR G 2 14 ? 82.578 28.090 -10.398 1.00 63.61 12 THR G O 1
ATOM 7066 N N . LEU G 2 15 ? 80.384 28.576 -10.224 1.00 63.98 13 LEU G N 1
ATOM 7067 C CA . LEU G 2 15 ? 80.058 28.218 -11.599 1.00 64.80 13 LEU G CA 1
ATOM 7068 C C . LEU G 2 15 ? 79.667 29.432 -12.438 1.00 73.04 13 LEU G C 1
ATOM 7069 O O . LEU G 2 15 ? 78.890 29.308 -13.387 1.00 77.85 13 LEU G O 1
ATOM 7074 N N . LYS G 2 16 ? 80.193 30.605 -12.103 1.00 76.66 14 LYS G N 1
ATOM 7075 C CA . LYS G 2 16 ? 79.879 31.818 -12.852 1.00 82.60 14 LYS G CA 1
ATOM 7076 C C . LYS G 2 16 ? 80.351 31.704 -14.297 1.00 84.17 14 LYS G C 1
ATOM 7077 O O . LYS G 2 16 ? 79.719 32.233 -15.210 1.00 85.08 14 LYS G O 1
ATOM 7083 N N . ARG H 2 8 ? 95.330 -9.637 -29.483 1.00 64.02 6 ARG H N 1
ATOM 7084 C CA . ARG H 2 8 ? 95.512 -9.679 -28.037 1.00 62.53 6 ARG H CA 1
ATOM 7085 C C . ARG H 2 8 ? 96.817 -9.001 -27.631 1.00 58.19 6 ARG H C 1
ATOM 7086 O O . ARG H 2 8 ? 97.022 -8.679 -26.460 1.00 58.35 6 ARG H O 1
ATOM 7094 N N . ALA H 2 9 ? 97.696 -8.783 -28.612 1.00 64.36 7 ALA H N 1
ATOM 7095 C CA . ALA H 2 9 ? 98.991 -8.173 -28.334 1.00 68.74 7 ALA H CA 1
ATOM 7096 C C . ALA H 2 9 ? 98.883 -6.685 -28.029 1.00 68.62 7 ALA H C 1
ATOM 7097 O O . ALA H 2 9 ? 99.809 -6.119 -27.438 1.00 70.56 7 ALA H O 1
ATOM 7099 N N . ARG H 2 10 ? 97.782 -6.039 -28.420 1.00 63.81 8 ARG H N 1
ATOM 7100 C CA . ARG H 2 10 ? 97.584 -4.630 -28.106 1.00 58.53 8 ARG H CA 1
ATOM 7101 C C . ARG H 2 10 ? 97.050 -4.418 -26.695 1.00 59.16 8 ARG H C 1
ATOM 7102 O O . ARG H 2 10 ? 97.226 -3.328 -26.135 1.00 59.77 8 ARG H O 1
ATOM 7110 N N . LEU H 2 11 ? 96.406 -5.432 -26.106 1.00 60.27 9 LEU H N 1
ATOM 7111 C CA . LEU H 2 11 ? 95.992 -5.328 -24.711 1.00 57.22 9 LEU H CA 1
ATOM 7112 C C . LEU H 2 11 ? 97.182 -5.058 -23.801 1.00 62.05 9 LEU H C 1
ATOM 7113 O O . LEU H 2 11 ? 97.044 -4.373 -22.781 1.00 63.76 9 LEU H O 1
ATOM 7118 N N . ILE H 2 12 ? 98.353 -5.591 -24.155 1.00 67.24 10 ILE H N 1
ATOM 7119 C CA . ILE H 2 12 ? 99.565 -5.339 -23.383 1.00 68.69 10 ILE H CA 1
ATOM 7120 C C . ILE H 2 12 ? 99.917 -3.856 -23.410 1.00 61.71 10 ILE H C 1
ATOM 7121 O O . ILE H 2 12 ? 100.319 -3.279 -22.392 1.00 63.52 10 ILE H O 1
ATOM 7126 N N . ASP H 2 13 ? 99.760 -3.215 -24.570 1.00 59.70 11 ASP H N 1
ATOM 7127 C CA . ASP H 2 13 ? 99.981 -1.775 -24.652 1.00 59.62 11 ASP H CA 1
ATOM 7128 C C . ASP H 2 13 ? 98.917 -1.010 -23.874 1.00 59.63 11 ASP H C 1
ATOM 7129 O O . ASP H 2 13 ? 99.220 -0.006 -23.218 1.00 59.44 11 ASP H O 1
ATOM 7134 N N . THR H 2 14 ? 97.665 -1.469 -23.938 1.00 59.86 12 THR H N 1
ATOM 7135 C CA . THR H 2 14 ? 96.583 -0.777 -23.245 1.00 53.22 12 THR H CA 1
ATOM 7136 C C . THR H 2 14 ? 96.760 -0.847 -21.732 1.00 51.78 12 THR H C 1
ATOM 7137 O O . THR H 2 14 ? 96.496 0.133 -21.024 1.00 50.60 12 THR H O 1
ATOM 7141 N N . LEU H 2 15 ? 97.213 -1.986 -21.220 1.00 55.43 13 LEU H N 1
ATOM 7142 C CA . LEU H 2 15 ? 97.449 -2.140 -19.789 1.00 56.45 13 LEU H CA 1
ATOM 7143 C C . LEU H 2 15 ? 98.906 -1.846 -19.443 1.00 63.11 13 LEU H C 1
ATOM 7144 O O . LEU H 2 15 ? 99.421 -2.315 -18.428 1.00 64.72 13 LEU H O 1
ATOM 7149 N N . GLY I 2 7 ? 48.938 13.589 -24.540 1.00 78.04 5 GLY I N 1
ATOM 7150 C CA . GLY I 2 7 ? 48.548 14.919 -24.968 1.00 72.13 5 GLY I CA 1
ATOM 7151 C C . GLY I 2 7 ? 48.328 15.039 -26.464 1.00 66.81 5 GLY I C 1
ATOM 7152 O O . GLY I 2 7 ? 47.355 15.649 -26.909 1.00 66.74 5 GLY I O 1
ATOM 7153 N N . ARG I 2 8 ? 49.238 14.449 -27.245 1.00 64.89 6 ARG I N 1
ATOM 7154 C CA . ARG I 2 8 ? 49.153 14.544 -28.699 1.00 63.63 6 ARG I CA 1
ATOM 7155 C C . ARG I 2 8 ? 47.922 13.841 -29.256 1.00 57.36 6 ARG I C 1
ATOM 7156 O O . ARG I 2 8 ? 47.464 14.194 -30.350 1.00 60.62 6 ARG I O 1
ATOM 7164 N N . ALA I 2 9 ? 47.374 12.864 -28.527 1.00 64.38 7 ALA I N 1
ATOM 7165 C CA . ALA I 2 9 ? 46.162 12.188 -28.979 1.00 69.43 7 ALA I CA 1
ATOM 7166 C C . ALA I 2 9 ? 45.020 13.171 -29.201 1.00 68.71 7 ALA I C 1
ATOM 7167 O O . ALA I 2 9 ? 44.146 12.927 -30.041 1.00 66.66 7 ALA I O 1
ATOM 7169 N N . ARG I 2 10 ? 45.019 14.289 -28.467 1.00 64.91 8 ARG I N 1
ATOM 7170 C CA . ARG I 2 10 ? 43.984 15.302 -28.645 1.00 60.58 8 ARG I CA 1
ATOM 7171 C C . ARG I 2 10 ? 43.938 15.803 -30.083 1.00 59.84 8 ARG I C 1
ATOM 7172 O O . ARG I 2 10 ? 42.859 16.107 -30.607 1.00 58.10 8 ARG I O 1
ATOM 7180 N N . LEU I 2 11 ? 45.099 15.884 -30.742 1.00 59.16 9 LEU I N 1
ATOM 7181 C CA . LEU I 2 11 ? 45.123 16.333 -32.131 1.00 57.47 9 LEU I CA 1
ATOM 7182 C C . LEU I 2 11 ? 44.265 15.443 -33.018 1.00 60.05 9 LEU I C 1
ATOM 7183 O O . LEU I 2 11 ? 43.660 15.926 -33.983 1.00 60.73 9 LEU I O 1
ATOM 7188 N N . ILE I 2 12 ? 44.187 14.148 -32.697 1.00 65.40 10 ILE I N 1
ATOM 7189 C CA . ILE I 2 12 ? 43.349 13.232 -33.466 1.00 67.63 10 ILE I CA 1
ATOM 7190 C C . ILE I 2 12 ? 41.897 13.694 -33.443 1.00 64.11 10 ILE I C 1
ATOM 7191 O O . ILE I 2 12 ? 41.191 13.626 -34.457 1.00 63.24 10 ILE I O 1
ATOM 7196 N N . ASP I 2 13 ? 41.435 14.194 -32.294 1.00 62.51 11 ASP I N 1
ATOM 7197 C CA . ASP I 2 13 ? 40.069 14.698 -32.208 1.00 62.41 11 ASP I CA 1
ATOM 7198 C C . ASP I 2 13 ? 39.876 15.950 -33.054 1.00 64.44 11 ASP I C 1
ATOM 7199 O O . ASP I 2 13 ? 38.763 16.215 -33.522 1.00 63.03 11 ASP I O 1
ATOM 7204 N N . THR I 2 14 ? 40.943 16.721 -33.268 1.00 62.53 12 THR I N 1
ATOM 7205 C CA . THR I 2 14 ? 40.820 17.980 -33.992 1.00 56.09 12 THR I CA 1
ATOM 7206 C C . THR I 2 14 ? 40.897 17.786 -35.503 1.00 60.61 12 THR I C 1
ATOM 7207 O O . THR I 2 14 ? 40.278 18.549 -36.253 1.00 61.48 12 THR I O 1
ATOM 7211 N N . LEU I 2 15 ? 41.617 16.769 -35.967 1.00 64.21 13 LEU I N 1
ATOM 7212 C CA . LEU I 2 15 ? 41.876 16.581 -37.386 1.00 66.27 13 LEU I CA 1
ATOM 7213 C C . LEU I 2 15 ? 41.197 15.327 -37.918 1.00 71.62 13 LEU I C 1
ATOM 7214 O O . LEU I 2 15 ? 41.008 14.349 -37.188 1.00 71.77 13 LEU I O 1
ATOM 7219 N N . LYS I 2 16 ? 40.807 15.407 -39.197 1.00 74.65 14 LYS I N 1
ATOM 7220 C CA . LYS I 2 16 ? 40.495 14.292 -40.110 1.00 78.82 14 LYS I CA 1
ATOM 7221 C C . LYS I 2 16 ? 39.715 14.789 -41.320 1.00 80.30 14 LYS I C 1
ATOM 7222 O O . LYS I 2 16 ? 39.866 14.267 -42.426 1.00 80.19 14 LYS I O 1
#

Secondary structure (DSSP, 8-state):
--PBPPSS-----HHHHHHHS---GGGS-TTEEEEEEEEEEEGGGTEEEEE---GGGHHHHHHHTT-S--EEESBPPPTT-EEEEEETTTTEEEEEEEEEE-TTSSEEEEETTTTEEEEE-S-S-EEEPPHHHHTSPPSEEEEEE-SS-GGGGGGGBTSEEEEEEEEE-SSSEEEEE-/--PBPPSS-----HHHHHHHS-EEGGGS-TTEEEEEEEEEEETTTTEEEEE---GGGHHHHHHHTT-S--EEESBPPPTT-EEEEEETTTTEEEEEEEEEE-TTSSEEEEETTTTEEEEE-S-S-EEEPPHHHHTSPBS-EEEEE-SS-GGGGGGGBTSEEEEEEEEE-SSSEEEEE-/--PBPP-SB----HHHHHHHS-B-GGGS-SSEEEEEEEEEEETTTTEEEEE---STTHHHHHHHTT-S--EEESBPPPBT-EEEEEETTTTEEEEEEEEEE-TTSSEEEEETTTTEEEEE-S-S-EEE--HHHHTSPBS-EEEEE-SS-GGGGGGGBTSEEEEEEEEE-SS-EEEEE--/-PPBPPSS-----HHHHHHHS-B-GGGS-SSEEEEEEEEEEETTTTEEEEE---GGGHHHHHHHTT-S--EEESB---TT-EEEEEETTTTEEEEEEEEEE-TTSSEEEEETTTTEEEEE-S---EEEPPHHHHTSPBS-EEEEE-SS-GGGGGGGBTSEEEEEEEEE-SSEEEEEE--/--PBPPSSB----SHHHHHHS-B--TT--TTEEEEEEEEEEETTTTEEEE---EEESBPPPBT-EEEEEETTTTEEEEEEEEEE-TTSSEEEEETTTTEEEEE-S-S-EEE--SSSS-SPBS-EEEEETTS-GGGGGGGTTSEEEEEEEEESSS-EEEEE-/-TTHHHHHHH-/-GGGHHHHH--/-HHHHHH-/-THHHHHH--

B-factor: mean 56.0, std 16.92, range [27.32, 122.14]

Foldseek 3Di:
DFAAEAPAADADDLQVLLVLFFDDLVQADAQDKAKWAFLAFDVVVQKTKTFRCDPLLVVQVCQFQVVDDFAWDRHAHHASFWWWFADVVVRTIFIKGFRAADPVAATWMARLQRRDIDGGRRPTTIGGDDPSNRNDGRRIAMENEPPDDSVVCRVRHRHMFMWHFNDRPVRHTHIYTD/DFAAEAPAADADDLVVLLVLFFADLVQADAQDKAKWAFLAFDVVVQKTWTFRCDPLLVVQVCQFQVNDDFAWHRHAYHASFWWWFADVVVRTIFIKGFRAADPVAATWMARLQRRDTDGGRRPTIIGGDDPSNRNDGRGIAMENEPPDDRVVCRVRHRHMFMWRFNDRPVRHTYIYTD/DFAAEAPAADADDLQVLLQPAFADLVVADAQDKDKWAFLAFDVVVQKTWTFRCDVLLVVQVCQFVVNDDFAKDRHAHYASFKWWFADPVSGGIFIKGFRAADPVAFTWMARQQRRDTDGGRRRTTIGGDDVSNRNDGRGIAMEREPPDDSVVCRVRHRHMFIWRWHDRPVHHTYIYTDD/DFAAAAPAADADDLLVLQQPFFADLVVADAQDKDKWAFLAFDVVVQKTWTFRCDPLLVVQVCQFVVNDDFAWDRHAYHASFKWWFADVVSGGIFIKGFRAADPVAFTWMARQQRRDTDTGRRPTTITGDDPSNRNDGRGIAMENEPPDDSVVCRVRHRHMFIWHWHDGPPHHTYIYTDD/DFAAEEPAADADDLVVLLPVFQADLPQADAQDWGKFAFQAFDVVVQWTKTFPAAWHRHAYYANDKWWWQDPVVRDIAIKGFRAQDPVAFGFIARLQRRDTDGGRSPTIIHGDDDPVPVDGHGIFIENEPPDGRVVCVVRHRHIFIWHFHDADSGHTYIYTD/DPCVVVVVVVD/DPPVVVVVVVD/DVCVVVVD/DCVVVVVVDD

Nearest PDB structures (foldseek):
  7cfc-assembly2_B  TM=1.006E+00  e=1.686E-42  Drosophila melanogaster
  7cfb-assembly1_A  TM=9.955E-01  e=1.375E-39  Drosophila melanogaster
  7cfc-assembly5_E  TM=9.836E-01  e=1.706E-32  Drosophila melanogaster
  4b9w-assembly1_B  TM=6.876E-01  e=2.784E-09  Mus musculus
  5j39-assembly1_A  TM=6.881E-01  e=2.211E-08  Homo sapiens

Sequence (915 aa):
RFLLPPKGGTETTRRDIYNQILKDMAAFPENTIVTAVLASVDVTDNCAYVAKWDESSDRIKKVLQRQLPLQELDQLPDYGDIFAVLDSINNIITRITINSSSAGGGYDAYLIDFGEHIHFDGNETIFKLPDDIKRLPAQAIRCDLINCDIANMHCFVNTYIKIRVHENNNSTLVAEPVRFLLPPKGGTETTRRDIYNQILKDMAAFPENTIVTAVLASVDVTDNCAYVAKWDESSDRIKKVLQRQLPLQELDQLPDYGDIFAVLDSINNIITRITINSSSAGGGYDAYLIDFGEHIHFDGNETIFKLPDDIKRLPAQAIRCDLINCDIANMHCFVNTYIKIRVHENNNSTLVAEPVRFLLPPKGGTETTRRDIYNQILKDMAAFPENTIVTAVLASVDVTDNCAYVAKWDESSDRIKKVLQRQLPLQELDQLPDYGDIFAVLDSINNIITRITINSSSAGGGYDAYLIDFGEHIHFDGNETIFKLPDDIKRLPAQAIRCDLINCDIANMHCFVNTYIKIRVHENNNSTLVAEPVIRFLLPPKGGTETTRRDIYNQILKDMAAFPENTIVTAVLASVDVTDNCAYVAKWDESSDRIKKVLQRQLPLQELDQLPDYGDIFAVLDSINNIITRITINSSSAGGGYDAYLIDFGEHIHFDGNETIFKLPDDIKRLPAQAIRCDLINCDIANMHCFVNTYIKIRVHENNNSTLVAEPVIRFLLPPKGGTETTRRDIYNQILKDMAAFPENTIVTAVLASVDVTDNCAYVAPLQELDQLPDYGDIFAVLDSINNIITRITINSSSAGGGYDAYLIDFGEHIHFDGNETIFKLPDDIKRLPAQAIRCDLINCDIANMHCFVNTYIKIRVHENNNSTLVAEPVRGRARLIDTLKRGRARLIDTLKRARLIDTLGRARLIDTLK

Organism: Drosophila melanogaster (NCBI:txid7227)